Protein AF-0000000079074624 (afdb_homodimer)

Organism: NCBI:txid47770

Radius of gyration: 33.37 Å; Cα contacts (8 Å, |Δi|>4): 1457; chains: 2; bounding box: 64×99×92 Å

Secondary structure (DSSP, 8-state):
-------HHHHHHHHHHHHHHTGGGGBSSTTTT-S--SS-HHHHHHHHHT--SS-HHHHHHHH--SGGGPPPHHHHHHHHTTB-THHHHHHHHHHHT--SS---BTTTBEEEEEEEEEEEEPP-TT-TTEEE-TTS-EEEEEEEEEEEETTTTEEEEEEEEEGGG--HHHHHHHHHHHHHTT---EEEEE-GGG--HHHHHHHHHSTTEEEEEEPPSSTTS-HHHHT--SS-EEEEEEEEEE--HHHHHHHTTTSTTEEE----SS---S---TT-------S-SEEEEEEEEEEEE-SPTTSPP-EEEEEE-S-TTTS-HHHHHHHHHTTHHHHHHHHIIIIIS-TT--S--SHHHHHHHHHHHHHHHHHHHHHHHHH---EEETTEEEEE-HHHHHHHHHHHHHHT---HHHHHHHHHHHHT-EEE--TT-------S--SS--GGG----/-------HHHHHHHHHHHHHHTGGGGBSSTTTT-S--SS-HHHHHHHHHT--SS-HHHHHHHH--SGGGPPPHHHHHHHHTTB-THHHHHHHHHHHTT-SS---BTTTBEEEEEEEEEEEEPP-TT-TTEEE-TTS-EEEEEEEEEEEETTTTEEEEEEEEEGGG--HHHHHHHHHHHHHTT---EEEEE-GGG--HHHHHHHHHSTTEEEEEEPPSSTTS-HHHHT--SS-EEEEEEEEEE--HHHHHHHTTTSTTEEE----SS---S---TT-------S-SEEEEEEEEEEEE-SPTTSPP-EEEEEE-S-TTTS-HHHHHHHHHTTHHHHHHHHIIIIIS-TT--S--SHHHHHHHHHHHHHHHHHHHHHHHHH---EEETTEEEEE-HHHHHHHHHHHHHHT---HHHHHHHHHHHHT-EEE--TT-------S--SS--GGG----

InterPro domains:
  IPR002559 Transposase IS4-like domain [PF01609] (108-370)
  IPR012337 Ribonuclease H-like superfamily [SSF53098] (106-383)
  IPR047952 IS4 family transposase [NF033592] (31-374)

Solvent-accessible surface area (backbone atoms only — not comparable to full-atom values): 51093 Å² total; per-residue (Å²): 127,82,82,75,63,78,56,57,59,44,50,49,50,52,53,46,49,54,46,46,75,47,37,72,81,30,32,74,44,89,71,53,84,71,64,91,50,92,71,41,65,54,57,48,52,50,50,55,47,58,50,46,39,31,48,62,63,47,48,46,46,70,73,27,76,49,71,90,69,41,72,51,68,69,57,49,52,58,58,53,65,34,50,41,37,63,51,30,44,49,51,20,43,53,52,49,66,61,64,85,78,80,60,43,56,91,78,57,24,43,44,31,24,48,53,70,46,79,45,67,44,54,74,35,94,84,40,86,28,52,41,72,44,96,86,69,45,81,42,22,30,36,30,38,37,36,36,28,30,49,78,64,51,30,52,63,48,70,45,80,35,36,50,84,71,58,52,70,60,61,50,49,51,54,53,48,58,58,54,36,70,68,75,49,44,29,34,41,30,38,52,49,89,57,69,43,71,45,54,52,44,51,40,70,68,36,64,51,50,38,43,43,30,32,50,50,85,48,92,81,21,60,66,77,58,50,70,52,65,101,60,74,44,79,46,79,45,68,33,37,36,27,51,43,64,66,58,39,72,72,34,52,87,75,41,79,57,57,42,75,44,54,39,73,76,80,69,79,70,84,79,65,64,92,74,68,70,72,40,78,67,91,67,68,56,69,39,76,45,70,40,30,40,38,31,42,76,72,56,65,93,86,56,82,86,38,76,45,40,34,39,25,72,66,55,58,90,82,46,40,72,74,51,46,55,56,57,58,57,49,43,55,44,50,59,52,47,50,49,40,42,37,17,30,51,14,57,63,53,73,85,51,51,50,59,66,54,43,49,25,48,53,27,16,46,54,24,44,47,27,52,46,33,52,45,47,62,61,50,63,61,92,46,70,62,83,95,38,47,46,38,67,34,62,47,55,32,41,54,52,49,48,56,51,65,64,66,74,54,58,44,69,68,50,48,51,50,50,36,52,59,35,64,68,38,66,35,73,60,69,80,86,76,80,77,80,86,72,86,66,89,65,93,56,81,50,77,85,58,41,37,41,64,129,78,84,74,65,79,56,58,60,43,49,50,50,50,52,47,50,55,46,47,76,47,38,74,81,32,32,74,44,89,72,53,83,70,63,92,52,92,70,43,64,55,58,49,52,51,51,56,47,59,51,45,37,30,48,62,62,48,46,46,45,70,73,27,76,49,71,87,68,41,70,52,68,68,57,48,52,56,57,53,65,33,49,39,38,64,51,30,43,50,51,20,43,54,50,48,67,62,64,84,77,78,61,42,56,92,78,57,25,44,44,30,26,49,54,71,47,77,44,69,45,54,74,35,94,85,39,86,26,52,41,72,45,96,87,68,46,79,42,23,31,35,28,39,36,36,35,27,30,49,77,65,51,28,52,63,47,73,44,81,33,36,50,82,70,59,52,68,59,60,50,47,51,54,52,48,58,58,52,34,70,70,72,49,44,29,35,40,29,39,54,48,88,57,68,43,72,44,55,52,44,50,39,71,68,36,64,50,50,40,41,43,29,32,51,51,84,49,90,80,21,58,67,77,58,50,71,51,65,104,59,74,43,79,46,79,46,68,34,39,35,26,50,44,65,68,57,38,73,73,34,52,87,73,42,79,57,58,42,76,43,56,38,75,78,80,72,81,73,87,77,65,63,92,74,69,71,71,40,78,64,91,68,66,56,71,37,76,45,70,40,29,40,39,31,40,75,70,55,66,92,84,56,83,86,39,76,44,41,36,39,26,72,66,53,58,90,82,47,40,71,72,51,45,55,57,57,59,56,49,41,54,43,53,60,51,48,52,49,40,42,38,17,30,50,13,57,64,52,70,85,51,51,50,59,66,53,45,48,26,48,52,27,16,45,54,23,44,47,28,53,47,34,53,45,48,62,60,49,62,62,91,47,70,61,82,94,39,45,47,40,68,34,63,48,57,32,42,53,50,48,48,54,51,65,64,67,75,54,58,44,69,67,51,48,51,50,50,36,52,59,35,64,69,39,66,35,73,60,69,82,86,75,80,76,81,85,71,89,67,89,66,94,54,80,49,77,86,58,42,39,38,64

Structure (mmCIF, N/CA/C/O backbone):
data_AF-0000000079074624-model_v1
#
loop_
_entity.id
_entity.type
_entity.pdbx_description
1 polymer 'IS4 family transposase'
#
loop_
_atom_site.group_PDB
_atom_site.id
_atom_site.type_symbol
_atom_site.label_atom_id
_atom_site.label_alt_id
_atom_site.label_comp_id
_atom_site.label_asym_id
_atom_site.label_entity_id
_atom_site.label_seq_id
_atom_site.pdbx_PDB_ins_code
_atom_site.Cartn_x
_atom_site.Cartn_y
_atom_site.Cartn_z
_atom_site.occupancy
_atom_site.B_iso_or_equiv
_atom_site.auth_seq_id
_atom_site.auth_comp_id
_atom_site.auth_asym_id
_atom_site.auth_atom_id
_atom_site.pdbx_PDB_model_num
ATOM 1 N N . MET A 1 1 ? 15.344 16.094 39.938 1 27.61 1 MET A N 1
ATOM 2 C CA . MET A 1 1 ? 14.641 14.969 39.344 1 27.61 1 MET A CA 1
ATOM 3 C C . MET A 1 1 ? 14 15.375 38 1 27.61 1 MET A C 1
ATOM 5 O O . MET A 1 1 ? 13.289 16.375 37.938 1 27.61 1 MET A O 1
ATOM 9 N N . LYS A 1 2 ? 14.57 15.188 36.875 1 37.53 2 LYS A N 1
ATOM 10 C CA . LYS A 1 2 ? 14.203 15.711 35.562 1 37.53 2 LYS A CA 1
ATOM 11 C C . LYS A 1 2 ? 12.695 15.672 35.344 1 37.53 2 LYS A C 1
ATOM 13 O O . LYS A 1 2 ? 12.016 14.758 35.844 1 37.53 2 LYS A O 1
ATOM 18 N N . SER A 1 3 ? 11.977 16.766 35.125 1 39.5 3 SER A N 1
ATOM 19 C CA . SER A 1 3 ? 10.562 17.047 34.875 1 39.5 3 SER A CA 1
ATOM 20 C C . SER A 1 3 ? 9.906 15.922 34.094 1 39.5 3 SER A C 1
ATOM 22 O O . SER A 1 3 ? 10.445 15.477 33.094 1 39.5 3 SER A O 1
ATOM 24 N N . LEU A 1 4 ? 9.234 14.922 34.656 1 44.94 4 LEU A N 1
ATOM 25 C CA . LEU A 1 4 ? 8.438 13.75 34.281 1 44.94 4 LEU A CA 1
ATOM 26 C C . LEU A 1 4 ? 7.699 13.977 32.969 1 44.94 4 LEU A C 1
ATOM 28 O O . LEU A 1 4 ? 6.863 14.875 32.875 1 44.94 4 LEU A O 1
ATOM 32 N N . HIS A 1 5 ? 8.297 13.734 31.859 1 57.84 5 HIS A N 1
ATOM 33 C CA . HIS A 1 5 ? 7.664 13.672 30.547 1 57.84 5 HIS A CA 1
ATOM 34 C C . HIS A 1 5 ? 6.246 13.117 30.641 1 57.84 5 HIS A C 1
ATOM 36 O O . HIS A 1 5 ? 5.992 12.18 31.406 1 57.84 5 HIS A O 1
ATOM 42 N N . SER A 1 6 ? 5.188 14.023 30.406 1 80.19 6 SER A N 1
ATOM 43 C CA . SER A 1 6 ? 3.781 13.633 30.422 1 80.19 6 SER A CA 1
ATOM 44 C C . SER A 1 6 ? 3.551 12.352 29.625 1 80.19 6 SER A C 1
ATOM 46 O O . SER A 1 6 ? 4.066 12.203 28.516 1 80.19 6 SER A O 1
ATOM 48 N N . ASN A 1 7 ? 3.268 11.258 30.359 1 92.69 7 ASN A N 1
ATOM 49 C CA . ASN A 1 7 ? 2.863 9.984 29.75 1 92.69 7 ASN A CA 1
ATOM 50 C C . ASN A 1 7 ? 1.71 10.172 28.781 1 92.69 7 ASN A C 1
ATOM 52 O O . ASN A 1 7 ? 0.55 10.258 29.188 1 92.69 7 ASN A O 1
ATOM 56 N N . ILE A 1 8 ? 2.123 10.242 27.484 1 93.81 8 ILE A N 1
ATOM 57 C CA . ILE A 1 8 ? 1.162 10.562 26.438 1 93.81 8 ILE A CA 1
ATOM 58 C C . ILE A 1 8 ? 0.144 9.438 26.297 1 93.81 8 ILE A C 1
ATOM 60 O O . ILE A 1 8 ? -1.002 9.664 25.906 1 93.81 8 ILE A O 1
ATOM 64 N N . LEU A 1 9 ? 0.488 8.188 26.625 1 94.56 9 LEU A N 1
ATOM 65 C CA . LEU A 1 9 ? -0.467 7.082 26.625 1 94.56 9 LEU A CA 1
ATOM 66 C C . LEU A 1 9 ? -1.562 7.297 27.656 1 94.56 9 LEU A C 1
ATOM 68 O O . LEU A 1 9 ? -2.742 7.086 27.375 1 94.56 9 LEU A O 1
ATOM 72 N N . LYS A 1 10 ? -1.118 7.707 28.797 1 94.25 10 LYS A N 1
ATOM 73 C CA . LYS A 1 10 ? -2.084 8.016 29.844 1 94.25 10 LYS A CA 1
ATOM 74 C C . LYS A 1 10 ? -2.969 9.195 29.453 1 94.25 10 LYS A C 1
ATOM 76 O O . LYS A 1 10 ? -4.168 9.203 29.734 1 94.25 10 LYS A O 1
ATOM 81 N N . LEU A 1 11 ? -2.33 10.164 28.875 1 94.69 11 LEU A N 1
ATOM 82 C CA . LEU A 1 11 ? -3.082 11.32 28.406 1 94.69 11 LEU A CA 1
ATOM 83 C C . LEU A 1 11 ? -4.145 10.898 27.406 1 94.69 11 LEU A C 1
ATOM 85 O O . LEU A 1 11 ? -5.297 11.336 27.484 1 94.69 11 LEU A O 1
ATOM 89 N N . MET A 1 12 ? -3.805 10.078 26.453 1 95.12 12 MET A N 1
ATOM 90 C CA . MET A 1 12 ? -4.734 9.586 25.453 1 95.12 12 MET A CA 1
ATOM 91 C C . MET A 1 12 ? -5.895 8.836 26.094 1 95.12 12 MET A C 1
ATOM 93 O O . MET A 1 12 ? -7.055 9.039 25.734 1 95.12 12 MET A O 1
ATOM 97 N N . ASP A 1 13 ? -5.539 8.008 27.016 1 94.12 13 ASP A N 1
ATOM 98 C CA . ASP A 1 13 ? -6.57 7.25 27.719 1 94.12 13 ASP A CA 1
ATOM 99 C C . ASP A 1 13 ? -7.527 8.18 28.453 1 94.12 13 ASP A C 1
ATOM 101 O O . ASP A 1 13 ? -8.734 7.945 28.469 1 94.12 13 ASP A O 1
ATOM 105 N N . SER A 1 14 ? -6.945 9.156 29.062 1 94.75 14 SER A N 1
ATOM 106 C CA . SER A 1 14 ? -7.766 10.117 29.797 1 94.75 14 SER A CA 1
ATOM 107 C C . SER A 1 14 ? -8.711 10.859 28.859 1 94.75 14 SER A C 1
ATOM 109 O O . SER A 1 14 ? -9.883 11.062 29.172 1 94.75 14 SER A O 1
ATOM 111 N N . ILE A 1 15 ? -8.234 11.242 27.734 1 96.31 15 ILE A N 1
ATOM 112 C CA . ILE A 1 15 ? -9.031 11.969 26.75 1 96.31 15 ILE A CA 1
ATOM 113 C C . ILE A 1 15 ? -10.148 11.062 26.234 1 96.31 15 ILE A C 1
ATOM 115 O O . ILE A 1 15 ? -11.312 11.477 26.156 1 96.31 15 ILE A O 1
ATOM 119 N N . ILE A 1 16 ? -9.82 9.852 25.891 1 95.06 16 ILE A N 1
ATOM 120 C CA . ILE A 1 16 ? -10.789 8.898 25.359 1 95.06 16 ILE A CA 1
ATOM 121 C C . ILE A 1 16 ? -11.875 8.633 26.406 1 95.06 16 ILE A C 1
ATOM 123 O O . ILE A 1 16 ? -13.062 8.617 26.078 1 95.06 16 ILE A O 1
ATOM 127 N N . ASN A 1 17 ? -11.461 8.438 27.641 1 93.44 17 ASN A N 1
ATOM 128 C CA . ASN A 1 17 ? -12.422 8.188 28.703 1 93.44 17 ASN A CA 1
ATOM 129 C C . ASN A 1 17 ? -13.344 9.383 28.922 1 93.44 17 ASN A C 1
ATOM 131 O O . ASN A 1 17 ? -14.539 9.211 29.156 1 93.44 17 ASN A O 1
ATOM 135 N N . LYS A 1 18 ? -12.789 10.539 28.875 1 94.44 18 LYS A N 1
ATOM 136 C CA . LYS A 1 18 ? -13.602 11.75 29 1 94.44 18 LYS A CA 1
ATOM 137 C C . LYS A 1 18 ? -14.656 11.82 27.906 1 94.44 18 LYS A C 1
ATOM 139 O O . LYS A 1 18 ? -15.812 12.156 28.172 1 94.44 18 LYS A O 1
ATOM 144 N N . ILE A 1 19 ? -14.297 11.5 26.75 1 92.44 19 ILE A N 1
ATOM 145 C CA . ILE A 1 19 ? -15.211 11.523 25.609 1 92.44 19 ILE A CA 1
ATOM 146 C C . ILE A 1 19 ? -16.25 10.414 25.766 1 92.44 19 ILE A C 1
ATOM 148 O O . ILE A 1 19 ? -17.438 10.633 25.516 1 92.44 19 ILE A O 1
ATOM 152 N N . ALA A 1 20 ? -15.789 9.266 26.188 1 89.75 20 ALA A N 1
ATOM 153 C CA . ALA A 1 20 ? -16.688 8.133 26.375 1 89.75 20 ALA A CA 1
ATOM 154 C C . ALA A 1 20 ? -17.734 8.438 27.453 1 89.75 20 ALA A C 1
ATOM 156 O O . ALA A 1 20 ? -18.891 8.039 27.328 1 89.75 20 ALA A O 1
ATOM 157 N N . ASP A 1 21 ? -17.312 9.133 28.453 1 89.25 21 ASP A N 1
ATOM 158 C CA . ASP A 1 21 ? -18.219 9.508 29.531 1 89.25 21 ASP A CA 1
ATOM 159 C C . ASP A 1 21 ? -19.281 10.5 29.047 1 89.25 21 ASP A C 1
ATOM 161 O O . ASP A 1 21 ? -20.375 10.562 29.609 1 89.25 21 ASP A O 1
ATOM 165 N N . ASN A 1 22 ? -18.953 11.227 28.031 1 90.19 22 ASN A N 1
ATOM 166 C CA . ASN A 1 22 ? -19.875 12.203 27.453 1 90.19 22 ASN A CA 1
ATOM 167 C C . ASN A 1 22 ? -20.281 11.812 26.031 1 90.19 22 ASN A C 1
ATOM 169 O O . ASN A 1 22 ? -20.375 12.664 25.141 1 90.19 22 ASN A O 1
ATOM 173 N N . ILE A 1 23 ? -20.453 10.594 25.812 1 87.12 23 ILE A N 1
ATOM 174 C CA . ILE A 1 23 ? -20.625 10.039 24.469 1 87.12 23 ILE A CA 1
ATOM 175 C C . ILE A 1 23 ? -21.922 10.562 23.844 1 87.12 23 ILE A C 1
ATOM 177 O O . ILE A 1 23 ? -22.047 10.609 22.625 1 87.12 23 ILE A O 1
ATOM 181 N N . HIS A 1 24 ? -22.844 10.961 24.656 1 85.94 24 HIS A N 1
ATOM 182 C CA . HIS A 1 24 ? -24.125 11.461 24.172 1 85.94 24 HIS A CA 1
ATOM 183 C C . HIS A 1 24 ? -23.922 12.68 23.266 1 85.94 24 HIS A C 1
ATOM 185 O O . HIS A 1 24 ? -24.703 12.883 22.328 1 85.94 24 HIS A O 1
ATOM 191 N N . ASP A 1 25 ? -22.891 13.414 23.531 1 87.81 25 ASP A N 1
ATOM 192 C CA . ASP A 1 25 ? -22.594 14.602 22.734 1 87.81 25 ASP A CA 1
ATOM 193 C C . ASP A 1 25 ? -22.078 14.227 21.344 1 87.81 25 ASP A C 1
ATOM 195 O O . ASP A 1 25 ? -22.109 15.039 20.422 1 87.81 25 ASP A O 1
ATOM 199 N N . PHE A 1 26 ? -21.641 13.039 21.234 1 89.25 26 PHE A N 1
ATOM 200 C CA . PHE A 1 26 ? -21 12.625 20 1 89.25 26 PHE A CA 1
ATOM 201 C C . PHE A 1 26 ? -21.75 11.469 19.359 1 89.25 26 PHE A C 1
ATOM 203 O O . PHE A 1 26 ? -21.188 10.727 18.547 1 89.25 26 PHE A O 1
ATOM 210 N N . SER A 1 27 ? -22.938 11.25 19.75 1 87.5 27 SER A N 1
ATOM 211 C CA . SER A 1 27 ? -23.75 10.172 19.203 1 87.5 27 SER A CA 1
ATOM 212 C C . SER A 1 27 ? -24.781 10.711 18.219 1 87.5 27 SER A C 1
ATOM 214 O O . SER A 1 27 ? -25.234 11.852 18.359 1 87.5 27 SER A O 1
ATOM 216 N N . VAL A 1 28 ? -25.203 9.898 17.312 1 83 28 VAL A N 1
ATOM 217 C CA . VAL A 1 28 ? -26.172 10.289 16.297 1 83 28 VAL A CA 1
ATOM 218 C C . VAL A 1 28 ? -27.578 10.312 16.891 1 83 28 VAL A C 1
ATOM 220 O O . VAL A 1 28 ? -28.422 11.078 16.438 1 83 28 VAL A O 1
ATOM 223 N N . SER A 1 29 ? -27.781 9.367 17.828 1 80.12 29 SER A N 1
ATOM 224 C CA . SER A 1 29 ? -29.078 9.312 18.484 1 80.12 29 SER A CA 1
ATOM 225 C C . SER A 1 29 ? -28.938 9.148 20 1 80.12 29 SER A C 1
ATOM 227 O O . SER A 1 29 ? -27.891 8.688 20.469 1 80.12 29 SER A O 1
ATOM 229 N N . ASP A 1 30 ? -29.922 9.508 20.656 1 74.44 30 ASP A N 1
ATOM 230 C CA . ASP A 1 30 ? -29.891 9.453 22.109 1 74.44 30 ASP A CA 1
ATOM 231 C C . ASP A 1 30 ? -29.891 8.008 22.609 1 74.44 30 ASP A C 1
ATOM 233 O O . ASP A 1 30 ? -29.453 7.73 23.719 1 74.44 30 ASP A O 1
ATOM 237 N N . GLN A 1 31 ? -30.297 7.105 21.781 1 72.94 31 GLN A N 1
ATOM 238 C CA . GLN A 1 31 ? -30.391 5.711 22.203 1 72.94 31 GLN A CA 1
ATOM 239 C C . GLN A 1 31 ? -29.109 4.957 21.906 1 72.94 31 GLN A C 1
ATOM 241 O O . GLN A 1 31 ? -28.938 3.816 22.344 1 72.94 31 GLN A O 1
ATOM 246 N N . ALA A 1 32 ? -28.297 5.715 21.359 1 72 32 ALA A N 1
ATOM 247 C CA . ALA A 1 32 ? -27.062 5.07 20.938 1 72 32 ALA A CA 1
ATOM 248 C C . ALA A 1 32 ? -26.156 4.773 22.125 1 72 32 ALA A C 1
ATOM 250 O O . ALA A 1 32 ? -26.031 5.598 23.031 1 72 32 ALA A O 1
ATOM 251 N N . PHE A 1 33 ? -25.578 3.566 22.328 1 70.75 33 PHE A N 1
ATOM 252 C CA . PHE A 1 33 ? -24.594 3.113 23.297 1 70.75 33 PHE A CA 1
ATOM 253 C C . PHE A 1 33 ? -25.219 2.902 24.672 1 70.75 33 PHE A C 1
ATOM 255 O O . PHE A 1 33 ? -24.578 3.129 25.688 1 70.75 33 PHE A O 1
ATOM 262 N N . THR A 1 34 ? -26.422 2.705 24.688 1 66.69 34 THR A N 1
ATOM 263 C CA . THR A 1 34 ? -27.125 2.463 25.953 1 66.69 34 THR A CA 1
ATOM 264 C C . THR A 1 34 ? -27.062 0.984 26.328 1 66.69 34 THR A C 1
ATOM 266 O O . THR A 1 34 ? -27.094 0.637 27.5 1 66.69 34 THR A O 1
ATOM 269 N N . ARG A 1 35 ? -26.859 0.201 25.375 1 60.69 35 ARG A N 1
ATOM 270 C CA . ARG A 1 35 ? -26.797 -1.231 25.641 1 60.69 35 ARG A CA 1
ATOM 271 C C . ARG A 1 35 ? -25.359 -1.693 25.812 1 60.69 35 ARG A C 1
ATOM 273 O O . ARG A 1 35 ? -24.438 -1.138 25.203 1 60.69 35 ARG A O 1
ATOM 280 N N . CYS A 1 36 ? -25.219 -2.52 26.828 1 56.09 36 CYS A N 1
ATOM 281 C CA . CYS A 1 36 ? -23.906 -3.105 27.031 1 56.09 36 CYS A CA 1
ATOM 282 C C . CYS A 1 36 ? -23.562 -4.09 25.906 1 56.09 36 CYS A C 1
ATOM 284 O O . CYS A 1 36 ? -24.203 -5.145 25.797 1 56.09 36 CYS A O 1
ATOM 286 N N . ARG A 1 37 ? -22.875 -3.662 25.016 1 65.12 37 ARG A N 1
ATOM 287 C CA . ARG A 1 37 ? -22.469 -4.555 23.938 1 65.12 37 ARG A CA 1
ATOM 288 C C . ARG A 1 37 ? -21 -4.945 24.078 1 65.12 37 ARG A C 1
ATOM 290 O O . ARG A 1 37 ? -20.297 -4.41 24.938 1 65.12 37 ARG A O 1
ATOM 297 N N . LYS A 1 38 ? -20.594 -5.93 23.422 1 63.47 38 LYS A N 1
ATOM 298 C CA . LYS A 1 38 ? -19.234 -6.438 23.406 1 63.47 38 LYS A CA 1
ATOM 299 C C . LYS A 1 38 ? -18.234 -5.324 23.094 1 63.47 38 LYS A C 1
ATOM 301 O O . LYS A 1 38 ? -17.156 -5.273 23.672 1 63.47 38 LYS A O 1
ATOM 306 N N . LEU A 1 39 ? -18.703 -4.383 22.266 1 73.38 39 LEU A N 1
ATOM 307 C CA . LEU A 1 39 ? -17.828 -3.271 21.938 1 73.38 39 LEU A CA 1
ATOM 308 C C . LEU A 1 39 ? -18.312 -1.979 22.578 1 73.38 39 LEU A C 1
ATOM 310 O O . LEU A 1 39 ? -19.25 -1.352 22.094 1 73.38 39 LEU A O 1
ATOM 314 N N . ASN A 1 40 ? -17.656 -1.666 23.609 1 85.31 40 ASN A N 1
ATOM 315 C CA . ASN A 1 40 ? -18 -0.414 24.281 1 85.31 40 ASN A CA 1
ATOM 316 C C . ASN A 1 40 ? -17.406 0.788 23.547 1 85.31 40 ASN A C 1
ATOM 318 O O . ASN A 1 40 ? -16.625 0.626 22.609 1 85.31 40 ASN A O 1
ATOM 322 N N . SER A 1 41 ? -17.859 1.961 23.938 1 87.75 41 SER A N 1
ATOM 323 C CA . SER A 1 41 ? -17.484 3.182 23.234 1 87.75 41 SER A CA 1
ATOM 324 C C . SER A 1 41 ? -15.977 3.418 23.312 1 87.75 41 SER A C 1
ATOM 326 O O . SER A 1 41 ? -15.359 3.846 22.344 1 87.75 41 SER A O 1
ATOM 328 N N . THR A 1 42 ? -15.414 3.119 24.422 1 90.38 42 THR A N 1
ATOM 329 C CA . THR A 1 42 ? -13.977 3.312 24.609 1 90.38 42 THR A CA 1
ATOM 330 C C . THR A 1 42 ? -13.188 2.439 23.641 1 90.38 42 THR A C 1
ATOM 332 O O . THR A 1 42 ? -12.281 2.924 22.953 1 90.38 42 THR A O 1
ATOM 335 N N . ASP A 1 43 ? -13.57 1.183 23.578 1 90.19 43 ASP A N 1
ATOM 336 C CA . ASP A 1 43 ? -12.883 0.25 22.688 1 90.19 43 ASP A CA 1
ATOM 337 C C . ASP A 1 43 ? -13.102 0.62 21.219 1 90.19 43 ASP A C 1
ATOM 339 O O . ASP A 1 43 ? -12.203 0.452 20.391 1 90.19 43 ASP A O 1
ATOM 343 N N . LEU A 1 44 ? -14.258 1.071 20.969 1 91.94 44 LEU A N 1
ATOM 344 C CA . LEU A 1 44 ? -14.578 1.491 19.609 1 91.94 44 LEU A CA 1
ATOM 345 C C . LEU A 1 44 ? -13.695 2.66 19.172 1 91.94 44 LEU A C 1
ATOM 347 O O . LEU A 1 44 ? -13.102 2.631 18.094 1 91.94 44 LEU A O 1
ATOM 351 N N . ILE A 1 45 ? -13.586 3.654 20.031 1 94.56 45 ILE A N 1
ATOM 352 C CA . ILE A 1 45 ? -12.789 4.844 19.734 1 94.56 45 ILE A CA 1
ATOM 353 C C . ILE A 1 45 ? -11.32 4.457 19.594 1 94.56 45 ILE A C 1
ATOM 355 O O . ILE A 1 45 ? -10.641 4.891 18.672 1 94.56 45 ILE A O 1
ATOM 359 N N . LYS A 1 46 ? -10.891 3.576 20.484 1 94.25 46 LYS A N 1
ATOM 360 C CA . LYS A 1 46 ? -9.5 3.139 20.453 1 94.25 46 LYS A CA 1
ATOM 361 C C . LYS A 1 46 ? -9.18 2.395 19.156 1 94.25 46 LYS A C 1
ATOM 363 O O . LYS A 1 46 ? -8.109 2.582 18.578 1 94.25 46 LYS A O 1
ATOM 368 N N . LEU A 1 47 ? -10.094 1.608 18.766 1 93.25 47 LEU A N 1
ATOM 369 C CA . LEU A 1 47 ? -9.898 0.844 17.547 1 93.25 47 LEU A CA 1
ATOM 370 C C . LEU A 1 47 ? -9.781 1.771 16.328 1 93.25 47 LEU A C 1
ATOM 372 O O . LEU A 1 47 ? -8.883 1.606 15.508 1 93.25 47 LEU A O 1
ATOM 376 N N . ILE A 1 48 ? -10.602 2.74 16.25 1 94.69 48 ILE A N 1
ATOM 377 C CA . ILE A 1 48 ? -10.617 3.656 15.109 1 94.69 48 ILE A CA 1
ATOM 378 C C . ILE A 1 48 ? -9.344 4.5 15.109 1 94.69 48 ILE A C 1
ATOM 380 O O . ILE A 1 48 ? -8.734 4.719 14.055 1 94.69 48 ILE A O 1
ATOM 384 N N . LEU A 1 49 ? -8.914 4.914 16.266 1 96.12 49 LEU A N 1
ATOM 385 C CA . LEU A 1 49 ? -7.699 5.711 16.391 1 96.12 49 LEU A CA 1
ATOM 386 C C . LEU A 1 49 ? -6.477 4.914 15.938 1 96.12 49 LEU A C 1
ATOM 388 O O . LEU A 1 49 ? -5.547 5.477 15.352 1 96.12 49 LEU A O 1
ATOM 392 N N . ASN A 1 50 ? -6.523 3.664 16.125 1 93.38 50 ASN A N 1
ATOM 393 C CA . ASN A 1 50 ? -5.324 2.855 15.93 1 93.38 50 ASN A CA 1
ATOM 394 C C . ASN A 1 50 ? -5.332 2.143 14.586 1 93.38 50 ASN A C 1
ATOM 396 O O . ASN A 1 50 ? -4.488 1.285 14.32 1 93.38 50 ASN A O 1
ATOM 400 N N . MET A 1 51 ? -6.227 2.451 13.766 1 89.38 51 MET A N 1
ATOM 401 C CA . MET A 1 51 ? -6.305 1.782 12.469 1 89.38 51 MET A CA 1
ATOM 402 C C . MET A 1 51 ? -5.082 2.102 11.617 1 89.38 51 MET A C 1
ATOM 404 O O . MET A 1 51 ? -4.648 3.252 11.555 1 89.38 51 MET A O 1
ATOM 408 N N . GLY A 1 52 ? -4.52 1.081 11.094 1 85.62 52 GLY A N 1
ATOM 409 C CA . GLY A 1 52 ? -3.375 1.221 10.203 1 85.62 52 GLY A CA 1
ATOM 410 C C . GLY A 1 52 ? -3.703 0.911 8.758 1 85.62 52 GLY A C 1
ATOM 411 O O . GLY A 1 52 ? -4.734 1.35 8.234 1 85.62 52 GLY A O 1
ATOM 412 N N . ALA A 1 53 ? -2.83 0.266 8.086 1 81.5 53 ALA A N 1
ATOM 413 C CA . ALA A 1 53 ? -2.947 0.053 6.648 1 81.5 53 ALA A CA 1
ATOM 414 C C . ALA A 1 53 ? -3.68 -1.251 6.344 1 81.5 53 ALA A C 1
ATOM 416 O O . ALA A 1 53 ? -4.047 -1.511 5.195 1 81.5 53 ALA A O 1
ATOM 417 N N . GLY A 1 54 ? -3.961 -2.057 7.246 1 81.25 54 GLY A N 1
ATOM 418 C CA . GLY A 1 54 ? -4.547 -3.367 7.02 1 81.25 54 GLY A CA 1
ATOM 419 C C . GLY A 1 54 ? -6.023 -3.309 6.676 1 81.25 54 GLY A C 1
ATOM 420 O O . GLY A 1 54 ? -6.637 -2.24 6.723 1 81.25 54 GLY A O 1
ATOM 421 N N . SER A 1 55 ? -6.578 -4.441 6.266 1 83.69 55 SER A N 1
ATOM 422 C CA . SER A 1 55 ? -8.016 -4.539 6.051 1 83.69 55 SER A CA 1
ATOM 423 C C . SER A 1 55 ? -8.789 -4.391 7.355 1 83.69 55 SER A C 1
ATOM 425 O O . SER A 1 55 ? -8.211 -4.516 8.438 1 83.69 55 SER A O 1
ATOM 427 N N . LEU A 1 56 ? -10.07 -4.094 7.223 1 87.62 56 LEU A N 1
ATOM 428 C CA . LEU A 1 56 ? -10.883 -3.93 8.422 1 87.62 56 LEU A CA 1
ATOM 429 C C . LEU A 1 56 ? -10.82 -5.18 9.297 1 87.62 56 LEU A C 1
ATOM 431 O O . LEU A 1 56 ? -10.609 -5.082 10.508 1 87.62 56 LEU A O 1
ATOM 435 N N . ASN A 1 57 ? -10.953 -6.336 8.695 1 88.5 57 ASN A N 1
ATOM 436 C CA . ASN A 1 57 ? -10.906 -7.59 9.438 1 88.5 57 ASN A CA 1
ATOM 437 C C . ASN A 1 57 ? -9.555 -7.793 10.109 1 88.5 57 ASN A C 1
ATOM 439 O O . ASN A 1 57 ? -9.484 -8.266 11.25 1 88.5 57 ASN A O 1
ATOM 443 N N . SER A 1 58 ? -8.492 -7.438 9.406 1 88.75 58 SER A N 1
ATOM 444 C CA . SER A 1 58 ? -7.164 -7.598 10 1 88.75 58 SER A CA 1
ATOM 445 C C . SER A 1 58 ? -6.965 -6.66 11.18 1 88.75 58 SER A C 1
ATOM 447 O O . SER A 1 58 ? -6.371 -7.043 12.188 1 88.75 58 SER A O 1
ATOM 449 N N . GLU A 1 59 ? -7.461 -5.414 11.031 1 89.94 59 GLU A N 1
ATOM 450 C CA . GLU A 1 59 ? -7.363 -4.449 12.125 1 89.94 59 GLU A CA 1
ATOM 451 C C . GLU A 1 59 ? -8.117 -4.934 13.359 1 89.94 59 GLU A C 1
ATOM 453 O O . GLU A 1 59 ? -7.625 -4.816 14.484 1 89.94 59 GLU A O 1
ATOM 458 N N . ILE A 1 60 ? -9.344 -5.465 13.117 1 90.12 60 ILE A N 1
ATOM 459 C CA . ILE A 1 60 ? -10.164 -5.961 14.219 1 90.12 60 ILE A CA 1
ATOM 460 C C . ILE A 1 60 ? -9.492 -7.172 14.859 1 90.12 60 ILE A C 1
ATOM 462 O O . ILE A 1 60 ? -9.445 -7.289 16.078 1 90.12 60 ILE A O 1
ATOM 466 N N . PHE A 1 61 ? -8.922 -8.055 14.055 1 89.94 61 PHE A N 1
ATOM 467 C CA . PHE A 1 61 ? -8.234 -9.25 14.523 1 89.94 61 PHE A CA 1
ATOM 468 C C . PHE A 1 61 ? -7.062 -8.875 15.43 1 89.94 61 PHE A C 1
ATOM 470 O O . PHE A 1 61 ? -6.883 -9.477 16.5 1 89.94 61 PHE A O 1
ATOM 477 N N . HIS A 1 62 ? -6.262 -7.883 15.062 1 87.88 62 HIS A N 1
ATOM 478 C CA . HIS A 1 62 ? -5.105 -7.465 15.852 1 87.88 62 HIS A CA 1
ATOM 479 C C . HIS A 1 62 ? -5.535 -6.762 17.125 1 87.88 62 HIS A C 1
ATOM 481 O O . HIS A 1 62 ? -4.875 -6.887 18.172 1 87.88 62 HIS A O 1
ATOM 487 N N . ALA A 1 63 ? -6.629 -6.047 17.031 1 89.31 63 ALA A N 1
ATOM 488 C CA . ALA A 1 63 ? -7.105 -5.293 18.188 1 89.31 63 ALA A CA 1
ATOM 489 C C . ALA A 1 63 ? -7.707 -6.219 19.25 1 89.31 63 ALA A C 1
ATOM 491 O O . ALA A 1 63 ? -7.645 -5.934 20.438 1 89.31 63 ALA A O 1
ATOM 492 N N . PHE A 1 64 ? -8.297 -7.324 18.719 1 89.38 64 PHE A N 1
ATOM 493 C CA . PHE A 1 64 ? -8.953 -8.266 19.609 1 89.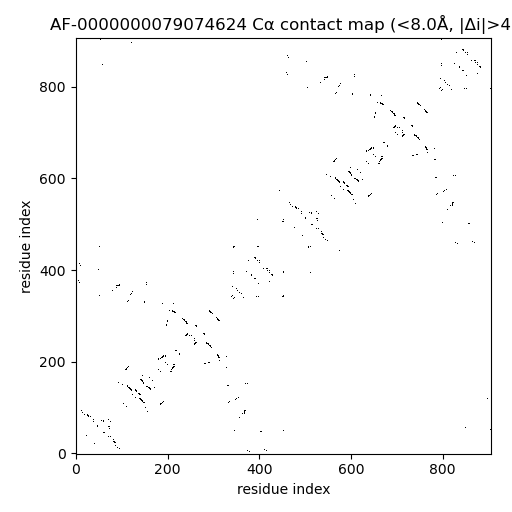38 64 PHE A CA 1
ATOM 494 C C . PHE A 1 64 ? -8.43 -9.68 19.391 1 89.38 64 PHE A C 1
ATOM 496 O O . PHE A 1 64 ? -9.109 -10.508 18.781 1 89.38 64 PHE A O 1
ATOM 503 N N . PRO A 1 65 ? -7.301 -9.984 20.016 1 82.75 65 PRO A N 1
ATOM 504 C CA . PRO A 1 65 ? -6.695 -11.297 19.812 1 82.75 65 PRO A CA 1
ATOM 505 C C . PRO A 1 65 ? -7.562 -12.438 20.328 1 82.75 65 PRO A C 1
ATOM 507 O O . PRO A 1 65 ? -7.496 -13.562 19.828 1 82.75 65 PRO A O 1
ATOM 510 N N . ASP A 1 66 ? -8.305 -12.141 21.328 1 85.38 66 ASP A N 1
ATOM 511 C CA . ASP A 1 66 ? -9.219 -13.148 21.844 1 85.38 66 ASP A CA 1
ATOM 512 C C . ASP A 1 66 ? -10.492 -13.227 21 1 85.38 66 ASP A C 1
ATOM 514 O O . ASP A 1 66 ? -11.242 -12.258 20.906 1 85.38 66 ASP A O 1
ATOM 518 N N . ILE A 1 67 ? -10.703 -14.383 20.516 1 84 67 ILE A N 1
ATOM 519 C CA . ILE A 1 67 ? -11.82 -14.609 19.594 1 84 67 ILE A CA 1
ATOM 520 C C . ILE A 1 67 ? -13.133 -14.281 20.297 1 84 67 ILE A C 1
ATOM 522 O O . ILE A 1 67 ? -14.086 -13.812 19.672 1 84 67 ILE A O 1
ATOM 526 N N . ASN A 1 68 ? -13.195 -14.469 21.547 1 83.69 68 ASN A N 1
ATOM 527 C CA . ASN A 1 68 ? -14.43 -14.266 22.312 1 83.69 68 ASN A CA 1
ATOM 528 C C . ASN A 1 68 ? -14.758 -12.781 22.453 1 83.69 68 ASN A C 1
ATOM 530 O O . ASN A 1 68 ? -15.914 -12.414 22.641 1 83.69 68 ASN A O 1
ATOM 534 N N . SER A 1 69 ? -13.773 -12.023 22.359 1 84.75 69 SER A N 1
ATOM 535 C CA . SER A 1 69 ? -13.961 -10.586 22.5 1 84.75 69 SER A CA 1
ATOM 536 C C . SER A 1 69 ? -13.977 -9.906 21.125 1 84.75 69 SER A C 1
ATOM 538 O O . SER A 1 69 ? -14.18 -8.688 21.047 1 84.75 69 SER A O 1
ATOM 540 N N . ARG A 1 70 ? -13.836 -10.703 20.109 1 86.69 70 ARG A N 1
ATOM 541 C CA . ARG A 1 70 ? -13.688 -10.141 18.766 1 86.69 70 ARG A CA 1
ATOM 542 C C . ARG A 1 70 ? -15.047 -9.938 18.109 1 86.69 70 ARG A C 1
ATOM 544 O O . ARG A 1 70 ? -15.906 -10.812 18.156 1 86.69 70 ARG A O 1
ATOM 551 N N . MET A 1 71 ? -15.273 -8.766 17.641 1 85.69 71 MET A N 1
ATOM 552 C CA . MET A 1 71 ? -16.516 -8.477 16.938 1 85.69 71 MET A CA 1
ATOM 553 C C . MET A 1 71 ? -16.344 -8.68 15.438 1 85.69 71 MET A C 1
ATOM 555 O O . MET A 1 71 ? -15.227 -8.68 14.93 1 85.69 71 MET A O 1
ATOM 559 N N . THR A 1 72 ? -17.422 -8.883 14.727 1 87.69 72 THR A N 1
ATOM 560 C CA . THR A 1 72 ? -17.406 -8.977 13.273 1 87.69 72 THR A CA 1
ATOM 561 C C . THR A 1 72 ? -17.328 -7.59 12.641 1 87.69 72 THR A C 1
ATOM 563 O O . THR A 1 72 ? -17.625 -6.59 13.289 1 87.69 72 THR A O 1
ATOM 566 N N . ALA A 1 73 ? -16.859 -7.586 11.438 1 87.81 73 ALA A N 1
ATOM 567 C CA . ALA A 1 73 ? -16.797 -6.332 10.695 1 87.81 73 ALA A CA 1
ATOM 568 C C . ALA A 1 73 ? -18.156 -5.66 10.625 1 87.81 73 ALA A C 1
ATOM 570 O O . ALA A 1 73 ? -18.266 -4.438 10.734 1 87.81 73 ALA A O 1
ATOM 571 N N . SER A 1 74 ? -19.234 -6.469 10.477 1 88 74 SER A N 1
ATOM 572 C CA . SER A 1 74 ? -20.594 -5.941 10.398 1 88 74 SER A CA 1
ATOM 573 C C . SER A 1 74 ? -21.016 -5.297 11.719 1 88 74 SER A C 1
ATOM 575 O O . SER A 1 74 ? -21.609 -4.215 11.727 1 88 74 SER A O 1
ATOM 577 N N . ALA A 1 75 ? -20.609 -6 12.789 1 88.12 75 ALA A N 1
ATOM 578 C CA . ALA A 1 75 ? -20.922 -5.457 14.109 1 88.12 75 ALA A CA 1
ATOM 579 C C . ALA A 1 75 ? -20.172 -4.156 14.359 1 88.12 75 ALA A C 1
ATOM 581 O O . ALA A 1 75 ? -20.703 -3.211 14.93 1 88.12 75 ALA A O 1
ATOM 582 N N . PHE A 1 76 ? -19 -4.082 13.961 1 91.25 76 PHE A N 1
ATOM 583 C CA . PHE A 1 76 ? -18.172 -2.883 14.078 1 91.25 76 PHE A CA 1
ATOM 584 C C . PHE A 1 76 ? -18.797 -1.725 13.305 1 91.25 76 PHE A C 1
ATOM 586 O O . PHE A 1 76 ? -18.891 -0.608 13.82 1 91.25 76 PHE A O 1
ATOM 593 N N . GLU A 1 77 ? -19.25 -1.994 12.117 1 90 77 GLU A N 1
ATOM 594 C CA . GLU A 1 77 ? -19.844 -0.971 11.266 1 90 77 GLU A CA 1
ATOM 595 C C . GLU A 1 77 ? -21.125 -0.409 11.883 1 90 77 GLU A C 1
ATOM 597 O O . GLU A 1 77 ? -21.391 0.793 11.805 1 90 77 GLU A O 1
ATOM 602 N N . GLN A 1 78 ? -21.859 -1.256 12.516 1 88.88 78 GLN A N 1
ATOM 603 C CA . GLN A 1 78 ? -23.094 -0.827 13.148 1 88.88 78 GLN A CA 1
ATOM 604 C C . GLN A 1 78 ? -22.812 0.068 14.352 1 88.88 78 GLN A C 1
ATOM 606 O O . GLN A 1 78 ? -23.5 1.077 14.555 1 88.88 78 GLN A O 1
ATOM 611 N N . GLN A 1 79 ? -21.844 -0.311 15.125 1 89.25 79 GLN A N 1
ATOM 612 C CA . GLN A 1 79 ? -21.484 0.492 16.297 1 89.25 79 GLN A CA 1
ATOM 613 C C . GLN A 1 79 ? -20.891 1.83 15.875 1 89.25 79 GLN A C 1
ATOM 615 O O . GLN A 1 79 ? -21.188 2.865 16.484 1 89.25 79 GLN A O 1
ATOM 620 N N . LYS A 1 80 ? -20.031 1.777 14.938 1 90.19 80 LYS A N 1
ATOM 621 C CA . LYS A 1 80 ? -19.359 2.969 14.414 1 90.19 80 LYS A CA 1
ATOM 622 C C . LYS A 1 80 ? -20.375 3.971 13.867 1 90.19 80 LYS A C 1
ATOM 624 O O . LYS A 1 80 ? -20.172 5.184 13.984 1 90.19 80 LYS A O 1
ATOM 629 N N . ALA A 1 81 ? -21.469 3.473 13.336 1 91.38 81 ALA A N 1
ATOM 630 C CA . ALA A 1 81 ? -22.5 4.316 12.734 1 91.38 81 ALA A CA 1
ATOM 631 C C . ALA A 1 81 ? -23.172 5.191 13.789 1 91.38 81 ALA A C 1
ATOM 633 O O . ALA A 1 81 ? -23.781 6.219 13.469 1 91.38 81 ALA A O 1
ATOM 634 N N . LYS A 1 82 ? -22.984 4.789 14.977 1 90.94 82 LYS A N 1
ATOM 635 C CA . LYS A 1 82 ? -23.641 5.52 16.062 1 90.94 82 LYS A CA 1
ATOM 636 C C . LYS A 1 82 ? -22.781 6.703 16.516 1 90.94 82 LYS A C 1
ATOM 638 O O . LYS A 1 82 ? -23.25 7.562 17.266 1 90.94 82 LYS A O 1
ATOM 643 N N . LEU A 1 83 ? -21.578 6.809 16.078 1 92.19 83 LEU A N 1
ATOM 644 C CA . LEU A 1 83 ? -20.625 7.828 16.516 1 92.19 83 LEU A CA 1
ATOM 645 C C . LEU A 1 83 ? -20.516 8.945 15.484 1 92.19 83 LEU A C 1
ATOM 647 O O . LEU A 1 83 ? -20.469 8.68 14.281 1 92.19 83 LEU A O 1
ATOM 651 N N . LYS A 1 84 ? -20.391 10.156 15.992 1 94.12 84 LYS A N 1
ATOM 652 C CA . LYS A 1 84 ? -20.141 11.297 15.125 1 94.12 84 LYS A CA 1
ATOM 653 C C . LYS A 1 84 ? -18.641 11.5 14.906 1 94.12 84 LYS A C 1
ATOM 655 O O . LYS A 1 84 ? -17.844 11.305 15.828 1 94.12 84 LYS A O 1
ATOM 660 N N . PRO A 1 85 ? -18.25 11.945 13.688 1 95.19 85 PRO A N 1
ATOM 661 C CA . PRO A 1 85 ? -16.828 12.148 13.406 1 95.19 85 PRO A CA 1
ATOM 662 C C . PRO A 1 85 ? -16.188 13.188 14.32 1 95.19 85 PRO A C 1
ATOM 664 O O . PRO A 1 85 ? -14.992 13.117 14.594 1 95.19 85 PRO A O 1
ATOM 667 N N . GLU A 1 86 ? -16.969 14.156 14.852 1 94.38 86 GLU A N 1
ATOM 668 C CA . GLU A 1 86 ? -16.484 15.266 15.648 1 94.38 86 GLU A CA 1
ATOM 669 C C . GLU A 1 86 ? -15.805 14.773 16.922 1 94.38 86 GLU A C 1
ATOM 671 O O . GLU A 1 86 ? -14.984 15.477 17.516 1 94.38 86 GLU A O 1
ATOM 676 N N . CYS A 1 87 ? -16.172 13.555 17.25 1 94.88 87 CYS A N 1
ATOM 677 C CA . CYS A 1 87 ? -15.539 12.922 18.406 1 94.88 87 CYS A CA 1
ATOM 678 C C . CYS A 1 87 ? -14.031 12.875 18.234 1 94.88 87 CYS A C 1
ATOM 680 O O . CYS A 1 87 ? -13.281 13.219 19.156 1 94.88 87 CYS A O 1
ATOM 682 N N . PHE A 1 88 ? -13.547 12.562 17.141 1 97.38 88 PHE A N 1
ATOM 683 C CA . PHE A 1 88 ? -12.125 12.406 16.891 1 97.38 88 PHE A CA 1
ATOM 684 C C . PHE A 1 88 ? -11.461 13.758 16.672 1 97.38 88 PHE A C 1
ATOM 686 O O . PHE A 1 88 ? -10.281 13.938 16.969 1 97.38 88 PHE A O 1
ATOM 693 N N . LYS A 1 89 ? -12.195 14.688 16.125 1 97 89 LYS A N 1
ATOM 694 C CA . LYS A 1 89 ? -11.672 16.047 16.016 1 97 89 LYS A CA 1
ATOM 695 C C . LYS A 1 89 ? -11.375 16.625 17.406 1 97 89 LYS A C 1
ATOM 697 O O . LYS A 1 89 ? -10.344 17.281 17.609 1 97 89 LYS A O 1
ATOM 702 N N . GLU A 1 90 ? -12.266 16.312 18.297 1 96.81 90 GLU A N 1
ATOM 703 C CA . GLU A 1 90 ? -12.078 16.781 19.672 1 96.81 90 GLU A CA 1
ATOM 704 C C . GLU A 1 90 ? -10.828 16.188 20.297 1 96.81 90 GLU A C 1
ATOM 706 O O . GLU A 1 90 ? -10.094 16.859 21.016 1 96.81 90 GLU A O 1
ATOM 711 N N . ILE A 1 91 ? -10.625 14.922 20.016 1 97.56 91 ILE A N 1
ATOM 712 C CA . ILE A 1 91 ? -9.43 14.266 20.531 1 97.56 91 ILE A CA 1
ATOM 713 C C . ILE A 1 91 ? -8.18 14.961 19.984 1 97.56 91 ILE A C 1
ATOM 715 O O . ILE A 1 91 ? -7.238 15.234 20.719 1 97.56 91 ILE A O 1
ATOM 719 N N . MET A 1 92 ? -8.18 15.266 18.719 1 97.69 92 MET A N 1
ATOM 720 C CA . MET A 1 92 ? -7.055 15.961 18.094 1 97.69 92 MET A CA 1
ATOM 721 C C . MET A 1 92 ? -6.812 17.312 18.734 1 97.69 92 MET A C 1
ATOM 723 O O . MET A 1 92 ? -5.668 17.672 19.031 1 97.69 92 MET A O 1
ATOM 727 N N . LEU A 1 93 ? -7.879 18.031 19 1 96.62 93 LEU A N 1
ATOM 728 C CA . LEU A 1 93 ? -7.789 19.359 19.594 1 96.62 93 LEU A CA 1
ATOM 729 C C . LEU A 1 93 ? -7.238 19.281 21.016 1 96.62 93 LEU A C 1
ATOM 731 O O . LEU A 1 93 ? -6.383 20.094 21.391 1 96.62 93 LEU A O 1
ATOM 735 N N . GLU A 1 94 ? -7.684 18.312 21.75 1 96.31 94 GLU A N 1
ATOM 736 C CA . GLU A 1 94 ? -7.199 18.141 23.125 1 96.31 94 GLU A CA 1
ATOM 737 C C . GLU A 1 94 ? -5.707 17.828 23.141 1 96.31 94 GLU A C 1
ATOM 739 O O . GLU A 1 94 ? -4.969 18.328 24 1 96.31 94 GLU A O 1
ATOM 744 N N . LEU A 1 95 ? -5.312 16.984 22.266 1 96.69 95 LEU A N 1
ATOM 745 C CA . LEU A 1 95 ? -3.902 16.625 22.188 1 96.69 95 LEU A CA 1
ATOM 746 C C . LEU A 1 95 ? -3.055 17.828 21.797 1 96.69 95 LEU A C 1
ATOM 748 O O . LEU A 1 95 ? -1.934 18 22.281 1 96.69 95 LEU A O 1
ATOM 752 N N . SER A 1 96 ? -3.566 18.688 20.938 1 95.56 96 SER A N 1
ATOM 753 C CA . SER A 1 96 ? -2.824 19.859 20.484 1 95.56 96 SER A CA 1
ATOM 754 C C . SER A 1 96 ? -2.57 20.828 21.641 1 95.56 96 SER A C 1
ATOM 756 O O . SER A 1 96 ? -1.592 21.578 21.625 1 95.56 96 SER A O 1
ATOM 758 N N . ARG A 1 97 ? -3.377 20.75 22.641 1 92.75 97 ARG A N 1
ATOM 759 C CA . ARG A 1 97 ? -3.281 21.656 23.781 1 92.75 97 ARG A CA 1
ATOM 760 C C . ARG A 1 97 ? -2.418 21.047 24.891 1 92.75 97 ARG A C 1
ATOM 762 O O . ARG A 1 97 ? -2.131 21.719 25.891 1 92.75 97 ARG A O 1
ATOM 769 N N . ALA A 1 98 ? -2.006 19.859 24.656 1 91.44 98 ALA A N 1
ATOM 770 C CA . ALA A 1 98 ? -1.322 19.141 25.719 1 91.44 98 ALA A CA 1
ATOM 771 C C . ALA A 1 98 ? 0.176 19.438 25.703 1 91.44 98 ALA A C 1
ATOM 773 O O . ALA A 1 98 ? 0.9 19.047 26.625 1 91.44 98 ALA A O 1
ATOM 774 N N . ASN A 1 99 ? 0.612 20.125 24.734 1 86.88 99 ASN A N 1
ATOM 775 C CA . ASN A 1 99 ? 2.037 20.438 24.672 1 86.88 99 ASN A CA 1
ATOM 776 C C . ASN A 1 99 ? 2.441 21.469 25.719 1 86.88 99 ASN A C 1
ATOM 778 O O . ASN A 1 99 ? 2.051 22.641 25.625 1 86.88 99 ASN A O 1
ATOM 782 N N . ASN A 1 100 ? 3.26 21.078 26.656 1 80.19 100 ASN A N 1
ATOM 783 C CA . ASN A 1 100 ? 3.656 21.969 27.75 1 80.19 100 ASN A CA 1
ATOM 784 C C . ASN A 1 100 ? 4.996 22.641 27.453 1 80.19 100 ASN A C 1
ATOM 786 O O . ASN A 1 100 ? 5.418 23.531 28.203 1 80.19 100 ASN A O 1
ATOM 790 N N . VAL A 1 101 ? 5.668 22.25 26.484 1 83.75 101 VAL A N 1
ATOM 791 C CA . VAL A 1 101 ? 6.953 22.828 26.125 1 83.75 101 VAL A CA 1
ATOM 792 C C . VAL A 1 101 ? 6.883 23.422 24.703 1 83.75 101 VAL A C 1
ATOM 794 O O . VAL A 1 101 ? 7.504 22.891 23.781 1 83.75 101 VAL A O 1
ATOM 797 N N . LEU A 1 102 ? 6.32 24.531 24.656 1 87.75 102 LEU A N 1
ATOM 798 C CA . LEU A 1 102 ? 6.059 25.141 23.359 1 87.75 102 LEU A CA 1
ATOM 799 C C . LEU A 1 102 ? 7.297 25.875 22.844 1 87.75 102 LEU A C 1
ATOM 801 O O . LEU A 1 102 ? 7.898 26.672 23.562 1 87.75 102 LEU A O 1
ATOM 805 N N . GLN A 1 103 ? 7.715 25.5 21.672 1 92.31 103 GLN A N 1
ATOM 806 C CA . GLN A 1 103 ? 8.766 26.219 20.969 1 92.31 103 GLN A CA 1
ATOM 807 C C . GLN A 1 103 ? 8.195 27.375 20.156 1 92.31 103 GLN A C 1
ATOM 809 O O . GLN A 1 103 ? 7.309 27.172 19.312 1 92.31 103 GLN A O 1
ATOM 814 N N . LEU A 1 104 ? 8.734 28.578 20.453 1 95.5 104 LEU A N 1
ATOM 815 C CA . LEU A 1 104 ? 8.305 29.781 19.766 1 95.5 104 LEU A CA 1
ATOM 816 C C . LEU A 1 104 ? 9.445 30.375 18.953 1 95.5 104 LEU A C 1
ATOM 818 O O . LEU A 1 104 ? 10.609 30.266 19.328 1 95.5 104 LEU A O 1
ATOM 822 N N . LEU A 1 105 ? 9.094 30.906 17.828 1 96.38 105 LEU A N 1
ATOM 823 C CA . LEU A 1 105 ? 10.078 31.672 17.062 1 96.38 105 LEU A CA 1
ATOM 824 C C . LEU A 1 105 ? 10.469 32.938 17.812 1 96.38 105 LEU A C 1
ATOM 826 O O . LEU A 1 105 ? 9.609 33.781 18.125 1 96.38 105 LEU A O 1
ATOM 830 N N . ASP A 1 106 ? 11.758 33.094 18.109 1 95.19 106 ASP A N 1
ATOM 831 C CA . ASP A 1 106 ? 12.312 34.25 18.797 1 95.19 106 ASP A CA 1
ATOM 832 C C . ASP A 1 106 ? 11.578 34.531 20.109 1 95.19 106 ASP A C 1
ATOM 834 O O . ASP A 1 106 ? 11.375 35.688 20.5 1 95.19 106 ASP A O 1
ATOM 838 N N . ASN A 1 107 ? 11.023 33.469 20.734 1 94.19 107 ASN A N 1
ATOM 839 C CA . ASN A 1 107 ? 10.312 33.5 22 1 94.19 107 ASN A CA 1
ATOM 840 C C . ASN A 1 107 ? 9.086 34.406 21.938 1 94.19 107 ASN A C 1
ATOM 842 O O . ASN A 1 107 ? 8.695 35 22.938 1 94.19 107 ASN A O 1
ATOM 846 N N . GLN A 1 108 ? 8.539 34.469 20.766 1 95.25 108 GLN A N 1
ATOM 847 C CA . GLN A 1 108 ? 7.441 35.438 20.625 1 95.25 108 GLN A CA 1
ATOM 848 C C . GLN A 1 108 ? 6.301 34.812 19.797 1 95.25 108 GLN A C 1
ATOM 850 O O . GLN A 1 108 ? 5.137 34.875 20.219 1 95.25 108 GLN A O 1
ATOM 855 N N . TYR A 1 109 ? 6.625 34.219 18.719 1 97.12 109 TYR A N 1
ATOM 856 C CA . TYR A 1 109 ? 5.578 33.844 17.766 1 97.12 109 TYR A CA 1
ATOM 857 C C . TYR A 1 109 ? 5.395 32.344 17.719 1 97.12 109 TYR A C 1
ATOM 859 O O . TYR A 1 109 ? 6.363 31.578 17.578 1 97.12 109 TYR A O 1
ATOM 867 N N . LEU A 1 110 ? 4.152 31.859 17.859 1 97.38 110 LEU A N 1
ATOM 868 C CA . LEU A 1 110 ? 3.797 30.531 17.391 1 97.38 110 LEU A CA 1
ATOM 869 C C . LEU A 1 110 ? 3.805 30.469 15.867 1 97.38 110 LEU A C 1
ATOM 871 O O . LEU A 1 110 ? 3.062 31.188 15.211 1 97.38 110 LEU A O 1
ATOM 875 N N . VAL A 1 111 ? 4.637 29.672 15.266 1 98.38 111 VAL A N 1
ATOM 876 C CA . VAL A 1 111 ? 4.727 29.625 13.812 1 98.38 111 VAL A CA 1
ATOM 877 C C . VAL A 1 111 ? 3.814 28.531 13.273 1 98.38 111 VAL A C 1
ATOM 879 O O . VAL A 1 111 ? 4.027 27.344 13.547 1 98.38 111 VAL A O 1
ATOM 882 N N . VAL A 1 112 ? 2.812 28.906 12.523 1 98.56 112 VAL A N 1
ATOM 883 C CA . VAL A 1 112 ? 1.857 27.953 11.984 1 98.56 112 VAL A CA 1
ATOM 884 C C . VAL A 1 112 ? 1.843 28.047 10.461 1 98.56 112 VAL A C 1
ATOM 886 O O . VAL A 1 112 ? 2.232 29.062 9.891 1 98.56 112 VAL A O 1
ATOM 889 N N . ALA A 1 113 ? 1.541 27.016 9.805 1 98.69 113 ALA A N 1
ATOM 890 C CA . ALA A 1 113 ? 1.37 26.953 8.359 1 98.69 113 ALA A CA 1
ATOM 891 C C . ALA A 1 113 ? -0.023 26.453 7.988 1 98.69 113 ALA A C 1
ATOM 893 O O . ALA A 1 113 ? -0.584 25.594 8.68 1 98.69 113 ALA A O 1
ATOM 894 N N . ILE A 1 114 ? -0.597 26.984 6.941 1 98.38 114 ILE A N 1
ATOM 895 C CA . ILE A 1 114 ? -1.879 26.531 6.414 1 98.38 114 ILE A CA 1
ATOM 896 C C . ILE A 1 114 ? -1.692 26.016 4.992 1 98.38 114 ILE A C 1
ATOM 898 O O . ILE A 1 114 ? -0.997 26.625 4.18 1 98.38 114 ILE A O 1
ATOM 902 N N . ASP A 1 115 ? -2.16 24.922 4.766 1 97.5 115 ASP A N 1
ATOM 903 C CA . ASP A 1 115 ? -2.166 24.297 3.443 1 97.5 115 ASP A CA 1
ATOM 904 C C . ASP A 1 115 ? -3.285 23.266 3.328 1 97.5 115 ASP A C 1
ATOM 906 O O . ASP A 1 115 ? -3.959 22.953 4.316 1 97.5 115 ASP A O 1
ATOM 910 N N . GLY A 1 116 ? -3.629 22.906 2.104 1 96.44 116 GLY A N 1
ATOM 911 C CA . GLY A 1 116 ? -4.641 21.891 1.853 1 96.44 116 GLY A CA 1
ATOM 912 C C . GLY A 1 116 ? -4.094 20.656 1.166 1 96.44 116 GLY A C 1
ATOM 913 O O . GLY A 1 116 ? -3.051 20.719 0.51 1 96.44 116 GLY A O 1
ATOM 914 N N . SER A 1 117 ? -4.738 19.594 1.418 1 94.94 117 SER A N 1
ATOM 915 C CA . SER A 1 117 ? -4.371 18.344 0.763 1 94.94 117 SER A CA 1
ATOM 916 C C . SER A 1 117 ? -5.605 17.516 0.41 1 94.94 117 SER A C 1
ATOM 918 O O . SER A 1 117 ? -6.574 17.484 1.171 1 94.94 117 SER A O 1
ATOM 920 N N . ASP A 1 118 ? -5.508 16.875 -0.721 1 92.81 118 ASP A N 1
ATOM 921 C CA . ASP A 1 118 ? -6.621 16.047 -1.181 1 92.81 118 ASP A CA 1
ATOM 922 C C . ASP A 1 118 ? -6.492 14.617 -0.662 1 92.81 118 ASP A C 1
ATOM 924 O O . ASP A 1 118 ? -5.387 14.086 -0.551 1 92.81 118 ASP A O 1
ATOM 928 N N . PHE A 1 119 ? -7.598 14.07 -0.295 1 91.38 119 PHE A N 1
ATOM 929 C CA . PHE A 1 119 ? -7.719 12.664 0.083 1 91.38 119 PHE A CA 1
ATOM 930 C C . PHE A 1 119 ? -8.734 11.953 -0.804 1 91.38 119 PHE A C 1
ATOM 932 O O . PHE A 1 119 ? -9.875 12.398 -0.936 1 91.38 119 PHE A O 1
ATOM 939 N N . ASP A 1 120 ? -8.336 10.852 -1.413 1 87.94 120 ASP A N 1
ATOM 940 C CA . ASP A 1 120 ? -9.203 10.102 -2.318 1 87.94 120 ASP A CA 1
ATOM 941 C C . ASP A 1 120 ? -10.023 9.062 -1.558 1 87.94 120 ASP A C 1
ATOM 943 O O . ASP A 1 120 ? -9.469 8.117 -0.995 1 87.94 120 ASP A O 1
ATOM 947 N N . GLN A 1 121 ? -11.273 9.312 -1.611 1 87.88 121 GLN A N 1
ATOM 948 C CA . GLN A 1 121 ? -12.234 8.398 -0.997 1 87.88 121 GLN A CA 1
ATOM 949 C C . GLN A 1 121 ? -12.695 7.336 -1.989 1 87.88 121 GLN A C 1
ATOM 951 O O . GLN A 1 121 ? -12.867 7.617 -3.176 1 87.88 121 GLN A O 1
ATOM 956 N N . PRO A 1 122 ? -12.812 5.973 -1.464 1 84.31 122 PRO A N 1
ATOM 957 C CA . PRO A 1 122 ? -13.438 4.996 -2.357 1 84.31 122 PRO A CA 1
ATOM 958 C C . PRO A 1 122 ? -14.789 5.469 -2.893 1 84.31 122 PRO A C 1
ATOM 960 O O . PRO A 1 122 ? -15.562 6.102 -2.166 1 84.31 122 PRO A O 1
ATOM 963 N N . PHE A 1 123 ? -15.102 5.137 -4.066 1 86.38 123 PHE A N 1
ATOM 964 C CA . PHE A 1 123 ? -16.281 5.641 -4.758 1 86.38 123 PHE A CA 1
ATOM 965 C C . PHE A 1 123 ? -17.562 5.191 -4.051 1 86.38 123 PHE A C 1
ATOM 967 O O . PHE A 1 123 ? -17.703 4.016 -3.717 1 86.38 123 PHE A O 1
ATOM 974 N N . ASN A 1 124 ? -18.344 6.105 -3.754 1 88.69 124 ASN A N 1
ATOM 975 C CA . ASN A 1 124 ? -19.672 5.961 -3.178 1 88.69 124 ASN A CA 1
ATOM 976 C C . ASN A 1 124 ? -20.688 6.84 -3.898 1 88.69 124 ASN A C 1
ATOM 978 O O . ASN A 1 124 ? -20.609 8.07 -3.84 1 88.69 124 ASN A O 1
ATOM 982 N N . PRO A 1 125 ? -21.625 6.168 -4.539 1 89.75 125 PRO A N 1
ATOM 983 C CA . PRO A 1 125 ? -22.594 6.938 -5.312 1 89.75 125 PRO A CA 1
ATOM 984 C C . PRO A 1 125 ? -23.422 7.887 -4.449 1 89.75 125 PRO A C 1
ATOM 986 O O . PRO A 1 125 ? -23.953 8.875 -4.949 1 89.75 125 PRO A O 1
ATOM 989 N N . GLU A 1 126 ? -23.516 7.613 -3.213 1 92.25 126 GLU A N 1
ATOM 990 C CA . GLU A 1 126 ? -24.312 8.438 -2.312 1 92.25 126 GLU A CA 1
ATOM 991 C C . GLU A 1 126 ? -23.469 9.508 -1.639 1 92.25 126 GLU A C 1
ATOM 993 O O . GLU A 1 126 ? -23.953 10.266 -0.796 1 92.25 126 GLU A O 1
ATOM 998 N N . SER A 1 127 ? -22.281 9.617 -2.031 1 93.19 127 SER A N 1
ATOM 999 C CA . SER A 1 127 ? -21.328 10.508 -1.358 1 93.19 127 SER A CA 1
ATOM 1000 C C . SER A 1 127 ? -21.594 11.969 -1.727 1 93.19 127 SER A C 1
ATOM 1002 O O . SER A 1 127 ? -21.969 12.266 -2.861 1 93.19 127 SER A O 1
ATOM 1004 N N . GLU A 1 128 ? -21.375 12.844 -0.786 1 92.38 128 GLU A N 1
ATOM 1005 C CA . GLU A 1 128 ? -21.406 14.281 -1.036 1 92.38 128 GLU A CA 1
ATOM 1006 C C . GLU A 1 128 ? -20.094 14.766 -1.63 1 92.38 128 GLU A C 1
ATOM 1008 O O . GLU A 1 128 ? -19.984 15.922 -2.059 1 92.38 128 GLU A O 1
ATOM 1013 N N . ASN A 1 129 ? -19.172 13.891 -1.727 1 92.62 129 ASN A N 1
ATOM 1014 C CA . ASN A 1 129 ? -17.828 14.258 -2.172 1 92.62 129 ASN A CA 1
ATOM 1015 C C . ASN A 1 129 ? -17.594 13.836 -3.619 1 92.62 129 ASN A C 1
ATOM 1017 O O . ASN A 1 129 ? -16.438 13.758 -4.062 1 92.62 129 ASN A O 1
ATOM 1021 N N . ILE A 1 130 ? -18.609 13.586 -4.344 1 91.06 130 ILE A N 1
ATOM 1022 C CA . ILE A 1 130 ? -18.516 13.141 -5.727 1 91.06 130 ILE A CA 1
ATOM 1023 C C . ILE A 1 130 ? -18.031 14.305 -6.605 1 91.06 130 ILE A C 1
ATOM 1025 O O . ILE A 1 130 ? -18.453 15.445 -6.414 1 91.06 130 ILE A O 1
ATOM 1029 N N . PHE A 1 131 ? -17.141 13.977 -7.504 1 87.12 131 PHE A N 1
ATOM 1030 C CA . PHE A 1 131 ? -16.719 14.961 -8.492 1 87.12 131 PHE A CA 1
ATOM 1031 C C . PHE A 1 131 ? -16.312 14.281 -9.797 1 87.12 131 PHE A C 1
ATOM 1033 O O . PHE A 1 131 ? -16.016 13.086 -9.812 1 87.12 131 PHE A O 1
ATOM 1040 N N . ARG A 1 132 ? -16.375 14.945 -10.859 1 82.88 132 ARG A N 1
ATOM 1041 C CA . ARG A 1 132 ? -15.992 14.43 -12.172 1 82.88 132 ARG A CA 1
ATOM 1042 C C . ARG A 1 132 ? -14.57 14.852 -12.531 1 82.88 132 ARG A C 1
ATOM 1044 O O . ARG A 1 132 ? -14.258 16.047 -12.555 1 82.88 132 ARG A O 1
ATOM 1051 N N . GLY A 1 133 ? -13.758 13.781 -12.789 1 77.38 133 GLY A N 1
ATOM 1052 C CA . GLY A 1 133 ? -12.383 14.078 -13.172 1 77.38 133 GLY A CA 1
ATOM 1053 C C . GLY A 1 133 ? -12.258 14.57 -14.602 1 77.38 133 GLY A C 1
ATOM 1054 O O . GLY A 1 133 ? -13.219 14.531 -15.359 1 77.38 133 GLY A O 1
ATOM 1055 N N . LYS A 1 134 ? -11.062 15.125 -14.922 1 75.31 134 LYS A N 1
ATOM 1056 C CA . LYS A 1 134 ? -10.766 15.594 -16.281 1 75.31 134 LYS A CA 1
ATOM 1057 C C . LYS A 1 134 ? -10.898 14.453 -17.281 1 75.31 134 LYS A C 1
ATOM 1059 O O . LYS A 1 134 ? -11.188 14.688 -18.453 1 75.31 134 LYS A O 1
ATOM 1064 N N . ASP A 1 135 ? -10.727 13.219 -16.812 1 68.69 135 ASP A N 1
ATOM 1065 C CA . ASP A 1 135 ? -10.812 12.039 -17.672 1 68.69 135 ASP A CA 1
ATOM 1066 C C . ASP A 1 135 ? -12.266 11.633 -17.906 1 68.69 135 ASP A C 1
ATOM 1068 O O . ASP A 1 135 ? -12.539 10.664 -18.609 1 68.69 135 ASP A O 1
ATOM 1072 N N . GLY A 1 136 ? -13.18 12.375 -17.266 1 75.69 136 GLY A N 1
ATOM 1073 C CA . GLY A 1 136 ? -14.594 12.094 -17.453 1 75.69 136 GLY A CA 1
ATOM 1074 C C . GLY A 1 136 ? -15.141 11.086 -16.453 1 75.69 136 GLY A C 1
ATOM 1075 O O . GLY A 1 136 ? -16.359 10.883 -16.375 1 75.69 136 GLY A O 1
ATOM 1076 N N . ARG A 1 137 ? -14.336 10.555 -15.695 1 81.56 137 ARG A N 1
ATOM 1077 C CA . ARG A 1 137 ? -14.773 9.562 -14.711 1 81.56 137 ARG A CA 1
ATOM 1078 C C . ARG A 1 137 ? -15.203 10.242 -13.414 1 81.56 137 ARG A C 1
ATOM 1080 O O . ARG A 1 137 ? -14.852 11.391 -13.164 1 81.56 137 ARG A O 1
ATOM 1087 N N . ILE A 1 138 ? -16.062 9.484 -12.656 1 85 138 ILE A N 1
ATOM 1088 C CA . ILE A 1 138 ? -16.594 9.992 -11.406 1 85 138 ILE A CA 1
ATOM 1089 C C . ILE A 1 138 ? -15.789 9.453 -10.234 1 85 138 ILE A C 1
ATOM 1091 O O . ILE A 1 138 ? -15.531 8.25 -10.156 1 85 138 ILE A O 1
ATOM 1095 N N . TYR A 1 139 ? -15.375 10.398 -9.445 1 86.88 139 TYR A N 1
ATOM 1096 C CA . TYR A 1 139 ? -14.594 10.055 -8.266 1 86.88 139 TYR A CA 1
ATOM 1097 C C . TYR A 1 139 ? -15.188 10.688 -7.016 1 86.88 139 TYR A C 1
ATOM 1099 O O . TYR A 1 139 ? -16.156 11.445 -7.094 1 86.88 139 TYR A O 1
ATOM 1107 N N . CYS A 1 140 ? -14.758 10.211 -5.891 1 89.75 140 CYS A N 1
ATOM 1108 C CA . CYS A 1 140 ? -15.023 10.867 -4.617 1 89.75 140 CYS A CA 1
ATOM 1109 C C . CYS A 1 140 ? -13.727 11.398 -4 1 89.75 140 CYS A C 1
ATOM 1111 O O . CYS A 1 140 ? -12.758 10.656 -3.855 1 89.75 140 CYS A O 1
ATOM 1113 N N . GLN A 1 141 ? -13.695 12.664 -3.707 1 91.88 141 GLN A N 1
ATOM 1114 C CA . GLN A 1 141 ? -12.477 13.273 -3.182 1 91.88 141 GLN A CA 1
ATOM 1115 C C . GLN A 1 141 ? -12.805 14.352 -2.156 1 91.88 141 GLN A C 1
ATOM 1117 O O . GLN A 1 141 ? -13.766 15.109 -2.326 1 91.88 141 GLN A O 1
ATOM 1122 N N . LEU A 1 142 ? -12.008 14.328 -1.071 1 93.31 142 LEU A N 1
ATOM 1123 C CA . LEU A 1 142 ? -12.102 15.352 -0.029 1 93.31 142 LEU A CA 1
ATOM 1124 C C . LEU A 1 142 ? -10.867 16.25 -0.032 1 93.31 142 LEU A C 1
ATOM 1126 O O . LEU A 1 142 ? -9.781 15.805 -0.397 1 93.31 142 LEU A O 1
ATOM 1130 N N . HIS A 1 143 ? -11.148 17.453 0.29 1 95.69 143 HIS A N 1
ATOM 1131 C CA . HIS A 1 143 ? -10.062 18.406 0.485 1 95.69 143 HIS A CA 1
ATOM 1132 C C . HIS A 1 143 ? -9.938 18.812 1.951 1 95.69 143 HIS A C 1
ATOM 1134 O O . HIS A 1 143 ? -10.891 19.344 2.535 1 95.69 143 HIS A O 1
ATOM 1140 N N . VAL A 1 144 ? -8.773 18.531 2.52 1 97.25 144 VAL A N 1
ATOM 1141 C CA . VAL A 1 144 ? -8.555 18.844 3.93 1 97.25 144 VAL A CA 1
ATOM 1142 C C . VAL A 1 144 ? -7.66 20.062 4.059 1 97.25 144 VAL A C 1
ATOM 1144 O O . VAL A 1 144 ? -6.527 20.078 3.57 1 97.25 144 VAL A O 1
ATOM 1147 N N . ASN A 1 145 ? -8.188 21.141 4.645 1 98.06 145 ASN A N 1
ATOM 1148 C CA . ASN A 1 145 ? -7.41 22.312 5.035 1 98.06 145 ASN A CA 1
ATOM 1149 C C . ASN A 1 145 ? -6.906 22.203 6.473 1 98.06 145 ASN A C 1
ATOM 1151 O O . ASN A 1 145 ? -7.695 22 7.398 1 98.06 145 ASN A O 1
ATOM 1155 N N . ALA A 1 146 ? -5.625 22.328 6.645 1 98.5 146 ALA A N 1
ATOM 1156 C CA . ALA A 1 146 ? -5.082 22.078 7.98 1 98.5 146 ALA A CA 1
ATOM 1157 C C . ALA A 1 146 ? -4.246 23.266 8.461 1 98.5 146 ALA A C 1
ATOM 1159 O O . ALA A 1 146 ? -3.637 23.969 7.656 1 98.5 146 ALA A O 1
ATOM 1160 N N . LEU A 1 147 ? -4.348 23.562 9.719 1 98.75 147 LEU A N 1
ATOM 1161 C CA . LEU A 1 147 ? -3.496 24.484 10.461 1 98.75 147 LEU A CA 1
ATOM 1162 C C . LEU A 1 147 ? -2.443 23.734 11.266 1 98.75 147 LEU A C 1
ATOM 1164 O O . LEU A 1 147 ? -2.781 22.984 12.18 1 98.75 147 LEU A O 1
ATOM 1168 N N . TYR A 1 148 ? -1.199 23.938 10.938 1 98.56 148 TYR A N 1
ATOM 1169 C CA . TYR A 1 148 ? -0.108 23.094 11.43 1 98.56 148 TYR A CA 1
ATOM 1170 C C . TYR A 1 148 ? 0.943 23.938 12.148 1 98.56 148 TYR A C 1
ATOM 1172 O O . TYR A 1 148 ? 1.437 24.922 11.594 1 98.56 148 TYR A O 1
ATOM 1180 N N . ASP A 1 149 ? 1.222 23.609 13.422 1 98.19 149 ASP A N 1
ATOM 1181 C CA . ASP A 1 149 ? 2.344 24.172 14.164 1 98.19 149 ASP A CA 1
ATOM 1182 C C . ASP A 1 149 ? 3.672 23.609 13.672 1 98.19 149 ASP A C 1
ATOM 1184 O O . ASP A 1 149 ? 4.031 22.469 14 1 98.19 149 ASP A O 1
ATOM 1188 N N . VAL A 1 150 ? 4.445 24.422 13.008 1 96.81 150 VAL A N 1
ATOM 1189 C CA . VAL A 1 150 ? 5.586 23.922 12.242 1 96.81 150 VAL A CA 1
ATOM 1190 C C . VAL A 1 150 ? 6.742 23.594 13.188 1 96.81 150 VAL A C 1
ATOM 1192 O O . VAL A 1 150 ? 7.512 22.672 12.938 1 96.81 150 VAL A O 1
ATOM 1195 N N . LEU A 1 151 ? 6.938 24.328 14.227 1 95.06 151 LEU A N 1
ATOM 1196 C CA . LEU A 1 151 ? 8.078 24.141 15.117 1 95.06 151 LEU A CA 1
ATOM 1197 C C . LEU A 1 151 ? 7.832 23 16.094 1 95.06 151 LEU A C 1
ATOM 1199 O O . LEU A 1 151 ? 8.773 22.312 16.5 1 95.06 151 LEU A O 1
ATOM 1203 N N . ASN A 1 152 ? 6.59 22.781 16.438 1 94.75 152 ASN A N 1
ATOM 1204 C CA . ASN A 1 152 ? 6.25 21.766 17.438 1 94.75 152 ASN A CA 1
ATOM 1205 C C . ASN A 1 152 ? 5.629 20.531 16.781 1 94.75 152 ASN A C 1
ATOM 1207 O O . ASN A 1 152 ? 5.355 19.547 17.453 1 94.75 152 ASN A O 1
ATOM 1211 N N . LYS A 1 153 ? 5.34 20.547 15.547 1 95.81 153 LYS A N 1
ATOM 1212 C CA . LYS A 1 153 ? 4.852 19.438 14.727 1 95.81 153 LYS A CA 1
ATOM 1213 C C . LYS A 1 153 ? 3.512 18.922 15.242 1 95.81 153 LYS A C 1
ATOM 1215 O O . LYS A 1 153 ? 3.348 17.719 15.461 1 95.81 153 LYS A O 1
ATOM 1220 N N . LEU A 1 154 ? 2.617 19.828 15.375 1 97.88 154 LEU A N 1
ATOM 1221 C CA . LEU A 1 154 ? 1.271 19.484 15.828 1 97.88 154 LEU A CA 1
ATOM 1222 C C . LEU A 1 154 ? 0.221 20.125 14.914 1 97.88 154 LEU A C 1
ATOM 1224 O O . LEU A 1 154 ? 0.369 21.266 14.492 1 97.88 154 LEU A O 1
ATOM 1228 N N . TYR A 1 155 ? -0.734 19.359 14.594 1 98.5 155 TYR A N 1
ATOM 1229 C CA . TYR A 1 155 ? -1.907 19.938 13.953 1 98.5 155 TYR A CA 1
ATOM 1230 C C . TYR A 1 155 ? -2.801 20.625 14.984 1 98.5 155 TYR A C 1
ATOM 1232 O O . TYR A 1 155 ? -3.15 20.016 16 1 98.5 155 TYR A O 1
ATOM 1240 N N . LEU A 1 156 ? -3.195 21.844 14.695 1 98.19 156 LEU A N 1
ATOM 1241 C CA . LEU A 1 156 ? -3.955 22.641 15.656 1 98.19 156 LEU A CA 1
ATOM 1242 C C . LEU A 1 156 ? -5.434 22.672 15.281 1 98.19 156 LEU A C 1
ATOM 1244 O O . LEU A 1 156 ? -6.293 22.844 16.141 1 98.19 156 LEU A O 1
ATOM 1248 N N . ASP A 1 157 ? -5.668 22.625 14.039 1 98.06 157 ASP A N 1
ATOM 1249 C CA . ASP A 1 157 ? -7.035 22.672 13.523 1 98.06 157 ASP A CA 1
ATOM 1250 C C . ASP A 1 157 ? -7.102 22.156 12.094 1 98.06 157 ASP A C 1
ATOM 1252 O O . ASP A 1 157 ? -6.07 21.906 11.461 1 98.06 157 ASP A O 1
ATOM 1256 N N . MET A 1 158 ? -8.305 21.812 11.68 1 97.81 158 MET A N 1
ATOM 1257 C CA . MET A 1 158 ? -8.5 21.375 10.297 1 97.81 158 MET A CA 1
ATOM 1258 C C . MET A 1 158 ? -9.953 21.562 9.867 1 97.81 158 MET A C 1
ATOM 1260 O O . MET A 1 158 ? -10.859 21.562 10.703 1 97.81 158 MET A O 1
ATOM 1264 N N . VAL A 1 159 ? -10.141 21.781 8.594 1 97.19 159 VAL A N 1
ATOM 1265 C CA . VAL A 1 159 ? -11.453 21.906 7.977 1 97.19 159 VAL A CA 1
ATOM 1266 C C . VAL A 1 159 ? -11.531 20.984 6.754 1 97.19 159 VAL A C 1
ATOM 1268 O O . VAL A 1 159 ? -10.672 21.047 5.875 1 97.19 159 VAL A O 1
ATOM 1271 N N . ILE A 1 160 ? -12.578 20.109 6.762 1 96.56 160 ILE A N 1
ATOM 1272 C CA . ILE A 1 160 ? -12.781 19.203 5.641 1 96.56 160 ILE A CA 1
ATOM 1273 C C . ILE A 1 160 ? -13.859 19.766 4.711 1 96.56 160 ILE A C 1
ATOM 1275 O O . ILE A 1 160 ? -14.922 20.188 5.168 1 96.56 160 ILE A O 1
ATOM 1279 N N . GLN A 1 161 ? -13.539 19.812 3.42 1 95.69 161 GLN A N 1
ATOM 1280 C CA . GLN A 1 161 ? -14.477 20.266 2.395 1 95.69 161 GLN A CA 1
ATOM 1281 C C . GLN A 1 161 ? -14.508 19.297 1.22 1 95.69 161 GLN A C 1
ATOM 1283 O O . GLN A 1 161 ? -13.5 18.656 0.903 1 95.69 161 GLN A O 1
ATOM 1288 N N . PRO A 1 162 ? -15.734 19.125 0.599 1 93.94 162 PRO A N 1
ATOM 1289 C CA . PRO A 1 162 ? -15.711 18.406 -0.674 1 93.94 162 PRO A CA 1
ATOM 1290 C C . PRO A 1 162 ? -14.836 19.078 -1.724 1 93.94 162 PRO A C 1
ATOM 1292 O O . PRO A 1 162 ? -14.789 20.312 -1.802 1 93.94 162 PRO A O 1
ATOM 1295 N N . ARG A 1 163 ? -14.188 18.297 -2.469 1 89.31 163 ARG A N 1
ATOM 1296 C CA . ARG A 1 163 ? -13.25 18.828 -3.445 1 89.31 163 ARG A CA 1
ATOM 1297 C C . ARG A 1 163 ? -13.938 19.781 -4.41 1 89.31 163 ARG A C 1
ATOM 1299 O O . ARG A 1 163 ? -13.375 20.812 -4.781 1 89.31 163 ARG A O 1
ATOM 1306 N N . GLN A 1 164 ? -15.102 19.531 -4.797 1 85.44 164 GLN A N 1
ATOM 1307 C CA . GLN A 1 164 ? -15.82 20.328 -5.789 1 85.44 164 GLN A CA 1
ATOM 1308 C C . GLN A 1 164 ? -16.203 21.703 -5.23 1 85.44 164 GLN A C 1
ATOM 1310 O O . GLN A 1 164 ? -16.344 22.672 -5.98 1 85.44 164 GLN A O 1
ATOM 1315 N N . LYS A 1 165 ? -16.328 21.781 -3.955 1 86.69 165 LYS A N 1
ATOM 1316 C CA . LYS A 1 165 ? -16.766 23.016 -3.316 1 86.69 165 LYS A CA 1
ATOM 1317 C C . LYS A 1 165 ? -15.688 23.594 -2.414 1 86.69 165 LYS A C 1
ATOM 1319 O O . LYS A 1 165 ? -15.984 24.281 -1.437 1 86.69 165 LYS A O 1
ATOM 1324 N N . MET A 1 166 ? -14.531 23.328 -2.77 1 88.81 166 MET A N 1
ATOM 1325 C CA . MET A 1 166 ? -13.484 23.719 -1.834 1 88.81 166 MET A CA 1
ATOM 1326 C C . MET A 1 166 ? -13.211 25.219 -1.911 1 88.81 166 MET A C 1
ATOM 1328 O O . MET A 1 166 ? -13.242 25.797 -2.994 1 88.81 166 MET A O 1
ATOM 1332 N N . ASP A 1 167 ? -13.102 25.812 -0.77 1 92.12 167 ASP A N 1
ATOM 1333 C CA . ASP A 1 167 ? -12.688 27.203 -0.563 1 92.12 167 ASP A CA 1
ATOM 1334 C C . ASP A 1 167 ? -11.57 27.281 0.475 1 92.12 167 ASP A C 1
ATOM 1336 O O . ASP A 1 167 ? -11.836 27.422 1.671 1 92.12 167 ASP A O 1
ATOM 1340 N N . GLU A 1 168 ? -10.398 27.297 0.009 1 93.88 168 GLU A N 1
ATOM 1341 C CA . GLU A 1 168 ? -9.227 27.219 0.884 1 93.88 168 GLU A CA 1
ATOM 1342 C C . GLU A 1 168 ? -9.07 28.516 1.689 1 93.88 168 GLU A C 1
ATOM 1344 O O . GLU A 1 168 ? -8.664 28.469 2.852 1 93.88 168 GLU A O 1
ATOM 1349 N N . ARG A 1 169 ? -9.422 29.656 1.099 1 94.38 169 ARG A N 1
ATOM 1350 C CA . ARG A 1 169 ? -9.266 30.938 1.776 1 94.38 169 ARG A CA 1
ATOM 1351 C C . ARG A 1 169 ? -10.273 31.094 2.914 1 94.38 169 ARG A C 1
ATOM 1353 O O . ARG A 1 169 ? -9.922 31.562 3.998 1 94.38 169 ARG A O 1
ATOM 1360 N N . GLU A 1 170 ? -11.445 30.672 2.635 1 94.19 170 GLU A N 1
ATOM 1361 C CA . GLU A 1 170 ? -12.445 30.703 3.697 1 94.19 170 GLU A CA 1
ATOM 1362 C C . GLU A 1 170 ? -12.062 29.797 4.859 1 94.19 170 GLU A C 1
ATOM 1364 O O . GLU A 1 170 ? -12.234 30.156 6.023 1 94.19 170 GLU A O 1
ATOM 1369 N N . ALA A 1 171 ? -11.602 28.609 4.508 1 96.88 171 ALA A N 1
ATOM 1370 C CA . ALA A 1 171 ? -11.148 27.672 5.543 1 96.88 171 ALA A CA 1
ATOM 1371 C C . ALA A 1 171 ? -10 28.281 6.355 1 96.88 171 ALA A C 1
ATOM 1373 O O . ALA A 1 171 ? -9.984 28.172 7.582 1 96.88 171 ALA A O 1
ATOM 1374 N N . ALA A 1 172 ? -9.102 28.922 5.676 1 97.56 172 ALA A N 1
ATOM 1375 C CA . ALA A 1 172 ? -7.969 29.562 6.344 1 97.56 172 ALA A CA 1
ATOM 1376 C C . ALA A 1 172 ? -8.438 30.641 7.324 1 97.56 172 ALA A C 1
ATOM 1378 O O . ALA A 1 172 ? -8 30.672 8.477 1 97.56 172 ALA A O 1
ATOM 1379 N N . LEU A 1 173 ? -9.352 31.469 6.859 1 96.56 173 LEU A N 1
ATOM 1380 C CA . LEU A 1 173 ? -9.852 32.562 7.695 1 96.56 173 LEU A CA 1
ATOM 1381 C C . LEU A 1 173 ? -10.547 32 8.938 1 96.56 173 LEU A C 1
ATOM 1383 O O . LEU A 1 173 ? -10.367 32.531 10.039 1 96.56 173 LEU A O 1
ATOM 1387 N N . THR A 1 174 ? -11.289 30.953 8.727 1 96.81 174 THR A N 1
ATOM 1388 C CA . THR A 1 174 ? -11.992 30.328 9.844 1 96.81 174 THR A CA 1
ATOM 1389 C C . THR A 1 174 ? -11.008 29.828 10.898 1 96.81 174 THR A C 1
ATOM 1391 O O . THR A 1 174 ? -11.195 30.062 12.086 1 96.81 174 THR A O 1
ATOM 1394 N N . MET A 1 175 ? -10 29.188 10.484 1 98 175 MET A N 1
ATOM 1395 C CA . MET A 1 175 ? -9.016 28.641 11.406 1 98 175 MET A CA 1
ATOM 1396 C C . MET A 1 175 ? -8.211 29.734 12.086 1 98 175 MET A C 1
ATOM 1398 O O . MET A 1 175 ? -7.93 29.672 13.281 1 98 175 MET A O 1
ATOM 1402 N N . LEU A 1 176 ? -7.891 30.812 11.367 1 97.94 176 LEU A N 1
ATOM 1403 C CA . LEU A 1 176 ? -7.102 31.906 11.914 1 97.94 176 LEU A CA 1
ATOM 1404 C C . LEU A 1 176 ? -7.898 32.688 12.953 1 97.94 176 LEU A C 1
ATOM 1406 O O . LEU A 1 176 ? -7.355 33.062 13.992 1 97.94 176 LEU A O 1
ATOM 1410 N N . LYS A 1 177 ? -9.148 32.938 12.648 1 97.25 177 LYS A N 1
ATOM 1411 C CA . LYS A 1 177 ? -10 33.625 13.602 1 97.25 177 LYS A CA 1
ATOM 1412 C C . LYS A 1 177 ? -10.117 32.875 14.914 1 97.25 177 LYS A C 1
ATOM 1414 O O . LYS A 1 177 ? -10.062 33.438 15.992 1 97.25 177 LYS A O 1
ATOM 1419 N N . LYS A 1 178 ? -10.242 31.578 14.773 1 96.56 178 LYS A N 1
ATOM 1420 C CA . LYS A 1 178 ? -10.297 30.734 15.961 1 96.56 178 LYS A CA 1
ATOM 1421 C C . LYS A 1 178 ? -8.984 30.781 16.734 1 96.56 178 LYS A C 1
ATOM 1423 O O . LYS A 1 178 ? -8.977 30.859 17.953 1 96.56 178 LYS A O 1
ATOM 1428 N N . LEU A 1 179 ? -7.871 30.688 16.047 1 97.12 179 LEU A N 1
ATOM 1429 C CA . LEU A 1 179 ? -6.559 30.719 16.672 1 97.12 179 LEU A CA 1
ATOM 1430 C C . LEU A 1 179 ? -6.328 32.062 17.391 1 97.12 179 LEU A C 1
ATOM 1432 O O . LEU A 1 179 ? -5.766 32.062 18.484 1 97.12 179 LEU A O 1
ATOM 1436 N N . ALA A 1 180 ? -6.762 33.125 16.812 1 96.44 180 ALA A N 1
ATOM 1437 C CA . ALA A 1 180 ? -6.559 34.469 17.344 1 96.44 180 ALA A CA 1
ATOM 1438 C C . ALA A 1 180 ? -7.262 34.656 18.688 1 96.44 180 ALA A C 1
ATOM 1440 O O . ALA A 1 180 ? -6.875 35.5 19.5 1 96.44 180 ALA A O 1
ATOM 1441 N N . GLN A 1 181 ? -8.234 33.844 18.922 1 94.62 181 GLN A N 1
ATOM 1442 C CA . GLN A 1 181 ? -8.977 33.906 20.172 1 94.62 181 GLN A CA 1
ATOM 1443 C C . GLN A 1 181 ? -8.109 33.469 21.359 1 94.62 181 GLN A C 1
ATOM 1445 O O . GLN A 1 181 ? -8.422 33.781 22.5 1 94.62 181 GLN A O 1
ATOM 1450 N N . GLN A 1 182 ? -7.059 32.812 21.078 1 92.19 182 GLN A N 1
ATOM 1451 C CA . GLN A 1 182 ? -6.16 32.375 22.141 1 92.19 182 GLN A CA 1
ATOM 1452 C C . GLN A 1 182 ? -5.309 33.531 22.656 1 92.19 182 GLN A C 1
ATOM 1454 O O . GLN A 1 182 ? -4.609 33.406 23.656 1 92.19 182 GLN A O 1
ATOM 1459 N N . GLU A 1 183 ? -5.305 34.656 21.984 1 91.25 183 GLU A N 1
ATOM 1460 C CA . GLU A 1 183 ? -4.668 35.906 22.406 1 91.25 183 GLU A CA 1
ATOM 1461 C C . GLU A 1 183 ? -3.156 35.719 22.547 1 91.25 183 GLU A C 1
ATOM 1463 O O . GLU A 1 183 ? -2.568 36.188 23.531 1 91.25 183 GLU A O 1
ATOM 1468 N N . LYS A 1 184 ? -2.582 34.969 21.703 1 93.94 184 LYS A N 1
ATOM 1469 C CA . LYS A 1 184 ? -1.139 34.781 21.562 1 93.94 184 LYS A CA 1
ATOM 1470 C C . LYS A 1 184 ? -0.687 35.125 20.141 1 93.94 184 LYS A C 1
ATOM 1472 O O . LYS A 1 184 ? -1.381 34.781 19.172 1 93.94 184 LYS A O 1
ATOM 1477 N N . ASP A 1 185 ? 0.485 35.781 20.094 1 97.38 185 ASP A N 1
ATOM 1478 C CA . ASP A 1 185 ? 0.996 36.156 18.781 1 97.38 185 ASP A CA 1
ATOM 1479 C C . ASP A 1 185 ? 1.396 34.938 17.969 1 97.38 185 ASP A C 1
ATOM 1481 O O . ASP A 1 185 ? 2.08 34.031 18.484 1 97.38 185 ASP A O 1
ATOM 1485 N N . PHE A 1 186 ? 0.905 34.906 16.812 1 98.12 186 PHE A N 1
ATOM 1486 C CA . PHE A 1 186 ? 1.289 33.812 15.922 1 98.12 186 PHE A CA 1
ATOM 1487 C C . PHE A 1 186 ? 1.66 34.312 14.539 1 98.12 186 PHE A C 1
ATOM 1489 O O . PHE A 1 186 ? 1.29 35.438 14.172 1 98.12 186 PHE A O 1
ATOM 1496 N N . LEU A 1 187 ? 2.488 33.625 13.859 1 98.56 187 LEU A N 1
ATOM 1497 C CA . LEU A 1 187 ? 2.941 33.875 12.5 1 98.56 187 LEU A CA 1
ATOM 1498 C C . LEU A 1 187 ? 2.475 32.781 11.547 1 98.56 187 LEU A C 1
ATOM 1500 O O . LEU A 1 187 ? 2.865 31.625 11.695 1 98.56 187 LEU A O 1
ATOM 1504 N N . VAL A 1 188 ? 1.595 33.125 10.586 1 98.69 188 VAL A N 1
ATOM 1505 C CA . VAL A 1 188 ? 1.042 32.125 9.688 1 98.69 188 VAL A CA 1
ATOM 1506 C C . VAL A 1 188 ? 1.776 32.156 8.352 1 98.69 188 VAL A C 1
ATOM 1508 O O . VAL A 1 188 ? 1.98 33.219 7.777 1 98.69 188 VAL A O 1
ATOM 1511 N N . LEU A 1 189 ? 2.238 31.047 7.898 1 98.69 189 LEU A N 1
ATOM 1512 C CA . LEU A 1 189 ? 2.898 30.875 6.609 1 98.69 189 LEU A CA 1
ATOM 1513 C C . LEU A 1 189 ? 1.945 30.266 5.59 1 98.69 189 LEU A C 1
ATOM 1515 O O . LEU A 1 189 ? 1.321 29.234 5.855 1 98.69 189 LEU A O 1
ATOM 1519 N N . MET A 1 190 ? 1.82 30.906 4.422 1 97.62 190 MET A N 1
ATOM 1520 C CA . MET A 1 190 ? 0.908 30.422 3.389 1 97.62 190 MET A CA 1
ATOM 1521 C C . MET A 1 190 ? 1.561 30.484 2.012 1 97.62 190 MET A C 1
ATOM 1523 O O . MET A 1 190 ? 2.461 31.297 1.784 1 97.62 190 MET A O 1
ATOM 1527 N N . ASP A 1 191 ? 1.115 29.656 1.127 1 94.5 191 ASP A N 1
ATOM 1528 C CA . ASP A 1 191 ? 1.695 29.641 -0.212 1 94.5 191 ASP A CA 1
ATOM 1529 C C . ASP A 1 191 ? 1.009 30.656 -1.121 1 94.5 191 ASP A C 1
ATOM 1531 O O . ASP A 1 191 ? 0.217 31.484 -0.655 1 94.5 191 ASP A O 1
ATOM 1535 N N . ARG A 1 192 ? 1.334 30.656 -2.391 1 91.56 192 ARG A N 1
ATOM 1536 C CA . ARG A 1 192 ? 0.905 31.672 -3.342 1 91.56 192 ARG A CA 1
ATOM 1537 C C . ARG A 1 192 ? -0.584 31.547 -3.645 1 91.56 192 ARG A C 1
ATOM 1539 O O . ARG A 1 192 ? -1.218 32.5 -4.082 1 91.56 192 ARG A O 1
ATOM 1546 N N . GLY A 1 193 ? -1.161 30.375 -3.34 1 90.06 193 GLY A N 1
ATOM 1547 C CA . GLY A 1 193 ? -2.564 30.141 -3.643 1 90.06 193 GLY A CA 1
ATOM 1548 C C . GLY A 1 193 ? -3.506 30.875 -2.709 1 90.06 193 GLY A C 1
ATOM 1549 O O . GLY A 1 193 ? -4.684 31.062 -3.02 1 90.06 193 GLY A O 1
ATOM 1550 N N . TYR A 1 194 ? -3 31.438 -1.677 1 93.38 194 TYR A N 1
ATOM 1551 C CA . TYR A 1 194 ? -3.855 32.031 -0.659 1 93.38 194 TYR A CA 1
ATOM 1552 C C . TYR A 1 194 ? -3.906 33.531 -0.812 1 93.38 194 TYR A C 1
ATOM 1554 O O . TYR A 1 194 ? -4.762 34.219 -0.219 1 93.38 194 TYR A O 1
ATOM 1562 N N . ILE A 1 195 ? -3.164 34.094 -1.594 1 90.25 195 ILE A N 1
ATOM 1563 C CA . ILE A 1 195 ? -3 35.531 -1.629 1 90.25 195 ILE A CA 1
ATOM 1564 C C . ILE A 1 195 ? -4.258 36.188 -2.197 1 90.25 195 ILE A C 1
ATOM 1566 O O . ILE A 1 195 ? -4.734 35.812 -3.266 1 90.25 195 ILE A O 1
ATOM 1570 N N . SER A 1 196 ? -4.797 37.094 -1.524 1 89.56 196 SER A N 1
ATOM 1571 C CA . SER A 1 196 ? -5.891 37.969 -1.893 1 89.56 196 SER A CA 1
ATOM 1572 C C . SER A 1 196 ? -5.934 39.219 -0.986 1 89.56 196 SER A C 1
ATOM 1574 O O . SER A 1 196 ? -5.523 39.125 0.175 1 89.56 196 SER A O 1
ATOM 1576 N N . PHE A 1 197 ? -6.406 40.281 -1.538 1 90.81 197 PHE A N 1
ATOM 1577 C CA . PHE A 1 197 ? -6.504 41.5 -0.723 1 90.81 197 PHE A CA 1
ATOM 1578 C C . PHE A 1 197 ? -7.402 41.25 0.485 1 90.81 197 PHE A C 1
ATOM 1580 O O . PHE A 1 197 ? -7.133 41.781 1.575 1 90.81 197 PHE A O 1
ATOM 1587 N N . ASN A 1 198 ? -8.391 40.5 0.265 1 92.19 198 ASN A N 1
ATOM 1588 C CA . ASN A 1 198 ? -9.312 40.188 1.356 1 92.19 198 ASN A CA 1
ATOM 1589 C C . ASN A 1 198 ? -8.617 39.438 2.486 1 92.19 198 ASN A C 1
ATOM 1591 O O . ASN A 1 198 ? -8.789 39.781 3.66 1 92.19 198 ASN A O 1
ATOM 1595 N N . LEU A 1 199 ? -7.871 38.438 2.162 1 94.44 199 LEU A N 1
ATOM 1596 C CA . LEU A 1 199 ? -7.172 37.656 3.172 1 94.44 199 LEU A CA 1
ATOM 1597 C C . LEU A 1 199 ? -6.117 38.5 3.881 1 94.44 199 LEU A C 1
ATOM 1599 O O . LEU A 1 199 ? -5.988 38.438 5.105 1 94.44 199 LEU A O 1
ATOM 1603 N N . ILE A 1 200 ? -5.406 39.312 3.129 1 94.94 200 ILE A N 1
ATOM 1604 C CA . ILE A 1 200 ? -4.371 40.156 3.695 1 94.94 200 ILE A CA 1
ATOM 1605 C C . ILE A 1 200 ? -4.992 41.125 4.715 1 94.94 200 ILE A C 1
ATOM 1607 O O . ILE A 1 200 ? -4.5 41.25 5.836 1 94.94 200 ILE A O 1
ATOM 1611 N N . GLU A 1 201 ? -6.055 41.688 4.281 1 95.81 201 GLU A N 1
ATOM 1612 C CA . GLU A 1 201 ? -6.684 42.688 5.156 1 95.81 201 GLU A CA 1
ATOM 1613 C C . GLU A 1 201 ? -7.289 42 6.391 1 95.81 201 GLU A C 1
ATOM 1615 O O . GLU A 1 201 ? -7.242 42.562 7.488 1 95.81 201 GLU A O 1
ATOM 1620 N N . ASN A 1 202 ? -7.898 40.875 6.191 1 96.25 202 ASN A N 1
ATOM 1621 C CA . ASN A 1 202 ? -8.375 40.125 7.344 1 96.25 202 ASN A CA 1
ATOM 1622 C C . ASN A 1 202 ? -7.246 39.844 8.336 1 96.25 202 ASN A C 1
ATOM 1624 O O . ASN A 1 202 ? -7.41 40.031 9.539 1 96.25 202 ASN A O 1
ATOM 1628 N N . CYS A 1 203 ? -6.129 39.438 7.883 1 97.44 203 CYS A N 1
ATOM 1629 C CA . CYS A 1 203 ? -4.988 39.156 8.742 1 97.44 203 CYS A CA 1
ATOM 1630 C C . CYS A 1 203 ? -4.5 40.406 9.438 1 97.44 203 CYS A C 1
ATOM 1632 O O . CYS A 1 203 ? -4.137 40.375 10.609 1 97.44 203 CYS A O 1
ATOM 1634 N N . ASN A 1 204 ? -4.484 41.5 8.688 1 97.19 204 ASN A N 1
ATOM 1635 C CA . ASN A 1 204 ? -4.051 42.781 9.25 1 97.19 204 ASN A CA 1
ATOM 1636 C C . ASN A 1 204 ? -4.934 43.188 10.414 1 97.19 204 ASN A C 1
ATOM 1638 O O . ASN A 1 204 ? -4.453 43.812 11.375 1 97.19 204 ASN A O 1
ATOM 1642 N N . ARG A 1 205 ? -6.141 42.844 10.297 1 96.62 205 ARG A N 1
ATOM 1643 C CA . ARG A 1 205 ? -7.09 43.312 11.289 1 96.62 205 ARG A CA 1
ATOM 1644 C C . ARG A 1 205 ? -7.258 42.344 12.43 1 96.62 205 ARG A C 1
ATOM 1646 O O . ARG A 1 205 ? -7.809 42.656 13.477 1 96.62 205 ARG A O 1
ATOM 1653 N N . LEU A 1 206 ? -6.883 41.156 12.273 1 96.56 206 LEU A N 1
ATOM 1654 C CA . LEU A 1 206 ? -6.918 40.156 13.336 1 96.56 206 LEU A CA 1
ATOM 1655 C C . LEU A 1 206 ? -5.816 40.406 14.359 1 96.56 206 LEU A C 1
ATOM 1657 O O . LEU A 1 206 ? -4.633 40.375 14.023 1 96.56 206 LEU A O 1
ATOM 1661 N N . LYS A 1 207 ? -6.301 40.531 15.562 1 94.38 207 LYS A N 1
ATOM 1662 C CA . LYS A 1 207 ? -5.324 40.781 16.609 1 94.38 207 LYS A CA 1
ATOM 1663 C C . LYS A 1 207 ? -4.363 39.625 16.781 1 94.38 207 LYS A C 1
ATOM 1665 O O . LYS A 1 207 ? -4.766 38.469 16.688 1 94.38 207 LYS A O 1
ATOM 1670 N N . HIS A 1 208 ? -3.068 39.875 16.969 1 94.88 208 HIS A N 1
ATOM 1671 C CA . HIS A 1 208 ? -2.031 38.875 17.266 1 94.88 208 HIS A CA 1
ATOM 1672 C C . HIS A 1 208 ? -1.64 38.094 16.031 1 94.88 208 HIS A C 1
ATOM 1674 O O . HIS A 1 208 ? -0.872 37.125 16.109 1 94.88 208 HIS A O 1
ATOM 1680 N N . CYS A 1 209 ? -2.221 38.469 14.836 1 98 209 CYS A N 1
ATOM 1681 C CA . CYS A 1 209 ? -1.977 37.719 13.617 1 98 209 CYS A CA 1
ATOM 1682 C C . CYS A 1 209 ? -0.85 38.344 12.805 1 98 209 CYS A C 1
ATOM 1684 O O . CYS A 1 209 ? -0.928 39.531 12.422 1 98 209 CYS A O 1
ATOM 1686 N N . HIS A 1 210 ? 0.198 37.688 12.594 1 98.31 210 HIS A N 1
ATOM 1687 C CA . HIS A 1 210 ? 1.258 38.031 11.648 1 98.31 210 HIS A CA 1
ATOM 1688 C C . HIS A 1 210 ? 1.336 37 10.523 1 98.31 210 HIS A C 1
ATOM 1690 O O . HIS A 1 210 ? 0.863 35.875 10.68 1 98.31 210 HIS A O 1
ATOM 1696 N N . TYR A 1 211 ? 1.818 37.438 9.352 1 98.5 211 TYR A N 1
ATOM 1697 C CA . TYR A 1 211 ? 1.746 36.5 8.242 1 98.5 211 TYR A CA 1
ATOM 1698 C C . TYR A 1 211 ? 2.934 36.656 7.301 1 98.5 211 TYR A C 1
ATOM 1700 O O . TYR A 1 211 ? 3.559 37.719 7.266 1 98.5 211 TYR A O 1
ATOM 1708 N N . VAL A 1 212 ? 3.334 35.625 6.66 1 98.06 212 VAL A N 1
ATOM 1709 C CA . VAL A 1 212 ? 4.242 35.594 5.52 1 98.06 212 VAL A CA 1
ATOM 1710 C C . VAL A 1 212 ? 3.623 34.75 4.398 1 98.06 212 VAL A C 1
ATOM 1712 O O . VAL A 1 212 ? 3.355 33.562 4.574 1 98.06 212 VAL A O 1
ATOM 1715 N N . MET A 1 213 ? 3.383 35.375 3.295 1 96.12 213 MET A N 1
ATOM 1716 C CA . MET A 1 213 ? 2.771 34.719 2.146 1 96.12 213 MET A CA 1
ATOM 1717 C C . MET A 1 213 ? 3.627 34.875 0.896 1 96.12 213 MET A C 1
ATOM 1719 O O . MET A 1 213 ? 4.203 35.969 0.68 1 96.12 213 MET A O 1
ATOM 1723 N N . ARG A 1 214 ? 3.635 33.844 0.173 1 93.31 214 ARG A N 1
ATOM 1724 C CA . ARG A 1 214 ? 4.34 33.938 -1.1 1 93.31 214 ARG A CA 1
ATOM 1725 C C . ARG A 1 214 ? 3.443 34.562 -2.176 1 93.31 214 ARG A C 1
ATOM 1727 O O . ARG A 1 214 ? 2.252 34.25 -2.242 1 93.31 214 ARG A O 1
ATOM 1734 N N . SER A 1 215 ? 4.051 35.406 -2.918 1 88 215 SER A N 1
ATOM 1735 C CA . SER A 1 215 ? 3.301 36 -4.016 1 88 215 SER A CA 1
ATOM 1736 C C . SER A 1 215 ? 3.611 35.312 -5.34 1 88 215 SER A C 1
ATOM 1738 O O . SER A 1 215 ? 4.652 34.688 -5.48 1 88 215 SER A O 1
ATOM 1740 N N . LYS A 1 216 ? 2.697 35.281 -6.289 1 76.25 216 LYS A N 1
ATOM 1741 C CA . LYS A 1 216 ? 2.92 34.75 -7.633 1 76.25 216 LYS A CA 1
ATOM 1742 C C . LYS A 1 216 ? 3.918 35.625 -8.398 1 76.25 216 LYS A C 1
ATOM 1744 O O . LYS A 1 216 ? 4.043 36.812 -8.141 1 76.25 216 LYS A O 1
ATOM 1749 N N . SER A 1 217 ? 4.789 34.812 -9.156 1 62.94 217 SER A N 1
ATOM 1750 C CA . SER A 1 217 ? 5.699 35.531 -10.039 1 62.94 217 SER A CA 1
ATOM 1751 C C . SER A 1 217 ? 5.07 35.781 -11.406 1 62.94 217 SER A C 1
ATOM 1753 O O . SER A 1 217 ? 4.266 34.969 -11.875 1 62.94 217 SER A O 1
ATOM 1755 N N . GLY A 1 218 ? 4.871 37.062 -11.797 1 57 218 GLY A N 1
ATOM 1756 C CA . GLY A 1 218 ? 4.391 37.312 -13.141 1 57 218 GLY A CA 1
ATOM 1757 C C . GLY A 1 218 ? 3.035 38 -13.172 1 57 218 GLY A C 1
ATOM 1758 O O . GLY A 1 218 ? 2.74 38.844 -12.32 1 57 218 GLY A O 1
ATOM 1759 N N . ASP A 1 219 ? 2.193 37.438 -14.227 1 50.41 219 ASP A N 1
ATOM 1760 C CA . ASP A 1 219 ? 0.96 38.125 -14.594 1 50.41 219 ASP A CA 1
ATOM 1761 C C . ASP A 1 219 ? -0.044 38.094 -13.445 1 50.41 219 ASP A C 1
ATOM 1763 O O . ASP A 1 219 ? -0.87 39 -13.328 1 50.41 219 ASP A O 1
ATOM 1767 N N . GLY A 1 220 ? 0.091 37.156 -12.555 1 53.88 220 GLY A N 1
ATOM 1768 C CA . GLY A 1 220 ? -0.906 37.062 -11.5 1 53.88 220 GLY A CA 1
ATOM 1769 C C . GLY A 1 220 ? -0.508 37.781 -10.234 1 53.88 220 GLY A C 1
ATOM 1770 O O . GLY A 1 220 ? -1.282 37.844 -9.273 1 53.88 220 GLY A O 1
ATOM 1771 N N . ALA A 1 221 ? 0.623 38.375 -10.297 1 58.59 221 ALA A N 1
ATOM 1772 C CA . ALA A 1 221 ? 1.129 39.125 -9.148 1 58.59 221 ALA A CA 1
ATOM 1773 C C . ALA A 1 221 ? 0.601 40.531 -9.148 1 58.59 221 ALA A C 1
ATOM 1775 O O . ALA A 1 221 ? -0.007 41 -10.125 1 58.59 221 ALA A O 1
ATOM 1776 N N . PHE A 1 222 ? 0.646 41.094 -7.953 1 67.12 222 PHE A N 1
ATOM 1777 C CA . PHE A 1 222 ? 0.328 42.5 -7.84 1 67.12 222 PHE A CA 1
ATOM 1778 C C . PHE A 1 222 ? 1.151 43.344 -8.828 1 67.12 222 PHE A C 1
ATOM 1780 O O . PHE A 1 222 ? 2.365 43.156 -8.938 1 67.12 222 PHE A O 1
ATOM 1787 N N . LYS A 1 223 ? 0.455 43.938 -9.734 1 65.94 223 LYS A N 1
ATOM 1788 C CA . LYS A 1 223 ? 1.077 44.75 -10.773 1 65.94 223 LYS A CA 1
ATOM 1789 C C . LYS A 1 223 ? 2.293 45.5 -10.227 1 65.94 223 LYS A C 1
ATOM 1791 O O . LYS A 1 223 ? 3.305 45.656 -10.922 1 65.94 223 LYS A O 1
ATOM 1796 N N . GLU A 1 224 ? 2.115 45.906 -9.047 1 68.25 224 GLU A N 1
ATOM 1797 C CA . GLU A 1 224 ? 3.174 46.656 -8.406 1 68.25 224 GLU A CA 1
ATOM 1798 C C . GLU A 1 224 ? 4.438 45.812 -8.227 1 68.25 224 GLU A C 1
ATOM 1800 O O . GLU A 1 224 ? 5.547 46.375 -8.242 1 68.25 224 GLU A O 1
ATOM 1805 N N . ILE A 1 225 ? 4.238 44.594 -8.047 1 68.38 225 ILE A N 1
ATOM 1806 C CA . ILE A 1 225 ? 5.352 43.688 -7.777 1 68.38 225 ILE A CA 1
ATOM 1807 C C . ILE A 1 225 ? 5.992 43.25 -9.094 1 68.38 225 ILE A C 1
ATOM 1809 O O . ILE A 1 225 ? 7.207 43.062 -9.172 1 68.38 225 ILE A O 1
ATOM 1813 N N . VAL A 1 226 ? 5.168 43.094 -10.023 1 63.78 226 VAL A N 1
ATOM 1814 C CA . VAL A 1 226 ? 5.633 42.656 -11.336 1 63.78 226 VAL A CA 1
ATOM 1815 C C . VAL A 1 226 ? 6.602 43.688 -11.914 1 63.78 226 VAL A C 1
ATOM 1817 O O . VAL A 1 226 ? 7.57 43.344 -12.586 1 63.78 226 VAL A O 1
ATOM 1820 N N . ALA A 1 227 ? 6.324 44.844 -11.656 1 63.12 227 ALA A N 1
ATOM 1821 C CA . ALA A 1 227 ? 7.125 45.906 -12.227 1 63.12 227 ALA A CA 1
ATOM 1822 C C . ALA A 1 227 ? 8.516 45.938 -11.609 1 63.12 227 ALA A C 1
ATOM 1824 O O . ALA A 1 227 ? 9.406 46.625 -12.109 1 63.12 227 ALA A O 1
ATOM 1825 N N . MET A 1 228 ? 8.656 45.094 -10.719 1 63.12 228 MET A N 1
ATOM 1826 C CA . MET A 1 228 ? 9.922 45.188 -10 1 63.12 228 MET A CA 1
ATOM 1827 C C . MET A 1 228 ? 11.008 44.406 -10.734 1 63.12 228 MET A C 1
ATOM 1829 O O . MET A 1 228 ? 10.773 43.281 -11.219 1 63.12 228 MET A O 1
ATOM 1833 N N . SER A 1 229 ? 12.141 45.031 -11.023 1 66.75 229 SER A N 1
ATOM 1834 C CA . SER A 1 229 ? 13.32 44.531 -11.719 1 66.75 229 SER A CA 1
ATOM 1835 C C . SER A 1 229 ? 13.922 43.312 -10.984 1 66.75 229 SER A C 1
ATOM 1837 O O . SER A 1 229 ? 13.477 42.969 -9.891 1 66.75 229 SER A O 1
ATOM 1839 N N . ASN A 1 230 ? 14.797 42.688 -11.602 1 73.62 230 ASN A N 1
ATOM 1840 C CA . ASN A 1 230 ? 15.492 41.5 -11.125 1 73.62 230 ASN A CA 1
ATOM 1841 C C . ASN A 1 230 ? 16.5 41.844 -10.031 1 73.62 230 ASN A C 1
ATOM 1843 O O . ASN A 1 230 ? 17.688 41.531 -10.164 1 73.62 230 ASN A O 1
ATOM 1847 N N . HIS A 1 231 ? 16.062 42.656 -9.055 1 79.62 231 HIS A N 1
ATOM 1848 C CA . HIS A 1 231 ? 16.875 42.969 -7.887 1 79.62 231 HIS A CA 1
ATOM 1849 C C . HIS A 1 231 ? 16.109 42.688 -6.598 1 79.62 231 HIS A C 1
ATOM 1851 O O . HIS A 1 231 ? 14.898 42.469 -6.617 1 79.62 231 HIS A O 1
ATOM 1857 N N . GLU A 1 232 ? 16.859 42.625 -5.527 1 87.38 232 GLU A N 1
ATOM 1858 C CA . GLU A 1 232 ? 16.25 42.438 -4.219 1 87.38 232 GLU A CA 1
ATOM 1859 C C . GLU A 1 232 ? 15.477 43.688 -3.771 1 87.38 232 GLU A C 1
ATOM 1861 O O . GLU A 1 232 ? 15.906 44.812 -4.02 1 87.38 232 GLU A O 1
ATOM 1866 N N . TYR A 1 233 ? 14.336 43.469 -3.281 1 87.81 233 TYR A N 1
ATOM 1867 C CA . TYR A 1 233 ? 13.492 44.562 -2.822 1 87.81 233 TYR A CA 1
ATOM 1868 C C . TYR A 1 233 ? 12.992 44.312 -1.407 1 87.81 233 TYR A C 1
ATOM 1870 O O . TYR A 1 233 ? 12.766 43.156 -1.019 1 87.81 233 TYR A O 1
ATOM 1878 N N . ASP A 1 234 ? 12.883 45.281 -0.57 1 92.88 234 ASP A N 1
ATOM 1879 C CA . ASP A 1 234 ? 12.242 45.344 0.74 1 92.88 234 ASP A CA 1
ATOM 1880 C C . ASP A 1 234 ? 11.477 46.656 0.914 1 92.88 234 ASP A C 1
ATOM 1882 O O . ASP A 1 234 ? 12.047 47.656 1.367 1 92.88 234 ASP A O 1
ATOM 1886 N N . ILE A 1 235 ? 10.164 46.594 0.565 1 91.56 235 ILE A N 1
ATOM 1887 C CA . ILE A 1 235 ? 9.43 47.844 0.491 1 91.56 235 ILE A CA 1
ATOM 1888 C C . ILE A 1 235 ? 8.07 47.688 1.163 1 91.56 235 ILE A C 1
ATOM 1890 O O . ILE A 1 235 ? 7.512 46.594 1.211 1 91.56 235 ILE A O 1
ATOM 1894 N N . ASP A 1 236 ? 7.598 48.781 1.669 1 93 236 ASP A N 1
ATOM 1895 C CA . ASP A 1 236 ? 6.227 48.844 2.16 1 93 236 ASP A CA 1
ATOM 1896 C C . ASP A 1 236 ? 5.281 49.375 1.073 1 93 236 ASP A C 1
ATOM 1898 O O . ASP A 1 236 ? 5.566 50.375 0.413 1 93 236 ASP A O 1
ATOM 1902 N N . LEU A 1 237 ? 4.246 48.625 0.913 1 90 237 LEU A N 1
ATOM 1903 C CA . LEU A 1 237 ? 3.277 49 -0.114 1 90 237 LEU A CA 1
ATOM 1904 C C . LEU A 1 237 ? 1.896 49.219 0.494 1 90 237 LEU A C 1
ATOM 1906 O O . LEU A 1 237 ? 1.535 48.562 1.476 1 90 237 LEU A O 1
ATOM 1910 N N . SER A 1 238 ? 1.18 50.156 -0.034 1 91.81 238 SER A N 1
ATOM 1911 C CA . SER A 1 238 ? -0.222 50.438 0.283 1 91.81 238 SER A CA 1
ATOM 1912 C C . SER A 1 238 ? -1.083 50.438 -0.975 1 91.81 238 SER A C 1
ATOM 1914 O O . SER A 1 238 ? -0.876 51.25 -1.878 1 91.81 238 SER A O 1
ATOM 1916 N N . CYS A 1 239 ? -2.021 49.531 -1.027 1 90.31 239 CYS A N 1
ATOM 1917 C CA . CYS A 1 239 ? -2.92 49.438 -2.172 1 90.31 239 CYS A CA 1
ATOM 1918 C C . CYS A 1 239 ? -4.332 49.844 -1.795 1 90.31 239 CYS A C 1
ATOM 1920 O O . CYS A 1 239 ? -4.895 49.375 -0.815 1 90.31 239 CYS A O 1
ATOM 1922 N N . ARG A 1 240 ? -4.867 50.719 -2.594 1 91.44 240 ARG A N 1
ATOM 1923 C CA . ARG A 1 240 ? -6.246 51.125 -2.381 1 91.44 240 ARG A CA 1
ATOM 1924 C C . ARG A 1 240 ? -7.223 50.188 -3.086 1 91.44 240 ARG A C 1
ATOM 1926 O O . ARG A 1 240 ? -7.129 50 -4.297 1 91.44 240 ARG A O 1
ATOM 1933 N N . VAL A 1 241 ? -8.039 49.656 -2.271 1 90.88 241 VAL A N 1
ATOM 1934 C CA . VAL A 1 241 ? -9 48.656 -2.789 1 90.88 241 VAL A CA 1
ATOM 1935 C C . VAL A 1 241 ? -10.414 49.25 -2.701 1 90.88 241 VAL A C 1
ATOM 1937 O O . VAL A 1 241 ? -10.805 49.781 -1.67 1 90.88 241 VAL A O 1
ATOM 1940 N N . THR A 1 242 ? -11.156 49.094 -3.832 1 90.06 242 THR A N 1
ATOM 1941 C CA . THR A 1 242 ? -12.516 49.594 -3.852 1 90.06 242 THR A CA 1
ATOM 1942 C C . THR A 1 242 ? -13.477 48.594 -4.449 1 90.06 242 THR A C 1
ATOM 1944 O O . THR A 1 242 ? -13.086 47.781 -5.293 1 90.06 242 THR A O 1
ATOM 1947 N N . SER A 1 243 ? -14.656 48.5 -3.959 1 86.44 243 SER A N 1
ATOM 1948 C CA . SER A 1 243 ? -15.711 47.656 -4.531 1 86.44 243 SER A CA 1
ATOM 1949 C C . SER A 1 243 ? -16.625 48.469 -5.449 1 86.44 243 SER A C 1
ATOM 1951 O O . SER A 1 243 ? -17.562 47.938 -6.023 1 86.44 243 SER A O 1
ATOM 1953 N N . SER A 1 244 ? -16.312 49.75 -5.559 1 83.88 244 SER A N 1
ATOM 1954 C CA . SER A 1 244 ? -17.094 50.625 -6.418 1 83.88 244 SER A CA 1
ATOM 1955 C C . SER A 1 244 ? -16.547 50.656 -7.84 1 83.88 244 SER A C 1
ATOM 1957 O O . SER A 1 244 ? -15.461 51.219 -8.078 1 83.88 244 SER A O 1
ATOM 1959 N N . HIS A 1 245 ? -17.375 50.188 -8.648 1 84.81 245 HIS A N 1
ATOM 1960 C CA . HIS A 1 245 ? -16.969 50.188 -10.047 1 84.81 245 HIS A CA 1
ATOM 1961 C C . HIS A 1 245 ? -16.797 51.625 -10.57 1 84.81 245 HIS A C 1
ATOM 1963 O O . HIS A 1 245 ? -15.867 51.906 -11.32 1 84.81 245 HIS A O 1
ATOM 1969 N N . TYR A 1 246 ? -17.688 52.375 -10.164 1 84.75 246 TYR A N 1
ATOM 1970 C CA . TYR A 1 246 ? -17.656 53.781 -10.594 1 84.75 246 TYR A CA 1
ATOM 1971 C C . TYR A 1 246 ? -16.359 54.469 -10.156 1 84.75 246 TYR A C 1
ATOM 1973 O O . TYR A 1 246 ? -15.703 55.125 -10.961 1 84.75 246 TYR A O 1
ATOM 1981 N N . TYR A 1 247 ? -16.094 54.281 -8.953 1 88.44 247 TYR A N 1
ATOM 1982 C CA . TYR A 1 247 ? -14.883 54.906 -8.422 1 88.44 247 TYR A CA 1
ATOM 1983 C C . TYR A 1 247 ? -13.648 54.375 -9.148 1 88.44 247 TYR A C 1
ATOM 1985 O O . TYR A 1 247 ? -12.742 55.156 -9.469 1 88.44 247 TYR A O 1
ATOM 1993 N N . TYR A 1 248 ? -13.664 53.188 -9.336 1 89 248 TYR A N 1
ATOM 1994 C CA . TYR A 1 248 ? -12.508 52.562 -9.984 1 89 248 TYR A CA 1
ATOM 1995 C C . TYR A 1 248 ? -12.305 53.125 -11.383 1 89 248 TYR A C 1
ATOM 1997 O O . TYR A 1 248 ? -11.195 53.5 -11.75 1 89 248 TYR A O 1
ATOM 2005 N N . VAL A 1 249 ? -13.375 53.125 -12.172 1 89.38 249 VAL A N 1
ATOM 2006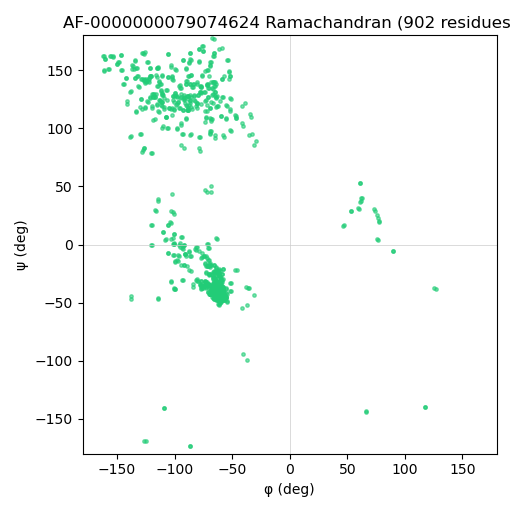 C CA . VAL A 1 249 ? -13.289 53.594 -13.555 1 89.38 249 VAL A CA 1
ATOM 2007 C C . VAL A 1 249 ? -12.859 55.062 -13.594 1 89.38 249 VAL A C 1
ATOM 2009 O O . VAL A 1 249 ? -12.109 55.469 -14.484 1 89.38 249 VAL A O 1
ATOM 2012 N N . THR A 1 250 ? -13.258 55.812 -12.641 1 90.31 250 THR A N 1
ATOM 2013 C CA . THR A 1 250 ? -13.008 57.25 -12.609 1 90.31 250 THR A CA 1
ATOM 2014 C C . THR A 1 250 ? -11.57 57.531 -12.195 1 90.31 250 THR A C 1
ATOM 2016 O O . THR A 1 250 ? -10.984 58.531 -12.609 1 90.31 250 THR A O 1
ATOM 2019 N N . HIS A 1 251 ? -11.062 56.688 -11.391 1 89.88 251 HIS A N 1
ATOM 2020 C CA . HIS A 1 251 ? -9.812 57.062 -10.758 1 89.88 251 HIS A CA 1
ATOM 2021 C C . HIS A 1 251 ? -8.695 56.062 -11.102 1 89.88 251 HIS A C 1
ATOM 2023 O O . HIS A 1 251 ? -7.566 56.219 -10.625 1 89.88 251 HIS A O 1
ATOM 2029 N N . LYS A 1 252 ? -8.992 55.094 -11.844 1 85.25 252 LYS A N 1
ATOM 2030 C CA . LYS A 1 252 ? -8.023 54.031 -12.141 1 85.25 252 LYS A CA 1
ATOM 2031 C C . LYS A 1 252 ? -6.77 54.625 -12.797 1 85.25 252 LYS A C 1
ATOM 2033 O O . LYS A 1 252 ? -5.664 54.125 -12.602 1 85.25 252 LYS A O 1
ATOM 2038 N N . ASP A 1 253 ? -6.926 55.688 -13.531 1 84.88 253 ASP A N 1
ATOM 2039 C CA . ASP A 1 253 ? -5.812 56.281 -14.273 1 84.88 253 ASP A CA 1
ATOM 2040 C C . ASP A 1 253 ? -5.07 57.312 -13.438 1 84.88 253 ASP A C 1
ATOM 2042 O O . ASP A 1 253 ? -3.916 57.656 -13.719 1 84.88 253 ASP A O 1
ATOM 2046 N N . THR A 1 254 ? -5.668 57.812 -12.406 1 85 254 THR A N 1
ATOM 2047 C CA . THR A 1 254 ? -5.074 58.875 -11.617 1 85 254 THR A CA 1
ATOM 2048 C C . THR A 1 254 ? -4.445 58.344 -10.344 1 85 254 THR A C 1
ATOM 2050 O O . THR A 1 254 ? -3.441 58.844 -9.859 1 85 254 THR A O 1
ATOM 2053 N N . GLU A 1 255 ? -5.012 57.438 -9.766 1 83.38 255 GLU A N 1
ATOM 2054 C CA . GLU A 1 255 ? -4.539 56.875 -8.508 1 83.38 255 GLU A CA 1
ATOM 2055 C C . GLU A 1 255 ? -3.684 55.625 -8.75 1 83.38 255 GLU A C 1
ATOM 2057 O O . GLU A 1 255 ? -4.113 54.719 -9.438 1 83.38 255 GLU A O 1
ATOM 2062 N N . LYS A 1 256 ? -2.529 55.781 -8.141 1 79.06 256 LYS A N 1
ATOM 2063 C CA . LYS A 1 256 ? -1.613 54.656 -8.266 1 79.06 256 LYS A CA 1
ATOM 2064 C C . LYS A 1 256 ? -2.016 53.531 -7.332 1 79.06 256 LYS A C 1
ATOM 2066 O O . LYS A 1 256 ? -2.502 53.781 -6.223 1 79.06 256 LYS A O 1
ATOM 2071 N N . PHE A 1 257 ? -2.002 52.312 -7.773 1 84 257 PHE A N 1
ATOM 2072 C CA . PHE A 1 257 ? -2.182 51.094 -6.992 1 84 257 PHE A CA 1
ATOM 2073 C C . PHE A 1 257 ? -3.639 50.906 -6.578 1 84 257 PHE A C 1
ATOM 2075 O O . PHE A 1 257 ? -3.928 50.562 -5.434 1 84 257 PHE A O 1
ATOM 2082 N N . LEU A 1 258 ? -4.566 51.406 -7.367 1 86.25 258 LEU A N 1
ATOM 2083 C CA . LEU A 1 258 ? -5.992 51.219 -7.145 1 86.25 258 LEU A CA 1
ATOM 2084 C C . LEU A 1 258 ? -6.457 49.875 -7.715 1 86.25 258 LEU A C 1
ATOM 2086 O O . LEU A 1 258 ? -6.129 49.531 -8.852 1 86.25 258 LEU A O 1
ATOM 2090 N N . HIS A 1 259 ? -7.133 49.156 -6.871 1 87.69 259 HIS A N 1
ATOM 2091 C CA . HIS A 1 259 ? -7.633 47.844 -7.289 1 87.69 259 HIS A CA 1
ATOM 2092 C C . HIS A 1 259 ? -9.141 47.75 -7.082 1 87.69 259 HIS A C 1
ATOM 2094 O O . HIS A 1 259 ? -9.672 48.25 -6.094 1 87.69 259 HIS A O 1
ATOM 2100 N N . LEU A 1 260 ? -9.766 47.094 -8.07 1 85.56 260 LEU A N 1
ATOM 2101 C CA . LEU A 1 260 ? -11.211 46.875 -8.008 1 85.56 260 LEU A CA 1
ATOM 2102 C C . LEU A 1 260 ? -11.531 45.438 -7.57 1 85.56 260 LEU A C 1
ATOM 2104 O O . LEU A 1 260 ? -10.961 44.5 -8.086 1 85.56 260 LEU A O 1
ATOM 2108 N N . ILE A 1 261 ? -12.273 45.312 -6.555 1 83.88 261 ILE A N 1
ATOM 2109 C CA . ILE A 1 261 ? -12.805 44.031 -6.145 1 83.88 261 ILE A CA 1
ATOM 2110 C C . ILE A 1 261 ? -14.281 43.906 -6.539 1 83.88 261 ILE A C 1
ATOM 2112 O O . ILE A 1 261 ? -15.102 44.719 -6.102 1 83.88 261 ILE A O 1
ATOM 2116 N N . LEU A 1 262 ? -14.516 42.969 -7.395 1 75.5 262 LEU A N 1
ATOM 2117 C CA . LEU A 1 262 ? -15.898 42.75 -7.816 1 75.5 262 LEU A CA 1
ATOM 2118 C C . LEU A 1 262 ? -16.672 41.969 -6.77 1 75.5 262 LEU A C 1
ATOM 2120 O O . LEU A 1 262 ? -16.453 40.781 -6.602 1 75.5 262 LEU A O 1
ATOM 2124 N N . HIS A 1 263 ? -17.172 42.562 -5.797 1 66.62 263 HIS A N 1
ATOM 2125 C CA . HIS A 1 263 ? -17.922 41.906 -4.719 1 66.62 263 HIS A CA 1
ATOM 2126 C C . HIS A 1 263 ? -19.406 42.25 -4.805 1 66.62 263 HIS A C 1
ATOM 2128 O O . HIS A 1 263 ? -19.766 43.375 -5.152 1 66.62 263 HIS A O 1
ATOM 2134 N N . LYS A 1 264 ? -20.266 41.188 -4.832 1 56.28 264 LYS A N 1
ATOM 2135 C CA . LYS A 1 264 ? -21.703 41.406 -4.914 1 56.28 264 LYS A CA 1
ATOM 2136 C C . LYS A 1 264 ? -22.25 42.031 -3.637 1 56.28 264 LYS A C 1
ATOM 2138 O O . LYS A 1 264 ? -22.422 41.375 -2.625 1 56.28 264 LYS A O 1
ATOM 2143 N N . LYS A 1 265 ? -21.703 42.969 -3.072 1 50.12 265 LYS A N 1
ATOM 2144 C CA . LYS A 1 265 ? -22.5 43.375 -1.92 1 50.12 265 LYS A CA 1
ATOM 2145 C C . LYS A 1 265 ? -23.984 43.344 -2.246 1 50.12 265 LYS A C 1
ATOM 2147 O O . LYS A 1 265 ? -24.781 42.719 -1.524 1 50.12 265 LYS A O 1
ATOM 2152 N N . HIS A 1 266 ? -24.531 44.625 -2.68 1 40.56 266 HIS A N 1
ATOM 2153 C CA . HIS A 1 266 ? -25.922 45.062 -2.766 1 40.56 266 HIS A CA 1
ATOM 2154 C C . HIS A 1 266 ? -26.594 44.5 -4.008 1 40.56 266 HIS A C 1
ATOM 2156 O O . HIS A 1 266 ? -27.688 44.938 -4.379 1 40.56 266 HIS A O 1
ATOM 2162 N N . HIS A 1 267 ? -25.797 43.844 -4.828 1 39.12 267 HIS A N 1
ATOM 2163 C CA . HIS A 1 267 ? -26.547 43.781 -6.082 1 39.12 267 HIS A CA 1
ATOM 2164 C C . HIS A 1 267 ? -27.688 42.781 -6.008 1 39.12 267 HIS A C 1
ATOM 2166 O O . HIS A 1 267 ? -27.484 41.656 -5.551 1 39.12 267 HIS A O 1
ATOM 2172 N N . TYR A 1 268 ? -28.906 43.281 -5.906 1 37.28 268 TYR A N 1
ATOM 2173 C CA . TYR A 1 268 ? -30.234 42.719 -6.074 1 37.28 268 TYR A CA 1
ATOM 2174 C C . TYR A 1 268 ? -30.281 41.719 -7.227 1 37.28 268 TYR A C 1
ATOM 2176 O O . TYR A 1 268 ? -31.344 41.219 -7.594 1 37.28 268 TYR A O 1
ATOM 2184 N N . LYS A 1 269 ? -29.469 42.031 -8.383 1 40.81 269 LYS A N 1
ATOM 2185 C CA . LYS A 1 269 ? -30 41.469 -9.625 1 40.81 269 LYS A CA 1
ATOM 2186 C C . LYS A 1 269 ? -29.719 40 -9.727 1 40.81 269 LYS A C 1
ATOM 2188 O O . LYS A 1 269 ? -28.625 39.531 -9.406 1 40.81 269 LYS A O 1
ATOM 2193 N N . ALA A 1 270 ? -30.688 39.219 -9.828 1 41.53 270 ALA A N 1
ATOM 2194 C CA . ALA A 1 270 ? -30.906 37.812 -10.055 1 41.53 270 ALA A CA 1
ATOM 2195 C C . ALA A 1 270 ? -29.891 37.25 -11.047 1 41.53 270 ALA A C 1
ATOM 2197 O O . ALA A 1 270 ? -29.484 36.094 -10.93 1 41.53 270 ALA A O 1
ATOM 2198 N N . VAL A 1 271 ? -29.703 37.906 -12.344 1 41.66 271 VAL A N 1
ATOM 2199 C CA . VAL A 1 271 ? -29.234 37.25 -13.555 1 41.66 271 VAL A CA 1
ATOM 2200 C C . VAL A 1 271 ? -27.766 37.594 -13.797 1 41.66 271 VAL A C 1
ATOM 2202 O O . VAL A 1 271 ? -27.453 38.656 -14.32 1 41.66 271 VAL A O 1
ATOM 2205 N N . ARG A 1 272 ? -26.953 37.594 -12.93 1 43.34 272 ARG A N 1
ATOM 2206 C CA . ARG A 1 272 ? -25.609 37.938 -13.375 1 43.34 272 ARG A CA 1
ATOM 2207 C C . ARG A 1 272 ? -25 36.844 -14.234 1 43.34 272 ARG A C 1
ATOM 2209 O O . ARG A 1 272 ? -25.422 35.688 -14.148 1 43.34 272 ARG A O 1
ATOM 2216 N N . SER A 1 273 ? -24.219 37.281 -15.219 1 42.97 273 SER A N 1
ATOM 2217 C CA . SER A 1 273 ? -23.609 36.375 -16.188 1 42.97 273 SER A CA 1
ATOM 2218 C C . SER A 1 273 ? -22.844 35.25 -15.5 1 42.97 273 SER A C 1
ATOM 2220 O O . SER A 1 273 ? -22.359 35.438 -14.375 1 42.97 273 SER A O 1
ATOM 2222 N N . LYS A 1 274 ? -22.922 34.25 -16 1 47.06 274 LYS A N 1
ATOM 2223 C CA . LYS A 1 274 ? -22.281 33 -15.57 1 47.06 274 LYS A CA 1
ATOM 2224 C C . LYS A 1 274 ? -20.812 33.219 -15.219 1 47.06 274 LYS A C 1
ATOM 2226 O O . LYS A 1 274 ? -20.266 32.5 -14.391 1 47.06 274 LYS A O 1
ATOM 2231 N N . ASN A 1 275 ? -20.312 34.375 -15.836 1 42.19 275 ASN A N 1
ATOM 2232 C CA . ASN A 1 275 ? -18.859 34.5 -15.773 1 42.19 275 ASN A CA 1
ATOM 2233 C C . ASN A 1 275 ? -18.438 35.406 -14.617 1 42.19 275 ASN A C 1
ATOM 2235 O O . ASN A 1 275 ? -17.25 35.688 -14.43 1 42.19 275 ASN A O 1
ATOM 2239 N N . THR A 1 276 ? -19.359 36.125 -14.078 1 41.28 276 THR A N 1
ATOM 2240 C CA . THR A 1 276 ? -18.891 37.094 -13.094 1 41.28 276 THR A CA 1
ATOM 2241 C C . THR A 1 276 ? -18.344 36.375 -11.852 1 41.28 276 THR A C 1
ATOM 2243 O O . THR A 1 276 ? -19.078 35.656 -11.188 1 41.28 276 THR A O 1
ATOM 2246 N N . ARG A 1 277 ? -17.094 36.438 -11.758 1 50.12 277 ARG A N 1
ATOM 2247 C CA . ARG A 1 277 ? -16.406 35.812 -10.625 1 50.12 277 ARG A CA 1
ATOM 2248 C C . ARG A 1 277 ? -16.5 36.688 -9.383 1 50.12 277 ARG A C 1
ATOM 2250 O O . ARG A 1 277 ? -16.094 37.844 -9.391 1 50.12 277 ARG A O 1
ATOM 2257 N N . ASP A 1 278 ? -17.453 36.531 -8.508 1 54.19 278 ASP A N 1
ATOM 2258 C CA . ASP A 1 278 ? -17.594 37.188 -7.211 1 54.19 278 ASP A CA 1
ATOM 2259 C C . ASP A 1 278 ? -16.359 36.969 -6.344 1 54.19 278 ASP A C 1
ATOM 2261 O O . ASP A 1 278 ? -16.031 35.844 -6.008 1 54.19 278 ASP A O 1
ATOM 2265 N N . GLN A 1 279 ? -15.648 38.188 -6.246 1 70.06 279 GLN A N 1
ATOM 2266 C CA . GLN A 1 279 ? -14.492 38.125 -5.355 1 70.06 279 GLN A CA 1
ATOM 2267 C C . GLN A 1 279 ? -14.883 38.469 -3.922 1 70.06 279 GLN A C 1
ATOM 2269 O O . GLN A 1 279 ? -15.727 39.344 -3.699 1 70.06 279 GLN A O 1
ATOM 2274 N N . ARG A 1 280 ? -14.594 37.719 -2.977 1 79.31 280 ARG A N 1
ATOM 2275 C CA . ARG A 1 280 ? -14.945 37.906 -1.575 1 79.31 280 ARG A CA 1
ATOM 2276 C C . ARG A 1 280 ? -14.25 39.156 -1.005 1 79.31 280 ARG A C 1
ATOM 2278 O O . ARG A 1 280 ? -13.07 39.375 -1.276 1 79.31 280 ARG A O 1
ATOM 2285 N N . TRP A 1 281 ? -15.008 40.031 -0.407 1 87.19 281 TRP A N 1
ATOM 2286 C CA . TRP A 1 281 ? -14.508 41.219 0.278 1 87.19 281 TRP A CA 1
ATOM 2287 C C . TRP A 1 281 ? -15.312 41.469 1.548 1 87.19 281 TRP A C 1
ATOM 2289 O O . TRP A 1 281 ? -16.531 41.688 1.491 1 87.19 281 TRP A O 1
ATOM 2299 N N . ASP A 1 282 ? -14.664 41.531 2.693 1 88.56 282 ASP A N 1
ATOM 2300 C CA . ASP A 1 282 ? -15.352 41.562 3.982 1 88.56 282 ASP A CA 1
ATOM 2301 C C . ASP A 1 282 ? -15.352 43 4.555 1 88.56 282 ASP A C 1
ATOM 2303 O O . ASP A 1 282 ? -15.852 43.219 5.656 1 88.56 282 ASP A O 1
ATOM 2307 N N . PHE A 1 283 ? -14.859 43.969 3.838 1 91.31 283 PHE A N 1
ATOM 2308 C CA . PHE A 1 283 ? -14.57 45.25 4.469 1 91.31 283 PHE A CA 1
ATOM 2309 C C . PHE A 1 283 ? -15.281 46.406 3.736 1 91.31 283 PHE A C 1
ATOM 2311 O O . PHE A 1 283 ? -16.172 46.156 2.924 1 91.31 283 PHE A O 1
ATOM 2318 N N . GLU A 1 284 ? -14.875 47.625 4.129 1 89.25 284 GLU A N 1
ATOM 2319 C CA . GLU A 1 284 ? -15.516 48.812 3.582 1 89.25 284 GLU A CA 1
ATOM 2320 C C . GLU A 1 284 ? -15.242 48.938 2.086 1 89.25 284 GLU A C 1
ATOM 2322 O O . GLU A 1 284 ? -14.367 48.281 1.546 1 89.25 284 GLU A O 1
ATOM 2327 N N . ASP A 1 285 ? -16.047 49.812 1.479 1 86.69 285 ASP A N 1
ATOM 2328 C CA . ASP A 1 285 ? -16 49.969 0.032 1 86.69 285 ASP A CA 1
ATOM 2329 C C . ASP A 1 285 ? -14.633 50.5 -0.413 1 86.69 285 ASP A C 1
ATOM 2331 O O . ASP A 1 285 ? -14.188 50.219 -1.528 1 86.69 285 ASP A O 1
ATOM 2335 N N . MET A 1 286 ? -14.141 51.344 0.415 1 89.81 286 MET A N 1
ATOM 2336 C CA . MET A 1 286 ? -12.789 51.844 0.158 1 89.81 286 MET A CA 1
ATOM 2337 C C . MET A 1 286 ? -11.852 51.5 1.314 1 89.81 286 MET A C 1
ATOM 2339 O O . MET A 1 286 ? -12.141 51.844 2.467 1 89.81 286 MET A O 1
ATOM 2343 N N . CYS A 1 287 ? -10.836 50.719 0.928 1 92.88 287 CYS A N 1
ATOM 2344 C CA . CYS A 1 287 ? -9.914 50.25 1.964 1 92.88 287 CYS A CA 1
ATOM 2345 C C . CYS A 1 287 ? -8.469 50.312 1.485 1 92.88 287 CYS A C 1
ATOM 2347 O O . CYS A 1 287 ? -8.18 49.969 0.342 1 92.88 287 CYS A O 1
ATOM 2349 N N . ASP A 1 288 ? -7.59 50.906 2.332 1 93.75 288 ASP A N 1
ATOM 2350 C CA . ASP A 1 288 ? -6.16 50.844 2.049 1 93.75 288 ASP A CA 1
ATOM 2351 C C . ASP A 1 288 ? -5.508 49.625 2.684 1 93.75 288 ASP A C 1
ATOM 2353 O O . ASP A 1 288 ? -5.355 49.562 3.904 1 93.75 288 ASP A O 1
ATOM 2357 N N . VAL A 1 289 ? -5.156 48.719 1.829 1 94.25 289 VAL A N 1
ATOM 2358 C CA . VAL A 1 289 ? -4.508 47.5 2.309 1 94.25 289 VAL A CA 1
ATOM 2359 C C . VAL A 1 289 ? -2.994 47.688 2.311 1 94.25 289 VAL A C 1
ATOM 2361 O O . VAL A 1 289 ? -2.389 47.938 1.26 1 94.25 289 VAL A O 1
ATOM 2364 N N . ARG A 1 290 ? -2.367 47.531 3.506 1 94.75 290 ARG A N 1
ATOM 2365 C CA . ARG A 1 290 ? -0.936 47.781 3.654 1 94.75 290 ARG A CA 1
ATOM 2366 C C . ARG A 1 290 ? -0.185 46.5 3.936 1 94.75 290 ARG A C 1
ATOM 2368 O O . ARG A 1 290 ? -0.669 45.625 4.676 1 94.75 290 ARG A O 1
ATOM 2375 N N . PHE A 1 291 ? 0.908 46.375 3.326 1 95.06 291 PHE A N 1
ATOM 2376 C CA . PHE A 1 291 ? 1.751 45.188 3.572 1 95.06 291 PHE A CA 1
ATOM 2377 C C . PHE A 1 291 ? 3.184 45.469 3.121 1 95.06 291 PHE A C 1
ATOM 2379 O O . PHE A 1 291 ? 3.441 46.406 2.379 1 95.06 291 PHE A O 1
ATOM 2386 N N . ARG A 1 292 ? 4.043 44.688 3.668 1 95.62 292 ARG A N 1
ATOM 2387 C CA . ARG A 1 292 ? 5.461 44.719 3.324 1 95.62 292 ARG A CA 1
ATOM 2388 C C . ARG A 1 292 ? 5.781 43.656 2.266 1 95.62 292 ARG A C 1
ATOM 2390 O O . ARG A 1 292 ? 5.297 42.531 2.34 1 95.62 292 ARG A O 1
ATOM 2397 N N . VAL A 1 293 ? 6.59 44.094 1.201 1 92.81 293 VAL A N 1
ATOM 2398 C CA . VAL A 1 293 ? 6.984 43.188 0.126 1 92.81 293 VAL A CA 1
ATOM 2399 C C . VAL A 1 293 ? 8.484 42.906 0.206 1 92.81 293 VAL A C 1
ATOM 2401 O O . VAL A 1 293 ? 9.289 43.844 0.227 1 92.81 293 VAL A O 1
ATOM 2404 N N . CYS A 1 294 ? 8.805 41.625 0.314 1 93.44 294 CYS A N 1
ATOM 2405 C CA . CYS A 1 294 ? 10.195 41.188 0.337 1 93.44 294 CYS A CA 1
ATOM 2406 C C . CYS A 1 294 ? 10.516 40.344 -0.889 1 93.44 294 CYS A C 1
ATOM 2408 O O . CYS A 1 294 ? 9.883 39.312 -1.12 1 93.44 294 CYS A O 1
ATOM 2410 N N . LYS A 1 295 ? 11.453 40.719 -1.709 1 90.88 295 LYS A N 1
ATOM 2411 C CA . LYS A 1 295 ? 11.906 39.969 -2.877 1 90.88 295 LYS A CA 1
ATOM 2412 C C . LYS A 1 295 ? 13.375 39.562 -2.736 1 90.88 295 LYS A C 1
ATOM 2414 O O . LYS A 1 295 ? 14.227 40.406 -2.428 1 90.88 295 LYS A O 1
ATOM 2419 N N . PHE A 1 296 ? 13.648 38.344 -2.896 1 88.25 296 PHE A N 1
ATOM 2420 C CA . PHE A 1 296 ? 15.023 37.875 -2.779 1 88.25 296 PHE A CA 1
ATOM 2421 C C . PHE A 1 296 ? 15.289 36.719 -3.727 1 88.25 296 PHE A C 1
ATOM 2423 O O . PHE A 1 296 ? 14.352 36.062 -4.199 1 88.25 296 PHE A O 1
ATOM 2430 N N . ARG A 1 297 ? 16.531 36.438 -3.961 1 83.88 297 ARG A N 1
ATOM 2431 C CA . ARG A 1 297 ? 16.969 35.375 -4.855 1 83.88 297 ARG A CA 1
ATOM 2432 C C . ARG A 1 297 ? 17 34.031 -4.129 1 83.88 297 ARG A C 1
ATOM 2434 O O . ARG A 1 297 ? 17.406 33.969 -2.971 1 83.88 297 ARG A O 1
ATOM 2441 N N . ILE A 1 298 ? 16.484 32.938 -4.785 1 79.31 298 ILE A N 1
ATOM 2442 C CA . ILE A 1 298 ? 16.406 31.625 -4.137 1 7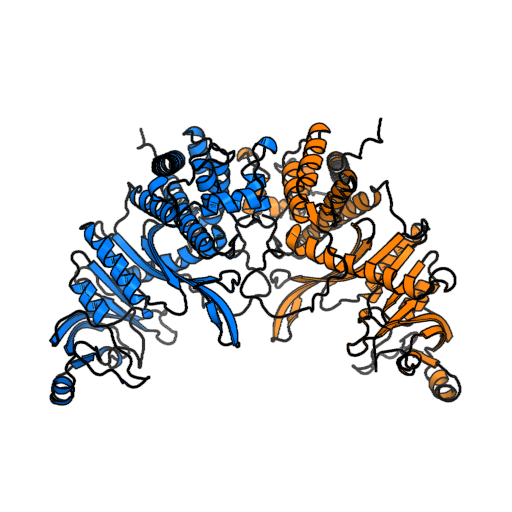9.31 298 ILE A CA 1
ATOM 2443 C C . ILE A 1 298 ? 17.562 30.734 -4.602 1 79.31 298 ILE A C 1
ATOM 2445 O O . ILE A 1 298 ? 18.031 29.875 -3.855 1 79.31 298 ILE A O 1
ATOM 2449 N N . ASN A 1 299 ? 17.953 30.766 -5.832 1 72.56 299 ASN A N 1
ATOM 2450 C CA . ASN A 1 299 ? 18.984 29.875 -6.348 1 72.56 299 ASN A CA 1
ATOM 2451 C C . ASN A 1 299 ? 20.391 30.438 -6.102 1 72.56 299 ASN A C 1
ATOM 2453 O O . ASN A 1 299 ? 20.562 31.641 -5.969 1 72.56 299 ASN A O 1
ATOM 2457 N N . PRO A 1 300 ? 21.297 29.453 -5.855 1 65.75 300 PRO A N 1
ATOM 2458 C CA . PRO A 1 300 ? 22.688 29.891 -5.68 1 65.75 300 PRO A CA 1
ATOM 2459 C C . PRO A 1 300 ? 23.188 30.734 -6.852 1 65.75 300 PRO A C 1
ATOM 2461 O O . PRO A 1 300 ? 22.625 30.672 -7.945 1 65.75 300 PRO A O 1
ATOM 2464 N N . PRO A 1 301 ? 24.219 31.5 -6.551 1 65.38 301 PRO A N 1
ATOM 2465 C CA . PRO A 1 301 ? 24.812 32.312 -7.625 1 65.38 301 PRO A CA 1
ATOM 2466 C C . PRO A 1 301 ? 25.312 31.438 -8.789 1 65.38 301 PRO A C 1
ATOM 2468 O O . PRO A 1 301 ? 25.844 30.344 -8.57 1 65.38 301 PRO A O 1
ATOM 2471 N N . GLY A 1 302 ? 24.891 31.719 -10.055 1 59.38 302 GLY A N 1
ATOM 2472 C CA . GLY A 1 302 ? 25.328 31.016 -11.266 1 59.38 302 GLY A CA 1
ATOM 2473 C C . GLY A 1 302 ? 24.172 30.5 -12.102 1 59.38 302 GLY A C 1
ATOM 2474 O O . GLY A 1 302 ? 24.344 30.141 -13.266 1 59.38 302 GLY A O 1
ATOM 2475 N N . SER A 1 303 ? 23.156 30.031 -11.477 1 61.84 303 SER A N 1
ATOM 2476 C CA . SER A 1 303 ? 22.031 29.578 -12.273 1 61.84 303 SER A CA 1
ATOM 2477 C C . SER A 1 303 ? 21.078 30.719 -12.586 1 61.84 303 SER A C 1
ATOM 2479 O O . SER A 1 303 ? 21.234 31.828 -12.078 1 61.84 303 SER A O 1
ATOM 2481 N N . ASP A 1 304 ? 20.188 30.469 -13.57 1 65.75 304 ASP A N 1
ATOM 2482 C CA . ASP A 1 304 ? 19.172 31.484 -13.891 1 65.75 304 ASP A CA 1
ATOM 2483 C C . ASP A 1 304 ? 18.422 31.922 -12.633 1 65.75 304 ASP A C 1
ATOM 2485 O O . ASP A 1 304 ? 18.047 31.109 -11.805 1 65.75 304 ASP A O 1
ATOM 2489 N N . ASP A 1 305 ? 18.438 33.156 -12.453 1 67.5 305 ASP A N 1
ATOM 2490 C CA . ASP A 1 305 ? 17.891 33.781 -11.242 1 67.5 305 ASP A CA 1
ATOM 2491 C C . ASP A 1 305 ? 16.438 33.344 -11.031 1 67.5 305 ASP A C 1
ATOM 2493 O O . ASP A 1 305 ? 15.609 33.5 -11.93 1 67.5 305 ASP A O 1
ATOM 2497 N N . GLU A 1 306 ? 16.266 32.719 -9.914 1 79.5 306 GLU A N 1
ATOM 2498 C CA . GLU A 1 306 ? 14.898 32.469 -9.453 1 79.5 306 GLU A CA 1
ATOM 2499 C C . GLU A 1 306 ? 14.562 33.344 -8.234 1 79.5 306 GLU A C 1
ATOM 2501 O O . GLU A 1 306 ? 15.32 33.375 -7.258 1 79.5 306 GLU A O 1
ATOM 2506 N N . TRP A 1 307 ? 13.531 34.219 -8.43 1 83.25 307 TRP A N 1
ATOM 2507 C CA . TRP A 1 307 ? 13.18 35.156 -7.383 1 83.25 307 TRP A CA 1
ATOM 2508 C C . TRP A 1 307 ? 11.938 34.719 -6.625 1 83.25 307 TRP A C 1
ATOM 2510 O O . TRP A 1 307 ? 11.039 34.094 -7.203 1 83.25 307 TRP A O 1
ATOM 2520 N N . GLU A 1 308 ? 11.969 35 -5.348 1 88.69 308 GLU A N 1
ATOM 2521 C CA . GLU A 1 308 ? 10.812 34.781 -4.484 1 88.69 308 GLU A CA 1
ATOM 2522 C C . GLU A 1 308 ? 10.328 36.062 -3.869 1 88.69 308 GLU A C 1
ATOM 2524 O O . GLU A 1 308 ? 11.133 36.906 -3.459 1 88.69 308 GLU A O 1
ATOM 2529 N N . VAL A 1 309 ? 9.047 36.281 -4 1 91.5 309 VAL A N 1
ATOM 2530 C CA . VAL A 1 309 ? 8.445 37.5 -3.449 1 91.5 309 VAL A CA 1
ATOM 2531 C C . VAL A 1 309 ? 7.516 37.125 -2.297 1 91.5 309 VAL A C 1
ATOM 2533 O O . VAL A 1 309 ? 6.609 36.312 -2.461 1 91.5 309 VAL A O 1
ATOM 2536 N N . LEU A 1 310 ? 7.785 37.719 -1.107 1 94.69 310 LEU A N 1
ATOM 2537 C CA . LEU A 1 310 ? 6.984 37.469 0.086 1 94.69 310 LEU A CA 1
ATOM 2538 C C . LEU A 1 310 ? 6.227 38.719 0.507 1 94.69 310 LEU A C 1
ATOM 2540 O O . LEU A 1 310 ? 6.746 39.844 0.393 1 94.69 310 LEU A O 1
ATOM 2544 N N . ILE A 1 311 ? 5.035 38.562 0.922 1 95.06 311 ILE A N 1
ATOM 2545 C CA . ILE A 1 311 ? 4.219 39.625 1.524 1 95.06 311 ILE A CA 1
ATOM 2546 C C . ILE A 1 311 ? 4.078 39.375 3.023 1 95.06 311 ILE A C 1
ATOM 2548 O O . ILE A 1 311 ? 3.814 38.219 3.447 1 95.06 311 ILE A O 1
ATOM 2552 N N . THR A 1 312 ? 4.285 40.375 3.857 1 97.62 312 THR A N 1
ATOM 2553 C CA . THR A 1 312 ? 4.273 40.188 5.301 1 97.62 312 THR A CA 1
ATOM 2554 C C . THR A 1 312 ? 3.889 41.469 6.031 1 97.62 312 THR A C 1
ATOM 2556 O O . THR A 1 312 ? 3.793 42.531 5.414 1 97.62 312 THR A O 1
ATOM 2559 N N . ASN A 1 313 ? 3.482 41.406 7.254 1 97.56 313 ASN A N 1
ATOM 2560 C CA . ASN A 1 313 ? 3.305 42.562 8.102 1 97.56 313 ASN A CA 1
ATOM 2561 C C . ASN A 1 313 ? 4.355 42.625 9.211 1 97.56 313 ASN A C 1
ATOM 2563 O O . ASN A 1 313 ? 4.207 43.375 10.18 1 97.56 313 ASN A O 1
ATOM 2567 N N . LEU A 1 314 ? 5.371 41.75 9.062 1 97.44 314 LEU A N 1
ATOM 2568 C CA . LEU A 1 314 ? 6.477 41.781 10.016 1 97.44 314 LEU A CA 1
ATOM 2569 C C . LEU A 1 314 ? 7.332 43.031 9.797 1 97.44 314 LEU A C 1
ATOM 2571 O O . LEU A 1 314 ? 7.543 43.438 8.664 1 97.44 314 LEU A O 1
ATOM 2575 N N . TYR A 1 315 ? 7.895 43.469 10.852 1 95.19 315 TYR A N 1
ATOM 2576 C CA . TYR A 1 315 ? 8.695 44.688 10.766 1 95.19 315 TYR A CA 1
ATOM 2577 C C . TYR A 1 315 ? 10.086 44.375 10.211 1 95.19 315 TYR A C 1
ATOM 2579 O O . TYR A 1 315 ? 10.742 43.438 10.648 1 95.19 315 TYR A O 1
ATOM 2587 N N . ARG A 1 316 ? 10.5 45.25 9.359 1 93.69 316 ARG A N 1
ATOM 2588 C CA . ARG A 1 316 ? 11.766 45.062 8.656 1 93.69 316 ARG A CA 1
ATOM 2589 C C . ARG A 1 316 ? 12.945 45.125 9.617 1 93.69 316 ARG A C 1
ATOM 2591 O O . ARG A 1 316 ? 13.945 44.406 9.422 1 93.69 316 ARG A O 1
ATOM 2598 N N . ASN A 1 317 ? 12.852 45.906 10.633 1 93.19 317 ASN A N 1
ATOM 2599 C CA . ASN A 1 317 ? 13.961 46.062 11.57 1 93.19 317 ASN A CA 1
ATOM 2600 C C . ASN A 1 317 ? 14.227 44.781 12.344 1 93.19 317 ASN A C 1
ATOM 2602 O O . ASN A 1 317 ? 15.383 44.438 12.617 1 93.19 317 ASN A O 1
ATOM 2606 N N . GLU A 1 318 ? 13.203 44.062 12.602 1 94.31 318 GLU A N 1
ATOM 2607 C CA . GLU A 1 318 ? 13.344 42.812 13.359 1 94.31 318 GLU A CA 1
ATOM 2608 C C . GLU A 1 318 ? 13.531 41.625 12.422 1 94.31 318 GLU A C 1
ATOM 2610 O O . GLU A 1 318 ? 14.188 40.625 12.781 1 94.31 318 GLU A O 1
ATOM 2615 N N . TYR A 1 319 ? 12.945 41.75 11.289 1 96.81 319 TYR A N 1
ATOM 2616 C CA . TYR A 1 319 ? 12.984 40.625 10.359 1 96.81 319 TYR A CA 1
ATOM 2617 C C . TYR A 1 319 ? 13.492 41.062 8.992 1 96.81 319 TYR A C 1
ATOM 2619 O O . TYR A 1 319 ? 12.711 41.188 8.047 1 96.81 319 TYR A O 1
ATOM 2627 N N . PRO A 1 320 ? 14.812 41.156 8.906 1 95.56 320 PRO A N 1
ATOM 2628 C CA . PRO A 1 320 ? 15.398 41.531 7.609 1 95.56 320 PRO A CA 1
ATOM 2629 C C . PRO A 1 320 ? 15.203 40.469 6.547 1 95.56 320 PRO A C 1
ATOM 2631 O O . PRO A 1 320 ? 14.695 39.375 6.848 1 95.56 320 PRO A O 1
ATOM 2634 N N . LEU A 1 321 ? 15.633 40.719 5.367 1 93.5 321 LEU A N 1
ATOM 2635 C CA . LEU A 1 321 ? 15.375 39.875 4.203 1 93.5 321 LEU A CA 1
ATOM 2636 C C . LEU A 1 321 ? 15.938 38.469 4.406 1 93.5 321 LEU A C 1
ATOM 2638 O O . LEU A 1 321 ? 15.297 37.469 4.043 1 93.5 321 LEU A O 1
ATOM 2642 N N . ALA A 1 322 ? 17.125 38.406 4.973 1 89.5 322 ALA A N 1
ATOM 2643 C CA . ALA A 1 322 ? 17.75 37.125 5.195 1 89.5 322 ALA A CA 1
ATOM 2644 C C . ALA A 1 322 ? 16.922 36.25 6.137 1 89.5 322 ALA A C 1
ATOM 2646 O O . ALA A 1 322 ? 16.781 35.031 5.922 1 89.5 322 ALA A O 1
ATOM 2647 N N . ARG A 1 323 ? 16.391 36.844 7.062 1 94.38 323 ARG A N 1
ATOM 2648 C CA . ARG A 1 323 ? 15.562 36.125 8.031 1 94.38 323 ARG A CA 1
ATOM 2649 C C . ARG A 1 323 ? 14.234 35.719 7.418 1 94.38 323 ARG A C 1
ATOM 2651 O O . ARG A 1 323 ? 13.688 34.656 7.754 1 94.38 323 ARG A O 1
ATOM 2658 N N . MET A 1 324 ? 13.781 36.562 6.516 1 95.19 324 MET A N 1
ATOM 2659 C CA . MET A 1 324 ? 12.508 36.25 5.867 1 95.19 324 MET A CA 1
ATOM 2660 C C . MET A 1 324 ? 12.602 34.969 5.047 1 95.19 324 MET A C 1
ATOM 2662 O O . MET A 1 324 ? 11.664 34.188 5.027 1 95.19 324 MET A O 1
ATOM 2666 N N . LYS A 1 325 ? 13.695 34.812 4.445 1 90.88 325 LYS A N 1
ATOM 2667 C CA . LYS A 1 325 ? 13.93 33.594 3.664 1 90.88 325 LYS A CA 1
ATOM 2668 C C . LYS A 1 325 ? 13.898 32.344 4.551 1 90.88 325 LYS A C 1
ATOM 2670 O O . LYS A 1 325 ? 13.266 31.359 4.203 1 90.88 325 LYS A O 1
ATOM 2675 N N . GLU A 1 326 ? 14.508 32.438 5.641 1 92.25 326 GLU A N 1
ATOM 2676 C CA . GLU A 1 326 ? 14.562 31.328 6.586 1 92.25 326 GLU A CA 1
ATOM 2677 C C . GLU A 1 326 ? 13.188 31.016 7.16 1 92.25 326 GLU A C 1
ATOM 2679 O O . GLU A 1 326 ? 12.812 29.844 7.289 1 92.25 326 GLU A O 1
ATOM 2684 N N . ILE A 1 327 ? 12.508 32.031 7.457 1 95.81 327 ILE A N 1
ATOM 2685 C CA . ILE A 1 327 ? 11.195 31.891 8.078 1 95.81 327 ILE A CA 1
ATOM 2686 C C . ILE A 1 327 ? 10.234 31.219 7.094 1 95.81 327 ILE A C 1
ATOM 2688 O O . ILE A 1 327 ? 9.523 30.281 7.453 1 95.81 327 ILE A O 1
ATOM 2692 N N . TYR A 1 328 ? 10.25 31.688 5.883 1 95.81 328 TYR A N 1
ATOM 2693 C CA . TYR A 1 328 ? 9.305 31.125 4.918 1 95.81 328 TYR A CA 1
ATOM 2694 C C . TYR A 1 328 ? 9.633 29.672 4.617 1 95.81 328 TYR A C 1
ATOM 2696 O O . TYR A 1 328 ? 8.734 28.875 4.324 1 95.81 328 TYR A O 1
ATOM 2704 N N . HIS A 1 329 ? 10.875 29.328 4.707 1 92.5 329 HIS A N 1
ATOM 2705 C CA . HIS A 1 329 ? 11.305 27.953 4.461 1 92.5 329 HIS A CA 1
ATOM 2706 C C . HIS A 1 329 ? 10.656 26.984 5.449 1 92.5 329 HIS A C 1
ATOM 2708 O O . HIS A 1 329 ? 10.492 25.797 5.152 1 92.5 329 HIS A O 1
ATOM 2714 N N . LEU A 1 330 ? 10.266 27.469 6.582 1 95 330 LEU A N 1
ATOM 2715 C CA . LEU A 1 330 ? 9.617 26.641 7.598 1 95 330 LEU A CA 1
ATOM 2716 C C . LEU A 1 330 ? 8.281 26.109 7.094 1 95 330 LEU A C 1
ATOM 2718 O O . LEU A 1 330 ? 7.766 25.125 7.629 1 95 330 LEU A O 1
ATOM 2722 N N . ARG A 1 331 ? 7.707 26.734 6.047 1 95.69 331 ARG A N 1
ATOM 2723 C CA . ARG A 1 331 ? 6.418 26.312 5.508 1 95.69 331 ARG A CA 1
ATOM 2724 C C . ARG A 1 331 ? 6.484 24.875 5.004 1 95.69 331 ARG A C 1
ATOM 2726 O O . ARG A 1 331 ? 5.477 24.156 5.02 1 95.69 331 ARG A O 1
ATOM 2733 N N . TRP A 1 332 ? 7.613 24.453 4.598 1 91.44 332 TRP A N 1
ATOM 2734 C CA . TRP A 1 332 ? 7.805 23.109 4.059 1 91.44 332 TRP A CA 1
ATOM 2735 C C . TRP A 1 332 ? 7.387 22.047 5.074 1 91.44 332 TRP A C 1
ATOM 2737 O O . TRP A 1 332 ? 7.059 20.922 4.703 1 91.44 332 TRP A O 1
ATOM 2747 N N . GLY A 1 333 ? 7.359 22.422 6.305 1 94 333 GLY A N 1
ATOM 2748 C CA . GLY A 1 333 ? 6.977 21.5 7.367 1 94 333 GLY A CA 1
ATOM 2749 C C . GLY A 1 333 ? 5.594 20.906 7.172 1 94 333 GLY A C 1
ATOM 2750 O O . GLY A 1 333 ? 5.371 19.734 7.449 1 94 333 GLY A O 1
ATOM 2751 N N . ILE A 1 334 ? 4.715 21.734 6.668 1 96.75 334 ILE A N 1
ATOM 2752 C CA . ILE A 1 334 ? 3.346 21.234 6.551 1 96.75 334 ILE A CA 1
ATOM 2753 C C . ILE A 1 334 ? 3.256 20.234 5.398 1 96.75 334 ILE A C 1
ATOM 2755 O O . ILE A 1 334 ? 2.486 19.281 5.457 1 96.75 334 ILE A O 1
ATOM 2759 N N . GLU A 1 335 ? 4 20.453 4.312 1 92.75 335 GLU A N 1
ATOM 2760 C CA . GLU A 1 335 ? 4.039 19.469 3.234 1 92.75 335 GLU A CA 1
ATOM 2761 C C . GLU A 1 335 ? 4.59 18.125 3.727 1 92.75 335 GLU A C 1
ATOM 2763 O O . GLU A 1 335 ? 4.066 17.078 3.375 1 92.75 335 GLU A O 1
ATOM 2768 N N . THR A 1 336 ? 5.609 18.203 4.488 1 91 336 THR A N 1
ATOM 2769 C CA . THR A 1 336 ? 6.184 17 5.086 1 91 336 THR A CA 1
ATOM 2770 C C . THR A 1 336 ? 5.172 16.312 5.992 1 91 336 THR A C 1
ATOM 2772 O O . THR A 1 336 ? 5.051 15.078 5.977 1 91 336 THR A O 1
ATOM 2775 N N . SER A 1 337 ? 4.48 17.094 6.73 1 95.56 337 SER A N 1
ATOM 2776 C CA . SER A 1 337 ? 3.506 16.531 7.656 1 95.56 337 SER A CA 1
ATOM 2777 C C . SER A 1 337 ? 2.383 15.82 6.91 1 95.56 337 SER A C 1
ATOM 2779 O O . SER A 1 337 ? 1.893 14.781 7.363 1 95.56 337 SER A O 1
ATOM 2781 N N . PHE A 1 338 ? 1.947 16.375 5.785 1 94.56 338 PHE A N 1
ATOM 2782 C CA . PHE A 1 338 ? 0.931 15.711 4.98 1 94.56 338 PHE A CA 1
ATOM 2783 C C . PHE A 1 338 ? 1.442 14.375 4.461 1 94.56 338 PHE A C 1
ATOM 2785 O O . PHE A 1 338 ? 0.702 13.391 4.438 1 94.56 338 PHE A O 1
ATOM 2792 N N . ARG A 1 339 ? 2.664 14.352 4.043 1 89.56 339 ARG A N 1
ATOM 2793 C CA . ARG A 1 339 ? 3.252 13.094 3.59 1 89.56 339 ARG A CA 1
ATOM 2794 C C . ARG A 1 339 ? 3.262 12.062 4.707 1 89.56 339 ARG A C 1
ATOM 2796 O O . ARG A 1 339 ? 2.881 10.906 4.496 1 89.56 339 ARG A O 1
ATOM 2803 N N . GLU A 1 340 ? 3.697 12.484 5.848 1 91.69 340 GLU A N 1
ATOM 2804 C CA . GLU A 1 340 ? 3.744 11.602 7.012 1 91.69 340 GLU A CA 1
ATOM 2805 C C . GLU A 1 340 ? 2.354 11.086 7.367 1 91.69 340 GLU A C 1
ATOM 2807 O O . GLU A 1 340 ? 2.178 9.891 7.633 1 91.69 340 GLU A O 1
ATOM 2812 N N . LEU A 1 341 ? 1.438 11.977 7.324 1 93.62 341 LEU A N 1
ATOM 2813 C CA . LEU A 1 341 ? 0.058 11.617 7.633 1 93.62 341 LEU A CA 1
ATOM 2814 C C . LEU A 1 341 ? -0.466 10.586 6.645 1 93.62 341 LEU A C 1
ATOM 2816 O O . LEU A 1 341 ? -1.079 9.594 7.043 1 93.62 341 LEU A O 1
ATOM 2820 N N . LYS A 1 342 ? -0.217 10.773 5.422 1 88.81 342 LYS A N 1
ATOM 2821 C CA . LYS A 1 342 ? -0.76 9.945 4.348 1 88.81 342 LYS A CA 1
ATOM 2822 C C . LYS A 1 342 ? -0.066 8.594 4.293 1 88.81 342 LYS A C 1
ATOM 2824 O O . LYS A 1 342 ? -0.713 7.562 4.074 1 88.81 342 LYS A O 1
ATOM 2829 N N . TYR A 1 343 ? 1.241 8.531 4.59 1 84.94 343 TYR A N 1
ATOM 2830 C CA . TYR A 1 343 ? 1.976 7.297 4.324 1 84.94 343 TYR A CA 1
ATOM 2831 C C . TYR A 1 343 ? 2.455 6.656 5.621 1 84.94 343 TYR A C 1
ATOM 2833 O O . TYR A 1 343 ? 2.268 5.457 5.832 1 84.94 343 TYR A O 1
ATOM 2841 N N . ASP A 1 344 ? 3.037 7.449 6.496 1 88.06 344 ASP A N 1
ATOM 2842 C CA . ASP A 1 344 ? 3.553 6.883 7.738 1 88.06 344 ASP A CA 1
ATOM 2843 C C . ASP A 1 344 ? 2.414 6.445 8.656 1 88.06 344 ASP A C 1
ATOM 2845 O O . ASP A 1 344 ? 2.529 5.441 9.359 1 88.06 344 ASP A O 1
ATOM 2849 N N . LEU A 1 345 ? 1.327 7.199 8.609 1 90.88 345 LEU A N 1
ATOM 2850 C CA . LEU A 1 345 ? 0.169 6.852 9.43 1 90.88 345 LEU A CA 1
ATOM 2851 C C . LEU A 1 345 ? -0.889 6.137 8.594 1 90.88 345 LEU A C 1
ATOM 2853 O O . LEU A 1 345 ? -1.959 5.793 9.102 1 90.88 345 LEU A O 1
ATOM 2857 N N . SER A 1 346 ? -0.633 5.945 7.348 1 87.38 346 SER A N 1
ATOM 2858 C CA . SER A 1 346 ? -1.516 5.23 6.43 1 87.38 346 SER A CA 1
ATOM 2859 C C . SER A 1 346 ? -2.854 5.945 6.281 1 87.38 346 SER A C 1
ATOM 2861 O O . SER A 1 346 ? -3.906 5.301 6.238 1 87.38 346 SER A O 1
ATOM 2863 N N . GLY A 1 347 ? -2.848 7.242 6.215 1 87.88 347 GLY A N 1
ATOM 2864 C CA . GLY A 1 347 ? -4.059 8.047 6.152 1 87.88 347 GLY A CA 1
ATOM 2865 C C . GLY A 1 347 ? -4.77 7.953 4.812 1 87.88 347 GLY A C 1
ATOM 2866 O O . GLY A 1 347 ? -5.926 8.359 4.691 1 87.88 347 GLY A O 1
ATOM 2867 N N . ILE A 1 348 ? -4.137 7.387 3.85 1 83.25 348 ILE A N 1
ATOM 2868 C CA . ILE A 1 348 ? -4.742 7.293 2.525 1 83.25 348 ILE A CA 1
ATOM 2869 C C . ILE A 1 348 ? -5.543 5.996 2.414 1 83.25 348 ILE A C 1
ATOM 2871 O O . ILE A 1 348 ? -6.262 5.785 1.437 1 83.25 348 ILE A O 1
ATOM 2875 N N . GLN A 1 349 ? -5.398 5.117 3.412 1 84.12 349 GLN A N 1
ATOM 2876 C CA . GLN A 1 349 ? -6.117 3.85 3.393 1 84.12 349 GLN A CA 1
ATOM 2877 C C . GLN A 1 349 ? -7.387 3.926 4.238 1 84.12 349 GLN A C 1
ATOM 2879 O O . GLN A 1 349 ? -7.332 3.803 5.461 1 84.12 349 GLN A O 1
ATOM 2884 N N . PHE A 1 350 ? -8.484 4.105 3.564 1 88.56 350 PHE A N 1
ATOM 2885 C CA . PHE A 1 350 ? -9.758 4.156 4.27 1 88.56 350 PHE A CA 1
ATOM 2886 C C . PHE A 1 350 ? -10.375 2.766 4.371 1 88.56 350 PHE A C 1
ATOM 2888 O O . PHE A 1 350 ? -10.188 1.932 3.484 1 88.56 350 PHE A O 1
ATOM 2895 N N . HIS A 1 351 ? -11.141 2.508 5.359 1 88.94 351 HIS A N 1
ATOM 2896 C CA . HIS A 1 351 ? -11.75 1.205 5.602 1 88.94 351 HIS A CA 1
ATOM 2897 C C . HIS A 1 351 ? -13.25 1.236 5.324 1 88.94 351 HIS A C 1
ATOM 2899 O O . HIS A 1 351 ? -13.953 0.258 5.586 1 88.94 351 HIS A O 1
ATOM 2905 N N . SER A 1 352 ? -13.742 2.422 4.828 1 87.31 352 SER A N 1
ATOM 2906 C CA . SER A 1 352 ? -15.148 2.58 4.5 1 87.31 352 SER A CA 1
ATOM 2907 C C . SER A 1 352 ? -15.344 3.543 3.334 1 87.31 352 SER A C 1
ATOM 2909 O O . SER A 1 352 ? -14.461 4.355 3.041 1 87.31 352 SER A O 1
ATOM 2911 N N . LYS A 1 353 ? -16.531 3.363 2.668 1 87.88 353 LYS A N 1
ATOM 2912 C CA . LYS A 1 353 ? -16.859 4.273 1.578 1 87.88 353 LYS A CA 1
ATOM 2913 C C . LYS A 1 353 ? -17.828 5.355 2.047 1 87.88 353 LYS A C 1
ATOM 2915 O O . LYS A 1 353 ? -18.062 6.344 1.345 1 87.88 353 LYS A O 1
ATOM 2920 N N . LYS A 1 354 ? -18.422 5.133 3.178 1 92.31 354 LYS A N 1
ATOM 2921 C CA . LYS A 1 354 ? -19.406 6.094 3.688 1 92.31 354 LYS A CA 1
ATOM 2922 C C . LYS A 1 354 ? -18.719 7.375 4.16 1 92.31 354 LYS A C 1
ATOM 2924 O O . LYS A 1 354 ? -17.703 7.324 4.852 1 92.31 354 LYS A O 1
ATOM 2929 N N . ASP A 1 355 ? -19.297 8.5 3.83 1 94.31 355 ASP A N 1
ATOM 2930 C CA . ASP A 1 355 ? -18.688 9.805 4.117 1 94.31 355 ASP A CA 1
ATOM 2931 C C . ASP A 1 355 ? -18.406 9.961 5.609 1 94.31 355 ASP A C 1
ATOM 2933 O O . ASP A 1 355 ? -17.312 10.352 5.996 1 94.31 355 ASP A O 1
ATOM 2937 N N . GLN A 1 356 ? -19.359 9.648 6.43 1 94.06 356 GLN A N 1
ATOM 2938 C CA . GLN A 1 356 ? -19.234 9.805 7.875 1 94.06 356 GLN A CA 1
ATOM 2939 C C . GLN A 1 356 ? -18 9.078 8.398 1 94.06 356 GLN A C 1
ATOM 2941 O O . GLN A 1 356 ? -17.25 9.617 9.219 1 94.06 356 GLN A O 1
ATOM 2946 N N . PHE A 1 357 ? -17.812 7.941 7.898 1 92.75 357 PHE A N 1
ATOM 2947 C CA . PHE A 1 357 ? -16.703 7.113 8.391 1 92.75 357 PHE A CA 1
ATOM 2948 C C . PHE A 1 357 ? -15.375 7.605 7.844 1 92.75 357 PHE A C 1
ATOM 2950 O O . PHE A 1 357 ? -14.352 7.535 8.531 1 92.75 357 PHE A O 1
ATOM 2957 N N . VAL A 1 358 ? -15.383 8.031 6.641 1 93.94 358 VAL A N 1
ATOM 2958 C CA . VAL A 1 358 ? -14.18 8.609 6.047 1 93.94 358 VAL A CA 1
ATOM 2959 C C . VAL A 1 358 ? -13.734 9.82 6.859 1 93.94 358 VAL A C 1
ATOM 2961 O O . VAL A 1 358 ? -12.547 9.961 7.168 1 93.94 358 VAL A O 1
ATOM 2964 N N . TYR A 1 359 ? -14.688 10.664 7.25 1 96.25 359 TYR A N 1
ATOM 2965 C CA . TYR A 1 359 ? -14.375 11.828 8.078 1 96.25 359 TYR A CA 1
ATOM 2966 C C . TYR A 1 359 ? -13.789 11.398 9.414 1 96.25 359 TYR A C 1
ATOM 2968 O O . TYR A 1 359 ? -12.82 11.984 9.891 1 96.25 359 TYR A O 1
ATOM 2976 N N . MET A 1 360 ? -14.367 10.359 10.023 1 95.94 360 MET A N 1
ATOM 2977 C CA . MET A 1 360 ? -13.883 9.836 11.297 1 95.94 360 MET A CA 1
ATOM 2978 C C . MET A 1 360 ? -12.414 9.414 11.195 1 95.94 360 MET A C 1
ATOM 2980 O O . MET A 1 360 ? -11.609 9.758 12.062 1 95.94 360 MET A O 1
ATOM 2984 N N . GLU A 1 361 ? -12.133 8.688 10.156 1 95.06 361 GLU A N 1
ATOM 2985 C CA . GLU A 1 361 ? -10.781 8.172 9.992 1 95.06 361 GLU A CA 1
ATOM 2986 C C . GLU A 1 361 ? -9.789 9.305 9.75 1 95.06 361 GLU A C 1
ATOM 2988 O O . GLU A 1 361 ? -8.656 9.266 10.242 1 95.06 361 GLU A O 1
ATOM 2993 N N . ILE A 1 362 ? -10.18 10.305 9.008 1 96.38 362 ILE A N 1
ATOM 2994 C CA . ILE A 1 362 ? -9.305 11.445 8.773 1 96.38 362 ILE A CA 1
ATOM 2995 C C . ILE A 1 362 ? -8.992 12.141 10.094 1 96.38 362 ILE A C 1
ATOM 2997 O O . ILE A 1 362 ? -7.82 12.344 10.43 1 96.38 362 ILE A O 1
ATOM 3001 N N . TYR A 1 363 ? -10.047 12.453 10.836 1 97.88 363 TYR A N 1
ATOM 3002 C CA . TYR A 1 363 ? -9.844 13.094 12.133 1 97.88 363 TYR A CA 1
ATOM 3003 C C . TYR A 1 363 ? -8.969 12.227 13.031 1 97.88 363 TYR A C 1
ATOM 3005 O O . TYR A 1 363 ? -8.102 12.742 13.742 1 97.88 363 TYR A O 1
ATOM 3013 N N . ALA A 1 364 ? -9.211 10.969 12.969 1 97.69 364 ALA A N 1
ATOM 3014 C CA . ALA A 1 364 ? -8.453 10.039 13.812 1 97.69 364 ALA A CA 1
ATOM 3015 C C . ALA A 1 364 ? -6.969 10.062 13.469 1 97.69 364 ALA A C 1
ATOM 3017 O O . ALA A 1 364 ? -6.117 10.039 14.359 1 97.69 364 ALA A O 1
ATOM 3018 N N . HIS A 1 365 ? -6.645 10.094 12.211 1 96.5 365 HIS A N 1
ATOM 3019 C CA . HIS A 1 365 ? -5.25 10.141 11.789 1 96.5 365 HIS A CA 1
ATOM 3020 C C . HIS A 1 365 ? -4.578 11.43 12.242 1 96.5 365 HIS A C 1
ATOM 3022 O O . HIS A 1 365 ? -3.41 11.43 12.633 1 96.5 365 HIS A O 1
ATOM 3028 N N . PHE A 1 366 ? -5.316 12.516 12.148 1 98.06 366 PHE A N 1
ATOM 3029 C CA . PHE A 1 366 ? -4.773 13.781 12.625 1 98.06 366 PHE A CA 1
ATOM 3030 C C . PHE A 1 366 ? -4.523 13.727 14.125 1 98.06 366 PHE A C 1
ATOM 3032 O O . PHE A 1 366 ? -3.516 14.242 14.617 1 98.06 366 PHE A O 1
ATOM 3039 N N . ALA A 1 367 ? -5.418 13.094 14.859 1 98.25 367 ALA A N 1
ATOM 3040 C CA . ALA A 1 367 ? -5.238 12.914 16.297 1 98.25 367 ALA A CA 1
ATOM 3041 C C . ALA A 1 367 ? -4.008 12.062 16.594 1 98.25 367 ALA A C 1
ATOM 3043 O O . ALA A 1 367 ? -3.197 12.406 17.453 1 98.25 367 ALA A O 1
ATOM 3044 N N . MET A 1 368 ? -3.887 11 15.859 1 97.44 368 MET A N 1
ATOM 3045 C CA . MET A 1 368 ? -2.754 10.102 16.062 1 97.44 368 MET A CA 1
ATOM 3046 C C . MET A 1 368 ? -1.439 10.805 15.727 1 97.44 368 MET A C 1
ATOM 3048 O O . MET A 1 368 ? -0.422 10.562 16.375 1 97.44 368 MET A O 1
ATOM 3052 N N . TYR A 1 369 ? -1.457 11.602 14.727 1 97.75 369 TYR A N 1
ATOM 3053 C CA . TYR A 1 369 ? -0.274 12.391 14.398 1 97.75 369 TYR A CA 1
ATOM 3054 C C . TYR A 1 369 ? 0.186 13.203 15.602 1 97.75 369 TYR A C 1
ATOM 3056 O O . TYR A 1 369 ? 1.371 13.211 15.945 1 97.75 369 TYR A O 1
ATOM 3064 N N . ASN A 1 370 ? -0.756 13.898 16.219 1 98.06 370 ASN A N 1
ATOM 3065 C CA . ASN A 1 370 ? -0.433 14.727 17.375 1 98.06 370 ASN A CA 1
ATOM 3066 C C . ASN A 1 370 ? 0.085 13.883 18.547 1 98.06 370 ASN A C 1
ATOM 3068 O O . ASN A 1 370 ? 1.021 14.281 19.234 1 98.06 370 ASN A O 1
ATOM 3072 N N . ALA A 1 371 ? -0.489 12.711 18.734 1 97 371 ALA A N 1
ATOM 3073 C CA . ALA A 1 371 ? -0.048 11.836 19.812 1 97 371 ALA A CA 1
ATOM 3074 C C . ALA A 1 371 ? 1.394 11.383 19.609 1 97 371 ALA A C 1
ATOM 3076 O O . ALA A 1 371 ? 2.209 11.43 20.531 1 97 371 ALA A O 1
ATOM 3077 N N . VAL A 1 372 ? 1.666 10.953 18.422 1 95.88 372 VAL A N 1
ATOM 3078 C CA . VAL A 1 372 ? 3.006 10.484 18.078 1 95.88 372 VAL A CA 1
ATOM 3079 C C . VAL A 1 372 ? 4 11.641 18.203 1 95.88 372 VAL A C 1
ATOM 3081 O O . VAL A 1 372 ? 5.078 11.477 18.781 1 95.88 372 VAL A O 1
ATOM 3084 N N . SER A 1 373 ? 3.629 12.812 17.703 1 95.44 373 SER A N 1
ATOM 3085 C CA . SER A 1 373 ? 4.496 13.984 17.766 1 95.44 373 SER A CA 1
ATOM 3086 C C . SER A 1 373 ? 4.809 14.367 19.203 1 95.44 373 SER A C 1
ATOM 3088 O O . SER A 1 373 ? 5.961 14.664 19.547 1 95.44 373 SER A O 1
ATOM 3090 N N . LEU A 1 374 ? 3.83 14.367 20.031 1 94.94 374 LEU A N 1
ATOM 3091 C CA . LEU A 1 374 ? 4.031 14.672 21.453 1 94.94 374 LEU A CA 1
ATOM 3092 C C . LEU A 1 374 ? 5.004 13.688 22.094 1 94.94 374 LEU A C 1
ATOM 3094 O O . LEU A 1 374 ? 5.82 14.07 22.922 1 94.94 374 LEU A O 1
ATOM 3098 N N . SER A 1 375 ? 4.867 12.453 21.688 1 93.38 375 SER A N 1
ATOM 3099 C CA . SER A 1 375 ? 5.758 11.438 22.219 1 93.38 375 SER A CA 1
ATOM 3100 C C . SER A 1 375 ? 7.191 11.648 21.75 1 93.38 375 SER A C 1
ATOM 3102 O O . SER A 1 375 ? 8.141 11.398 22.5 1 93.38 375 SER A O 1
ATOM 3104 N N . ILE A 1 376 ? 7.316 12.031 20.547 1 91.31 376 ILE A N 1
ATOM 3105 C CA . ILE A 1 376 ? 8.641 12.328 20 1 91.31 376 ILE A CA 1
ATOM 3106 C C . ILE A 1 376 ? 9.258 13.5 20.766 1 91.31 376 ILE A C 1
ATOM 3108 O O . ILE A 1 376 ? 10.445 13.469 21.109 1 91.31 376 ILE A O 1
ATOM 3112 N N . ILE A 1 377 ? 8.469 14.508 21.047 1 88.19 377 ILE A N 1
ATOM 3113 C CA . ILE A 1 377 ? 8.914 15.672 21.797 1 88.19 377 ILE A CA 1
ATOM 3114 C C . ILE A 1 377 ? 9.383 15.242 23.188 1 88.19 377 ILE A C 1
ATOM 3116 O O . ILE A 1 377 ? 10.406 15.711 23.688 1 88.19 377 ILE A O 1
ATOM 3120 N N . ALA A 1 378 ? 8.719 14.328 23.688 1 85.38 378 ALA A N 1
ATOM 3121 C CA . ALA A 1 378 ? 9.039 13.844 25.031 1 85.38 378 ALA A CA 1
ATOM 3122 C C . ALA A 1 378 ? 10.32 13.008 25.016 1 85.38 378 ALA A C 1
ATOM 3124 O O . ALA A 1 378 ? 11 12.891 26.047 1 85.38 378 ALA A O 1
ATOM 3125 N N . SER A 1 379 ? 10.57 12.297 23.922 1 81 379 SER A N 1
ATOM 3126 C CA . SER A 1 379 ? 11.727 11.414 23.797 1 81 379 SER A CA 1
ATOM 3127 C C . SER A 1 379 ? 13 12.203 23.531 1 81 379 SER A C 1
ATOM 3129 O O . SER A 1 379 ? 14.109 11.719 23.781 1 81 379 SER A O 1
ATOM 3131 N N . SER A 1 380 ? 12.938 13.273 22.719 1 67.62 380 SER A N 1
ATOM 3132 C CA . SER A 1 380 ? 14.039 13.898 22 1 67.62 380 SER A CA 1
ATOM 3133 C C . SER A 1 380 ? 15 14.594 22.953 1 67.62 380 SER A C 1
ATOM 3135 O O . SER A 1 380 ? 14.586 15.367 23.812 1 67.62 380 SER A O 1
ATOM 3137 N N . LYS A 1 381 ? 16.062 13.773 23.25 1 62.62 381 LYS A N 1
ATOM 3138 C CA . LYS A 1 381 ? 17.312 14.461 23.562 1 62.62 381 LYS A CA 1
ATOM 3139 C C . LYS A 1 381 ? 18.094 14.789 22.281 1 62.62 381 LYS A C 1
ATOM 3141 O O . LYS A 1 381 ? 18.141 13.977 21.359 1 62.62 381 LYS A O 1
ATOM 3146 N N . PRO A 1 382 ? 18.297 16.109 22.062 1 58.44 382 PRO A N 1
ATOM 3147 C CA . PRO A 1 382 ? 19.078 16.438 20.875 1 58.44 382 PRO A CA 1
ATOM 3148 C C . PRO A 1 382 ? 20.266 15.508 20.672 1 58.44 382 PRO A C 1
ATOM 3150 O O . PRO A 1 382 ? 21.016 15.227 21.625 1 58.44 382 PRO A O 1
ATOM 3153 N N . TYR A 1 383 ? 20.109 14.539 19.656 1 57.88 383 TYR A N 1
ATOM 3154 C CA . TYR A 1 383 ? 21.281 13.695 19.406 1 57.88 383 TYR A CA 1
ATOM 3155 C C . TYR A 1 383 ? 22.141 14.273 18.297 1 57.88 383 TYR A C 1
ATOM 3157 O O . TYR A 1 383 ? 21.641 14.547 17.203 1 57.88 383 TYR A O 1
ATOM 3165 N N . THR A 1 384 ? 23.156 15.031 18.641 1 56.75 384 THR A N 1
ATOM 3166 C CA . THR A 1 384 ? 24.109 15.508 17.656 1 56.75 384 THR A CA 1
ATOM 3167 C C . THR A 1 384 ? 25.312 14.562 17.578 1 56.75 384 THR A C 1
ATOM 3169 O O . THR A 1 384 ? 25.938 14.25 18.594 1 56.75 384 THR A O 1
ATOM 3172 N N . GLN A 1 385 ? 25.219 13.547 16.812 1 53 385 GLN A N 1
ATOM 3173 C CA . GLN A 1 385 ? 26.438 12.773 16.594 1 53 385 GLN A CA 1
ATOM 3174 C C . GLN A 1 385 ? 27.109 13.141 15.273 1 53 385 GLN A C 1
ATOM 3176 O O . GLN A 1 385 ? 26.547 12.906 14.203 1 53 385 GLN A O 1
ATOM 3181 N N . GLY A 1 386 ? 28.312 13.602 15.266 1 54.28 386 GLY A N 1
ATOM 3182 C CA . GLY A 1 386 ? 29.109 13.969 14.102 1 54.28 386 GLY A CA 1
ATOM 3183 C C . GLY A 1 386 ? 28.547 15.164 13.352 1 54.28 386 GLY A C 1
ATOM 3184 O O . GLY A 1 386 ? 28.094 16.141 13.969 1 54.28 386 GLY A O 1
ATOM 3185 N N . LYS A 1 387 ? 28.672 15.078 12.055 1 56.53 387 LYS A N 1
ATOM 3186 C CA . LYS A 1 387 ? 28.359 16.156 11.125 1 56.53 387 LYS A CA 1
ATOM 3187 C C . LYS A 1 387 ? 26.844 16.344 10.984 1 56.53 387 LYS A C 1
ATOM 3189 O O . LYS A 1 387 ? 26.391 17.391 10.562 1 56.53 387 LYS A O 1
ATOM 3194 N N . TYR A 1 388 ? 26.094 15.289 11.461 1 62.28 388 TYR A N 1
ATOM 3195 C CA . TYR A 1 388 ? 24.672 15.367 11.133 1 62.28 388 TYR A CA 1
ATOM 3196 C C . TYR A 1 388 ? 23.828 15.523 12.391 1 62.28 388 TYR A C 1
ATOM 3198 O O . TYR A 1 388 ? 24.219 15.062 13.469 1 62.28 388 TYR A O 1
ATOM 3206 N N . GLN A 1 389 ? 22.922 16.344 12.328 1 75.44 389 GLN A N 1
ATOM 3207 C CA . GLN A 1 389 ? 21.828 16.391 13.305 1 75.44 389 GLN A CA 1
ATOM 3208 C C . GLN A 1 389 ? 20.781 15.32 12.992 1 75.44 389 GLN A C 1
ATOM 3210 O O . GLN A 1 389 ? 20.469 15.07 11.828 1 75.44 389 GLN A O 1
ATOM 3215 N N . TYR A 1 390 ? 20.469 14.547 14.023 1 79.88 390 TYR A N 1
ATOM 3216 C CA . TYR A 1 390 ? 19.547 13.438 13.82 1 79.88 390 TYR A CA 1
ATOM 3217 C C . TYR A 1 390 ? 18.172 13.758 14.414 1 79.88 390 TYR A C 1
ATOM 3219 O O . TYR A 1 390 ? 18.062 14.562 15.344 1 79.88 390 TYR A O 1
ATOM 3227 N N . GLN A 1 391 ? 17.266 13.297 13.727 1 85.38 391 GLN A N 1
ATOM 3228 C CA . GLN A 1 391 ? 15.898 13.359 14.25 1 85.38 391 GLN A CA 1
ATOM 3229 C C . GLN A 1 391 ? 15.273 11.969 14.32 1 85.38 391 GLN A C 1
ATOM 3231 O O . GLN A 1 391 ? 15.742 11.039 13.664 1 85.38 391 GLN A O 1
ATOM 3236 N N . ILE A 1 392 ? 14.305 11.836 15.164 1 89.88 392 ILE A N 1
ATOM 3237 C CA . ILE A 1 392 ? 13.602 10.57 15.32 1 89.88 392 ILE A CA 1
ATOM 3238 C C . ILE A 1 392 ? 12.852 10.227 14.031 1 89.88 392 ILE A C 1
ATOM 3240 O O . ILE A 1 392 ? 12.258 11.102 13.406 1 89.88 392 ILE A O 1
ATOM 3244 N N . ASP A 1 393 ? 12.945 8.977 13.633 1 89.31 393 ASP A N 1
ATOM 3245 C CA . ASP A 1 393 ? 12.219 8.484 12.469 1 89.31 393 ASP A CA 1
ATOM 3246 C C . ASP A 1 393 ? 10.719 8.438 12.742 1 89.31 393 ASP A C 1
ATOM 3248 O O . ASP A 1 393 ? 10.242 7.586 13.492 1 89.31 393 ASP A O 1
ATOM 3252 N N . PHE A 1 394 ? 10.008 9.32 12.125 1 91 394 PHE A N 1
ATOM 3253 C CA . PHE A 1 394 ? 8.578 9.461 12.398 1 91 394 PHE A CA 1
ATOM 3254 C C . PHE A 1 394 ? 7.832 8.188 12.023 1 91 394 PHE A C 1
ATOM 3256 O O . PHE A 1 394 ? 6.883 7.793 12.703 1 91 394 PHE A O 1
ATOM 3263 N N . LYS A 1 395 ? 8.195 7.535 10.953 1 90.12 395 LYS A N 1
ATOM 3264 C CA . LYS A 1 395 ? 7.531 6.305 10.523 1 90.12 395 LYS A CA 1
ATOM 3265 C C . LYS A 1 395 ? 7.637 5.223 11.594 1 90.12 395 LYS A C 1
ATOM 3267 O O . LYS A 1 395 ? 6.637 4.582 11.938 1 90.12 395 LYS A O 1
ATOM 3272 N N . MET A 1 396 ? 8.805 5.039 12.055 1 90.88 396 MET A N 1
ATOM 3273 C CA . MET A 1 396 ? 8.984 4.031 13.094 1 90.88 396 MET A CA 1
ATOM 3274 C C . MET A 1 396 ? 8.273 4.445 14.383 1 90.88 396 MET A C 1
ATOM 3276 O O . MET A 1 396 ? 7.754 3.594 15.109 1 90.88 396 MET A O 1
ATOM 3280 N N . ALA A 1 397 ? 8.312 5.734 14.625 1 93.31 397 ALA A N 1
ATOM 3281 C CA . ALA A 1 397 ? 7.578 6.207 15.797 1 93.31 397 ALA A CA 1
ATOM 3282 C C . ALA A 1 397 ? 6.102 5.832 15.703 1 93.31 397 ALA A C 1
ATOM 3284 O O . ALA A 1 397 ? 5.496 5.422 16.703 1 93.31 397 ALA A O 1
ATOM 3285 N N . CYS A 1 398 ? 5.535 5.957 14.539 1 93.19 398 CYS A N 1
ATOM 3286 C CA . CYS A 1 398 ? 4.141 5.582 14.328 1 93.19 398 CYS A CA 1
ATOM 3287 C C . CYS A 1 398 ? 3.934 4.094 14.562 1 93.19 398 CYS A C 1
ATOM 3289 O O . CYS A 1 398 ? 2.984 3.691 15.242 1 93.19 398 CYS A O 1
ATOM 3291 N N . CYS A 1 399 ? 4.801 3.309 14.031 1 90.62 399 CYS A N 1
ATOM 3292 C CA . CYS A 1 399 ? 4.73 1.859 14.18 1 90.62 399 CYS A CA 1
ATOM 3293 C C . CYS A 1 399 ? 4.801 1.457 15.648 1 90.62 399 CYS A C 1
ATOM 3295 O O . CYS A 1 399 ? 3.996 0.649 16.125 1 90.62 399 CYS A O 1
ATOM 3297 N N . ILE A 1 400 ? 5.738 2.014 16.359 1 92.31 400 ILE A N 1
ATOM 3298 C CA . ILE A 1 400 ? 5.965 1.705 17.766 1 92.31 400 ILE A CA 1
ATOM 3299 C C . ILE A 1 400 ? 4.77 2.164 18.594 1 92.31 400 ILE A C 1
ATOM 3301 O O . ILE A 1 400 ? 4.285 1.425 19.453 1 92.31 400 ILE A O 1
ATOM 3305 N N . TRP A 1 401 ? 4.348 3.385 18.312 1 93.75 401 TRP A N 1
ATOM 3306 C CA . TRP A 1 401 ? 3.209 3.932 19.047 1 93.75 401 TRP A CA 1
ATOM 3307 C C . TRP A 1 401 ? 1.979 3.045 18.875 1 93.75 401 TRP A C 1
ATOM 3309 O O . TRP A 1 401 ? 1.256 2.787 19.844 1 93.75 401 TRP A O 1
ATOM 3319 N N . ARG A 1 402 ? 1.723 2.559 17.703 1 91.31 402 ARG A N 1
ATOM 3320 C CA . ARG A 1 402 ? 0.57 1.701 17.453 1 91.31 402 ARG A CA 1
ATOM 3321 C C . ARG A 1 402 ? 0.648 0.416 18.266 1 91.31 402 ARG A C 1
ATOM 3323 O O . ARG A 1 402 ? -0.359 -0.042 18.812 1 91.31 402 ARG A O 1
ATOM 3330 N N . ARG A 1 403 ? 1.765 -0.124 18.312 1 89.94 403 ARG A N 1
ATOM 3331 C CA . ARG A 1 403 ? 1.948 -1.354 19.078 1 89.94 403 ARG A CA 1
ATOM 3332 C C . ARG A 1 403 ? 1.646 -1.129 20.562 1 89.94 403 ARG A C 1
ATOM 3334 O O . ARG A 1 403 ? 0.898 -1.896 21.172 1 89.94 403 ARG A O 1
ATOM 3341 N N . TYR A 1 404 ? 2.201 -0.069 21.125 1 91.5 404 TYR A N 1
ATOM 3342 C CA . TYR A 1 404 ? 2.045 0.184 22.562 1 91.5 404 TYR A CA 1
ATOM 3343 C C . TYR A 1 404 ? 0.627 0.638 22.875 1 91.5 404 TYR A C 1
ATOM 3345 O O . TYR A 1 404 ? 0.094 0.317 23.938 1 91.5 404 TYR A O 1
ATOM 3353 N N . PHE A 1 405 ? 0.079 1.398 22 1 92.31 405 PHE A N 1
ATOM 3354 C CA . PHE A 1 405 ? -1.285 1.877 22.188 1 92.31 405 PHE A CA 1
ATOM 3355 C C . PHE A 1 405 ? -2.271 0.715 22.172 1 92.31 405 PHE A C 1
ATOM 3357 O O . PHE A 1 405 ? -3.291 0.755 22.875 1 92.31 405 PHE A O 1
ATOM 3364 N N . SER A 1 406 ? -1.922 -0.366 21.484 1 86.88 406 SER A N 1
ATOM 3365 C CA . SER A 1 406 ? -2.783 -1.538 21.375 1 86.88 406 SER A CA 1
ATOM 3366 C C . SER A 1 406 ? -2.748 -2.375 22.641 1 86.88 406 SER A C 1
ATOM 3368 O O . SER A 1 406 ? -3.713 -3.074 22.969 1 86.88 406 SER A O 1
ATOM 3370 N N . ILE A 1 407 ? -1.676 -2.549 23.406 1 77.94 407 ILE A N 1
ATOM 3371 C CA . ILE A 1 407 ? -1.46 -3.404 24.562 1 77.94 407 ILE A CA 1
ATOM 3372 C C . ILE A 1 407 ? -2.227 -2.852 25.766 1 77.94 407 ILE A C 1
ATOM 3374 O O . ILE A 1 407 ? -2.592 -3.598 26.672 1 77.94 407 ILE A O 1
ATOM 3378 N N . SER A 1 408 ? -2.924 -1.842 25.766 1 72.88 408 SER A N 1
ATOM 3379 C CA . SER A 1 408 ? -3.754 -1.218 26.781 1 72.88 408 SER A CA 1
ATOM 3380 C C . SER A 1 408 ? -3.01 -1.123 28.109 1 72.88 408 SER A C 1
ATOM 3382 O O . SER A 1 408 ? -3.611 -1.276 29.172 1 72.88 408 SER A O 1
ATOM 3384 N N . ASP A 1 409 ? -1.696 -1.261 28.188 1 83.81 409 ASP A N 1
ATOM 3385 C CA . ASP A 1 409 ? -0.868 -0.943 29.344 1 83.81 409 ASP A CA 1
ATOM 3386 C C . ASP A 1 409 ? -0.302 0.471 29.25 1 83.81 409 ASP A C 1
ATOM 3388 O O . ASP A 1 409 ? 0.688 0.702 28.547 1 83.81 409 ASP A O 1
ATOM 3392 N N . ASN A 1 410 ? -0.918 1.301 30 1 86.25 410 ASN A N 1
ATOM 3393 C CA . ASN A 1 410 ? -0.5 2.697 29.938 1 86.25 410 ASN A CA 1
ATOM 3394 C C . ASN A 1 410 ? 0.388 3.074 31.125 1 86.25 410 ASN A C 1
ATOM 3396 O O . ASN A 1 410 ? 0.432 4.238 31.531 1 86.25 410 ASN A O 1
ATOM 3400 N N . SER A 1 411 ? 1.056 2.072 31.594 1 90.44 411 SER A N 1
ATOM 3401 C CA . SER A 1 411 ? 1.945 2.322 32.719 1 90.44 411 SER A CA 1
ATOM 3402 C C . SER A 1 411 ? 3.137 3.178 32.312 1 90.44 411 SER A C 1
ATOM 3404 O O . SER A 1 411 ? 3.455 3.275 31.125 1 90.44 411 SER A O 1
ATOM 3406 N N . ASP A 1 412 ? 3.699 3.826 33.312 1 92.5 412 ASP A N 1
ATOM 3407 C CA . ASP A 1 412 ? 4.875 4.652 33.031 1 92.5 412 ASP A CA 1
ATOM 3408 C C . ASP A 1 412 ? 6.039 3.803 32.531 1 92.5 412 ASP A C 1
ATOM 3410 O O . ASP A 1 412 ? 6.844 4.262 31.719 1 92.5 412 ASP A O 1
ATOM 3414 N N . LYS A 1 413 ? 6.062 2.607 33.031 1 90.5 413 LYS A N 1
ATOM 3415 C CA . LYS A 1 413 ? 7.102 1.692 32.562 1 90.5 413 LYS A CA 1
ATOM 3416 C C . LYS A 1 413 ? 6.965 1.41 31.062 1 90.5 413 LYS A C 1
ATOM 3418 O O . LYS A 1 413 ? 7.949 1.464 30.328 1 90.5 413 LYS A O 1
ATOM 3423 N N . ASN A 1 414 ? 5.789 1.133 30.719 1 90.81 414 ASN A N 1
ATOM 3424 C CA . ASN A 1 414 ? 5.523 0.85 29.312 1 90.81 414 ASN A CA 1
ATOM 3425 C C . ASN A 1 414 ? 5.777 2.074 28.438 1 90.81 414 ASN A C 1
ATOM 3427 O O . ASN A 1 414 ? 6.273 1.95 27.312 1 90.81 414 ASN A O 1
ATOM 3431 N N . PHE A 1 415 ? 5.43 3.203 28.953 1 92.88 415 PHE A N 1
ATOM 3432 C CA . PHE A 1 415 ? 5.652 4.43 28.188 1 92.88 415 PHE A CA 1
ATOM 3433 C C . PHE A 1 415 ? 7.141 4.719 28.047 1 92.88 415 PHE A C 1
ATOM 3435 O O . PHE A 1 415 ? 7.594 5.172 26.984 1 92.88 415 PHE A O 1
ATOM 3442 N N . THR A 1 416 ? 7.848 4.469 29.094 1 91.62 416 THR A N 1
ATOM 3443 C CA . THR A 1 416 ? 9.297 4.645 29.016 1 91.62 416 THR A CA 1
ATOM 3444 C C . THR A 1 416 ? 9.906 3.717 27.969 1 91.62 416 THR A C 1
ATOM 3446 O O . THR A 1 416 ? 10.805 4.113 27.234 1 91.62 416 THR A O 1
ATOM 3449 N N . GLN A 1 417 ? 9.391 2.523 27.969 1 90.69 417 GLN A N 1
ATOM 3450 C CA . GLN A 1 417 ? 9.867 1.585 26.969 1 90.69 417 GLN A CA 1
ATOM 3451 C C . GLN A 1 417 ? 9.516 2.064 25.562 1 90.69 417 GLN A C 1
ATOM 3453 O O . GLN A 1 417 ? 10.305 1.894 24.625 1 90.69 417 GLN A O 1
ATOM 3458 N N . LEU A 1 418 ? 8.344 2.586 25.391 1 92.75 418 LEU A N 1
ATOM 3459 C CA . LEU A 1 418 ? 7.938 3.174 24.125 1 92.75 418 LEU A CA 1
ATOM 3460 C C . LEU A 1 418 ? 8.914 4.258 23.688 1 92.75 418 LEU A C 1
ATOM 3462 O O . LEU A 1 418 ? 9.352 4.277 22.531 1 92.75 418 LEU A O 1
ATOM 3466 N N . LEU A 1 419 ? 9.305 5.129 24.625 1 92.38 419 LEU A N 1
ATOM 3467 C CA . LEU A 1 419 ? 10.219 6.227 24.312 1 92.38 419 LEU A CA 1
ATOM 3468 C C . LEU A 1 419 ? 11.594 5.699 23.922 1 92.38 419 LEU A C 1
ATOM 3470 O O . LEU A 1 419 ? 12.227 6.227 23 1 92.38 419 LEU A O 1
ATOM 3474 N N . LEU A 1 420 ? 11.961 4.652 24.547 1 89.56 420 LEU A N 1
ATOM 3475 C CA . LEU A 1 420 ? 13.25 4.051 24.234 1 89.56 420 LEU A CA 1
ATOM 3476 C C . LEU A 1 420 ? 13.234 3.434 22.828 1 89.56 420 LEU A C 1
ATOM 3478 O O . LEU A 1 420 ? 14.195 3.582 22.078 1 89.56 420 LEU A O 1
ATOM 3482 N N . ASP A 1 421 ? 12.172 2.777 22.516 1 91.25 421 ASP A N 1
ATOM 3483 C CA . ASP A 1 421 ? 12.047 2.17 21.203 1 91.25 421 ASP A CA 1
ATOM 3484 C C . ASP A 1 421 ? 12.039 3.232 20.109 1 91.25 421 ASP A C 1
ATOM 3486 O O . ASP A 1 421 ? 12.648 3.049 19.047 1 91.25 421 ASP A O 1
ATOM 3490 N N . VAL A 1 422 ? 11.359 4.293 20.391 1 91.31 422 VAL A N 1
ATOM 3491 C CA . VAL A 1 422 ? 11.266 5.379 19.422 1 91.31 422 VAL A CA 1
ATOM 3492 C C . VAL A 1 422 ? 12.633 6.023 19.219 1 91.31 422 VAL A C 1
ATOM 3494 O O . VAL A 1 422 ? 13.039 6.309 18.094 1 91.31 422 VAL A O 1
ATOM 3497 N N . ALA A 1 423 ? 13.367 6.203 20.234 1 89.25 423 ALA A N 1
ATOM 3498 C CA . ALA A 1 423 ? 14.664 6.871 20.203 1 89.25 423 ALA A CA 1
ATOM 3499 C C . ALA A 1 423 ? 15.711 6.016 19.5 1 89.25 423 ALA A C 1
ATOM 3501 O O . ALA A 1 423 ? 16.75 6.52 19.078 1 89.25 423 ALA A O 1
ATOM 3502 N N . PHE A 1 424 ? 15.414 4.789 19.359 1 87.44 424 PHE A N 1
ATOM 3503 C CA . PHE A 1 424 ? 16.328 3.852 18.734 1 87.44 424 PHE A CA 1
ATOM 3504 C C . PHE A 1 424 ? 16.453 4.129 17.234 1 87.44 424 PHE A C 1
ATOM 3506 O O . PHE A 1 424 ? 17.453 3.801 16.609 1 87.44 424 PHE A O 1
ATOM 3513 N N . TYR A 1 425 ? 15.43 4.711 16.703 1 89.25 425 TYR A N 1
ATOM 3514 C CA . TYR A 1 425 ? 15.391 4.934 15.258 1 89.25 425 TYR A CA 1
ATOM 3515 C C . TYR A 1 425 ? 15.594 6.41 14.93 1 89.25 425 TYR A C 1
ATOM 3517 O O . TYR A 1 425 ? 14.688 7.227 15.141 1 89.25 425 TYR A O 1
ATOM 3525 N N . LEU A 1 426 ? 16.75 6.695 14.352 1 86.81 426 LEU A N 1
ATOM 3526 C CA . LEU A 1 426 ? 17.125 8.062 14.016 1 86.81 426 LEU A CA 1
ATOM 3527 C C . LEU A 1 426 ? 17.375 8.211 12.523 1 86.81 426 LEU A C 1
ATOM 3529 O O . LEU A 1 426 ? 17.766 7.254 11.852 1 86.81 426 LEU A O 1
ATOM 3533 N N . THR A 1 427 ? 17.031 9.312 12.023 1 82.12 427 THR A N 1
ATOM 3534 C CA . THR A 1 427 ? 17.312 9.672 10.641 1 82.12 427 THR A CA 1
ATOM 3535 C C . THR A 1 427 ? 18.047 11.008 10.562 1 82.12 427 THR A C 1
ATOM 3537 O O . THR A 1 427 ? 17.766 11.922 11.352 1 82.12 427 THR A O 1
ATOM 3540 N N . PRO A 1 428 ? 19.016 11.086 9.688 1 78 428 PRO A N 1
ATOM 3541 C CA . PRO A 1 428 ? 19.75 12.352 9.57 1 78 428 PRO A CA 1
ATOM 3542 C C . PRO A 1 428 ? 18.875 13.484 9.016 1 78 428 PRO A C 1
ATOM 3544 O O . PRO A 1 428 ? 18.031 13.242 8.148 1 78 428 PRO A O 1
ATOM 3547 N N . ILE A 1 429 ? 19.047 14.641 9.578 1 74.62 429 ILE A N 1
ATOM 3548 C CA . ILE A 1 429 ? 18.375 15.828 9.047 1 74.62 429 ILE A CA 1
ATOM 3549 C C . ILE A 1 429 ? 19.156 16.375 7.859 1 74.62 429 ILE A C 1
ATOM 3551 O O . ILE A 1 429 ? 20.375 16.562 7.941 1 74.62 429 ILE A O 1
ATOM 3555 N N . ARG A 1 430 ? 18.547 16.406 6.734 1 64.75 430 ARG A N 1
ATOM 3556 C CA . ARG A 1 430 ? 19.203 16.953 5.551 1 64.75 430 ARG A CA 1
ATOM 3557 C C . ARG A 1 430 ? 18.625 18.312 5.184 1 64.75 430 ARG A C 1
ATOM 3559 O O . ARG A 1 430 ? 17.531 18.391 4.605 1 64.75 430 ARG A O 1
ATOM 3566 N N . PRO A 1 431 ? 19.359 19.328 5.574 1 62.28 431 PRO A N 1
ATOM 3567 C CA . PRO A 1 431 ? 18.828 20.656 5.246 1 62.28 431 PRO A CA 1
ATOM 3568 C C . PRO A 1 431 ? 18.875 20.953 3.748 1 62.28 431 PRO A C 1
ATOM 3570 O O . PRO A 1 431 ? 19.641 20.312 3.012 1 62.28 431 PRO A O 1
ATOM 3573 N N . GLY A 1 432 ? 18.047 21.797 3.195 1 57.91 432 GLY A N 1
ATOM 3574 C CA . GLY A 1 432 ? 18.125 22.312 1.839 1 57.91 432 GLY A CA 1
ATOM 3575 C C . GLY A 1 432 ? 17.641 21.328 0.796 1 57.91 432 GLY A C 1
ATOM 3576 O O . GLY A 1 432 ? 18.172 21.281 -0.314 1 57.91 432 GLY A O 1
ATOM 3577 N N . ARG A 1 433 ? 16.875 20.375 1.212 1 54.72 433 ARG A N 1
ATOM 3578 C CA . ARG A 1 433 ? 16.375 19.406 0.246 1 54.72 433 ARG A CA 1
ATOM 3579 C C . ARG A 1 433 ? 15.492 20.062 -0.804 1 54.72 433 ARG A C 1
ATOM 3581 O O . ARG A 1 433 ? 14.703 20.953 -0.483 1 54.72 433 ARG A O 1
ATOM 3588 N N . LYS A 1 434 ? 15.914 19.969 -2.08 1 53.06 434 LYS A N 1
ATOM 3589 C CA . LYS A 1 434 ? 15.117 20.391 -3.223 1 53.06 434 LYS A CA 1
ATOM 3590 C C . LYS A 1 434 ? 14.492 19.203 -3.941 1 53.06 434 LYS A C 1
ATOM 3592 O O . LYS A 1 434 ? 15.148 18.172 -4.125 1 53.06 434 LYS A O 1
ATOM 3597 N N . ASP A 1 435 ? 13.133 19 -3.91 1 52.41 435 ASP A N 1
ATOM 3598 C CA . ASP A 1 435 ? 12.523 17.891 -4.656 1 52.41 435 ASP A CA 1
ATOM 3599 C C . ASP A 1 435 ? 11.547 18.422 -5.703 1 52.41 435 ASP A C 1
ATOM 3601 O O . ASP A 1 435 ? 10.609 19.156 -5.375 1 52.41 435 ASP A O 1
ATOM 3605 N N . LYS A 1 436 ? 11.992 18.312 -6.945 1 46.84 436 LYS A N 1
ATOM 3606 C CA . LYS A 1 436 ? 11.031 18.656 -7.992 1 46.84 436 LYS A CA 1
ATOM 3607 C C . LYS A 1 436 ? 9.828 17.719 -7.977 1 46.84 436 LYS A C 1
ATOM 3609 O O . LYS A 1 436 ? 9.992 16.5 -7.852 1 46.84 436 LYS A O 1
ATOM 3614 N N . ARG A 1 437 ? 8.68 18.281 -7.758 1 45.53 437 ARG A N 1
ATOM 3615 C CA . ARG A 1 437 ? 7.445 17.5 -7.738 1 45.53 437 ARG A CA 1
ATOM 3616 C C . ARG A 1 437 ? 7.238 16.766 -9.062 1 45.53 437 ARG A C 1
ATOM 3618 O O . ARG A 1 437 ? 7.137 17.406 -10.117 1 45.53 437 ARG A O 1
ATOM 3625 N N . ASN A 1 438 ? 7.68 15.484 -9.172 1 41.72 438 ASN A N 1
ATOM 3626 C CA . ASN A 1 438 ? 7.367 14.711 -10.367 1 41.72 438 ASN A CA 1
ATOM 3627 C C . ASN A 1 438 ? 6.012 14.016 -10.242 1 41.72 438 ASN A C 1
ATOM 3629 O O . ASN A 1 438 ? 5.852 13.086 -9.445 1 41.72 438 ASN A O 1
ATOM 3633 N N . LEU A 1 439 ? 4.93 14.609 -10.727 1 42.41 439 LEU A N 1
ATOM 3634 C CA . LEU A 1 439 ? 3.549 14.148 -10.656 1 42.41 439 LEU A CA 1
ATOM 3635 C C . LEU A 1 439 ? 3.375 12.836 -11.414 1 42.41 439 LEU A C 1
ATOM 3637 O O . LEU A 1 439 ? 2.273 12.289 -11.461 1 42.41 439 LEU A O 1
ATOM 3641 N N . LYS A 1 440 ? 4.332 12.172 -11.953 1 44.44 440 LYS A N 1
ATOM 3642 C CA . LYS A 1 440 ? 4.062 11.055 -12.852 1 44.44 440 LYS A CA 1
ATOM 3643 C C . LYS A 1 440 ? 3.875 9.75 -12.078 1 44.44 440 LYS A C 1
ATOM 3645 O O . LYS A 1 440 ? 4.465 9.57 -11.008 1 44.44 440 LYS A O 1
ATOM 3650 N N . VAL A 1 441 ? 2.895 9.008 -12.523 1 46.22 441 VAL A N 1
ATOM 3651 C CA . VAL A 1 441 ? 2.469 7.691 -12.055 1 46.22 441 VAL A CA 1
ATOM 3652 C C . VAL A 1 441 ? 3.682 6.777 -11.906 1 46.22 441 VAL A C 1
ATOM 3654 O O . VAL A 1 441 ? 4.5 6.672 -12.828 1 46.22 441 VAL A O 1
ATOM 3657 N N . LYS A 1 442 ? 4.078 6.391 -10.742 1 47.72 442 LYS A N 1
ATOM 3658 C CA . LYS A 1 442 ? 5.211 5.5 -10.508 1 47.72 442 LYS A CA 1
ATOM 3659 C C . LYS A 1 442 ? 4.762 4.039 -10.461 1 47.72 442 LYS A C 1
ATOM 3661 O O . LYS A 1 442 ? 3.742 3.719 -9.844 1 47.72 442 LYS A O 1
ATOM 3666 N N . LEU A 1 443 ? 5.34 3.191 -11.219 1 46.75 443 LEU A N 1
ATOM 3667 C CA . LEU A 1 443 ? 5.074 1.757 -11.258 1 46.75 443 LEU A CA 1
ATOM 3668 C C . LEU A 1 443 ? 5.316 1.12 -9.898 1 46.75 443 LEU A C 1
ATOM 3670 O O . LEU A 1 443 ? 4.582 0.218 -9.492 1 46.75 443 LEU A O 1
ATOM 3674 N N . VAL A 1 444 ? 6.379 1.599 -9.133 1 49.19 444 VAL A N 1
ATOM 3675 C CA . VAL A 1 444 ? 6.738 0.982 -7.855 1 49.19 444 VAL A CA 1
ATOM 3676 C C . VAL A 1 444 ? 6.605 2.006 -6.73 1 49.19 444 VAL A C 1
ATOM 3678 O O . VAL A 1 444 ? 6.973 3.172 -6.898 1 49.19 444 VAL A O 1
ATOM 3681 N N . VAL A 1 445 ? 5.82 1.548 -5.703 1 49.34 445 VAL A N 1
ATOM 3682 C CA . VAL A 1 445 ? 5.734 2.414 -4.531 1 49.34 445 VAL A CA 1
ATOM 3683 C C . VAL A 1 445 ? 7.129 2.629 -3.945 1 49.34 445 VAL A C 1
ATOM 3685 O O . VAL A 1 445 ? 7.816 1.666 -3.594 1 49.34 445 VAL A O 1
ATOM 3688 N N . GLY A 1 446 ? 7.629 3.861 -4.07 1 49.22 446 GLY A N 1
ATOM 3689 C CA . GLY A 1 446 ? 8.906 4.18 -3.455 1 49.22 446 GLY A CA 1
ATOM 3690 C C . GLY A 1 446 ? 8.961 3.832 -1.98 1 49.22 446 GLY A C 1
ATOM 3691 O O . GLY A 1 446 ? 7.93 3.805 -1.305 1 49.22 446 GLY A O 1
ATOM 3692 N N . PHE A 1 447 ? 10.117 3.469 -1.444 1 51.66 447 PHE A N 1
ATOM 3693 C CA . PHE A 1 447 ? 10.32 3.033 -0.068 1 51.66 447 PHE A CA 1
ATOM 3694 C C . PHE A 1 447 ? 9.719 4.035 0.911 1 51.66 447 PHE A C 1
ATOM 3696 O O . PHE A 1 447 ? 9.055 3.648 1.873 1 51.66 447 PHE A O 1
ATOM 3703 N N . PRO A 1 448 ? 9.875 5.312 0.613 1 42.06 448 PRO A N 1
ATOM 3704 C CA . PRO A 1 448 ? 9.328 6.277 1.574 1 42.06 448 PRO A CA 1
ATOM 3705 C C . PRO A 1 448 ? 7.805 6.297 1.588 1 42.06 448 PRO A C 1
ATOM 3707 O O . PRO A 1 448 ? 7.195 6.77 2.553 1 42.06 448 PRO A O 1
ATOM 3710 N N . TYR A 1 449 ? 7.176 5.656 0.542 1 45.06 449 TYR A N 1
ATOM 3711 C CA . TYR A 1 449 ? 5.727 5.711 0.391 1 45.06 449 TYR A CA 1
ATOM 3712 C C . TYR A 1 449 ? 5.09 4.379 0.773 1 45.06 449 TYR A C 1
ATOM 3714 O O . TYR A 1 449 ? 3.908 4.148 0.508 1 45.06 449 TYR A O 1
ATOM 3722 N N . ARG A 1 450 ? 5.961 3.67 1.459 1 53.28 450 ARG A N 1
ATOM 3723 C CA . ARG A 1 450 ? 5.465 2.404 1.989 1 53.28 450 ARG A CA 1
ATOM 3724 C C . ARG A 1 450 ? 4.598 2.631 3.223 1 53.28 450 ARG A C 1
ATOM 3726 O O . ARG A 1 450 ? 4.895 3.496 4.047 1 53.28 450 ARG A O 1
ATOM 3733 N N . LEU A 1 451 ? 3.418 1.965 3.15 1 56.94 451 LEU A N 1
ATOM 3734 C CA . LEU A 1 451 ? 2.521 2.107 4.293 1 56.94 451 LEU A CA 1
ATOM 3735 C C . LEU A 1 451 ? 3.107 1.438 5.531 1 56.94 451 LEU A C 1
ATOM 3737 O O . LEU A 1 451 ? 3.861 0.468 5.418 1 56.94 451 LEU A O 1
ATOM 3741 N N . ALA A 1 452 ? 3.014 2.193 6.617 1 44.38 452 ALA A N 1
ATOM 3742 C CA . ALA A 1 452 ? 3.455 1.607 7.879 1 44.38 452 ALA A CA 1
ATOM 3743 C C . ALA A 1 452 ? 2.564 0.434 8.281 1 44.38 452 ALA A C 1
ATOM 3745 O O . ALA A 1 452 ? 1.34 0.563 8.328 1 44.38 452 ALA A O 1
ATOM 3746 N N . ALA A 1 453 ? 2.99 -0.872 7.832 1 61.16 453 ALA A N 1
ATOM 3747 C CA . ALA A 1 453 ? 2.227 -2.045 8.25 1 61.16 453 ALA A CA 1
ATOM 3748 C C . ALA A 1 453 ? 2.752 -2.596 9.57 1 61.16 453 ALA A C 1
ATOM 3750 O O . ALA A 1 453 ? 3.934 -2.441 9.891 1 61.16 453 ALA A O 1
ATOM 3751 N N . MET B 1 1 ? -10.062 -41.625 16.469 1 26.88 1 MET B N 1
ATOM 3752 C CA . MET B 1 1 ? -9.406 -40.344 16.703 1 26.88 1 MET B CA 1
ATOM 3753 C C . MET B 1 1 ? -8.984 -39.688 15.398 1 26.88 1 MET B C 1
ATOM 3755 O O . MET B 1 1 ? -8.281 -40.312 14.594 1 26.88 1 MET B O 1
ATOM 3759 N N . LYS B 1 2 ? -9.695 -38.906 14.734 1 37.16 2 LYS B N 1
ATOM 3760 C CA . LYS B 1 2 ? -9.562 -38.312 13.398 1 37.16 2 LYS B CA 1
ATOM 3761 C C . LYS B 1 2 ? -8.109 -37.938 13.117 1 37.16 2 LYS B C 1
ATOM 3763 O O . LYS B 1 2 ? -7.383 -37.531 14.023 1 37.16 2 LYS B O 1
ATOM 3768 N N . SER B 1 3 ? -7.461 -38.438 12.07 1 39.31 3 SER B N 1
ATOM 3769 C CA . SER B 1 3 ? -6.098 -38.281 11.578 1 39.31 3 SER B CA 1
ATOM 3770 C C . SER B 1 3 ? -5.578 -36.875 11.812 1 39.31 3 SER B C 1
ATOM 3772 O O . SER B 1 3 ? -6.262 -35.906 11.5 1 39.31 3 SER B O 1
ATOM 3774 N N . LEU B 1 4 ? -4.863 -36.531 12.883 1 44.91 4 LEU B N 1
ATOM 3775 C CA . LEU B 1 4 ? -4.121 -35.375 13.406 1 44.91 4 LEU B CA 1
ATOM 3776 C C . LEU B 1 4 ? -3.566 -34.531 12.266 1 44.91 4 LEU B C 1
ATOM 3778 O O . LEU B 1 4 ? -2.777 -35.031 11.453 1 44.91 4 LEU B O 1
ATOM 3782 N N . HIS B 1 5 ? -4.289 -33.594 11.773 1 57.78 5 HIS B N 1
ATOM 3783 C CA . HIS B 1 5 ? -3.84 -32.562 10.844 1 57.78 5 HIS B CA 1
ATOM 3784 C C . HIS B 1 5 ? -2.396 -32.156 11.125 1 57.78 5 HIS B C 1
ATOM 3786 O O . HIS B 1 5 ? -1.985 -32.062 12.289 1 57.78 5 HIS B O 1
ATOM 3792 N N . SER B 1 6 ? -1.444 -32.5 10.164 1 80 6 SER B N 1
ATOM 3793 C CA . SER B 1 6 ? -0.03 -32.156 10.266 1 80 6 SER B CA 1
ATOM 3794 C C . SER B 1 6 ? 0.16 -30.688 10.664 1 80 6 SER B C 1
ATOM 3796 O O . SER B 1 6 ? -0.502 -29.812 10.125 1 80 6 SER B O 1
ATOM 3798 N N . ASN B 1 7 ? 0.612 -30.484 11.922 1 92.69 7 ASN B N 1
ATOM 3799 C CA . ASN B 1 7 ? 1.002 -29.172 12.406 1 92.69 7 ASN B CA 1
ATOM 3800 C C . ASN B 1 7 ? 1.989 -28.484 11.461 1 92.69 7 ASN B C 1
ATOM 3802 O O . ASN B 1 7 ? 3.186 -28.781 11.492 1 92.69 7 ASN B O 1
ATOM 3806 N N . ILE B 1 8 ? 1.395 -27.609 10.617 1 93.81 8 ILE B N 1
ATOM 3807 C CA . ILE B 1 8 ? 2.17 -26.984 9.555 1 93.81 8 ILE B CA 1
ATOM 3808 C C . ILE B 1 8 ? 3.229 -26.062 10.156 1 93.81 8 ILE B C 1
ATOM 3810 O O . ILE B 1 8 ? 4.289 -25.859 9.562 1 93.81 8 ILE B O 1
ATOM 3814 N N . LEU B 1 9 ? 3.002 -25.5 11.359 1 94.56 9 LEU B N 1
ATOM 3815 C CA . LEU B 1 9 ? 4.012 -24.688 12.031 1 94.56 9 LEU B CA 1
ATOM 3816 C C . LEU B 1 9 ? 5.23 -25.531 12.391 1 94.56 9 LEU B C 1
ATOM 3818 O O . LEU B 1 9 ? 6.371 -25.094 12.195 1 94.56 9 LEU B O 1
ATOM 3822 N N . LYS B 1 10 ? 4.941 -26.672 12.898 1 94.19 10 LYS B N 1
ATOM 3823 C CA . LYS B 1 10 ? 6.023 -27.594 13.219 1 94.19 10 LYS B CA 1
ATOM 3824 C C . LYS B 1 10 ? 6.766 -28.031 11.961 1 94.19 10 LYS B C 1
ATOM 3826 O O . LYS B 1 10 ? 7.988 -28.172 11.969 1 94.19 10 LYS B O 1
ATOM 3831 N N . LEU B 1 11 ? 5.988 -28.297 10.969 1 94.62 11 LEU B N 1
ATOM 3832 C CA . LEU B 1 11 ? 6.586 -28.672 9.695 1 94.62 11 LEU B CA 1
ATOM 3833 C C . LEU B 1 11 ? 7.52 -27.578 9.188 1 94.62 11 LEU B C 1
ATOM 3835 O O . LEU B 1 11 ? 8.641 -27.859 8.75 1 94.62 11 LEU B O 1
ATOM 3839 N N . MET B 1 12 ? 7.094 -26.359 9.219 1 95.06 12 MET B N 1
ATOM 3840 C CA . MET B 1 12 ? 7.898 -25.219 8.789 1 95.06 12 MET B CA 1
ATOM 3841 C C . MET B 1 12 ? 9.188 -25.125 9.602 1 95.06 12 MET B C 1
ATOM 3843 O O . MET B 1 12 ? 10.266 -24.922 9.039 1 95.06 12 MET B O 1
ATOM 3847 N N . ASP B 1 13 ? 9.016 -25.266 10.867 1 94.06 13 ASP B N 1
ATOM 3848 C CA . ASP B 1 13 ? 10.188 -25.203 11.742 1 94.06 13 ASP B CA 1
ATOM 3849 C C . ASP B 1 13 ? 11.18 -26.312 11.406 1 94.06 13 ASP B C 1
ATOM 3851 O O . ASP B 1 13 ? 12.391 -26.094 11.414 1 94.06 13 ASP B O 1
ATOM 3855 N N . SER B 1 14 ? 10.633 -27.453 11.164 1 94.69 14 SER B N 1
ATOM 3856 C CA . SER B 1 14 ? 11.484 -28.578 10.812 1 94.69 14 SER B CA 1
ATOM 3857 C C . SER B 1 14 ? 12.234 -28.312 9.508 1 94.69 14 SER B C 1
ATOM 3859 O O . SER B 1 14 ? 13.422 -28.625 9.398 1 94.69 14 SER B O 1
ATOM 3861 N N . ILE B 1 15 ? 11.57 -27.781 8.555 1 96.31 15 ILE B N 1
ATOM 3862 C CA . ILE B 1 15 ? 12.172 -27.484 7.262 1 96.31 15 ILE B CA 1
ATOM 3863 C C . ILE B 1 15 ? 13.258 -26.422 7.426 1 96.31 15 ILE B C 1
ATOM 3865 O O . ILE B 1 15 ? 14.367 -26.578 6.902 1 96.31 15 ILE B O 1
ATOM 3869 N N . ILE B 1 16 ? 12.961 -25.391 8.156 1 94.94 16 ILE B N 1
ATOM 3870 C CA . ILE B 1 16 ? 13.898 -24.297 8.367 1 94.94 16 ILE B CA 1
ATOM 3871 C C . ILE B 1 16 ? 15.148 -24.828 9.086 1 94.94 16 ILE B C 1
ATOM 3873 O O . ILE B 1 16 ? 16.266 -24.484 8.711 1 94.94 16 ILE B O 1
ATOM 3877 N N . ASN B 1 17 ? 14.922 -25.641 10.102 1 93.38 17 ASN B N 1
ATOM 3878 C CA . ASN B 1 17 ? 16.047 -26.203 10.852 1 93.38 17 ASN B CA 1
ATOM 3879 C C . ASN B 1 17 ? 16.906 -27.094 9.977 1 93.38 17 ASN B C 1
ATOM 3881 O O . ASN B 1 17 ? 18.141 -27.078 10.086 1 93.38 17 ASN B O 1
ATOM 3885 N N . LYS B 1 18 ? 16.281 -27.875 9.172 1 94.38 18 LYS B N 1
ATOM 3886 C CA . LYS B 1 18 ? 17.016 -28.719 8.234 1 94.38 18 LYS B CA 1
ATOM 3887 C C . LYS B 1 18 ? 17.906 -27.891 7.312 1 94.38 18 LYS B C 1
ATOM 3889 O O . LYS B 1 18 ? 19.062 -28.234 7.07 1 94.38 18 LYS B O 1
ATOM 3894 N N . ILE B 1 19 ? 17.391 -26.844 6.84 1 92.38 19 ILE B N 1
ATOM 3895 C CA . ILE B 1 19 ? 18.125 -25.953 5.945 1 92.38 19 ILE B CA 1
ATOM 3896 C C . ILE B 1 19 ? 19.25 -25.266 6.711 1 92.38 19 ILE B C 1
ATOM 3898 O O . ILE B 1 19 ? 20.375 -25.156 6.211 1 92.38 19 ILE B O 1
ATOM 3902 N N . ALA B 1 20 ? 18.938 -24.828 7.914 1 89.62 20 ALA B N 1
ATOM 3903 C CA . ALA B 1 20 ? 19.938 -24.156 8.742 1 89.62 20 ALA B CA 1
ATOM 3904 C C . ALA B 1 20 ? 21.094 -25.094 9.078 1 89.62 20 ALA B C 1
ATOM 3906 O O . ALA B 1 20 ? 22.25 -24.672 9.125 1 89.62 20 ALA B O 1
ATOM 3907 N N . ASP B 1 21 ? 20.766 -26.328 9.273 1 89.25 21 ASP B N 1
ATOM 3908 C CA . ASP B 1 21 ? 21.797 -27.328 9.578 1 89.25 21 ASP B CA 1
ATOM 3909 C C . ASP B 1 21 ? 22.703 -27.562 8.375 1 89.25 21 ASP B C 1
ATOM 3911 O O . ASP B 1 21 ? 23.859 -27.953 8.531 1 89.25 21 ASP B O 1
ATOM 3915 N N . ASN B 1 22 ? 22.188 -27.312 7.215 1 90.12 22 ASN B N 1
ATOM 3916 C CA . ASN B 1 22 ? 22.953 -27.469 5.98 1 90.12 22 ASN B CA 1
ATOM 3917 C C . ASN B 1 22 ? 23.172 -26.125 5.277 1 90.12 22 ASN B C 1
ATOM 3919 O O . ASN B 1 22 ? 23.094 -26.047 4.051 1 90.12 22 ASN B O 1
ATOM 3923 N N . ILE B 1 23 ? 23.406 -25.141 6.004 1 87.06 23 ILE B N 1
ATOM 3924 C CA . ILE B 1 23 ? 23.406 -23.781 5.516 1 87.06 23 ILE B CA 1
ATOM 3925 C C . ILE B 1 23 ? 24.562 -23.578 4.535 1 87.06 23 ILE B C 1
ATOM 3927 O O . ILE B 1 23 ? 24.516 -22.703 3.672 1 87.06 23 ILE B O 1
ATOM 3931 N N . HIS B 1 24 ? 25.562 -24.375 4.633 1 85.94 24 HIS B N 1
ATOM 3932 C CA . HIS B 1 24 ? 26.734 -24.266 3.756 1 85.94 24 HIS B CA 1
ATOM 3933 C C . HIS B 1 24 ? 26.328 -24.438 2.291 1 85.94 24 HIS B C 1
ATOM 3935 O O . HIS B 1 24 ? 26.938 -23.828 1.407 1 85.94 24 HIS B O 1
ATOM 3941 N N . ASP B 1 25 ? 25.281 -25.188 2.068 1 87.69 25 ASP B N 1
ATOM 3942 C CA . ASP B 1 25 ? 24.797 -25.422 0.71 1 87.69 25 ASP B CA 1
ATOM 3943 C C . ASP B 1 25 ? 24.125 -24.172 0.15 1 87.69 25 ASP B C 1
ATOM 3945 O O . ASP B 1 25 ? 23.969 -24.031 -1.065 1 87.69 25 ASP B O 1
ATOM 3949 N N . PHE B 1 26 ? 23.766 -23.312 1.027 1 89.12 26 PHE B N 1
ATOM 3950 C CA . PHE B 1 26 ? 22.984 -22.156 0.611 1 89.12 26 PHE B CA 1
ATOM 3951 C C . PHE B 1 26 ? 23.703 -20.859 0.941 1 89.12 26 PHE B C 1
ATOM 3953 O O . PHE B 1 26 ? 23.078 -19.812 1.051 1 89.12 26 PHE B O 1
ATOM 3960 N N . SER B 1 27 ? 24.938 -20.938 1.191 1 87.25 27 SER B N 1
ATOM 3961 C CA . SER B 1 27 ? 25.75 -19.766 1.515 1 87.25 27 SER B CA 1
ATOM 3962 C C . SER B 1 27 ? 26.594 -19.328 0.329 1 87.25 27 SER B C 1
ATOM 3964 O O . SER B 1 27 ? 27 -20.156 -0.493 1 87.25 27 SER B O 1
ATOM 3966 N N . VAL B 1 28 ? 26.922 -18.078 0.267 1 82.88 28 VAL B N 1
ATOM 3967 C CA . VAL B 1 28 ? 27.703 -17.516 -0.83 1 82.88 28 VAL B CA 1
ATOM 3968 C C . VAL B 1 28 ? 29.172 -17.891 -0.659 1 82.88 28 VAL B C 1
ATOM 3970 O O . VAL B 1 28 ? 29.906 -18.016 -1.643 1 82.88 28 VAL B O 1
ATOM 3973 N N . SER B 1 29 ? 29.578 -17.938 0.633 1 79.75 29 SER B N 1
ATOM 3974 C CA . SER B 1 29 ? 30.953 -18.312 0.922 1 79.75 29 SER B CA 1
ATOM 3975 C C . SER B 1 29 ? 31.031 -19.328 2.055 1 79.75 29 SER B C 1
ATOM 3977 O O . SER B 1 29 ? 30.109 -19.453 2.854 1 79.75 29 SER B O 1
ATOM 3979 N N . ASP B 1 30 ? 32.094 -20 2.092 1 74.31 30 ASP B N 1
ATOM 3980 C CA . ASP B 1 30 ? 32.25 -21.047 3.094 1 74.31 30 ASP B CA 1
ATOM 3981 C C . ASP B 1 30 ? 32.406 -20.453 4.492 1 74.31 30 ASP B C 1
ATOM 3983 O O . ASP B 1 30 ? 32.156 -21.125 5.492 1 74.31 30 ASP B O 1
ATOM 3987 N N . GLN B 1 31 ? 32.75 -19.203 4.562 1 73.06 31 GLN B N 1
ATOM 3988 C CA . GLN B 1 31 ? 33 -18.578 5.859 1 73.06 31 GLN B CA 1
ATOM 3989 C C . GLN B 1 31 ? 31.719 -17.922 6.398 1 73.06 31 GLN B C 1
ATOM 3991 O O . GLN B 1 31 ? 31.672 -17.5 7.555 1 73.06 31 GLN B O 1
ATOM 3996 N N . ALA B 1 32 ? 30.812 -18.078 5.59 1 72 32 ALA B N 1
ATOM 3997 C CA . ALA B 1 32 ? 29.562 -17.422 5.957 1 72 32 ALA B CA 1
ATOM 3998 C C . ALA B 1 32 ? 28.859 -18.156 7.094 1 72 32 ALA B C 1
ATOM 4000 O O . ALA B 1 32 ? 28.812 -19.391 7.102 1 72 32 ALA B O 1
ATOM 4001 N N . PHE B 1 33 ? 28.391 -17.531 8.195 1 70.75 33 PHE B N 1
ATOM 4002 C CA . PHE B 1 33 ? 27.578 -18 9.312 1 70.75 33 PHE B CA 1
ATOM 4003 C C . PHE B 1 33 ? 28.422 -18.844 10.273 1 70.75 33 PHE B C 1
ATOM 4005 O O . PHE B 1 33 ? 27.922 -19.797 10.867 1 70.75 33 PHE B O 1
ATOM 4012 N N . THR B 1 34 ? 29.625 -18.641 10.289 1 66.44 34 THR B N 1
ATOM 4013 C CA . THR B 1 34 ? 30.5 -19.375 11.195 1 66.44 34 THR B CA 1
ATOM 4014 C C . THR B 1 34 ? 30.594 -18.656 12.547 1 66.44 34 THR B C 1
ATOM 4016 O O . THR B 1 34 ? 30.828 -19.312 13.57 1 66.44 3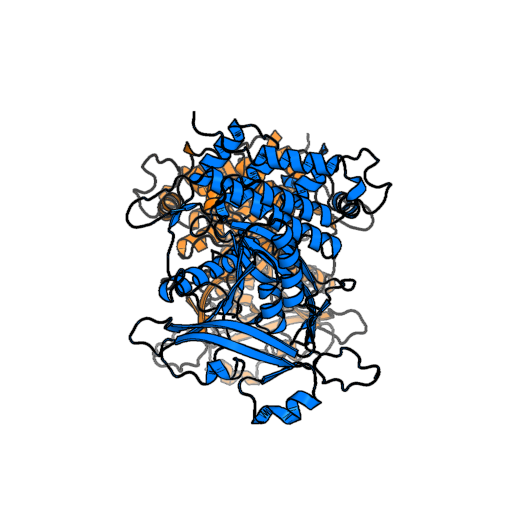4 THR B O 1
ATOM 4019 N N . ARG B 1 35 ? 30.312 -17.438 12.516 1 60.94 35 ARG B N 1
ATOM 4020 C CA . ARG B 1 35 ? 30.375 -16.688 13.766 1 60.94 35 ARG B CA 1
ATOM 4021 C C . ARG B 1 35 ? 29 -16.609 14.43 1 60.94 35 ARG B C 1
ATOM 4023 O O . ARG B 1 35 ? 27.984 -16.578 13.742 1 60.94 35 ARG B O 1
ATOM 4030 N N . CYS B 1 36 ? 29.062 -16.812 15.719 1 56.31 36 CYS B N 1
ATOM 4031 C CA . CYS B 1 36 ? 27.828 -16.656 16.469 1 56.31 36 CYS B CA 1
ATOM 4032 C C . CYS B 1 36 ? 27.406 -15.195 16.516 1 56.31 36 CYS B C 1
ATOM 4034 O O . CYS B 1 36 ? 28.062 -14.367 17.141 1 56.31 36 CYS B O 1
ATOM 4036 N N . ARG B 1 37 ? 26.578 -14.852 15.711 1 65.25 37 ARG B N 1
ATOM 4037 C CA . ARG B 1 37 ? 26.078 -13.477 15.719 1 65.25 37 ARG B CA 1
ATOM 4038 C C . ARG B 1 37 ? 24.672 -13.414 16.297 1 65.25 37 ARG B C 1
ATOM 4040 O O . ARG B 1 37 ? 24.047 -14.445 16.578 1 65.25 37 ARG B O 1
ATOM 4047 N N . LYS B 1 38 ? 24.234 -12.289 16.656 1 63.53 38 LYS B N 1
ATOM 4048 C CA . LYS B 1 38 ? 22.906 -12.016 17.203 1 63.53 38 LYS B CA 1
ATOM 4049 C C . LYS B 1 38 ? 21.828 -12.602 16.312 1 63.53 38 LYS B C 1
ATOM 4051 O O . LYS B 1 38 ? 20.828 -13.133 16.812 1 63.53 38 LYS B O 1
ATOM 4056 N N . LEU B 1 39 ? 22.125 -12.609 15.016 1 73.5 39 LEU B N 1
ATOM 4057 C CA . LEU B 1 39 ? 21.141 -13.156 14.094 1 73.5 39 LEU B CA 1
ATOM 4058 C C . LEU B 1 39 ? 21.625 -14.469 13.492 1 73.5 39 LEU B C 1
ATOM 4060 O O . LEU B 1 39 ? 22.438 -14.477 12.57 1 73.5 39 LEU B O 1
ATOM 4064 N N . ASN B 1 40 ? 21.125 -15.484 14.031 1 85.25 40 ASN B N 1
ATOM 4065 C CA . ASN B 1 40 ? 21.484 -16.797 13.492 1 85.25 40 ASN B CA 1
ATOM 4066 C C . ASN B 1 40 ? 20.703 -17.109 12.219 1 85.25 40 ASN B C 1
ATOM 4068 O O . ASN B 1 40 ? 19.812 -16.344 11.828 1 85.25 40 ASN B O 1
ATOM 4072 N N . SER B 1 41 ? 21.141 -18.156 11.539 1 87.69 41 SER B N 1
ATOM 4073 C CA . SER B 1 41 ? 20.578 -18.484 10.227 1 87.69 41 SER B CA 1
ATOM 4074 C C . SER B 1 41 ? 19.094 -18.797 10.328 1 87.69 41 SER B C 1
ATOM 4076 O O . SER B 1 41 ? 18.312 -18.391 9.461 1 87.69 41 SER B O 1
ATOM 4078 N N . THR B 1 42 ? 18.719 -19.438 11.359 1 90.25 42 THR B N 1
ATOM 4079 C CA . THR B 1 42 ? 17.312 -19.797 11.547 1 90.25 42 THR B CA 1
ATOM 4080 C C . THR B 1 42 ? 16.438 -18.547 11.672 1 90.25 42 THR B C 1
ATOM 4082 O O . THR B 1 42 ? 15.422 -18.422 10.992 1 90.25 42 THR B O 1
ATOM 4085 N N . ASP B 1 43 ? 16.891 -17.641 12.508 1 90.12 43 ASP B N 1
ATOM 4086 C CA . ASP B 1 43 ? 16.156 -16.406 12.711 1 90.12 43 ASP B CA 1
ATOM 4087 C C . ASP B 1 43 ? 16.125 -15.562 11.445 1 90.12 43 ASP B C 1
ATOM 4089 O O . ASP B 1 43 ? 15.133 -14.891 11.156 1 90.12 43 ASP B O 1
ATOM 4093 N N . LEU B 1 44 ? 17.203 -15.594 10.781 1 91.88 44 LEU B N 1
ATOM 4094 C CA . LEU B 1 44 ? 17.297 -14.844 9.531 1 91.88 44 LEU B CA 1
ATOM 4095 C C . LEU B 1 44 ? 16.281 -15.367 8.508 1 91.88 44 LEU B C 1
ATOM 4097 O O . LEU B 1 44 ? 15.539 -14.586 7.906 1 91.88 44 LEU B O 1
ATOM 4101 N N . ILE B 1 45 ? 16.234 -16.672 8.344 1 94.56 45 ILE B N 1
ATOM 4102 C CA . ILE B 1 45 ? 15.328 -17.297 7.391 1 94.56 45 ILE B CA 1
ATOM 4103 C C . ILE B 1 45 ? 13.883 -17.031 7.797 1 94.56 45 ILE B C 1
ATOM 4105 O O . ILE B 1 45 ? 13.047 -16.672 6.961 1 94.56 45 ILE B O 1
ATOM 4109 N N . LYS B 1 46 ? 13.641 -17.125 9.086 1 94.12 46 LYS B N 1
ATOM 4110 C CA . LYS B 1 46 ? 12.289 -16.906 9.594 1 94.12 46 LYS B CA 1
ATOM 4111 C C . LYS B 1 46 ? 11.836 -15.469 9.344 1 94.12 46 LYS B C 1
ATOM 4113 O O . LYS B 1 46 ? 10.688 -15.227 8.977 1 94.12 46 LYS B O 1
ATOM 4118 N N . LEU B 1 47 ? 12.734 -14.586 9.539 1 93.19 47 LEU B N 1
ATOM 4119 C CA . LEU B 1 47 ? 12.414 -13.18 9.328 1 93.19 47 LEU B CA 1
ATOM 4120 C C . LEU B 1 47 ? 12.062 -12.914 7.863 1 93.19 47 LEU B C 1
ATOM 4122 O O . LEU B 1 47 ? 11.07 -12.242 7.57 1 93.19 47 LEU B O 1
ATOM 4126 N N . ILE B 1 48 ? 12.797 -13.445 6.973 1 94.62 48 ILE B N 1
ATOM 4127 C CA . ILE B 1 48 ? 12.594 -13.219 5.547 1 94.62 48 ILE B CA 1
ATOM 4128 C C . ILE B 1 48 ? 11.281 -13.859 5.105 1 94.62 48 ILE B C 1
ATOM 4130 O O . ILE B 1 48 ? 10.516 -13.266 4.344 1 94.62 48 ILE B O 1
ATOM 4134 N N . LEU B 1 49 ? 10.992 -15.016 5.613 1 96.12 49 LEU B N 1
ATOM 4135 C CA . LEU B 1 49 ? 9.758 -15.719 5.281 1 96.12 49 LEU B CA 1
ATOM 4136 C C . LEU B 1 49 ? 8.539 -14.93 5.75 1 96.12 49 LEU B C 1
ATOM 4138 O O . LEU B 1 49 ? 7.5 -14.93 5.086 1 96.12 49 LEU B O 1
ATOM 4142 N N . ASN B 1 50 ? 8.688 -14.234 6.793 1 93.31 50 ASN B N 1
ATOM 4143 C CA . ASN B 1 50 ? 7.531 -13.625 7.445 1 93.31 50 ASN B CA 1
ATOM 4144 C C . ASN B 1 50 ? 7.395 -12.148 7.086 1 93.31 50 ASN B C 1
ATOM 4146 O O . ASN B 1 50 ? 6.574 -11.438 7.668 1 93.31 50 ASN B O 1
ATOM 4150 N N . MET B 1 51 ? 8.141 -11.695 6.191 1 89.25 51 MET B N 1
ATOM 4151 C CA . MET B 1 51 ? 8.07 -10.289 5.824 1 89.25 51 MET B CA 1
ATOM 4152 C C . MET B 1 51 ? 6.719 -9.945 5.207 1 89.25 51 MET B C 1
ATOM 4154 O O . MET B 1 51 ? 6.203 -10.703 4.379 1 89.25 51 MET B O 1
ATOM 4158 N N . GLY B 1 52 ? 6.156 -8.906 5.695 1 85.69 52 GLY B N 1
ATOM 4159 C CA . GLY B 1 52 ? 4.891 -8.414 5.176 1 85.69 52 GLY B CA 1
ATOM 4160 C C . GLY B 1 52 ? 5.023 -7.113 4.406 1 85.69 52 GLY B C 1
ATOM 4161 O O . GLY B 1 52 ? 5.938 -6.957 3.596 1 85.69 52 GLY B O 1
ATOM 4162 N N . ALA B 1 53 ? 4.102 -6.242 4.574 1 81.69 53 ALA B N 1
ATOM 4163 C CA . ALA B 1 53 ? 4.016 -5.027 3.768 1 81.69 53 ALA B CA 1
ATOM 4164 C C . ALA B 1 53 ? 4.781 -3.881 4.422 1 81.69 53 ALA B C 1
ATOM 4166 O O . ALA B 1 53 ? 4.992 -2.836 3.801 1 81.69 53 ALA B O 1
ATOM 4167 N N . GLY B 1 54 ? 5.25 -3.98 5.574 1 81.19 54 GLY B N 1
ATOM 4168 C CA . GLY B 1 54 ? 5.879 -2.895 6.305 1 81.19 54 GLY B CA 1
ATOM 4169 C C . GLY B 1 54 ? 7.285 -2.586 5.824 1 81.19 54 GLY B C 1
ATOM 4170 O O . GLY B 1 54 ? 7.824 -3.297 4.973 1 81.19 54 GLY B O 1
ATOM 4171 N N . SER B 1 55 ? 7.852 -1.505 6.309 1 83.56 55 SER B N 1
ATOM 4172 C CA . SER B 1 55 ? 9.25 -1.186 6.031 1 83.56 55 SER B CA 1
ATOM 4173 C C . SER B 1 55 ? 10.188 -2.205 6.672 1 83.56 55 SER B C 1
ATOM 4175 O O . SER B 1 55 ? 9.781 -2.959 7.559 1 83.56 55 SER B O 1
ATOM 4177 N N . LEU B 1 56 ? 11.406 -2.221 6.18 1 87.56 56 LEU B N 1
ATOM 4178 C CA . LEU B 1 56 ? 12.375 -3.166 6.73 1 87.56 56 LEU B CA 1
ATOM 4179 C C . LEU B 1 56 ? 12.516 -2.98 8.234 1 87.56 56 LEU B C 1
ATOM 4181 O O . LEU B 1 56 ? 12.477 -3.955 8.992 1 87.56 56 LEU B O 1
ATOM 4185 N N . ASN B 1 57 ? 12.641 -1.753 8.68 1 88.44 57 ASN B N 1
ATOM 4186 C CA . ASN B 1 57 ? 12.781 -1.47 10.102 1 88.44 57 ASN B CA 1
ATOM 4187 C C . ASN B 1 57 ? 11.555 -1.92 10.891 1 88.44 57 ASN B C 1
ATOM 4189 O O . ASN B 1 57 ? 11.68 -2.449 12 1 88.44 57 ASN B O 1
ATOM 4193 N N . SER B 1 58 ? 10.383 -1.703 10.32 1 88.69 58 SER B N 1
ATOM 4194 C CA . SER B 1 58 ? 9.172 -2.115 11.016 1 88.69 58 SER B CA 1
ATOM 4195 C C . SER B 1 58 ? 9.086 -3.633 11.125 1 88.69 58 SER B C 1
ATOM 4197 O O . SER B 1 58 ? 8.672 -4.164 12.164 1 88.69 58 SER B O 1
ATOM 4199 N N . GLU B 1 59 ? 9.461 -4.332 10.039 1 89.88 59 GLU B N 1
ATOM 4200 C CA . GLU B 1 59 ? 9.461 -5.789 10.062 1 89.88 59 GLU B CA 1
ATOM 4201 C C . GLU B 1 59 ? 10.422 -6.332 11.117 1 89.88 59 GLU B C 1
ATOM 4203 O O . GLU B 1 59 ? 10.094 -7.27 11.844 1 89.88 59 GLU B O 1
ATOM 4208 N N . ILE B 1 60 ? 11.641 -5.719 11.172 1 90.12 60 ILE B N 1
ATOM 4209 C CA . ILE B 1 60 ? 12.641 -6.148 12.141 1 90.12 60 ILE B CA 1
ATOM 4210 C C . ILE B 1 60 ? 12.141 -5.855 13.555 1 90.12 60 ILE B C 1
ATOM 4212 O O . ILE B 1 60 ? 12.289 -6.684 14.461 1 90.12 60 ILE B O 1
ATOM 4216 N N . PHE B 1 61 ? 11.531 -4.707 13.773 1 89.88 61 PHE B N 1
ATOM 4217 C CA . PHE B 1 61 ? 10.992 -4.301 15.062 1 89.88 61 PHE B CA 1
ATOM 4218 C C . PHE B 1 61 ? 9.945 -5.293 15.555 1 89.88 61 PHE B C 1
ATOM 4220 O O . PHE B 1 61 ? 9.961 -5.695 16.719 1 89.88 61 PHE B O 1
ATOM 4227 N N . HIS B 1 62 ? 9.023 -5.742 14.688 1 87.88 62 HIS B N 1
ATOM 4228 C CA . HIS B 1 62 ? 7.973 -6.68 15.062 1 87.88 62 HIS B CA 1
ATOM 4229 C C . HIS B 1 62 ? 8.539 -8.07 15.32 1 87.88 62 HIS B C 1
ATOM 4231 O O . HIS B 1 62 ? 8.039 -8.797 16.188 1 87.88 62 HIS B O 1
ATOM 4237 N N . ALA B 1 63 ? 9.57 -8.406 14.57 1 89.25 63 ALA B N 1
ATOM 4238 C CA . ALA B 1 63 ? 10.156 -9.734 14.695 1 89.25 63 ALA B CA 1
ATOM 4239 C C . ALA B 1 63 ? 10.961 -9.859 15.984 1 89.25 63 ALA B C 1
ATOM 4241 O O . ALA B 1 63 ? 11.055 -10.938 16.562 1 89.25 63 ALA B O 1
ATOM 4242 N N . PHE B 1 64 ? 11.539 -8.688 16.375 1 89.25 64 PHE B N 1
ATOM 4243 C CA . PHE B 1 64 ? 12.383 -8.688 17.578 1 89.25 64 PHE B CA 1
ATOM 4244 C C . PHE B 1 64 ? 11.922 -7.613 18.547 1 89.25 64 PHE B C 1
ATOM 4246 O O . PHE B 1 64 ? 12.562 -6.566 18.672 1 89.25 64 PHE B O 1
ATOM 4253 N N . PRO B 1 65 ? 10.914 -7.945 19.344 1 82.62 65 PRO B N 1
ATOM 4254 C CA . PRO B 1 65 ? 10.367 -6.953 20.281 1 82.62 65 PRO B CA 1
ATOM 4255 C C . PRO B 1 65 ? 11.375 -6.523 21.344 1 82.62 65 PRO B C 1
ATOM 4257 O O . PRO B 1 65 ? 11.305 -5.398 21.844 1 82.62 65 PRO B O 1
ATOM 4260 N N . ASP B 1 66 ? 12.227 -7.395 21.672 1 85.38 66 ASP B N 1
ATOM 4261 C CA . ASP B 1 66 ? 13.273 -7.051 22.625 1 85.38 66 ASP B CA 1
ATOM 4262 C C . ASP B 1 66 ? 14.414 -6.289 21.953 1 85.38 66 ASP B C 1
ATOM 4264 O O . ASP B 1 66 ? 15.07 -6.816 21.047 1 85.38 66 ASP B O 1
ATOM 4268 N N . ILE B 1 67 ? 14.625 -5.145 22.453 1 83.81 67 ILE B N 1
ATOM 4269 C CA . ILE B 1 67 ? 15.609 -4.242 21.859 1 83.81 67 ILE B CA 1
ATOM 4270 C C . ILE B 1 67 ? 16.984 -4.895 21.891 1 83.81 67 ILE B C 1
ATOM 4272 O O . ILE B 1 67 ? 17.797 -4.68 20.984 1 83.81 67 ILE B O 1
ATOM 4276 N N . ASN B 1 68 ? 17.234 -5.688 22.844 1 83.69 68 ASN B N 1
ATOM 4277 C CA . ASN B 1 68 ? 18.562 -6.297 23 1 83.69 68 ASN B CA 1
ATOM 4278 C C . ASN B 1 68 ? 18.812 -7.375 21.953 1 83.69 68 ASN B C 1
ATOM 4280 O O . ASN B 1 68 ? 19.953 -7.684 21.641 1 83.69 68 ASN B O 1
ATOM 4284 N N . SER B 1 69 ? 17.781 -7.883 21.469 1 84.75 69 SER B N 1
ATOM 4285 C CA . SER B 1 69 ? 17.891 -8.93 20.469 1 84.75 69 SER B CA 1
ATOM 4286 C C . SER B 1 69 ? 17.672 -8.383 19.062 1 84.75 69 SER B C 1
ATOM 4288 O O . SER B 1 69 ? 17.781 -9.109 18.078 1 84.75 69 SER B O 1
ATOM 4290 N N . ARG B 1 70 ? 17.438 -7.105 19 1 86.69 70 ARG B N 1
ATOM 4291 C CA . ARG B 1 70 ? 17.062 -6.496 17.719 1 86.69 70 ARG B CA 1
ATOM 4292 C C . ARG B 1 70 ? 18.281 -6.059 16.938 1 86.69 70 ARG B C 1
ATOM 4294 O O . ARG B 1 70 ? 19.203 -5.457 17.5 1 86.69 70 ARG B O 1
ATOM 4301 N N . MET B 1 71 ? 18.359 -6.48 15.742 1 85.75 71 MET B N 1
ATOM 4302 C CA . MET B 1 71 ? 19.469 -6.07 14.875 1 85.75 71 MET B CA 1
ATOM 4303 C C . MET B 1 71 ? 19.094 -4.832 14.07 1 85.75 71 MET B C 1
ATOM 4305 O O . MET B 1 71 ? 17.922 -4.527 13.898 1 85.75 71 MET B O 1
ATOM 4309 N N . THR B 1 72 ? 20.062 -4.113 13.594 1 87.75 72 THR B N 1
ATOM 4310 C CA . THR B 1 72 ? 19.844 -2.973 12.711 1 87.75 72 THR B CA 1
ATOM 4311 C C . THR B 1 72 ? 19.578 -3.438 11.281 1 87.75 72 THR B C 1
ATOM 4313 O O . THR B 1 72 ? 19.906 -4.57 10.922 1 87.75 72 THR B O 1
ATOM 4316 N N . ALA B 1 73 ? 18.938 -2.582 10.555 1 87.88 73 ALA B N 1
ATOM 4317 C CA . ALA B 1 73 ? 18.688 -2.877 9.141 1 87.88 73 ALA B CA 1
ATOM 4318 C C . ALA B 1 73 ? 19.984 -3.184 8.406 1 87.88 73 ALA B C 1
ATOM 4320 O O . ALA B 1 73 ? 20.016 -4.074 7.551 1 87.88 73 ALA B O 1
ATOM 4321 N N . SER B 1 74 ? 21.078 -2.453 8.75 1 88.06 74 SER B N 1
ATOM 4322 C CA . SER B 1 74 ? 22.375 -2.66 8.109 1 88.06 74 SER B CA 1
ATOM 4323 C C . SER B 1 74 ? 22.938 -4.043 8.43 1 88.06 74 SER B C 1
ATOM 4325 O O . SER B 1 74 ? 23.453 -4.73 7.551 1 88.06 74 SER B O 1
ATOM 4327 N N . ALA B 1 75 ? 22.75 -4.395 9.719 1 88.19 75 ALA B N 1
ATOM 4328 C CA . ALA B 1 75 ? 23.203 -5.715 10.133 1 88.19 75 ALA B CA 1
ATOM 4329 C C . ALA B 1 75 ? 22.406 -6.816 9.445 1 88.19 75 ALA B C 1
ATOM 4331 O O . ALA B 1 75 ? 22.969 -7.84 9.039 1 88.19 75 ALA B O 1
ATOM 4332 N N . PHE B 1 76 ? 21.188 -6.66 9.305 1 91.38 76 PHE B N 1
ATOM 4333 C CA . PHE B 1 76 ? 20.328 -7.605 8.617 1 91.38 76 PHE B CA 1
ATOM 4334 C C . PHE B 1 76 ? 20.75 -7.766 7.16 1 91.38 76 PHE B C 1
ATOM 4336 O O . PHE B 1 76 ? 20.844 -8.883 6.656 1 91.38 76 PHE B O 1
ATOM 4343 N N . GLU B 1 77 ? 21.047 -6.672 6.504 1 89.94 77 GLU B N 1
ATOM 4344 C CA . GLU B 1 77 ? 21.438 -6.688 5.102 1 89.94 77 GLU B CA 1
ATOM 4345 C C . GLU B 1 77 ? 22.766 -7.438 4.91 1 89.94 77 GLU B C 1
ATOM 4347 O O . GLU B 1 77 ? 22.922 -8.172 3.932 1 89.94 77 GLU B O 1
ATOM 4352 N N . GLN B 1 78 ? 23.625 -7.281 5.84 1 88.88 78 GLN B N 1
ATOM 4353 C CA . GLN B 1 78 ? 24.906 -7.957 5.762 1 88.88 78 GLN B CA 1
ATOM 4354 C C . GLN B 1 78 ? 24.75 -9.469 5.93 1 88.88 78 GLN B C 1
ATOM 4356 O O . GLN B 1 78 ? 25.391 -10.242 5.215 1 88.88 78 GLN B O 1
ATOM 4361 N N . GLN B 1 79 ? 23.922 -9.844 6.859 1 89.25 79 GLN B N 1
ATOM 4362 C CA . GLN B 1 79 ? 23.703 -11.266 7.082 1 89.25 79 GLN B CA 1
ATOM 4363 C C . GLN B 1 79 ? 22.953 -11.898 5.91 1 89.25 79 GLN B C 1
ATOM 4365 O O . GLN B 1 79 ? 23.281 -13.016 5.492 1 89.25 79 GLN B O 1
ATOM 4370 N N . LYS B 1 80 ? 21.984 -11.227 5.453 1 90.25 80 LYS B N 1
ATOM 4371 C CA . LYS B 1 80 ? 21.172 -11.688 4.328 1 90.25 80 LYS B CA 1
ATOM 4372 C C . LYS B 1 80 ? 22.031 -11.883 3.08 1 90.25 80 LYS B C 1
ATOM 4374 O O . LYS B 1 80 ? 21.781 -12.789 2.285 1 90.25 80 LYS B O 1
ATOM 4379 N N . ALA B 1 81 ? 23.062 -11.078 2.941 1 91.25 81 ALA B N 1
ATOM 4380 C CA . ALA B 1 81 ? 23.938 -11.133 1.776 1 91.25 81 ALA B CA 1
ATOM 4381 C C . ALA B 1 81 ? 24.703 -12.453 1.726 1 91.25 81 ALA B C 1
ATOM 4383 O O . ALA B 1 81 ? 25.188 -12.859 0.665 1 91.25 81 ALA B O 1
ATOM 4384 N N . LYS B 1 82 ? 24.719 -13.078 2.826 1 90.81 82 LYS B N 1
ATOM 4385 C CA . LYS B 1 82 ? 25.469 -14.328 2.908 1 90.81 82 LYS B CA 1
ATOM 4386 C C . LYS B 1 82 ? 24.609 -15.508 2.449 1 90.81 82 LYS B C 1
ATOM 4388 O O . LYS B 1 82 ? 25.125 -16.609 2.25 1 90.81 82 LYS B O 1
ATOM 4393 N N . LEU B 1 83 ? 23.344 -15.32 2.252 1 92.12 83 LEU B N 1
ATOM 4394 C CA . LEU B 1 83 ? 22.422 -16.391 1.925 1 92.12 83 LEU B CA 1
ATOM 4395 C C . LEU B 1 83 ? 22.078 -16.391 0.438 1 92.12 83 LEU B C 1
ATOM 4397 O O . LEU B 1 83 ? 21.875 -15.328 -0.151 1 92.12 83 LEU B O 1
ATOM 4401 N N . LYS B 1 84 ? 21.953 -17.594 -0.109 1 94.06 84 LYS B N 1
ATOM 4402 C CA . LYS B 1 84 ? 21.5 -17.734 -1.488 1 94.06 84 LYS B CA 1
ATOM 4403 C C . LYS B 1 84 ? 19.984 -17.797 -1.56 1 94.06 84 LYS B C 1
ATOM 4405 O O . LYS B 1 84 ? 19.344 -18.406 -0.697 1 94.06 84 LYS B O 1
ATOM 4410 N N . PRO B 1 85 ? 19.406 -17.219 -2.643 1 95.06 85 PRO B N 1
ATOM 4411 C CA . PRO B 1 85 ? 17.938 -17.234 -2.775 1 95.06 85 PRO B CA 1
ATOM 4412 C C . PRO B 1 85 ? 17.375 -18.656 -2.848 1 95.06 85 PRO B C 1
ATOM 4414 O O . PRO B 1 85 ? 16.234 -18.891 -2.443 1 95.06 85 PRO B O 1
ATOM 4417 N N . GLU B 1 86 ? 18.141 -19.641 -3.332 1 94.31 86 GLU B N 1
ATOM 4418 C CA . GLU B 1 86 ? 17.703 -21 -3.557 1 94.31 86 GLU B CA 1
ATOM 4419 C C . GLU B 1 86 ? 17.25 -21.656 -2.252 1 94.31 86 GLU B C 1
ATOM 4421 O O . GLU B 1 86 ? 16.484 -22.625 -2.268 1 94.31 86 GLU B O 1
ATOM 4426 N N . CYS B 1 87 ? 17.75 -21.078 -1.193 1 94.81 87 CYS B N 1
ATOM 4427 C CA . CYS B 1 87 ? 17.328 -21.547 0.121 1 94.81 87 CYS B CA 1
ATOM 4428 C C . CYS B 1 87 ? 15.812 -21.484 0.265 1 94.81 87 CYS B C 1
ATOM 4430 O O . CYS B 1 87 ? 15.188 -22.438 0.724 1 94.81 87 CYS B O 1
ATOM 4432 N N . PHE B 1 88 ? 15.211 -20.5 -0.141 1 97.31 88 PHE B N 1
ATOM 4433 C CA . PHE B 1 88 ? 13.773 -20.297 0.011 1 97.31 88 PHE B CA 1
ATOM 4434 C C . PHE B 1 88 ? 13 -21.078 -1.039 1 97.31 88 PHE B C 1
ATOM 4436 O O . PHE B 1 88 ? 11.867 -21.5 -0.795 1 97.31 88 PHE B O 1
ATOM 4443 N N . LYS B 1 89 ? 13.586 -21.25 -2.195 1 97 89 LYS B N 1
ATOM 4444 C CA . LYS B 1 89 ? 12.969 -22.125 -3.191 1 97 89 LYS B CA 1
ATOM 4445 C C . LYS B 1 89 ? 12.836 -23.547 -2.664 1 97 89 LYS B C 1
ATOM 4447 O O . LYS B 1 89 ? 11.805 -24.188 -2.863 1 97 89 LYS B O 1
ATOM 4452 N N . GLU B 1 90 ? 13.867 -23.953 -1.985 1 96.81 90 GLU B N 1
ATOM 4453 C CA . GLU B 1 90 ? 13.844 -25.281 -1.404 1 96.81 90 GLU B CA 1
ATOM 4454 C C . GLU B 1 90 ? 12.734 -25.422 -0.365 1 96.81 90 GLU B C 1
ATOM 4456 O O . GLU B 1 90 ? 12.078 -26.453 -0.281 1 96.81 90 GLU B O 1
ATOM 4461 N N . ILE B 1 91 ? 12.586 -24.375 0.415 1 97.56 91 ILE B N 1
ATOM 4462 C CA . ILE B 1 91 ? 11.516 -24.406 1.412 1 97.56 91 ILE B CA 1
ATOM 4463 C C . ILE B 1 91 ? 10.164 -24.547 0.719 1 97.56 91 ILE B C 1
ATOM 4465 O O . ILE B 1 91 ? 9.32 -25.344 1.139 1 97.56 91 ILE B O 1
ATOM 4469 N N . MET B 1 92 ? 9.953 -23.812 -0.335 1 97.75 92 MET B N 1
ATOM 4470 C CA . MET B 1 92 ? 8.711 -23.875 -1.098 1 97.75 92 MET B CA 1
ATOM 4471 C C . MET B 1 92 ? 8.477 -25.281 -1.637 1 97.75 92 MET B C 1
ATOM 4473 O O . MET B 1 92 ? 7.371 -25.812 -1.54 1 97.75 92 MET B O 1
ATOM 4477 N N . LEU B 1 93 ? 9.523 -25.891 -2.146 1 96.62 93 LEU B N 1
ATOM 4478 C CA . LEU B 1 93 ? 9.438 -27.234 -2.729 1 96.62 93 LEU B CA 1
ATOM 4479 C C . LEU B 1 93 ? 9.102 -28.266 -1.663 1 96.62 93 LEU B C 1
ATOM 4481 O O . LEU B 1 93 ? 8.258 -29.141 -1.882 1 96.62 93 LEU B O 1
ATOM 4485 N N . GLU B 1 94 ? 9.711 -28.141 -0.527 1 96.25 94 GLU B N 1
ATOM 4486 C CA . GLU B 1 94 ? 9.438 -29.062 0.565 1 96.25 94 GLU B CA 1
ATOM 4487 C C . GLU B 1 94 ? 7.984 -28.953 1.032 1 96.25 94 GLU B C 1
ATOM 4489 O O . GLU B 1 94 ? 7.344 -29.969 1.322 1 96.25 94 GLU B O 1
ATOM 4494 N N . LEU B 1 95 ? 7.531 -27.781 1.138 1 96.69 95 LEU B N 1
ATOM 4495 C CA . LEU B 1 95 ? 6.148 -27.578 1.557 1 96.69 95 LEU B CA 1
ATOM 4496 C C . LEU B 1 95 ? 5.176 -28.141 0.53 1 96.69 95 LEU B C 1
ATOM 4498 O O . LEU B 1 95 ? 4.125 -28.672 0.894 1 96.69 95 LEU B O 1
ATOM 4502 N N . SER B 1 96 ? 5.5 -28.031 -0.743 1 95.5 96 SER B N 1
ATOM 4503 C CA . SER B 1 96 ? 4.625 -28.547 -1.796 1 95.5 96 SER B CA 1
ATOM 4504 C C . SER B 1 96 ? 4.477 -30.062 -1.712 1 95.5 96 SER B C 1
ATOM 4506 O O . SER B 1 96 ? 3.463 -30.609 -2.143 1 95.5 96 SER B O 1
ATOM 4508 N N . ARG B 1 97 ? 5.422 -30.688 -1.115 1 92.69 97 ARG B N 1
ATOM 4509 C CA . ARG B 1 97 ? 5.43 -32.156 -1.022 1 92.69 97 ARG B CA 1
ATOM 4510 C C . ARG B 1 97 ? 4.777 -32.625 0.273 1 92.69 97 ARG B C 1
ATOM 4512 O O . ARG B 1 97 ? 4.605 -33.812 0.487 1 92.69 97 ARG B O 1
ATOM 4519 N N . ALA B 1 98 ? 4.418 -31.672 1.05 1 91.31 98 ALA B N 1
ATOM 4520 C CA . ALA B 1 98 ? 3.945 -32.031 2.387 1 91.31 98 ALA B CA 1
ATOM 4521 C C . ALA B 1 98 ? 2.443 -32.312 2.383 1 91.31 98 ALA B C 1
ATOM 4523 O O . ALA B 1 98 ? 1.887 -32.75 3.385 1 91.31 98 ALA B O 1
ATOM 4524 N N . ASN B 1 99 ? 1.825 -32.094 1.29 1 86.81 99 ASN B N 1
ATOM 4525 C CA . ASN B 1 99 ? 0.387 -32.312 1.227 1 86.81 99 ASN B CA 1
ATOM 4526 C C . ASN B 1 99 ? 0.065 -33.812 1.211 1 86.81 99 ASN B C 1
ATOM 4528 O O . ASN B 1 99 ? 0.363 -34.5 0.236 1 86.81 99 ASN B O 1
ATOM 4532 N N . ASN B 1 100 ? -0.583 -34.281 2.236 1 80.19 100 ASN B N 1
ATOM 4533 C CA . ASN B 1 100 ? -0.879 -35.719 2.363 1 80.19 100 ASN B CA 1
ATOM 4534 C C . ASN B 1 100 ? -2.287 -36.031 1.875 1 80.19 100 ASN B C 1
ATOM 4536 O O . ASN B 1 100 ? -2.66 -37.219 1.777 1 80.19 100 ASN B O 1
ATOM 4540 N N . VAL B 1 101 ? -3.064 -35.094 1.611 1 83.75 101 VAL B N 1
ATOM 4541 C CA . VAL B 1 101 ? -4.426 -35.312 1.126 1 83.75 101 VAL B CA 1
ATOM 4542 C C . VAL B 1 101 ? -4.59 -34.656 -0.245 1 83.75 101 VAL B C 1
ATOM 4544 O O . VAL B 1 101 ? -5.305 -33.656 -0.382 1 83.75 101 VAL B O 1
ATOM 4547 N N . LEU B 1 102 ? -4.113 -35.312 -1.187 1 87.75 102 LEU B N 1
ATOM 4548 C CA . LEU B 1 102 ? -4.078 -34.75 -2.531 1 87.75 102 LEU B CA 1
ATOM 4549 C C . LEU B 1 102 ? -5.418 -34.938 -3.234 1 87.75 102 LEU B C 1
ATOM 4551 O O . LEU B 1 102 ? -5.961 -36.062 -3.268 1 87.75 102 LEU B O 1
ATOM 4555 N N . GLN B 1 103 ? -5.98 -33.875 -3.666 1 92.31 103 GLN B N 1
ATOM 4556 C CA . GLN B 1 103 ? -7.168 -33.906 -4.512 1 92.31 103 GLN B CA 1
ATOM 4557 C C . GLN B 1 103 ? -6.789 -34.031 -5.984 1 92.31 103 GLN B C 1
ATOM 4559 O O . GLN B 1 103 ? -6.023 -33.219 -6.508 1 92.31 103 GLN B O 1
ATOM 4564 N N . LEU B 1 104 ? -7.355 -35.094 -6.602 1 95.5 104 LEU B N 1
ATOM 4565 C CA . LEU B 1 104 ? -7.105 -35.344 -8.016 1 95.5 104 LEU B CA 1
ATOM 4566 C C . LEU B 1 104 ? -8.391 -35.219 -8.828 1 95.5 104 LEU B C 1
ATOM 4568 O O . LEU B 1 104 ? -9.477 -35.5 -8.328 1 95.5 104 LEU B O 1
ATOM 4572 N N . LEU B 1 105 ? -8.234 -34.75 -10.008 1 96.38 105 LEU B N 1
ATOM 4573 C CA . LEU B 1 105 ? -9.367 -34.75 -10.93 1 96.38 105 LEU B CA 1
ATOM 4574 C C . LEU B 1 105 ? -9.727 -36.188 -11.328 1 96.38 105 LEU B C 1
ATOM 4576 O O . LEU B 1 105 ? -8.883 -36.906 -11.852 1 96.38 105 LEU B O 1
ATOM 4580 N N . ASP B 1 106 ? -10.961 -36.594 -11.078 1 95.25 106 ASP B N 1
ATOM 4581 C CA . ASP B 1 106 ? -11.484 -37.906 -11.406 1 95.25 106 ASP B CA 1
ATOM 4582 C C . ASP B 1 106 ? -10.586 -39 -10.836 1 95.25 106 ASP B C 1
ATOM 4584 O O . ASP B 1 106 ? -10.398 -40.062 -11.461 1 95.25 106 ASP B O 1
ATOM 4588 N N . ASN B 1 107 ? -9.891 -38.719 -9.727 1 94.12 107 ASN B N 1
ATOM 4589 C CA . ASN B 1 107 ? -9 -39.625 -9.016 1 94.12 107 ASN B CA 1
ATOM 4590 C C . ASN B 1 107 ? -7.859 -40.125 -9.906 1 94.12 107 ASN B C 1
ATOM 4592 O O . ASN B 1 107 ? -7.363 -41.219 -9.742 1 94.12 107 ASN B O 1
ATOM 4596 N N . GLN B 1 108 ? -7.492 -39.25 -10.812 1 95.25 108 GLN B N 1
ATOM 4597 C CA . GLN B 1 108 ? -6.484 -39.719 -11.758 1 95.25 108 GLN B CA 1
ATOM 4598 C C . GLN B 1 108 ? -5.438 -38.625 -12.016 1 95.25 108 GLN B C 1
ATOM 4600 O O . GLN B 1 108 ? -4.234 -38.906 -11.969 1 95.25 108 GLN B O 1
ATOM 4605 N N . TYR B 1 109 ? -5.875 -37.438 -12.211 1 97.12 109 TYR B N 1
ATOM 4606 C CA . TYR B 1 109 ? -4.957 -36.406 -12.719 1 97.12 109 TYR B CA 1
ATOM 4607 C C . TYR B 1 109 ? -4.684 -35.375 -11.656 1 97.12 109 TYR B C 1
ATOM 4609 O O . TYR B 1 109 ? -5.613 -34.812 -11.055 1 97.12 109 TYR B O 1
ATOM 4617 N N . LEU B 1 110 ? -3.406 -35.094 -11.398 1 97.38 110 LEU B N 1
ATOM 4618 C CA . LEU B 1 110 ? -3.035 -33.812 -10.766 1 97.38 110 LEU B CA 1
ATOM 4619 C C . LEU B 1 110 ? -3.26 -32.656 -11.719 1 97.38 110 LEU B C 1
ATOM 4621 O O . LEU B 1 110 ? -2.672 -32.594 -12.805 1 97.38 110 LEU B O 1
ATOM 4625 N N . VAL B 1 111 ? -4.113 -31.734 -11.414 1 98.38 111 VAL B N 1
ATOM 4626 C CA . VAL B 1 111 ? -4.41 -30.625 -12.32 1 98.38 111 VAL B CA 1
ATOM 4627 C C . VAL B 1 111 ? -3.516 -29.438 -11.984 1 98.38 111 VAL B C 1
ATOM 4629 O O . VAL B 1 111 ? -3.611 -28.859 -10.898 1 98.38 111 VAL B O 1
ATOM 4632 N N . VAL B 1 112 ? -2.66 -29.078 -12.906 1 98.56 112 VAL B N 1
ATOM 4633 C CA . VAL B 1 112 ? -1.735 -27.969 -12.688 1 98.56 112 VAL B CA 1
ATOM 4634 C C . VAL B 1 112 ? -1.947 -26.906 -13.75 1 98.56 112 VAL B C 1
ATOM 4636 O O . VAL B 1 112 ? -2.477 -27.188 -14.828 1 98.56 112 VAL B O 1
ATOM 4639 N N . ALA B 1 113 ? -1.68 -25.703 -13.461 1 98.69 113 ALA B N 1
ATOM 4640 C CA . ALA B 1 113 ? -1.72 -24.578 -14.398 1 98.69 113 ALA B CA 1
ATOM 4641 C C . ALA B 1 113 ? -0.367 -23.875 -14.469 1 98.69 113 ALA B C 1
ATOM 4643 O O . ALA B 1 113 ? 0.342 -23.781 -13.461 1 98.69 113 ALA B O 1
ATOM 4644 N N . ILE B 1 114 ? 0.02 -23.438 -15.641 1 98.38 114 ILE B N 1
ATOM 4645 C CA . ILE B 1 114 ? 1.237 -22.656 -15.844 1 98.38 114 ILE B CA 1
ATOM 4646 C C . ILE B 1 114 ? 0.881 -21.266 -16.359 1 98.38 114 ILE B C 1
ATOM 4648 O O . ILE B 1 114 ? 0.04 -21.125 -17.25 1 98.38 114 ILE B O 1
ATOM 4652 N N . ASP B 1 115 ? 1.373 -20.328 -15.766 1 97.5 115 ASP B N 1
ATOM 4653 C CA . ASP B 1 115 ? 1.228 -18.938 -16.172 1 97.5 115 ASP B CA 1
ATOM 4654 C C . ASP B 1 115 ? 2.383 -18.094 -15.648 1 97.5 115 ASP B C 1
ATOM 4656 O O . ASP B 1 115 ? 3.207 -18.562 -14.867 1 97.5 115 ASP B O 1
ATOM 4660 N N . GLY B 1 116 ? 2.574 -16.922 -16.234 1 96.5 116 GLY B N 1
ATOM 4661 C CA . GLY B 1 116 ? 3.604 -15.992 -15.805 1 96.5 116 GLY B CA 1
ATOM 4662 C C . GLY B 1 116 ? 3.043 -14.695 -15.258 1 96.5 116 GLY B C 1
ATOM 4663 O O . GLY B 1 116 ? 1.915 -14.312 -15.578 1 96.5 116 GLY B O 1
ATOM 4664 N N . SER B 1 117 ? 3.781 -14.125 -14.398 1 94.94 117 SER B N 1
ATOM 4665 C CA . SER B 1 117 ? 3.404 -12.828 -13.844 1 94.94 117 SER B CA 1
ATOM 4666 C C . SER B 1 117 ? 4.625 -11.938 -13.648 1 94.94 117 SER B C 1
ATOM 4668 O O . SER B 1 117 ? 5.695 -12.414 -13.266 1 94.94 117 SER B O 1
ATOM 4670 N N . ASP B 1 118 ? 4.406 -10.672 -13.898 1 92.75 118 ASP B N 1
ATOM 4671 C CA . ASP B 1 118 ? 5.492 -9.711 -13.75 1 92.75 118 ASP B CA 1
ATOM 4672 C C . ASP B 1 118 ? 5.531 -9.141 -12.336 1 92.75 118 ASP B C 1
ATOM 4674 O O . ASP B 1 118 ? 4.488 -8.945 -11.711 1 92.75 118 ASP B O 1
ATOM 4678 N N . PHE B 1 119 ? 6.707 -8.969 -11.844 1 91.38 119 PHE B N 1
ATOM 4679 C CA . PHE B 1 119 ? 6.973 -8.305 -10.578 1 91.38 119 PHE B CA 1
ATOM 4680 C C . PHE B 1 119 ? 7.891 -7.102 -10.773 1 91.38 119 PHE B C 1
ATOM 4682 O O . PHE B 1 119 ? 8.969 -7.23 -11.359 1 91.38 119 PHE B O 1
ATOM 4689 N N . ASP B 1 120 ? 7.477 -5.934 -10.312 1 87.88 120 ASP B N 1
ATOM 4690 C CA . ASP B 1 120 ? 8.25 -4.707 -10.484 1 87.88 120 ASP B CA 1
ATOM 4691 C C . ASP B 1 120 ? 9.242 -4.523 -9.328 1 87.88 120 ASP B C 1
ATOM 4693 O O . ASP B 1 120 ? 8.836 -4.348 -8.18 1 87.88 120 ASP B O 1
ATOM 4697 N N . GLN B 1 121 ? 10.453 -4.566 -9.727 1 87.81 121 GLN B N 1
ATOM 4698 C CA . GLN B 1 121 ? 11.547 -4.348 -8.789 1 87.81 121 GLN B CA 1
ATOM 4699 C C . GLN B 1 121 ? 11.93 -2.869 -8.719 1 87.81 121 GLN B C 1
ATOM 4701 O O . GLN B 1 121 ? 11.906 -2.172 -9.734 1 87.81 121 GLN B O 1
ATOM 4706 N N . PRO B 1 122 ? 12.203 -2.332 -7.379 1 84.44 122 PRO B N 1
ATOM 4707 C CA . PRO B 1 122 ? 12.758 -0.977 -7.336 1 84.44 122 PRO B CA 1
ATOM 4708 C C . PRO B 1 122 ? 13.984 -0.81 -8.234 1 84.44 122 PRO B C 1
ATOM 4710 O O . PRO B 1 122 ? 14.805 -1.724 -8.336 1 84.44 122 PRO B O 1
ATOM 4713 N N . PHE B 1 123 ? 14.141 0.295 -8.805 1 86.44 123 PHE B N 1
ATOM 4714 C CA . PHE B 1 123 ? 15.18 0.546 -9.805 1 86.44 123 PHE B CA 1
ATOM 4715 C C . PHE B 1 123 ? 16.562 0.406 -9.188 1 86.44 123 PHE B C 1
ATOM 4717 O O . PHE B 1 123 ? 16.828 0.953 -8.117 1 86.44 123 PHE B O 1
ATOM 4724 N N . ASN B 1 124 ? 17.328 -0.381 -9.789 1 88.69 124 ASN B N 1
ATOM 4725 C CA . ASN B 1 124 ? 18.734 -0.627 -9.492 1 88.69 124 ASN B CA 1
ATOM 4726 C C . ASN B 1 124 ? 19.578 -0.618 -10.766 1 88.69 124 ASN B C 1
ATOM 4728 O O . ASN B 1 124 ? 19.422 -1.49 -11.617 1 88.69 124 ASN B O 1
ATOM 4732 N N . PRO B 1 125 ? 20.438 0.374 -10.828 1 89.75 125 PRO B N 1
ATOM 4733 C CA . PRO B 1 125 ? 21.25 0.494 -12.047 1 89.75 125 PRO B CA 1
ATOM 4734 C C . PRO B 1 125 ? 22.125 -0.73 -12.297 1 89.75 125 PRO B C 1
ATOM 4736 O O . PRO B 1 125 ? 22.516 -0.987 -13.438 1 89.75 125 PRO B O 1
ATOM 4739 N N . GLU B 1 126 ? 22.406 -1.465 -11.297 1 92.19 126 GLU B N 1
ATOM 4740 C CA . GLU B 1 126 ? 23.281 -2.631 -11.43 1 92.19 126 GLU B CA 1
ATOM 4741 C C . GLU B 1 126 ? 22.469 -3.902 -11.656 1 92.19 126 GLU B C 1
ATOM 4743 O O . GLU B 1 126 ? 23.016 -5 -11.734 1 92.19 126 GLU B O 1
ATOM 4748 N N . SER B 1 127 ? 21.234 -3.746 -11.82 1 93.25 127 SER B N 1
ATOM 4749 C CA . SER B 1 127 ? 20.344 -4.902 -11.898 1 93.25 127 SER B CA 1
ATOM 4750 C C . SER B 1 127 ? 20.453 -5.586 -13.258 1 93.25 127 SER B C 1
ATOM 4752 O O . SER B 1 127 ? 20.641 -4.926 -14.281 1 93.25 127 SER B O 1
ATOM 4754 N N . GLU B 1 128 ? 20.312 -6.883 -13.258 1 92.5 128 GLU B N 1
ATOM 4755 C CA . GLU B 1 128 ? 20.219 -7.66 -14.492 1 92.5 128 GLU B CA 1
ATOM 4756 C C . GLU B 1 128 ? 18.797 -7.629 -15.047 1 92.5 128 GLU B C 1
ATOM 4758 O O . GLU B 1 128 ? 18.547 -8.086 -16.172 1 92.5 128 GLU B O 1
ATOM 4763 N N . ASN B 1 129 ? 17.938 -7.023 -14.328 1 92.69 129 ASN B N 1
ATOM 4764 C CA . ASN B 1 129 ? 16.516 -7.023 -14.695 1 92.69 129 ASN B CA 1
ATOM 4765 C C . ASN B 1 129 ? 16.094 -5.688 -15.297 1 92.69 129 ASN B C 1
ATOM 4767 O O . ASN B 1 129 ? 14.906 -5.379 -15.367 1 92.69 129 ASN B O 1
ATOM 4771 N N . ILE B 1 130 ? 17.016 -4.926 -15.75 1 91.12 130 ILE B N 1
ATOM 4772 C CA . ILE B 1 130 ? 16.75 -3.611 -16.312 1 91.12 130 ILE B CA 1
ATOM 4773 C C . ILE B 1 130 ? 16.062 -3.768 -17.672 1 91.12 130 ILE B C 1
ATOM 4775 O O . ILE B 1 130 ? 16.422 -4.648 -18.453 1 91.12 130 ILE B O 1
ATOM 4779 N N . PHE B 1 131 ? 15.078 -2.949 -17.891 1 87.12 131 PHE B N 1
ATOM 4780 C CA . PHE B 1 131 ? 14.445 -2.906 -19.203 1 87.12 131 PHE B CA 1
ATOM 4781 C C . PHE B 1 131 ? 13.898 -1.515 -19.5 1 87.12 131 PHE B C 1
ATOM 4783 O O . PHE B 1 131 ? 13.68 -0.723 -18.578 1 87.12 131 PHE B O 1
ATOM 4790 N N . ARG B 1 132 ? 13.758 -1.155 -20.703 1 82.94 132 ARG B N 1
ATOM 4791 C CA . ARG B 1 132 ? 13.227 0.136 -21.125 1 82.94 132 ARG B CA 1
ATOM 4792 C C . ARG B 1 132 ? 11.75 0.032 -21.469 1 82.94 132 ARG B C 1
ATOM 4794 O O . ARG B 1 132 ? 11.359 -0.77 -22.328 1 82.94 132 ARG B O 1
ATOM 4801 N N . GLY B 1 133 ? 10.977 0.878 -20.734 1 77.38 133 GLY B N 1
ATOM 4802 C CA . GLY B 1 133 ? 9.547 0.879 -21 1 77.38 133 GLY B CA 1
ATOM 4803 C C . GLY B 1 133 ? 9.18 1.605 -22.281 1 77.38 133 GLY B C 1
ATOM 4804 O O . GLY B 1 133 ? 10.031 2.254 -22.891 1 77.38 133 GLY B O 1
ATOM 4805 N N . LYS B 1 134 ? 7.91 1.409 -22.734 1 75.38 134 LYS B N 1
ATOM 4806 C CA . LYS B 1 134 ? 7.395 2.088 -23.906 1 75.38 134 LYS B CA 1
ATOM 4807 C C . LYS B 1 134 ? 7.453 3.604 -23.75 1 75.38 134 LYS B C 1
ATOM 4809 O O . LYS B 1 134 ? 7.547 4.336 -24.734 1 75.38 134 LYS B O 1
ATOM 4814 N N . ASP B 1 135 ? 7.43 4.062 -22.5 1 68.62 135 ASP B N 1
ATOM 4815 C CA . ASP B 1 135 ? 7.473 5.488 -22.203 1 68.62 135 ASP B CA 1
ATOM 4816 C C . ASP B 1 135 ? 8.906 6.02 -22.266 1 68.62 135 ASP B C 1
ATOM 4818 O O . ASP B 1 135 ? 9.141 7.211 -22.047 1 68.62 135 ASP B O 1
ATOM 4822 N N . GLY B 1 136 ? 9.844 5.109 -22.531 1 75.88 136 GLY B N 1
ATOM 4823 C CA . GLY B 1 136 ? 11.234 5.52 -22.656 1 75.88 136 GLY B CA 1
ATOM 4824 C C . GLY B 1 136 ? 11.984 5.492 -21.328 1 75.88 136 GLY B C 1
ATOM 4825 O O . GLY B 1 136 ? 13.203 5.637 -21.297 1 75.88 136 GLY B O 1
ATOM 4826 N N . ARG B 1 137 ? 11.336 5.234 -20.312 1 81.38 137 ARG B N 1
ATOM 4827 C CA . ARG B 1 137 ? 11.977 5.195 -19 1 81.38 137 ARG B CA 1
ATOM 4828 C C . ARG B 1 137 ? 12.547 3.812 -18.703 1 81.38 137 ARG B C 1
ATOM 4830 O O . ARG B 1 137 ? 12.156 2.828 -19.344 1 81.38 137 ARG B O 1
ATOM 4837 N N . ILE B 1 138 ? 13.555 3.805 -17.797 1 84.94 138 ILE B N 1
ATOM 4838 C CA . ILE B 1 138 ? 14.234 2.57 -17.438 1 84.94 138 ILE B CA 1
ATOM 4839 C C . ILE B 1 138 ? 13.648 2.016 -16.141 1 84.94 138 ILE B C 1
ATOM 4841 O O . ILE B 1 138 ? 13.484 2.746 -15.156 1 84.94 138 ILE B O 1
ATOM 4845 N N . TYR B 1 139 ? 13.281 0.773 -16.266 1 86.81 139 TYR B N 1
ATOM 4846 C CA . TYR B 1 139 ? 12.703 0.079 -15.117 1 86.81 139 TYR B CA 1
ATOM 4847 C C . TYR B 1 139 ? 13.43 -1.233 -14.852 1 86.81 139 TYR B C 1
ATOM 4849 O O . TYR B 1 139 ? 14.336 -1.615 -15.609 1 86.81 139 TYR B O 1
ATOM 4857 N N . CYS B 1 140 ? 13.211 -1.772 -13.711 1 89.75 140 CYS B N 1
ATOM 4858 C CA . CYS B 1 140 ? 13.609 -3.141 -13.398 1 89.75 140 CYS B CA 1
ATOM 4859 C C . CYS B 1 140 ? 12.391 -4.035 -13.195 1 89.75 140 CYS B C 1
ATOM 4861 O O . CYS B 1 140 ? 11.5 -3.709 -12.406 1 89.75 140 CYS B O 1
ATOM 4863 N N . GLN B 1 141 ? 12.32 -5.102 -13.93 1 91.94 141 GLN B N 1
ATOM 4864 C CA . GLN B 1 141 ? 11.156 -5.977 -13.859 1 91.94 141 GLN B CA 1
ATOM 4865 C C . GLN B 1 141 ? 11.562 -7.441 -14.031 1 91.94 141 GLN B C 1
ATOM 4867 O O . GLN B 1 141 ? 12.43 -7.758 -14.844 1 91.94 141 GLN B O 1
ATOM 4872 N N . LEU B 1 142 ? 10.93 -8.281 -13.195 1 93.44 142 LEU B N 1
ATOM 4873 C CA . LEU B 1 142 ? 11.109 -9.727 -13.273 1 93.44 142 LEU B CA 1
ATOM 4874 C C . LEU B 1 142 ? 9.836 -10.406 -13.758 1 93.44 142 LEU B C 1
ATOM 4876 O O . LEU B 1 142 ? 8.734 -9.914 -13.508 1 93.44 142 LEU B O 1
ATOM 4880 N N . HIS B 1 143 ? 10.086 -11.438 -14.492 1 95.69 143 HIS B N 1
ATOM 4881 C CA . HIS B 1 143 ? 8.984 -12.297 -14.906 1 95.69 143 HIS B CA 1
ATOM 4882 C C . HIS B 1 143 ? 9.047 -13.656 -14.227 1 95.69 143 HIS B C 1
ATOM 4884 O O . HIS B 1 143 ? 10.031 -14.383 -14.375 1 95.69 143 HIS B O 1
ATOM 4890 N N . VAL B 1 144 ? 7.992 -13.961 -13.469 1 97.25 144 VAL B N 1
ATOM 4891 C CA . VAL B 1 144 ? 7.961 -15.227 -12.742 1 97.25 144 VAL B CA 1
ATOM 4892 C C . VAL B 1 144 ? 7.016 -16.203 -13.438 1 97.25 144 VAL B C 1
ATOM 4894 O O . VAL B 1 144 ? 5.828 -15.922 -13.602 1 97.25 144 VAL B O 1
ATOM 4897 N N . ASN B 1 145 ? 7.555 -17.328 -13.922 1 98.06 145 ASN B N 1
ATOM 4898 C CA . ASN B 1 145 ? 6.77 -18.453 -14.422 1 98.06 145 ASN B CA 1
ATOM 4899 C C . ASN B 1 145 ? 6.488 -19.469 -13.32 1 98.06 145 ASN B C 1
ATOM 4901 O O . ASN B 1 145 ? 7.414 -19.969 -12.68 1 98.06 145 ASN B O 1
ATOM 4905 N N . ALA B 1 146 ? 5.234 -19.766 -13.117 1 98.5 146 ALA B N 1
ATOM 4906 C CA . ALA B 1 146 ? 4.91 -20.625 -11.977 1 98.5 146 ALA B CA 1
ATOM 4907 C C . ALA B 1 146 ? 4.078 -21.828 -12.414 1 98.5 146 ALA B C 1
ATOM 4909 O O . ALA B 1 146 ? 3.318 -21.734 -13.383 1 98.5 146 ALA B O 1
ATOM 4910 N N . LEU B 1 147 ? 4.34 -22.938 -11.828 1 98.75 147 LEU B N 1
ATOM 4911 C CA . LEU B 1 147 ? 3.549 -24.172 -11.906 1 98.75 147 LEU B CA 1
ATOM 4912 C C . LEU B 1 147 ? 2.676 -24.328 -10.664 1 98.75 147 LEU B C 1
ATOM 4914 O O . LEU B 1 147 ? 3.188 -24.469 -9.555 1 98.75 147 LEU B O 1
ATOM 4918 N N . TYR B 1 148 ? 1.386 -24.312 -10.844 1 98.56 148 TYR B N 1
ATOM 4919 C CA . TYR B 1 148 ? 0.433 -24.188 -9.75 1 98.56 148 TYR B CA 1
ATOM 4920 C C . TYR B 1 148 ? -0.556 -25.344 -9.75 1 98.56 148 TYR B C 1
ATOM 4922 O O . TYR B 1 148 ? -1.187 -25.625 -10.773 1 98.56 148 TYR B O 1
ATOM 4930 N N . ASP B 1 149 ? -0.628 -26.078 -8.617 1 98.19 149 ASP B N 1
ATOM 4931 C CA . ASP B 1 149 ? -1.664 -27.078 -8.391 1 98.19 149 ASP B CA 1
ATOM 4932 C C . ASP B 1 149 ? -3.012 -26.422 -8.109 1 98.19 149 ASP B C 1
ATOM 4934 O O . ASP B 1 149 ? -3.246 -25.922 -7.004 1 98.19 149 ASP B O 1
ATOM 4938 N N . VAL B 1 150 ? -3.926 -26.531 -9.031 1 96.81 150 VAL B N 1
ATOM 4939 C CA . VAL B 1 150 ? -5.129 -25.703 -9 1 96.81 150 VAL B CA 1
ATOM 4940 C C . VAL B 1 150 ? -6.113 -26.266 -7.98 1 96.81 150 VAL B C 1
ATOM 4942 O O . VAL B 1 150 ? -6.852 -25.5 -7.344 1 96.81 150 VAL B O 1
ATOM 4945 N N . LEU B 1 151 ? -6.195 -27.531 -7.805 1 95.06 151 LEU B N 1
ATOM 4946 C CA . LEU B 1 151 ? -7.184 -28.141 -6.918 1 95.06 151 LEU B CA 1
ATOM 4947 C C . LEU B 1 151 ? -6.723 -28.078 -5.469 1 95.06 151 LEU B C 1
ATOM 4949 O O . LEU B 1 151 ? -7.547 -27.984 -4.555 1 95.06 151 LEU B O 1
ATOM 4953 N N . ASN B 1 152 ? -5.438 -28.109 -5.258 1 94.69 152 ASN B N 1
ATOM 4954 C CA . ASN B 1 152 ? -4.895 -28.141 -3.902 1 94.69 152 ASN B CA 1
ATOM 4955 C C . ASN B 1 152 ? -4.293 -26.797 -3.51 1 94.69 152 ASN B C 1
ATOM 4957 O O . ASN B 1 152 ? -3.857 -26.609 -2.371 1 94.69 152 ASN B O 1
ATOM 4961 N N . LYS B 1 153 ? -4.184 -25.875 -4.367 1 95.81 153 LYS B N 1
ATOM 4962 C CA . LYS B 1 153 ? -3.752 -24.5 -4.164 1 95.81 153 LYS B CA 1
ATOM 4963 C C . LYS B 1 153 ? -2.32 -24.438 -3.637 1 95.81 153 LYS B C 1
ATOM 4965 O O . LYS B 1 153 ? -2.049 -23.797 -2.625 1 95.81 153 LYS B O 1
ATOM 4970 N N . LEU B 1 154 ? -1.47 -25.094 -4.336 1 97.88 154 LEU B N 1
ATOM 4971 C CA . LEU B 1 154 ? -0.053 -25.109 -3.986 1 97.88 154 LEU B CA 1
ATOM 4972 C C . LEU B 1 154 ? 0.811 -24.797 -5.203 1 97.88 154 LEU B C 1
ATOM 4974 O O . LEU B 1 154 ? 0.531 -25.25 -6.309 1 97.88 154 LEU B O 1
ATOM 4978 N N . TYR B 1 155 ? 1.756 -23.969 -4.996 1 98.5 155 TYR B N 1
ATOM 4979 C CA . TYR B 1 155 ?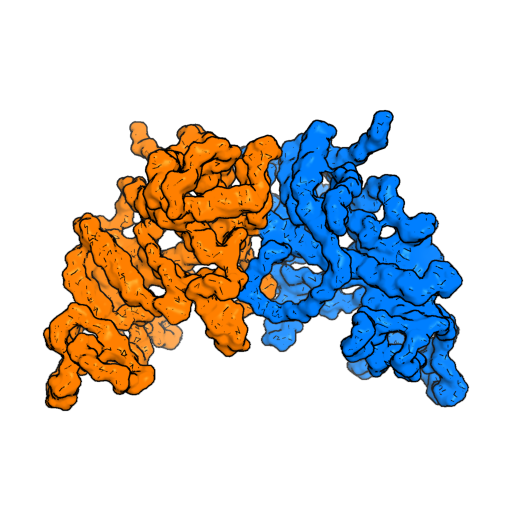 2.785 -23.812 -6.02 1 98.5 155 TYR B CA 1
ATOM 4980 C C . TYR B 1 155 ? 3.773 -24.969 -5.973 1 98.5 155 TYR B C 1
ATOM 4982 O O . TYR B 1 155 ? 4.305 -25.297 -4.91 1 98.5 155 TYR B O 1
ATOM 4990 N N . LEU B 1 156 ? 4.039 -25.547 -7.129 1 98.12 156 LEU B N 1
ATOM 4991 C CA . LEU B 1 156 ? 4.879 -26.734 -7.195 1 98.12 156 LEU B CA 1
ATOM 4992 C C . LEU B 1 156 ? 6.285 -26.391 -7.68 1 98.12 156 LEU B C 1
ATOM 4994 O O . LEU B 1 156 ? 7.246 -27.078 -7.355 1 98.12 156 LEU B O 1
ATOM 4998 N N . ASP B 1 157 ? 6.336 -25.406 -8.492 1 98.06 157 ASP B N 1
ATOM 4999 C CA . ASP B 1 157 ? 7.605 -24.984 -9.062 1 98.06 157 ASP B CA 1
ATOM 5000 C C . ASP B 1 157 ? 7.5 -23.562 -9.625 1 98.06 157 ASP B C 1
ATOM 5002 O O . ASP B 1 157 ? 6.402 -23.016 -9.719 1 98.06 157 ASP B O 1
ATOM 5006 N N . MET B 1 158 ? 8.648 -22.969 -9.82 1 97.81 158 MET B N 1
ATOM 5007 C CA . MET B 1 158 ? 8.672 -21.641 -10.43 1 97.81 158 MET B CA 1
ATOM 5008 C C . MET B 1 158 ? 10.023 -21.344 -11.062 1 97.81 158 MET B C 1
ATOM 5010 O O . MET B 1 158 ? 11.039 -21.922 -10.648 1 97.81 158 MET B O 1
ATOM 5014 N N . VAL B 1 159 ? 10.023 -20.547 -12.078 1 97.19 159 VAL B N 1
ATOM 5015 C CA . VAL B 1 159 ? 11.219 -20.078 -12.766 1 97.19 159 VAL B CA 1
ATOM 5016 C C . VAL B 1 159 ? 11.18 -18.562 -12.906 1 97.19 159 VAL B C 1
ATOM 5018 O O . VAL B 1 159 ? 10.195 -18 -13.398 1 97.19 159 VAL B O 1
ATOM 5021 N N . ILE B 1 160 ? 12.258 -17.922 -12.414 1 96.56 160 ILE B N 1
ATOM 5022 C CA . ILE B 1 160 ? 12.352 -16.469 -12.508 1 96.56 160 ILE B CA 1
ATOM 5023 C C . ILE B 1 160 ? 13.25 -16.078 -13.688 1 96.56 160 ILE B C 1
ATOM 5025 O O . ILE B 1 160 ? 14.336 -16.641 -13.852 1 96.56 160 ILE B O 1
ATOM 5029 N N . GLN B 1 161 ? 12.742 -15.172 -14.516 1 95.69 161 GLN B N 1
ATOM 5030 C CA . GLN B 1 161 ? 13.492 -14.656 -15.664 1 95.69 161 GLN B CA 1
ATOM 5031 C C . GLN B 1 161 ? 13.414 -13.133 -15.719 1 95.69 161 GLN B C 1
ATOM 5033 O O . GLN B 1 161 ? 12.414 -12.531 -15.312 1 95.69 161 GLN B O 1
ATOM 5038 N N . PRO B 1 162 ? 14.547 -12.492 -16.172 1 93.94 162 PRO B N 1
ATOM 5039 C CA . PRO B 1 162 ? 14.391 -11.062 -16.469 1 93.94 162 PRO B CA 1
ATOM 5040 C C . PRO B 1 162 ? 13.32 -10.797 -17.531 1 93.94 162 PRO B C 1
ATOM 5042 O O . PRO B 1 162 ? 13.188 -11.57 -18.484 1 93.94 162 PRO B O 1
ATOM 5045 N N . ARG B 1 163 ? 12.625 -9.766 -17.344 1 89.56 163 ARG B N 1
ATOM 5046 C CA . ARG B 1 163 ? 11.516 -9.461 -18.25 1 89.56 163 ARG B CA 1
ATOM 5047 C C . ARG B 1 163 ? 12 -9.344 -19.688 1 89.56 163 ARG B C 1
ATOM 5049 O O . ARG B 1 163 ? 11.32 -9.797 -20.609 1 89.56 163 ARG B O 1
ATOM 5056 N N . GLN B 1 164 ? 13.109 -8.812 -19.938 1 85.56 164 GLN B N 1
ATOM 5057 C CA . GLN B 1 164 ? 13.625 -8.562 -21.281 1 85.56 164 GLN B CA 1
ATOM 5058 C C . GLN B 1 164 ? 13.992 -9.867 -21.969 1 85.56 164 GLN B C 1
ATOM 5060 O O . GLN B 1 164 ? 13.969 -9.945 -23.203 1 85.56 164 GLN B O 1
ATOM 5065 N N . LYS B 1 165 ? 14.289 -10.859 -21.219 1 86.88 165 LYS B N 1
ATOM 5066 C CA . LYS B 1 165 ? 14.742 -12.125 -21.781 1 86.88 165 LYS B CA 1
ATOM 5067 C C . LYS B 1 165 ? 13.766 -13.25 -21.453 1 86.88 165 LYS B C 1
ATOM 5069 O O . LYS B 1 165 ? 14.164 -14.414 -21.359 1 86.88 165 LYS B O 1
ATOM 5074 N N . MET B 1 166 ? 12.602 -12.891 -21.328 1 88.88 166 MET B N 1
ATOM 5075 C CA . MET B 1 166 ? 11.672 -13.906 -20.844 1 88.88 166 MET B CA 1
ATOM 5076 C C . MET B 1 166 ? 11.305 -14.875 -21.969 1 88.88 166 MET B C 1
ATOM 5078 O O . MET B 1 166 ? 11.141 -14.469 -23.125 1 88.88 166 MET B O 1
ATOM 5082 N N . ASP B 1 167 ? 11.32 -16.125 -21.641 1 92.12 167 ASP B N 1
ATOM 5083 C CA . ASP B 1 167 ? 10.852 -17.219 -22.469 1 92.12 167 ASP B CA 1
ATOM 5084 C C . ASP B 1 167 ? 9.898 -18.125 -21.688 1 92.12 167 ASP B C 1
ATOM 5086 O O . ASP B 1 167 ? 10.32 -19.094 -21.047 1 92.12 167 ASP B O 1
ATOM 5090 N N . GLU B 1 168 ? 8.672 -17.875 -21.828 1 93.75 168 GLU B N 1
ATOM 5091 C CA . GLU B 1 168 ? 7.652 -18.547 -21.047 1 93.75 168 GLU B CA 1
ATOM 5092 C C . GLU B 1 168 ? 7.527 -20.016 -21.438 1 93.75 168 GLU B C 1
ATOM 5094 O O . GLU B 1 168 ? 7.297 -20.875 -20.594 1 93.75 168 GLU B O 1
ATOM 5099 N N . ARG B 1 169 ? 7.719 -20.328 -22.734 1 94.38 169 ARG B N 1
ATOM 5100 C CA . ARG B 1 169 ? 7.578 -21.703 -23.219 1 94.38 169 ARG B CA 1
ATOM 5101 C C . ARG B 1 169 ? 8.727 -22.578 -22.719 1 94.38 169 ARG B C 1
ATOM 5103 O O . ARG B 1 169 ? 8.516 -23.719 -22.312 1 94.38 169 ARG B O 1
ATOM 5110 N N . GLU B 1 170 ? 9.867 -22 -22.75 1 94.19 170 GLU B N 1
ATOM 5111 C CA . GLU B 1 170 ? 11.008 -22.75 -22.234 1 94.19 170 GLU B CA 1
ATOM 5112 C C . GLU B 1 170 ? 10.852 -23.031 -20.75 1 94.19 170 GLU B C 1
ATOM 5114 O O . GLU B 1 170 ? 11.172 -24.125 -20.266 1 94.19 170 GLU B O 1
ATOM 5119 N N . ALA B 1 171 ? 10.422 -22 -20.016 1 96.81 171 ALA B N 1
ATOM 5120 C CA . ALA B 1 171 ? 10.188 -22.172 -18.594 1 96.81 171 ALA B CA 1
ATOM 5121 C C . ALA B 1 171 ? 9.141 -23.25 -18.344 1 96.81 171 ALA B C 1
ATOM 5123 O O . ALA B 1 171 ? 9.305 -24.078 -17.453 1 96.81 171 ALA B O 1
ATOM 5124 N N . ALA B 1 172 ? 8.109 -23.25 -19.141 1 97.56 172 ALA B N 1
ATOM 5125 C CA . ALA B 1 172 ? 7.051 -24.25 -19 1 97.56 172 ALA B CA 1
ATOM 5126 C C . ALA B 1 172 ? 7.59 -25.656 -19.219 1 97.56 172 ALA B C 1
ATOM 5128 O O . ALA B 1 172 ? 7.32 -26.562 -18.422 1 97.56 172 ALA B O 1
ATOM 5129 N N . LEU B 1 173 ? 8.367 -25.797 -20.281 1 96.56 173 LEU B N 1
ATOM 5130 C CA . LEU B 1 173 ? 8.914 -27.109 -20.594 1 96.56 173 LEU B CA 1
ATOM 5131 C C . LEU B 1 173 ? 9.82 -27.609 -19.469 1 96.56 173 LEU B C 1
ATOM 5133 O O . LEU B 1 173 ? 9.773 -28.781 -19.109 1 96.56 173 LEU B O 1
ATOM 5137 N N . THR B 1 174 ? 10.586 -26.703 -18.938 1 96.81 174 THR B N 1
ATOM 5138 C CA . THR B 1 174 ? 11.484 -27.062 -17.844 1 96.81 174 THR B CA 1
ATOM 5139 C C . THR B 1 174 ? 10.695 -27.578 -16.641 1 96.81 174 THR B C 1
ATOM 5141 O O . THR B 1 174 ? 11.031 -28.609 -16.078 1 96.81 174 THR B O 1
ATOM 5144 N N . MET B 1 175 ? 9.68 -26.922 -16.297 1 98 175 MET B N 1
ATOM 5145 C CA . MET B 1 175 ? 8.875 -27.297 -15.141 1 98 175 MET B CA 1
ATOM 5146 C C . MET B 1 175 ? 8.109 -28.578 -15.398 1 98 175 MET B C 1
ATOM 5148 O O . MET B 1 175 ? 8.016 -29.438 -14.523 1 98 175 MET B O 1
ATOM 5152 N N . LEU B 1 176 ? 7.617 -28.781 -16.609 1 97.88 176 LEU B N 1
ATOM 5153 C CA . LEU B 1 176 ? 6.844 -29.969 -16.953 1 97.88 176 LEU B CA 1
ATOM 5154 C C . LEU B 1 176 ? 7.73 -31.219 -16.969 1 97.88 176 LEU B C 1
ATOM 5156 O O . LEU B 1 176 ? 7.324 -32.281 -16.484 1 97.88 176 LEU B O 1
ATOM 5160 N N . LYS B 1 177 ? 8.898 -31.078 -17.531 1 97.25 177 LYS B N 1
ATOM 5161 C CA . LYS B 1 177 ? 9.836 -32.188 -17.562 1 97.25 177 LYS B CA 1
ATOM 5162 C C . LYS B 1 177 ? 10.188 -32.625 -16.141 1 97.25 177 LYS B C 1
ATOM 5164 O O . LYS B 1 177 ? 10.258 -33.844 -15.859 1 97.25 177 LYS B O 1
ATOM 5169 N N . LYS B 1 178 ? 10.383 -31.672 -15.297 1 96.62 178 LYS B N 1
ATOM 5170 C CA . LYS B 1 178 ? 10.664 -31.984 -13.898 1 96.62 178 LYS B CA 1
ATOM 5171 C C . LYS B 1 178 ? 9.469 -32.656 -13.234 1 96.62 178 LYS B C 1
ATOM 5173 O O . LYS B 1 178 ? 9.633 -33.625 -12.492 1 96.62 178 LYS B O 1
ATOM 5178 N N . LEU B 1 179 ? 8.289 -32.156 -13.461 1 97.12 179 LEU B N 1
ATOM 5179 C CA . LEU B 1 179 ? 7.078 -32.75 -12.883 1 97.12 179 LEU B CA 1
ATOM 5180 C C . LEU B 1 179 ? 6.871 -34.188 -13.352 1 97.12 179 LEU B C 1
ATOM 5182 O O . LEU B 1 179 ? 6.473 -35.031 -12.57 1 97.12 179 LEU B O 1
ATOM 5186 N N . ALA B 1 180 ? 7.137 -34.438 -14.609 1 96.38 180 ALA B N 1
ATOM 5187 C CA . ALA B 1 180 ? 6.926 -35.75 -15.219 1 96.38 180 ALA B CA 1
ATOM 5188 C C . ALA B 1 180 ? 7.805 -36.812 -14.555 1 96.38 180 ALA B C 1
ATOM 5190 O O . ALA B 1 180 ? 7.492 -38 -14.602 1 96.38 180 ALA B O 1
ATOM 5191 N N . GLN B 1 181 ? 8.852 -36.375 -13.945 1 94.62 181 GLN B N 1
ATOM 5192 C CA . GLN B 1 181 ? 9.766 -37.312 -13.281 1 94.62 181 GLN B CA 1
ATOM 5193 C C . GLN B 1 181 ? 9.109 -37.938 -12.062 1 94.62 181 GLN B C 1
ATOM 5195 O O . GLN B 1 181 ? 9.562 -38.969 -11.57 1 94.62 181 GLN B O 1
ATOM 5200 N N . GLN B 1 182 ? 8.07 -37.375 -11.609 1 92.06 182 GLN B N 1
ATOM 5201 C CA . GLN B 1 182 ? 7.367 -37.906 -10.461 1 92.06 182 GLN B CA 1
ATOM 5202 C C . GLN B 1 182 ? 6.527 -39.125 -10.859 1 92.06 182 GLN B C 1
ATOM 5204 O O . GLN B 1 182 ? 5.988 -39.844 -9.992 1 92.06 182 GLN B O 1
ATOM 5209 N N . GLU B 1 183 ? 6.348 -39.406 -12.125 1 91.12 183 GLU B N 1
ATOM 5210 C CA . GLU B 1 183 ? 5.699 -40.562 -12.688 1 91.12 183 GLU B CA 1
ATOM 5211 C C . GLU B 1 183 ? 4.242 -40.656 -12.25 1 91.12 183 GLU B C 1
ATOM 5213 O O . GLU B 1 183 ? 3.775 -41.719 -11.852 1 91.12 183 GLU B O 1
ATOM 5218 N N . LYS B 1 184 ? 3.596 -39.562 -12.141 1 93.94 184 LYS B N 1
ATOM 5219 C CA . LYS B 1 184 ? 2.16 -39.438 -11.898 1 93.94 184 LYS B CA 1
ATOM 5220 C C . LYS B 1 184 ? 1.487 -38.625 -13.008 1 93.94 184 LYS B C 1
ATOM 5222 O O . LYS B 1 184 ? 2.053 -37.656 -13.492 1 93.94 184 LYS B O 1
ATOM 5227 N N . ASP B 1 185 ? 0.28 -39.125 -13.367 1 97.38 185 ASP B N 1
ATOM 5228 C CA . ASP B 1 185 ? -0.439 -38.438 -14.43 1 97.38 185 ASP B CA 1
ATOM 5229 C C . ASP B 1 185 ? -0.872 -37.031 -14 1 97.38 185 ASP B C 1
ATOM 5231 O O . ASP B 1 185 ? -1.415 -36.875 -12.906 1 97.38 185 ASP B O 1
ATOM 5235 N N . PHE B 1 186 ? -0.558 -36.125 -14.805 1 98.12 186 PHE B N 1
ATOM 5236 C CA . PHE B 1 186 ? -0.994 -34.75 -14.523 1 98.12 186 PHE B CA 1
ATOM 5237 C C . PHE B 1 186 ? -1.594 -34.094 -15.758 1 98.12 186 PHE B C 1
ATOM 5239 O O . PHE B 1 186 ? -1.35 -34.562 -16.891 1 98.12 186 PHE B O 1
ATOM 5246 N N . LEU B 1 187 ? -2.463 -33.188 -15.562 1 98.56 187 LEU B N 1
ATOM 5247 C CA . LEU B 1 187 ? -3.121 -32.375 -16.594 1 98.56 187 LEU B CA 1
ATOM 5248 C C . LEU B 1 187 ? -2.723 -30.906 -16.469 1 98.56 187 LEU B C 1
ATOM 5250 O O . LEU B 1 187 ? -3.008 -30.266 -15.445 1 98.56 187 LEU B O 1
ATOM 5254 N N . VAL B 1 188 ? -2.016 -30.375 -17.469 1 98.69 188 VAL B N 1
ATOM 5255 C CA . VAL B 1 188 ? -1.531 -29 -17.391 1 98.69 188 VAL B CA 1
ATOM 5256 C C . VAL B 1 188 ? -2.451 -28.078 -18.188 1 98.69 188 VAL B C 1
ATOM 5258 O O . VAL B 1 188 ? -2.805 -28.391 -19.328 1 98.69 188 VAL B O 1
ATOM 5261 N N . LEU B 1 189 ? -2.902 -27.047 -17.609 1 98.69 189 LEU B N 1
ATOM 5262 C CA . LEU B 1 189 ? -3.729 -26.016 -18.234 1 98.69 189 LEU B CA 1
ATOM 5263 C C . LEU B 1 189 ? -2.895 -24.781 -18.594 1 98.69 189 LEU B C 1
ATOM 5265 O O . LEU B 1 189 ? -2.176 -24.25 -17.734 1 98.69 189 LEU B O 1
ATOM 5269 N N . MET B 1 190 ? -2.979 -24.344 -19.859 1 97.62 190 MET B N 1
ATOM 5270 C CA . MET B 1 190 ? -2.195 -23.203 -20.312 1 97.62 190 MET B CA 1
ATOM 5271 C C . MET B 1 190 ? -3.041 -22.266 -21.156 1 97.62 190 MET B C 1
ATOM 5273 O O . MET B 1 190 ? -4.02 -22.703 -21.781 1 97.62 190 MET B O 1
ATOM 5277 N N . ASP B 1 191 ? -2.682 -21.031 -21.188 1 94.56 191 ASP B N 1
ATOM 5278 C CA . ASP B 1 191 ? -3.445 -20.062 -21.969 1 94.56 191 ASP B CA 1
ATOM 5279 C C . ASP B 1 191 ? -2.965 -20.031 -23.422 1 94.56 191 ASP B C 1
ATOM 5281 O O . ASP B 1 191 ? -2.164 -20.859 -23.828 1 94.56 191 ASP B O 1
ATOM 5285 N N . ARG B 1 192 ? -3.469 -19.109 -24.203 1 91.5 192 ARG B N 1
ATOM 5286 C CA . ARG B 1 192 ? -3.248 -19.062 -25.656 1 91.5 192 ARG B CA 1
ATOM 5287 C C . ARG B 1 192 ? -1.812 -18.656 -25.969 1 91.5 192 ARG B C 1
ATOM 5289 O O . ARG B 1 192 ? -1.312 -18.938 -27.062 1 91.5 192 ARG B O 1
ATOM 5296 N N . GLY B 1 193 ? -1.129 -18.062 -24.984 1 89.94 193 GLY B N 1
ATOM 5297 C CA . GLY B 1 193 ? 0.229 -17.594 -25.219 1 89.94 193 GLY B CA 1
ATOM 5298 C C . GLY B 1 193 ? 1.244 -18.703 -25.281 1 89.94 193 GLY B C 1
ATOM 5299 O O . GLY B 1 193 ? 2.355 -18.516 -25.781 1 89.94 193 GLY B O 1
ATOM 5300 N N . TYR B 1 194 ? 0.868 -19.875 -24.938 1 93.31 194 TYR B N 1
ATOM 5301 C CA . TYR B 1 194 ? 1.821 -20.984 -24.844 1 93.31 194 TYR B CA 1
ATOM 5302 C C . TYR B 1 194 ? 1.754 -21.875 -26.078 1 93.31 194 TYR B C 1
ATOM 5304 O O . TYR B 1 194 ? 2.641 -22.703 -26.297 1 93.31 194 TYR B O 1
ATOM 5312 N N . ILE B 1 195 ? 0.873 -21.703 -26.875 1 90.19 195 ILE B N 1
ATOM 5313 C CA . ILE B 1 195 ? 0.615 -22.656 -27.953 1 90.19 195 ILE B CA 1
ATOM 5314 C C . ILE B 1 195 ? 1.738 -22.578 -28.984 1 90.19 195 ILE B C 1
ATOM 5316 O O . ILE B 1 195 ? 2.072 -21.5 -29.484 1 90.19 195 ILE B O 1
ATOM 5320 N N . SER B 1 196 ? 2.311 -23.641 -29.297 1 89.56 196 SER B N 1
ATOM 5321 C CA . SER B 1 196 ? 3.281 -23.906 -30.344 1 89.56 196 SER B CA 1
ATOM 5322 C C . SER B 1 196 ? 3.377 -25.391 -30.672 1 89.56 196 SER B C 1
ATOM 5324 O O . SER B 1 196 ? 3.143 -26.234 -29.797 1 89.56 196 SER B O 1
ATOM 5326 N N . PHE B 1 197 ? 3.686 -25.688 -31.906 1 90.75 197 PHE B N 1
ATOM 5327 C CA . PHE B 1 197 ? 3.818 -27.094 -32.281 1 90.75 197 PHE B CA 1
ATOM 5328 C C . PHE B 1 197 ? 4.895 -27.766 -31.438 1 90.75 197 PHE B C 1
ATOM 5330 O O . PHE B 1 197 ? 4.754 -28.938 -31.047 1 90.75 197 PHE B O 1
ATOM 5337 N N . ASN B 1 198 ? 5.891 -27.016 -31.156 1 92.12 198 ASN B N 1
ATOM 5338 C CA . ASN B 1 198 ? 6.977 -27.578 -30.344 1 92.12 198 ASN B CA 1
ATOM 5339 C C . ASN B 1 198 ? 6.504 -27.953 -28.953 1 92.12 198 ASN B C 1
ATOM 5341 O O . ASN B 1 198 ? 6.82 -29.031 -28.453 1 92.12 198 ASN B O 1
ATOM 5345 N N . LEU B 1 199 ? 5.781 -27.078 -28.297 1 94.44 199 LEU B N 1
ATOM 5346 C CA . LEU B 1 199 ? 5.285 -27.344 -26.953 1 94.44 199 LEU B CA 1
ATOM 5347 C C . LEU B 1 199 ? 4.293 -28.5 -26.953 1 94.44 199 LEU B C 1
ATOM 5349 O O . LEU B 1 199 ? 4.352 -29.375 -26.094 1 94.44 199 LEU B O 1
ATOM 5353 N N . ILE B 1 200 ? 3.443 -28.531 -27.953 1 94.88 200 ILE B N 1
ATOM 5354 C CA . ILE B 1 200 ? 2.447 -29.594 -28.062 1 94.88 200 ILE B CA 1
ATOM 5355 C C . ILE B 1 200 ? 3.145 -30.938 -28.188 1 94.88 200 ILE B C 1
ATOM 5357 O O . ILE B 1 200 ? 2.811 -31.891 -27.469 1 94.88 200 ILE B O 1
ATOM 5361 N N . GLU B 1 201 ? 4.086 -30.953 -29.062 1 95.75 201 GLU B N 1
ATOM 5362 C CA . GLU B 1 201 ? 4.77 -32.219 -29.312 1 95.75 201 GLU B CA 1
ATOM 5363 C C . GLU B 1 201 ? 5.586 -32.656 -28.094 1 95.75 201 GLU B C 1
ATOM 5365 O O . GLU B 1 201 ? 5.66 -33.844 -27.781 1 95.75 201 GLU B O 1
ATOM 5370 N N . ASN B 1 202 ? 6.234 -31.703 -27.469 1 96.19 202 ASN B N 1
ATOM 5371 C CA . ASN B 1 202 ? 6.918 -32.031 -26.219 1 96.19 202 ASN B CA 1
ATOM 5372 C C . ASN B 1 202 ? 5.965 -32.656 -25.203 1 96.19 202 ASN B C 1
ATOM 5374 O O . ASN B 1 202 ? 6.289 -33.656 -24.578 1 96.19 202 ASN B O 1
ATOM 5378 N N . CYS B 1 203 ? 4.82 -32.094 -25.031 1 97.44 203 CYS B N 1
ATOM 5379 C CA . CYS B 1 203 ? 3.834 -32.625 -24.094 1 97.44 203 CYS B CA 1
ATOM 5380 C C . CYS B 1 203 ? 3.371 -34 -24.5 1 97.44 203 CYS B C 1
ATOM 5382 O O . CYS B 1 203 ? 3.184 -34.875 -23.656 1 97.44 203 CYS B O 1
ATOM 5384 N N . ASN B 1 204 ? 3.184 -34.188 -25.797 1 97.12 204 ASN B N 1
ATOM 5385 C CA . ASN B 1 204 ? 2.756 -35.469 -26.312 1 97.12 204 ASN B CA 1
ATOM 5386 C C . ASN B 1 204 ? 3.768 -36.562 -25.984 1 97.12 204 ASN B C 1
ATOM 5388 O O . ASN B 1 204 ? 3.391 -37.719 -25.734 1 97.12 204 ASN B O 1
ATOM 5392 N N . ARG B 1 205 ? 4.953 -36.156 -25.969 1 96.62 205 ARG B N 1
ATOM 5393 C CA . ARG B 1 205 ? 6.004 -37.156 -25.828 1 96.6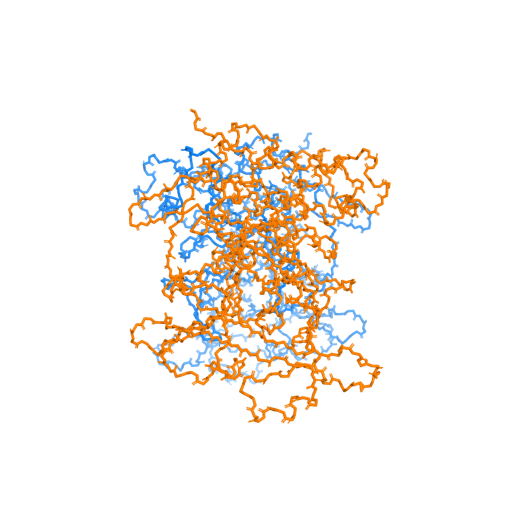2 205 ARG B CA 1
ATOM 5394 C C . ARG B 1 205 ? 6.391 -37.312 -24.359 1 96.62 205 ARG B C 1
ATOM 5396 O O . ARG B 1 205 ? 7.066 -38.281 -24 1 96.62 205 ARG B O 1
ATOM 5403 N N . LEU B 1 206 ? 6.082 -36.438 -23.531 1 96.5 206 LEU B N 1
ATOM 5404 C CA . LEU B 1 206 ? 6.332 -36.562 -22.094 1 96.5 206 LEU B CA 1
ATOM 5405 C C . LEU B 1 206 ? 5.379 -37.562 -21.453 1 96.5 206 LEU B C 1
ATOM 5407 O O . LEU B 1 206 ? 4.16 -37.375 -21.484 1 96.5 206 LEU B O 1
ATOM 5411 N N . LYS B 1 207 ? 6.016 -38.5 -20.812 1 94.31 207 LYS B N 1
ATOM 5412 C CA . LYS B 1 207 ? 5.191 -39.5 -20.188 1 94.31 207 LYS B CA 1
ATOM 5413 C C . LYS B 1 207 ? 4.332 -38.906 -19.078 1 94.31 207 LYS B C 1
ATOM 5415 O O . LYS B 1 207 ? 4.789 -38.031 -18.328 1 94.31 207 LYS B O 1
ATOM 5420 N N . HIS B 1 208 ? 3.074 -39.312 -18.953 1 94.75 208 HIS B N 1
ATOM 5421 C CA . HIS B 1 208 ? 2.152 -38.938 -17.875 1 94.75 208 HIS B CA 1
ATOM 5422 C C . HIS B 1 208 ? 1.639 -37.531 -18.047 1 94.75 208 HIS B C 1
ATOM 5424 O O . HIS B 1 208 ? 0.957 -37 -17.172 1 94.75 208 HIS B O 1
ATOM 5430 N N . CYS B 1 209 ? 2.016 -36.875 -19.203 1 97.94 209 CYS B N 1
ATOM 5431 C CA . CYS B 1 209 ? 1.648 -35.469 -19.406 1 97.94 209 CYS B CA 1
ATOM 5432 C C . CYS B 1 209 ? 0.379 -35.344 -20.25 1 97.94 209 CYS B C 1
ATOM 5434 O O . CYS B 1 209 ? 0.326 -35.844 -21.375 1 97.94 209 CYS B O 1
ATOM 5436 N N . HIS B 1 210 ? -0.644 -34.812 -19.75 1 98.31 210 HIS B N 1
ATOM 5437 C CA . HIS B 1 210 ? -1.848 -34.406 -20.453 1 98.31 210 HIS B CA 1
ATOM 5438 C C . HIS B 1 210 ? -2.018 -32.906 -20.422 1 98.31 210 HIS B C 1
ATOM 5440 O O . HIS B 1 210 ? -1.455 -32.219 -19.547 1 98.31 210 HIS B O 1
ATOM 5446 N N . TYR B 1 211 ? -2.688 -32.344 -21.453 1 98.5 211 TYR B N 1
ATOM 5447 C CA . TYR B 1 211 ? -2.713 -30.891 -21.484 1 98.5 211 TYR B CA 1
ATOM 5448 C C . TYR B 1 211 ? -4.035 -30.391 -22.062 1 98.5 211 TYR B C 1
ATOM 5450 O O . TYR B 1 211 ? -4.723 -31.109 -22.781 1 98.5 211 TYR B O 1
ATOM 5458 N N . VAL B 1 212 ? -4.461 -29.266 -21.656 1 98.06 212 VAL B N 1
ATOM 5459 C CA . VAL B 1 212 ? -5.52 -28.438 -22.234 1 98.06 212 VAL B CA 1
ATOM 5460 C C . VAL B 1 212 ? -5.016 -27.016 -22.438 1 98.06 212 VAL B C 1
ATOM 5462 O O . VAL B 1 212 ? -4.645 -26.328 -21.484 1 98.06 212 VAL B O 1
ATOM 5465 N N . MET B 1 213 ? -4.977 -26.609 -23.672 1 96.12 213 MET B N 1
ATOM 5466 C CA . MET B 1 213 ? -4.496 -25.266 -24.031 1 96.12 213 MET B CA 1
ATOM 5467 C C . MET B 1 213 ? -5.535 -24.516 -24.859 1 96.12 213 MET B C 1
ATOM 5469 O O . MET B 1 213 ? -6.203 -25.109 -25.703 1 96.12 213 MET B O 1
ATOM 5473 N N . ARG B 1 214 ? -5.582 -23.281 -24.547 1 93.31 214 ARG B N 1
ATOM 5474 C CA . ARG B 1 214 ? -6.473 -22.453 -25.359 1 93.31 214 ARG B CA 1
ATOM 5475 C C . ARG B 1 214 ? -5.781 -22 -26.641 1 93.31 214 ARG B C 1
ATOM 5477 O O . ARG B 1 214 ? -4.594 -21.672 -26.625 1 93.31 214 ARG B O 1
ATOM 5484 N N . SER B 1 215 ? -6.547 -22.062 -27.688 1 88 215 SER B N 1
ATOM 5485 C CA . SER B 1 215 ? -6.004 -21.609 -28.969 1 88 215 SER B CA 1
ATOM 5486 C C . SER B 1 215 ? -6.457 -20.188 -29.281 1 88 215 SER B C 1
ATOM 5488 O O . SER B 1 215 ? -7.477 -19.719 -28.766 1 88 215 SER B O 1
ATOM 5490 N N . LYS B 1 216 ? -5.68 -19.406 -30 1 76.38 216 LYS B N 1
ATOM 5491 C CA . LYS B 1 216 ? -6.062 -18.078 -30.469 1 76.38 216 LYS B CA 1
ATOM 5492 C C . LYS B 1 216 ? -7.207 -18.156 -31.469 1 76.38 216 LYS B C 1
ATOM 5494 O O . LYS B 1 216 ? -7.363 -19.156 -32.156 1 76.38 216 LYS B O 1
ATOM 5499 N N . SER B 1 217 ? -8.117 -17.125 -31.25 1 63.12 217 SER B N 1
ATOM 5500 C CA . SER B 1 217 ? -9.188 -17.016 -32.25 1 63.12 217 SER B CA 1
ATOM 5501 C C . SER B 1 217 ? -8.773 -16.109 -33.406 1 63.12 217 SER B C 1
ATOM 5503 O O . SER B 1 217 ? -8.008 -15.172 -33.219 1 63.12 217 SER B O 1
ATOM 5505 N N . GLY B 1 218 ? -8.727 -16.656 -34.625 1 57.19 218 GLY B N 1
ATOM 5506 C CA . GLY B 1 218 ? -8.461 -15.805 -35.781 1 57.19 218 GLY B CA 1
ATOM 5507 C C . GLY B 1 218 ? -7.18 -16.172 -36.5 1 57.19 218 GLY B C 1
ATOM 5508 O O . GLY B 1 218 ? -6.828 -17.344 -36.594 1 57.19 218 GLY B O 1
ATOM 5509 N N . ASP B 1 219 ? -6.465 -14.953 -36.906 1 50.31 219 ASP B N 1
ATOM 5510 C CA . ASP B 1 219 ? -5.348 -15.07 -37.844 1 50.31 219 ASP B CA 1
ATOM 5511 C C . ASP B 1 219 ? -4.188 -15.844 -37.219 1 50.31 219 ASP B C 1
ATOM 5513 O O . ASP B 1 219 ? -3.406 -16.484 -37.906 1 50.31 219 ASP B O 1
ATOM 5517 N N . GLY B 1 220 ? -4.137 -15.859 -35.906 1 53.59 220 GLY B N 1
ATOM 5518 C CA . GLY B 1 220 ? -2.998 -16.5 -35.25 1 53.59 220 GLY B CA 1
ATOM 5519 C C . GLY B 1 220 ? -3.254 -17.953 -34.906 1 53.59 220 GLY B C 1
ATOM 5520 O O . GLY B 1 220 ? -2.355 -18.656 -34.438 1 53.59 220 GLY B O 1
ATOM 5521 N N . ALA B 1 221 ? -4.414 -18.359 -35.219 1 58.56 221 ALA B N 1
ATOM 5522 C CA . ALA B 1 221 ? -4.793 -19.75 -34.938 1 58.56 221 ALA B CA 1
ATOM 5523 C C . ALA B 1 221 ? -4.359 -20.672 -36.094 1 58.56 221 ALA B C 1
ATOM 5525 O O . ALA B 1 221 ? -3.924 -20.203 -37.156 1 58.56 221 ALA B O 1
ATOM 5526 N N . PHE B 1 222 ? -4.277 -21.938 -35.719 1 67.06 222 PHE B N 1
ATOM 5527 C CA . PHE B 1 222 ? -4.039 -22.938 -36.719 1 67.06 222 PHE B CA 1
ATOM 5528 C C . PHE B 1 222 ? -5.051 -22.812 -37.875 1 67.06 222 PHE B C 1
ATOM 5530 O O . PHE B 1 222 ? -6.254 -22.688 -37.625 1 67.06 222 PHE B O 1
ATOM 5537 N N . LYS B 1 223 ? -4.531 -22.516 -39.031 1 65.94 223 LYS B N 1
ATOM 5538 C CA . LYS B 1 223 ? -5.352 -22.344 -40.219 1 65.94 223 LYS B CA 1
ATOM 5539 C C . LYS B 1 223 ? -6.523 -23.312 -40.219 1 65.94 223 LYS B C 1
ATOM 5541 O O . LYS B 1 223 ? -7.629 -22.969 -40.656 1 65.94 223 LYS B O 1
ATOM 5546 N N . GLU B 1 224 ? -6.199 -24.438 -39.75 1 68 224 GLU B N 1
ATOM 5547 C CA . GLU B 1 224 ? -7.199 -25.5 -39.75 1 68 224 GLU B CA 1
ATOM 5548 C C . GLU B 1 224 ? -8.367 -25.141 -38.812 1 68 224 GLU B C 1
ATOM 5550 O O . GLU B 1 224 ? -9.5 -25.562 -39.062 1 68 224 GLU B O 1
ATOM 5555 N N . ILE B 1 225 ? -8.055 -24.438 -37.812 1 68.44 225 ILE B N 1
ATOM 5556 C CA . ILE B 1 225 ? -9.055 -24.094 -36.812 1 68.44 225 ILE B CA 1
ATOM 5557 C C . ILE B 1 225 ? -9.852 -22.875 -37.25 1 68.44 225 ILE B C 1
ATOM 5559 O O . ILE B 1 225 ? -11.047 -22.766 -37 1 68.44 225 ILE B O 1
ATOM 5563 N N . VAL B 1 226 ? -9.156 -22.047 -37.906 1 63.75 226 VAL B N 1
ATOM 5564 C CA . VAL B 1 226 ? -9.781 -20.812 -38.375 1 63.75 226 VAL B CA 1
ATOM 5565 C C . VAL B 1 226 ? -10.891 -21.141 -39.375 1 63.75 226 VAL B C 1
ATOM 5567 O O . VAL B 1 226 ? -11.922 -20.469 -39.406 1 63.75 226 VAL B O 1
ATOM 5570 N N . ALA B 1 227 ? -10.664 -22.094 -40.062 1 62.88 227 ALA B N 1
ATOM 5571 C CA . ALA B 1 227 ? -11.602 -22.453 -41.125 1 62.88 227 ALA B CA 1
ATOM 5572 C C . ALA B 1 227 ? -12.891 -23.016 -40.562 1 62.88 227 ALA B C 1
ATOM 5574 O O . ALA B 1 227 ? -13.883 -23.188 -41.25 1 62.88 227 ALA B O 1
ATOM 5575 N N . MET B 1 228 ? -12.859 -23.109 -39.312 1 63.06 228 MET B N 1
ATOM 5576 C CA . MET B 1 228 ? -14.008 -23.781 -38.719 1 63.06 228 MET B CA 1
ATOM 5577 C C . MET B 1 228 ? -15.141 -22.781 -38.469 1 63.06 228 MET B C 1
ATOM 5579 O O . MET B 1 228 ? -14.906 -21.672 -38 1 63.06 228 MET B O 1
ATOM 5583 N N . SER B 1 229 ? -16.344 -23.094 -38.938 1 66.94 229 SER B N 1
ATOM 5584 C CA . SER B 1 229 ? -17.578 -22.312 -38.875 1 66.94 229 SER B CA 1
ATOM 5585 C C . SER B 1 229 ? -17.984 -22.078 -37.406 1 66.94 229 SER B C 1
ATOM 5587 O O . SER B 1 229 ? -17.359 -22.609 -36.5 1 66.94 229 SER B O 1
ATOM 5589 N N . ASN B 1 230 ? -18.891 -21.234 -37.219 1 73.69 230 ASN B N 1
ATOM 5590 C CA . ASN B 1 230 ? -19.438 -20.828 -35.938 1 73.69 230 ASN B CA 1
ATOM 5591 C C . ASN B 1 230 ? -20.297 -21.922 -35.312 1 73.69 230 ASN B C 1
ATOM 5593 O O . ASN B 1 230 ? -21.469 -21.703 -34.969 1 73.69 230 ASN B O 1
ATOM 5597 N N . HIS B 1 231 ? -19.781 -23.172 -35.344 1 79.88 231 HIS B N 1
ATOM 5598 C CA . HIS B 1 231 ? -20.422 -24.297 -34.656 1 79.88 231 HIS B CA 1
ATOM 5599 C C . HIS B 1 231 ? -19.469 -25 -33.719 1 79.88 231 HIS B C 1
ATOM 5601 O O . HIS B 1 231 ? -18.25 -24.766 -33.75 1 79.88 231 HIS B O 1
ATOM 5607 N N . GLU B 1 232 ? -20.031 -25.812 -32.875 1 87.44 232 GLU B N 1
ATOM 5608 C CA . GLU B 1 232 ? -19.219 -26.609 -31.953 1 87.44 232 GLU B CA 1
ATOM 5609 C C . GLU B 1 232 ? -18.469 -27.719 -32.688 1 87.44 232 GLU B C 1
ATOM 5611 O O . GLU B 1 232 ? -19.016 -28.312 -33.625 1 87.44 232 GLU B O 1
ATOM 5616 N N . TYR B 1 233 ? -17.266 -27.844 -32.375 1 87.56 233 TYR B N 1
ATOM 5617 C CA . TYR B 1 233 ? -16.438 -28.875 -33 1 87.56 233 TYR B CA 1
ATOM 5618 C C . TYR B 1 233 ? -15.719 -29.719 -31.969 1 87.56 233 TYR B C 1
ATOM 5620 O O . TYR B 1 233 ? -15.359 -29.219 -30.891 1 87.56 233 TYR B O 1
ATOM 5628 N N . ASP B 1 234 ? -15.562 -30.984 -32.156 1 92.94 234 ASP B N 1
ATOM 5629 C CA . ASP B 1 234 ? -14.742 -31.953 -31.438 1 92.94 234 ASP B CA 1
ATOM 5630 C C . ASP B 1 234 ? -14.047 -32.906 -32.406 1 92.94 234 ASP B C 1
ATOM 5632 O O . ASP B 1 234 ? -14.602 -33.969 -32.75 1 92.94 234 ASP B O 1
ATOM 5636 N N . ILE B 1 235 ? -12.797 -32.531 -32.781 1 91.56 235 ILE B N 1
ATOM 5637 C CA . ILE B 1 235 ? -12.164 -33.281 -33.875 1 91.56 235 ILE B CA 1
ATOM 5638 C C . ILE B 1 235 ? -10.711 -33.562 -33.531 1 91.56 235 ILE B C 1
ATOM 5640 O O . ILE B 1 235 ? -10.086 -32.844 -32.75 1 91.56 235 ILE B O 1
ATOM 5644 N N . ASP B 1 236 ? -10.242 -34.625 -34.062 1 92.94 236 ASP B N 1
ATOM 5645 C CA . ASP B 1 236 ? -8.82 -34.969 -34 1 92.94 236 ASP B CA 1
ATOM 5646 C C . ASP B 1 236 ? -8.078 -34.438 -35.219 1 92.94 236 ASP B C 1
ATOM 5648 O O . ASP B 1 236 ? -8.523 -34.625 -36.344 1 92.94 236 ASP B O 1
ATOM 5652 N N . LEU B 1 237 ? -7.031 -33.75 -34.906 1 89.88 237 LEU B N 1
ATOM 5653 C CA . LEU B 1 237 ? -6.246 -33.188 -36 1 89.88 237 LEU B CA 1
ATOM 5654 C C . LEU B 1 237 ? -4.809 -33.688 -35.969 1 89.88 237 LEU B C 1
ATOM 5656 O O . LEU B 1 237 ? -4.266 -33.969 -34.906 1 89.88 237 LEU B O 1
ATOM 5660 N N . SER B 1 238 ? -4.238 -33.875 -37.125 1 91.62 238 SER B N 1
ATOM 5661 C CA . SER B 1 238 ? -2.826 -34.219 -37.312 1 91.62 238 SER B CA 1
ATOM 5662 C C . SER B 1 238 ? -2.156 -33.219 -38.25 1 91.62 238 SER B C 1
ATOM 5664 O O . SER B 1 238 ? -2.545 -33.094 -39.406 1 91.62 238 SER B O 1
ATOM 5666 N N . CYS B 1 239 ? -1.173 -32.531 -37.75 1 90.12 239 CYS B N 1
ATOM 5667 C CA . CYS B 1 239 ? -0.443 -31.547 -38.562 1 90.12 239 CYS B CA 1
ATOM 5668 C C . CYS B 1 239 ? 0.98 -32.031 -38.844 1 90.12 239 CYS B C 1
ATOM 5670 O O . CYS B 1 239 ? 1.708 -32.375 -37.906 1 90.12 239 CYS B O 1
ATOM 5672 N N . ARG B 1 240 ? 1.337 -31.984 -40.062 1 91.31 240 ARG B N 1
ATOM 5673 C CA . ARG B 1 240 ? 2.703 -32.344 -40.438 1 91.31 240 ARG B CA 1
ATOM 5674 C C . ARG B 1 240 ? 3.625 -31.125 -40.344 1 91.31 240 ARG B C 1
ATOM 5676 O O . ARG B 1 240 ? 3.371 -30.094 -41 1 91.31 240 ARG B O 1
ATOM 5683 N N . VAL B 1 241 ? 4.574 -31.297 -39.531 1 90.69 241 VAL B N 1
ATOM 5684 C CA . VAL B 1 241 ? 5.508 -30.203 -39.281 1 90.69 241 VAL B CA 1
ATOM 5685 C C . VAL B 1 241 ? 6.879 -30.562 -39.844 1 90.69 241 VAL B C 1
ATOM 5687 O O . VAL B 1 241 ? 7.379 -31.672 -39.625 1 90.69 241 VAL B O 1
ATOM 5690 N N . THR B 1 242 ? 7.461 -29.578 -40.594 1 89.88 242 THR B N 1
ATOM 5691 C CA . THR B 1 242 ? 8.773 -29.828 -41.188 1 89.88 242 THR B CA 1
ATOM 5692 C C . THR B 1 242 ? 9.703 -28.641 -40.969 1 89.88 242 THR B C 1
ATOM 5694 O O . THR B 1 242 ? 9.242 -27.5 -40.875 1 89.88 242 THR B O 1
ATOM 5697 N N . SER B 1 243 ? 10.938 -28.875 -40.75 1 86.38 243 SER B N 1
ATOM 5698 C CA . SER B 1 243 ? 11.953 -27.828 -40.656 1 86.38 243 SER B CA 1
ATOM 5699 C C . SER B 1 243 ? 12.664 -27.625 -42 1 86.38 243 SER B C 1
ATOM 5701 O O . SER B 1 243 ? 13.547 -26.781 -42.094 1 86.38 243 SER B O 1
ATOM 5703 N N . SER B 1 244 ? 12.273 -28.438 -42.969 1 83.75 244 SER B N 1
ATOM 5704 C CA . SER B 1 244 ? 12.859 -28.344 -44.312 1 83.75 244 SER B CA 1
ATOM 5705 C C . SER B 1 244 ? 12.109 -27.344 -45.188 1 83.75 244 SER B C 1
ATOM 5707 O O . SER B 1 244 ? 10.969 -27.609 -45.594 1 83.75 244 SER B O 1
ATOM 5709 N N . HIS B 1 245 ? 12.852 -26.375 -45.5 1 84.69 245 HIS B N 1
ATOM 5710 C CA . HIS B 1 245 ? 12.242 -25.375 -46.344 1 84.69 245 HIS B CA 1
ATOM 5711 C C . HIS B 1 245 ? 11.906 -25.953 -47.719 1 84.69 245 HIS B C 1
ATOM 5713 O O . HIS B 1 245 ? 10.852 -25.656 -48.281 1 84.69 245 HIS B O 1
ATOM 5719 N N . TYR B 1 246 ? 12.797 -26.719 -48.156 1 84.5 246 TYR B N 1
ATOM 5720 C CA . TYR B 1 246 ? 12.609 -27.328 -49.469 1 84.5 246 TYR B CA 1
ATOM 5721 C C . TYR B 1 246 ? 11.352 -28.188 -49.5 1 84.5 246 TYR B C 1
ATOM 5723 O O . TYR B 1 246 ? 10.539 -28.078 -50.406 1 84.5 246 TYR B O 1
ATOM 5731 N N . TYR B 1 247 ? 11.273 -28.984 -48.531 1 88.44 247 TYR B N 1
ATOM 5732 C CA . TYR B 1 247 ? 10.117 -29.875 -48.438 1 88.44 247 TYR B CA 1
ATOM 5733 C C . TYR B 1 247 ? 8.828 -29.062 -48.375 1 88.44 247 TYR B C 1
ATOM 5735 O O . TYR B 1 247 ? 7.832 -29.391 -49.031 1 88.44 247 TYR B O 1
ATOM 5743 N N . TYR B 1 248 ? 8.891 -28.109 -47.594 1 88.94 248 TYR B N 1
ATOM 5744 C CA . TYR B 1 248 ? 7.695 -27.297 -47.406 1 88.94 248 TYR B CA 1
ATOM 5745 C C . TYR B 1 248 ? 7.258 -26.656 -48.719 1 88.94 248 TYR B C 1
ATOM 5747 O O . TYR B 1 248 ? 6.082 -26.703 -49.094 1 88.94 248 TYR B O 1
ATOM 5755 N N . VAL B 1 249 ? 8.195 -26 -49.406 1 89.19 249 VAL B N 1
ATOM 5756 C CA . VAL B 1 249 ? 7.883 -25.297 -50.625 1 89.19 249 VAL B CA 1
ATOM 5757 C C . VAL B 1 249 ? 7.359 -26.281 -51.688 1 89.19 249 VAL B C 1
ATOM 5759 O O . VAL B 1 249 ? 6.461 -25.938 -52.469 1 89.19 249 VAL B O 1
ATOM 5762 N N . THR B 1 250 ? 7.84 -27.453 -51.656 1 90.25 250 THR B N 1
ATOM 5763 C CA . THR B 1 250 ? 7.504 -28.453 -52.656 1 90.25 250 THR B CA 1
ATOM 5764 C C . THR B 1 250 ? 6.121 -29.047 -52.406 1 90.25 250 THR B C 1
ATOM 5766 O O . THR B 1 250 ? 5.422 -29.453 -53.344 1 90.25 250 THR B O 1
ATOM 5769 N N . HIS B 1 251 ? 5.797 -29.094 -51.156 1 89.75 251 HIS B N 1
ATOM 5770 C CA . HIS B 1 251 ? 4.625 -29.906 -50.844 1 89.75 251 HIS B CA 1
ATOM 5771 C C . HIS B 1 251 ? 3.539 -29.062 -50.188 1 89.75 251 HIS B C 1
ATOM 5773 O O . HIS B 1 251 ? 2.482 -29.578 -49.812 1 89.75 251 HIS B O 1
ATOM 5779 N N . LYS B 1 252 ? 3.797 -27.828 -50 1 85.12 252 LYS B N 1
ATOM 5780 C CA . LYS B 1 252 ? 2.859 -26.969 -49.281 1 85.12 252 LYS B CA 1
ATOM 5781 C C . LYS B 1 252 ? 1.495 -26.953 -49.969 1 85.12 252 LYS B C 1
ATOM 5783 O O . LYS B 1 252 ? 0.464 -26.828 -49.281 1 85.12 252 LYS B O 1
ATOM 5788 N N . ASP B 1 253 ? 1.476 -27.125 -51.25 1 84.81 253 ASP B N 1
ATOM 5789 C CA . ASP B 1 253 ? 0.23 -27.031 -52 1 84.81 253 ASP B CA 1
ATOM 5790 C C . ASP B 1 253 ? -0.448 -28.406 -52.125 1 84.81 253 ASP B C 1
ATOM 5792 O O . ASP B 1 253 ? -1.648 -28.484 -52.375 1 84.81 253 ASP B O 1
ATOM 5796 N N . THR B 1 254 ? 0.249 -29.438 -51.906 1 84.81 254 THR B N 1
ATOM 5797 C CA . THR B 1 254 ? -0.296 -30.781 -52.062 1 84.81 254 THR B CA 1
ATOM 5798 C C . THR B 1 254 ? -0.695 -31.391 -50.75 1 84.81 254 THR B C 1
ATOM 5800 O O . THR B 1 254 ? -1.657 -32.156 -50.656 1 84.81 254 THR B O 1
ATOM 5803 N N . GLU B 1 255 ? 0.004 -31.188 -49.781 1 83.12 255 GLU B N 1
ATOM 5804 C CA . GLU B 1 255 ? -0.249 -31.766 -48.469 1 83.12 255 GLU B CA 1
ATOM 5805 C C . GLU B 1 255 ? -1.044 -30.812 -47.594 1 83.12 255 GLU B C 1
ATOM 5807 O O . GLU B 1 255 ? -0.656 -29.641 -47.438 1 83.12 255 GLU B O 1
ATOM 5812 N N . LYS B 1 256 ? -2.107 -31.438 -47.125 1 79 256 LYS B N 1
ATOM 5813 C CA . LYS B 1 256 ? -2.953 -30.641 -46.25 1 79 256 LYS B CA 1
ATOM 5814 C C . LYS B 1 256 ? -2.346 -30.547 -44.844 1 79 256 LYS B C 1
ATOM 5816 O O . LYS B 1 256 ? -1.723 -31.5 -44.375 1 79 256 LYS B O 1
ATOM 5821 N N . PHE B 1 257 ? -2.346 -29.406 -44.25 1 83.69 257 PHE B N 1
ATOM 5822 C CA . PHE B 1 257 ? -1.976 -29.141 -42.844 1 83.69 257 PHE B CA 1
ATOM 5823 C C . PHE B 1 257 ? -0.467 -29.25 -42.656 1 83.69 257 PHE B C 1
ATOM 5825 O O . PHE B 1 257 ? 0.005 -29.828 -41.688 1 83.69 257 PHE B O 1
ATOM 5832 N N . LEU B 1 258 ? 0.302 -28.938 -43.688 1 85.81 258 LEU B N 1
ATOM 5833 C CA . LEU B 1 258 ? 1.758 -28.891 -43.625 1 85.81 258 LEU B CA 1
ATOM 5834 C C . LEU B 1 258 ? 2.223 -27.547 -43.062 1 85.81 258 LEU B C 1
ATOM 5836 O O . LEU B 1 258 ? 1.76 -26.5 -43.531 1 85.81 258 LEU B O 1
ATOM 5840 N N . HIS B 1 259 ? 3.055 -27.641 -42.062 1 87.31 259 HIS B N 1
ATOM 5841 C CA . HIS B 1 259 ? 3.57 -26.422 -41.438 1 87.31 259 HIS B CA 1
ATOM 5842 C C . HIS B 1 259 ? 5.094 -26.406 -41.438 1 87.31 259 HIS B C 1
ATOM 5844 O O . HIS B 1 259 ? 5.73 -27.438 -41.25 1 87.31 259 HIS B O 1
ATOM 5850 N N . LEU B 1 260 ? 5.625 -25.188 -41.719 1 85.25 260 LEU B N 1
ATOM 5851 C CA . LEU B 1 260 ? 7.07 -25 -41.719 1 85.25 260 LEU B CA 1
ATOM 5852 C C . LEU B 1 260 ? 7.547 -24.344 -40.438 1 85.25 260 LEU B C 1
ATOM 5854 O O . LEU B 1 260 ? 6.969 -23.359 -39.969 1 85.25 260 LEU B O 1
ATOM 5858 N N . ILE B 1 261 ? 8.422 -24.969 -39.75 1 83.62 261 ILE B N 1
ATOM 5859 C CA . ILE B 1 261 ? 9.094 -24.359 -38.594 1 83.62 261 ILE B CA 1
ATOM 5860 C C . ILE B 1 261 ? 10.5 -23.922 -39 1 83.62 261 ILE B C 1
ATOM 5862 O O . ILE B 1 261 ? 11.312 -24.734 -39.438 1 83.62 261 ILE B O 1
ATOM 5866 N N . LEU B 1 262 ? 10.656 -22.641 -38.906 1 74.94 262 LEU B N 1
ATOM 5867 C CA . LEU B 1 262 ? 11.977 -22.094 -39.219 1 74.94 262 LEU B CA 1
ATOM 5868 C C . LEU B 1 262 ? 12.945 -22.297 -38.062 1 74.94 262 LEU B C 1
ATOM 5870 O O . LEU B 1 262 ? 12.836 -21.641 -37.031 1 74.94 262 LEU B O 1
ATOM 5874 N N . HIS B 1 263 ? 13.508 -23.406 -37.906 1 66.19 263 HIS B N 1
ATOM 5875 C CA . HIS B 1 263 ? 14.43 -23.75 -36.844 1 66.19 263 HIS B CA 1
ATOM 5876 C C . HIS B 1 263 ? 15.867 -23.844 -37.344 1 66.19 263 HIS B C 1
ATOM 5878 O O . HIS B 1 263 ? 16.109 -24.344 -38.438 1 66.19 263 HIS B O 1
ATOM 5884 N N . LYS B 1 264 ? 16.781 -23.078 -36.719 1 55.31 264 LYS B N 1
ATOM 5885 C CA . LYS B 1 264 ? 18.188 -23.094 -37.125 1 55.31 264 LYS B CA 1
ATOM 5886 C C . LYS B 1 264 ? 18.844 -24.438 -36.781 1 55.31 264 LYS B C 1
ATOM 5888 O O . LYS B 1 264 ? 19.141 -24.719 -35.625 1 55.31 264 LYS B O 1
ATOM 5893 N N . LYS B 1 265 ? 18.359 -25.547 -37.094 1 49.41 265 LYS B N 1
ATOM 5894 C CA . LYS B 1 265 ? 19.266 -26.641 -36.719 1 49.41 265 LYS B CA 1
ATOM 5895 C C . LYS B 1 265 ? 20.719 -26.25 -36.938 1 49.41 265 LYS B C 1
ATOM 5897 O O . LYS B 1 265 ? 21.547 -26.344 -36.031 1 49.41 265 LYS B O 1
ATOM 5902 N N . HIS B 1 266 ? 21.312 -26.766 -38.188 1 39.84 266 HIS B N 1
ATOM 5903 C CA . HIS B 1 266 ? 22.688 -26.875 -38.656 1 39.84 266 HIS B CA 1
ATOM 5904 C C . HIS B 1 266 ? 23.219 -25.516 -39.094 1 39.84 266 HIS B C 1
ATOM 5906 O O . HIS B 1 266 ? 24.25 -25.438 -39.781 1 39.84 266 HIS B O 1
ATOM 5912 N N . HIS B 1 267 ? 22.328 -24.547 -39.125 1 37.5 267 HIS B N 1
ATOM 5913 C CA . HIS B 1 267 ? 22.891 -23.578 -40.062 1 37.5 267 HIS B CA 1
ATOM 5914 C C . HIS B 1 267 ? 24.094 -22.859 -39.438 1 37.5 267 HIS B C 1
ATOM 5916 O O . HIS B 1 267 ? 24.078 -22.516 -38.25 1 37.5 267 HIS B O 1
ATOM 5922 N N . TYR B 1 268 ? 25.25 -23.016 -40.094 1 36.53 268 TYR B N 1
ATOM 5923 C CA . TYR B 1 268 ? 26.578 -22.391 -40.031 1 36.53 268 TYR B CA 1
ATOM 5924 C C . TYR B 1 268 ? 26.453 -20.875 -39.844 1 36.53 268 TYR B C 1
ATOM 5926 O O . TYR B 1 268 ? 27.453 -20.188 -39.688 1 36.53 268 TYR B O 1
ATOM 5934 N N . LYS B 1 269 ? 25.625 -20.188 -40.844 1 39.69 269 LYS B N 1
ATOM 5935 C CA . LYS B 1 269 ? 26.062 -18.891 -41.344 1 39.69 269 LYS B CA 1
ATOM 5936 C C . LYS B 1 269 ? 25.703 -17.766 -40.375 1 39.69 269 LYS B C 1
ATOM 5938 O O . LYS B 1 269 ? 24.609 -17.766 -39.812 1 39.69 269 LYS B O 1
ATOM 5943 N N . ALA B 1 270 ? 26.578 -17.062 -39.906 1 40.97 270 ALA B N 1
ATOM 5944 C CA . ALA B 1 270 ? 26.766 -15.828 -39.156 1 40.97 270 ALA B CA 1
ATOM 5945 C C . ALA B 1 270 ? 25.672 -14.82 -39.469 1 40.97 270 ALA B C 1
ATOM 5947 O O . ALA B 1 270 ? 25.406 -13.898 -38.688 1 40.97 270 ALA B O 1
ATOM 5948 N N . VAL B 1 271 ? 25.234 -14.594 -40.812 1 41.62 271 VAL B N 1
ATOM 5949 C CA . VAL B 1 271 ? 24.719 -13.328 -41.312 1 41.62 271 VAL B CA 1
ATOM 5950 C C . VAL B 1 271 ? 23.188 -13.367 -41.375 1 41.62 271 VAL B C 1
ATOM 5952 O O . VAL B 1 271 ? 22.609 -13.664 -42.406 1 41.62 271 VAL B O 1
ATOM 5955 N N . ARG B 1 272 ? 22.547 -14.078 -40.656 1 43.56 272 ARG B N 1
ATOM 5956 C CA . ARG B 1 272 ? 21.125 -14.055 -41 1 43.56 272 ARG B CA 1
ATOM 5957 C C . ARG B 1 272 ? 20.484 -12.742 -40.562 1 43.56 272 ARG B C 1
ATOM 5959 O O . ARG B 1 272 ? 21 -12.055 -39.688 1 43.56 272 ARG B O 1
ATOM 5966 N N . SER B 1 273 ? 19.469 -12.344 -41.344 1 43.28 273 SER B N 1
ATOM 5967 C CA . SER B 1 273 ? 18.797 -11.055 -41.219 1 43.28 273 SER B CA 1
ATOM 5968 C C . SER B 1 273 ? 18.234 -10.883 -39.812 1 43.28 273 SER B C 1
ATOM 5970 O O . SER B 1 273 ? 17.938 -11.867 -39.125 1 43.28 273 SER B O 1
ATOM 5972 N N . LYS B 1 274 ? 18.266 -9.852 -39.406 1 47.5 274 LYS B N 1
ATOM 5973 C CA . LYS B 1 274 ? 17.797 -9.375 -38.125 1 47.5 274 LYS B CA 1
ATOM 5974 C C . LYS B 1 274 ? 16.391 -9.891 -37.812 1 47.5 274 LYS B C 1
ATOM 5976 O O . LYS B 1 274 ? 16.016 -10.031 -36.656 1 47.5 274 LYS B O 1
ATOM 5981 N N . ASN B 1 275 ? 15.734 -10.266 -39 1 41.56 275 ASN B N 1
ATOM 5982 C CA . ASN B 1 275 ? 14.305 -10.508 -38.844 1 41.56 275 ASN B CA 1
ATOM 5983 C C . ASN B 1 275 ? 14.008 -12 -38.688 1 41.56 275 ASN B C 1
ATOM 5985 O O . ASN B 1 275 ? 12.844 -12.398 -38.594 1 41.56 275 ASN B O 1
ATOM 5989 N N . THR B 1 276 ? 14.953 -12.828 -38.969 1 40.97 276 THR B N 1
ATOM 5990 C CA . THR B 1 276 ? 14.578 -14.242 -38.938 1 40.97 276 THR B CA 1
ATOM 5991 C C . THR B 1 276 ? 14.281 -14.703 -37.531 1 40.97 276 THR B C 1
ATOM 5993 O O . THR B 1 276 ? 15.156 -14.641 -36.656 1 40.97 276 THR B O 1
ATOM 5996 N N . ARG B 1 277 ? 13.039 -14.883 -37.281 1 48.59 277 ARG B N 1
ATOM 5997 C CA . ARG B 1 277 ? 12.578 -15.344 -36 1 48.59 277 ARG B CA 1
ATOM 5998 C C . ARG B 1 277 ? 12.789 -16.844 -35.844 1 48.59 277 ARG B C 1
ATOM 6000 O O . ARG B 1 277 ? 12.281 -17.641 -36.656 1 48.59 277 ARG B O 1
ATOM 6007 N N . ASP B 1 278 ? 13.859 -17.344 -35.312 1 53.53 278 ASP B N 1
ATOM 6008 C CA . ASP B 1 278 ? 14.133 -18.734 -34.969 1 53.53 278 ASP B CA 1
ATOM 6009 C C . ASP B 1 278 ? 13.055 -19.312 -34.031 1 53.53 278 ASP B C 1
ATOM 6011 O O . ASP B 1 278 ? 12.859 -18.812 -32.938 1 53.53 278 ASP B O 1
ATOM 6015 N N . GLN B 1 279 ? 12.258 -20.234 -34.75 1 68.75 279 GLN B N 1
ATOM 6016 C CA . GLN B 1 279 ? 11.25 -20.922 -33.969 1 68.75 279 GLN B CA 1
ATOM 6017 C C . GLN B 1 279 ? 11.82 -22.188 -33.344 1 68.75 279 GLN B C 1
ATOM 6019 O O . GLN B 1 279 ? 12.625 -22.875 -33.938 1 68.75 279 GLN B O 1
ATOM 6024 N N . ARG B 1 280 ? 11.734 -22.375 -32.094 1 78.94 280 ARG B N 1
ATOM 6025 C CA . ARG B 1 280 ? 12.266 -23.531 -31.375 1 78.94 280 ARG B CA 1
ATOM 6026 C C . ARG B 1 280 ? 11.586 -24.812 -31.812 1 78.94 280 ARG B C 1
ATOM 6028 O O . ARG B 1 280 ? 10.367 -24.844 -32 1 78.94 280 ARG B O 1
ATOM 6035 N N . TRP B 1 281 ? 12.367 -25.797 -32.188 1 86.94 281 TRP B N 1
ATOM 6036 C CA . TRP B 1 281 ? 11.898 -27.125 -32.531 1 86.94 281 TRP B CA 1
ATOM 6037 C C . TRP B 1 281 ? 12.852 -28.203 -32.031 1 86.94 281 TRP B C 1
ATOM 6039 O O . TRP B 1 281 ? 14.031 -28.219 -32.375 1 86.94 281 TRP B O 1
ATOM 6049 N N . ASP B 1 282 ? 12.375 -29.109 -31.203 1 88.5 282 ASP B N 1
ATOM 6050 C CA . ASP B 1 282 ? 13.234 -30.047 -30.484 1 88.5 282 ASP B CA 1
ATOM 6051 C C . ASP B 1 282 ? 13.227 -31.422 -31.156 1 88.5 282 ASP B C 1
ATOM 6053 O O . ASP B 1 282 ? 13.859 -32.344 -30.672 1 88.5 282 ASP B O 1
ATOM 6057 N N . PHE B 1 283 ? 12.578 -31.578 -32.312 1 91.25 283 PHE B N 1
ATOM 6058 C CA . PHE B 1 283 ? 12.297 -32.938 -32.781 1 91.25 283 PHE B CA 1
ATOM 6059 C C . PHE B 1 283 ? 12.82 -33.094 -34.219 1 91.25 283 PHE B C 1
ATOM 6061 O O . PHE B 1 283 ? 13.602 -32.281 -34.688 1 91.25 283 PHE B O 1
ATOM 6068 N N . GLU B 1 284 ? 12.391 -34.25 -34.812 1 89.12 284 GLU B N 1
ATOM 6069 C CA . GLU B 1 284 ? 12.867 -34.594 -36.125 1 89.12 284 GLU B CA 1
ATOM 6070 C C . GLU B 1 284 ? 12.375 -33.594 -37.188 1 89.12 284 GLU B C 1
ATOM 6072 O O . GLU B 1 284 ? 11.477 -32.781 -36.906 1 89.12 284 GLU B O 1
ATOM 6077 N N . ASP B 1 285 ? 13.023 -33.656 -38.344 1 86.56 285 ASP B N 1
ATOM 6078 C CA . ASP B 1 285 ? 12.758 -32.719 -39.406 1 86.56 285 ASP B CA 1
ATOM 6079 C C . ASP B 1 285 ? 11.305 -32.812 -39.906 1 86.56 285 ASP B C 1
ATOM 6081 O O . ASP B 1 285 ? 10.727 -31.844 -40.344 1 86.56 285 ASP B O 1
ATOM 6085 N N . MET B 1 286 ? 10.883 -34.031 -39.906 1 89.75 286 MET B N 1
ATOM 6086 C CA . MET B 1 286 ? 9.484 -34.281 -40.25 1 89.75 286 MET B CA 1
ATOM 6087 C C . MET B 1 286 ? 8.75 -34.969 -39.094 1 89.75 286 MET B C 1
ATOM 6089 O O . MET B 1 286 ? 9.18 -36 -38.625 1 89.75 286 MET B O 1
ATOM 6093 N N . CYS B 1 287 ? 7.738 -34.188 -38.625 1 92.81 287 CYS B N 1
ATOM 6094 C CA . CYS B 1 287 ? 7.016 -34.719 -37.469 1 92.81 287 CYS B CA 1
ATOM 6095 C C . CYS B 1 287 ? 5.516 -34.5 -37.625 1 92.81 287 CYS B C 1
ATOM 6097 O O . CYS B 1 287 ? 5.082 -33.438 -38.062 1 92.81 287 CYS B O 1
ATOM 6099 N N . ASP B 1 288 ? 4.727 -35.562 -37.375 1 93.62 288 ASP B N 1
ATOM 6100 C CA . ASP B 1 288 ? 3.275 -35.438 -37.312 1 93.62 288 ASP B CA 1
ATOM 6101 C C . ASP B 1 288 ? 2.801 -35.125 -35.906 1 93.62 288 ASP B C 1
ATOM 6103 O O . ASP B 1 288 ? 2.828 -36 -35.031 1 93.62 288 ASP B O 1
ATOM 6107 N N . VAL B 1 289 ? 2.381 -33.906 -35.75 1 94.12 289 VAL B N 1
ATOM 6108 C CA . VAL B 1 289 ? 1.888 -33.469 -34.438 1 94.12 289 VAL B CA 1
ATOM 6109 C C . VAL B 1 289 ? 0.379 -33.719 -34.344 1 94.12 289 VAL B C 1
ATOM 6111 O O . VAL B 1 289 ? -0.383 -33.125 -35.125 1 94.12 289 VAL B O 1
ATOM 6114 N N . ARG B 1 290 ? -0.057 -34.531 -33.375 1 94.75 290 ARG B N 1
ATOM 6115 C CA . ARG B 1 290 ? -1.465 -34.906 -33.25 1 94.75 290 ARG B CA 1
ATOM 6116 C C . ARG B 1 290 ? -2.084 -34.281 -31.984 1 94.75 290 ARG B C 1
ATOM 6118 O O . ARG B 1 290 ? -1.443 -34.219 -30.938 1 94.75 290 ARG B O 1
ATOM 6125 N N . PHE B 1 291 ? -3.24 -33.812 -32.125 1 95 291 PHE B N 1
ATOM 6126 C CA . PHE B 1 291 ? -3.965 -33.281 -30.984 1 95 291 PHE B CA 1
ATOM 6127 C C . PHE B 1 291 ? -5.461 -33.219 -31.281 1 95 291 PHE B C 1
ATOM 6129 O O . PHE B 1 291 ? -5.879 -33.312 -32.438 1 95 291 PHE B O 1
ATOM 6136 N N . ARG B 1 292 ? -6.18 -33.156 -30.234 1 95.62 292 ARG B N 1
ATOM 6137 C CA . ARG B 1 292 ? -7.633 -33 -30.266 1 95.62 292 ARG B CA 1
ATOM 6138 C C . ARG B 1 292 ? -8.031 -31.547 -30.141 1 95.62 292 ARG B C 1
ATOM 6140 O O . ARG B 1 292 ? -7.473 -30.812 -29.312 1 95.62 292 ARG B O 1
ATOM 6147 N N . VAL B 1 293 ? -9.008 -31.094 -31.031 1 92.75 293 VAL B N 1
ATOM 6148 C CA . VAL B 1 293 ? -9.492 -29.719 -31.016 1 92.75 293 VAL B CA 1
ATOM 6149 C C . VAL B 1 293 ? -10.945 -29.688 -30.531 1 92.75 293 VAL B C 1
ATOM 6151 O O . VAL B 1 293 ? -11.797 -30.375 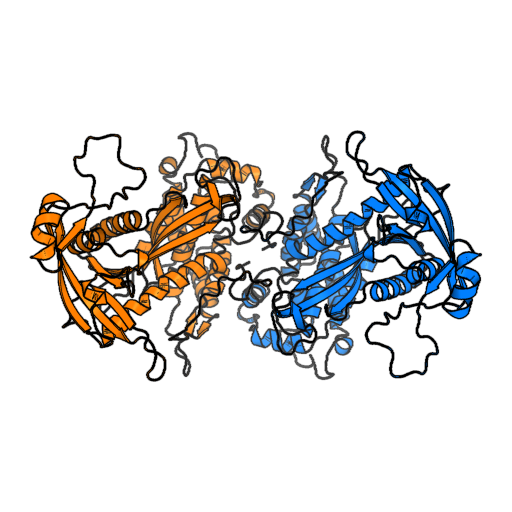-31.094 1 92.75 293 VAL B O 1
ATOM 6154 N N . CYS B 1 294 ? -11.172 -28.938 -29.484 1 93.5 294 CYS B N 1
ATOM 6155 C CA . CYS B 1 294 ? -12.508 -28.734 -28.938 1 93.5 294 CYS B CA 1
ATOM 6156 C C . CYS B 1 294 ? -12.953 -27.281 -29.062 1 93.5 294 CYS B C 1
ATOM 6158 O O . CYS B 1 294 ? -12.289 -26.391 -28.547 1 93.5 294 CYS B O 1
ATOM 6160 N N . LYS B 1 295 ? -14.016 -27.016 -29.75 1 90.94 295 LYS B N 1
ATOM 6161 C CA . LYS B 1 295 ? -14.586 -25.672 -29.906 1 90.94 295 LYS B CA 1
ATOM 6162 C C . LYS B 1 295 ? -15.984 -25.609 -29.297 1 90.94 295 LYS B C 1
ATOM 6164 O O . LYS B 1 295 ? -16.828 -26.453 -29.594 1 90.94 295 LYS B O 1
ATOM 6169 N N . PHE B 1 296 ? -16.203 -24.672 -28.438 1 88.31 296 PHE B N 1
ATOM 6170 C CA . PHE B 1 296 ? -17.516 -24.531 -27.812 1 88.31 296 PHE B CA 1
ATOM 6171 C C . PHE B 1 296 ? -17.828 -23.062 -27.531 1 88.31 296 PHE B C 1
ATOM 6173 O O . PHE B 1 296 ? -16.922 -22.219 -27.516 1 88.31 296 PHE B O 1
ATOM 6180 N N . ARG B 1 297 ? -19.062 -22.797 -27.312 1 83.88 297 ARG B N 1
ATOM 6181 C CA . ARG B 1 297 ? -19.562 -21.438 -27.047 1 83.88 297 ARG B CA 1
ATOM 6182 C C . ARG B 1 297 ? -19.406 -21.078 -25.578 1 83.88 297 ARG B C 1
ATOM 6184 O O . ARG B 1 297 ? -19.641 -21.922 -24.703 1 83.88 297 ARG B O 1
ATOM 6191 N N . ILE B 1 298 ? -18.906 -19.828 -25.25 1 79.31 298 ILE B N 1
ATOM 6192 C CA . ILE B 1 298 ? -18.656 -19.438 -23.875 1 79.31 298 ILE B CA 1
ATOM 6193 C C . ILE B 1 298 ? -19.812 -18.578 -23.359 1 79.31 298 ILE B C 1
ATOM 6195 O O . ILE B 1 298 ? -20.094 -18.562 -22.156 1 79.31 298 ILE B O 1
ATOM 6199 N N . ASN B 1 299 ? -20.391 -17.703 -24.141 1 72.5 299 ASN B N 1
ATOM 6200 C CA . ASN B 1 299 ? -21.422 -16.797 -23.672 1 72.5 299 ASN B CA 1
ATOM 6201 C C . ASN B 1 299 ? -22.797 -17.453 -23.734 1 72.5 299 ASN B C 1
ATOM 6203 O O . ASN B 1 299 ? -23.031 -18.375 -24.516 1 72.5 299 ASN B O 1
ATOM 6207 N N . PRO B 1 300 ? -23.609 -17.031 -22.703 1 65.75 300 PRO B N 1
ATOM 6208 C CA . PRO B 1 300 ? -24.984 -17.562 -22.719 1 65.75 300 PRO B CA 1
ATOM 6209 C C . PRO B 1 300 ? -25.703 -17.297 -24.047 1 65.75 300 PRO B C 1
ATOM 6211 O O . PRO B 1 300 ? -25.312 -16.406 -24.797 1 65.75 300 PRO B O 1
ATOM 6214 N N . PRO B 1 301 ? -26.719 -18.109 -24.266 1 65.62 301 PRO B N 1
ATOM 6215 C CA . PRO B 1 301 ? -27.516 -17.891 -25.469 1 65.62 301 PRO B CA 1
ATOM 6216 C C . PRO B 1 301 ? -28.125 -16.5 -25.531 1 65.62 301 PRO B C 1
ATOM 6218 O O . PRO B 1 301 ? -28.562 -15.961 -24.516 1 65.62 301 PRO B O 1
ATOM 6221 N N . GLY B 1 302 ? -27.938 -15.711 -26.625 1 59.78 302 GLY B N 1
ATOM 6222 C CA . GLY B 1 302 ? -28.5 -14.391 -26.844 1 59.78 302 GLY B CA 1
ATOM 6223 C C . GLY B 1 302 ? -27.438 -13.344 -27.156 1 59.78 302 GLY B C 1
ATOM 6224 O O . GLY B 1 302 ? -27.766 -12.25 -27.641 1 59.78 302 GLY B O 1
ATOM 6225 N N . SER B 1 303 ? -26.328 -13.422 -26.547 1 61.84 303 SER B N 1
ATOM 6226 C CA . SER B 1 303 ? -25.297 -12.438 -26.891 1 61.84 303 SER B CA 1
ATOM 6227 C C . SER B 1 303 ? -24.469 -12.898 -28.078 1 61.84 303 SER B C 1
ATOM 6229 O O . SER B 1 303 ? -24.641 -14.023 -28.562 1 61.84 303 SER B O 1
ATOM 6231 N N . ASP B 1 304 ? -23.719 -11.961 -28.672 1 65.75 304 ASP B N 1
ATOM 6232 C CA . ASP B 1 304 ? -22.828 -12.32 -29.766 1 65.75 304 ASP B CA 1
ATOM 6233 C C . ASP B 1 304 ? -21.938 -13.492 -29.391 1 65.75 304 ASP B C 1
ATOM 6235 O O . ASP B 1 304 ? -21.375 -13.531 -28.297 1 65.75 304 ASP B O 1
ATOM 6239 N N . ASP B 1 305 ? -22 -14.453 -30.188 1 67.62 305 ASP B N 1
ATOM 6240 C CA . ASP B 1 305 ? -21.312 -15.719 -29.922 1 67.62 305 ASP B CA 1
ATOM 6241 C C . ASP B 1 305 ? -19.828 -15.492 -29.688 1 67.62 305 ASP B C 1
ATOM 6243 O O . ASP B 1 305 ? -19.156 -14.859 -30.5 1 67.62 305 ASP B O 1
ATOM 6247 N N . GLU B 1 306 ? -19.438 -15.883 -28.531 1 79.31 306 GLU B N 1
ATOM 6248 C CA . GLU B 1 306 ? -18.016 -15.969 -28.219 1 79.31 306 GLU B CA 1
ATOM 6249 C C . GLU B 1 306 ? -17.547 -17.422 -28.109 1 79.31 306 GLU B C 1
ATOM 6251 O O . GLU B 1 306 ? -18.156 -18.203 -27.359 1 79.31 306 GLU B O 1
ATOM 6256 N N . TRP B 1 307 ? -16.625 -17.797 -29.031 1 83.38 307 TRP B N 1
ATOM 6257 C CA . TRP B 1 307 ? -16.188 -19.188 -29.094 1 83.38 307 TRP B CA 1
ATOM 6258 C C . TRP B 1 307 ? -14.82 -19.359 -28.438 1 83.38 307 TRP B C 1
ATOM 6260 O O . TRP B 1 307 ? -13.977 -18.453 -28.5 1 83.38 307 TRP B O 1
ATOM 6270 N N . GLU B 1 308 ? -14.68 -20.5 -27.812 1 88.69 308 GLU B N 1
ATOM 6271 C CA . GLU B 1 308 ? -13.398 -20.922 -27.25 1 88.69 308 GLU B CA 1
ATOM 6272 C C . GLU B 1 308 ? -12.914 -22.219 -27.875 1 88.69 308 GLU B C 1
ATOM 6274 O O . GLU B 1 308 ? -13.711 -23.141 -28.109 1 88.69 308 GLU B O 1
ATOM 6279 N N . VAL B 1 309 ? -11.688 -22.172 -28.312 1 91.5 309 VAL B N 1
ATOM 6280 C CA . VAL B 1 309 ? -11.094 -23.344 -28.938 1 91.5 309 VAL B CA 1
ATOM 6281 C C . VAL B 1 309 ? -9.977 -23.906 -28.047 1 91.5 309 VAL B C 1
ATOM 6283 O O . VAL B 1 309 ? -9.055 -23.172 -27.672 1 91.5 309 VAL B O 1
ATOM 6286 N N . LEU B 1 310 ? -10.117 -25.203 -27.672 1 94.69 310 LEU B N 1
ATOM 6287 C CA . LEU B 1 310 ? -9.133 -25.859 -26.812 1 94.69 310 LEU B CA 1
ATOM 6288 C C . LEU B 1 310 ? -8.406 -26.969 -27.578 1 94.69 310 LEU B C 1
ATOM 6290 O O . LEU B 1 310 ? -9.008 -27.656 -28.406 1 94.69 310 LEU B O 1
ATOM 6294 N N . ILE B 1 311 ? -7.152 -27.078 -27.359 1 95.06 311 ILE B N 1
ATOM 6295 C CA . ILE B 1 311 ? -6.328 -28.172 -27.859 1 95.06 311 ILE B CA 1
ATOM 6296 C C . ILE B 1 311 ? -5.961 -29.109 -26.703 1 95.06 311 ILE B C 1
ATOM 6298 O O . ILE B 1 311 ? -5.574 -28.656 -25.625 1 95.06 311 ILE B O 1
ATOM 6302 N N . THR B 1 312 ? -6.109 -30.438 -26.875 1 97.62 312 THR B N 1
ATOM 6303 C CA . THR B 1 312 ? -5.879 -31.359 -25.781 1 97.62 312 THR B CA 1
ATOM 6304 C C . THR B 1 312 ? -5.473 -32.719 -26.312 1 97.62 312 THR B C 1
ATOM 6306 O O . THR B 1 312 ? -5.539 -32.969 -27.516 1 97.62 312 THR B O 1
ATOM 6309 N N . ASN B 1 313 ? -4.891 -33.562 -25.516 1 97.56 313 ASN B N 1
ATOM 6310 C CA . ASN B 1 313 ? -4.664 -34.969 -25.844 1 97.56 313 ASN B CA 1
ATOM 6311 C C . ASN B 1 313 ? -5.543 -35.875 -25.016 1 97.56 313 ASN B C 1
ATOM 6313 O O . ASN B 1 313 ? -5.305 -37.094 -24.953 1 97.56 313 ASN B O 1
ATOM 6317 N N . LEU B 1 314 ? -6.523 -35.25 -24.312 1 97.44 314 LEU B N 1
ATOM 6318 C CA . LEU B 1 314 ? -7.48 -36.062 -23.562 1 97.44 314 LEU B CA 1
ATOM 6319 C C . LEU B 1 314 ? -8.438 -36.781 -24.5 1 97.44 314 LEU B C 1
ATOM 6321 O O . LEU B 1 314 ? -8.836 -36.25 -25.531 1 97.44 314 LEU B O 1
ATOM 6325 N N . TYR B 1 315 ? -8.867 -37.875 -24.062 1 95.19 315 TYR B N 1
ATOM 6326 C CA . TYR B 1 315 ? -9.75 -38.688 -24.906 1 95.19 315 TYR B CA 1
ATOM 6327 C C . TYR B 1 315 ? -11.18 -38.156 -24.844 1 95.19 315 TYR B C 1
ATOM 6329 O O . TYR B 1 315 ? -11.703 -37.906 -23.75 1 95.19 315 TYR B O 1
ATOM 6337 N N . ARG B 1 316 ? -11.789 -38.156 -25.969 1 93.62 316 ARG B N 1
ATOM 6338 C CA . ARG B 1 316 ? -13.125 -37.594 -26.109 1 93.62 316 ARG B CA 1
ATOM 6339 C C . ARG B 1 316 ? -14.148 -38.406 -25.344 1 93.62 316 ARG B C 1
ATOM 6341 O O . ARG B 1 316 ? -15.125 -37.875 -24.812 1 93.62 316 ARG B O 1
ATOM 6348 N N . ASN B 1 317 ? -13.945 -39.688 -25.281 1 93.12 317 ASN B N 1
ATOM 6349 C CA . ASN B 1 317 ? -14.906 -40.562 -24.625 1 93.12 317 ASN B CA 1
ATOM 6350 C C . ASN B 1 317 ? -14.984 -40.281 -23.125 1 93.12 317 ASN B C 1
ATOM 6352 O O . ASN B 1 317 ? -16.062 -40.344 -22.531 1 93.12 317 ASN B O 1
ATOM 6356 N N . GLU B 1 318 ? -13.891 -39.906 -22.578 1 94.31 318 GLU B N 1
ATOM 6357 C CA . GLU B 1 318 ? -13.828 -39.656 -21.141 1 94.31 318 GLU B CA 1
ATOM 6358 C C . GLU B 1 318 ? -14.07 -38.188 -20.844 1 94.31 318 GLU B C 1
ATOM 6360 O O . GLU B 1 318 ? -14.609 -37.844 -19.781 1 94.31 318 GLU B O 1
ATOM 6365 N N . TYR B 1 319 ? -13.68 -37.406 -21.766 1 96.81 319 TYR B N 1
ATOM 6366 C CA . TYR B 1 319 ? -13.773 -35.969 -21.547 1 96.81 319 TYR B CA 1
ATOM 6367 C C . TYR B 1 319 ? -14.5 -35.281 -22.688 1 96.81 319 TYR B C 1
ATOM 6369 O O . TYR B 1 319 ? -13.875 -34.594 -23.516 1 96.81 319 TYR B O 1
ATOM 6377 N N . PRO B 1 320 ? -15.828 -35.375 -22.625 1 95.56 320 PRO B N 1
ATOM 6378 C CA . PRO B 1 320 ? -16.625 -34.688 -23.656 1 95.56 320 PRO B CA 1
ATOM 6379 C C . PRO B 1 320 ? -16.516 -33.188 -23.594 1 95.56 320 PRO B C 1
ATOM 6381 O O . PRO B 1 320 ? -15.891 -32.656 -22.672 1 95.56 320 PRO B O 1
ATOM 6384 N N . LEU B 1 321 ? -17.125 -32.5 -24.5 1 93.5 321 LEU B N 1
ATOM 6385 C CA . LEU B 1 321 ? -16.984 -31.062 -24.672 1 93.5 321 LEU B CA 1
ATOM 6386 C C . LEU B 1 321 ? -17.422 -30.297 -23.422 1 93.5 321 LEU B C 1
ATOM 6388 O O . LEU B 1 321 ? -16.766 -29.328 -23.016 1 93.5 321 LEU B O 1
ATOM 6392 N N . ALA B 1 322 ? -18.5 -30.766 -22.844 1 89.62 322 ALA B N 1
ATOM 6393 C CA . ALA B 1 322 ? -19 -30.109 -21.641 1 89.62 322 ALA B CA 1
ATOM 6394 C C . ALA B 1 322 ? -17.984 -30.172 -20.5 1 89.62 322 ALA B C 1
ATOM 6396 O O . ALA B 1 322 ? -17.797 -29.188 -19.781 1 89.62 322 ALA B O 1
ATOM 6397 N N . ARG B 1 323 ? -17.375 -31.234 -20.422 1 94.38 323 ARG B N 1
ATOM 6398 C CA . ARG B 1 323 ? -16.375 -31.422 -19.375 1 94.38 323 ARG B CA 1
ATOM 6399 C C . ARG B 1 323 ? -15.125 -30.594 -19.656 1 94.38 323 ARG B C 1
ATOM 6401 O O . ARG B 1 323 ? -14.469 -30.109 -18.734 1 94.38 323 ARG B O 1
ATOM 6408 N N . MET B 1 324 ? -14.867 -30.453 -20.938 1 95.19 324 MET B N 1
ATOM 6409 C CA . MET B 1 324 ? -13.68 -29.688 -21.312 1 95.19 324 MET B CA 1
ATOM 6410 C C . MET B 1 324 ? -13.805 -28.234 -20.891 1 95.19 324 MET B C 1
ATOM 6412 O O . MET B 1 324 ? -12.828 -27.625 -20.453 1 95.19 324 MET B O 1
ATOM 6416 N N . LYS B 1 325 ? -14.961 -27.75 -21.016 1 91 325 LYS B N 1
ATOM 6417 C CA . LYS B 1 325 ? -15.234 -26.375 -20.594 1 91 325 LYS B CA 1
ATOM 6418 C C . LYS B 1 325 ? -14.984 -26.203 -19.094 1 91 325 LYS B C 1
ATOM 6420 O O . LYS B 1 325 ? -14.344 -25.234 -18.672 1 91 325 LYS B O 1
ATOM 6425 N N . GLU B 1 326 ? -15.43 -27.094 -18.359 1 92.31 326 GLU B N 1
ATOM 6426 C CA . GLU B 1 326 ? -15.281 -27.062 -16.906 1 92.31 326 GLU B CA 1
ATOM 6427 C C . GLU B 1 326 ? -13.82 -27.188 -16.5 1 92.31 326 GLU B C 1
ATOM 6429 O O . GLU B 1 326 ? -13.352 -26.469 -15.602 1 92.31 326 GLU B O 1
ATOM 6434 N N . ILE B 1 327 ? -13.172 -28.047 -17.156 1 95.81 327 ILE B N 1
ATOM 6435 C CA . ILE B 1 327 ? -11.781 -28.312 -16.828 1 95.81 327 ILE B CA 1
ATOM 6436 C C . ILE B 1 327 ? -10.93 -27.078 -17.125 1 95.81 327 ILE B C 1
ATOM 6438 O O . ILE B 1 327 ? -10.109 -26.672 -16.297 1 95.81 327 ILE B O 1
ATOM 6442 N N . TYR B 1 328 ? -11.148 -26.5 -18.25 1 95.88 328 TYR B N 1
ATOM 6443 C CA . TYR B 1 328 ? -10.328 -25.344 -18.609 1 95.88 328 TYR B CA 1
ATOM 6444 C C . TYR B 1 328 ? -10.594 -24.172 -17.688 1 95.88 328 TYR B C 1
ATOM 6446 O O . TYR B 1 328 ? -9.703 -23.359 -17.406 1 95.88 328 TYR B O 1
ATOM 6454 N N . HIS B 1 329 ? -11.789 -24.094 -17.172 1 92.5 329 HIS B N 1
ATOM 6455 C CA . HIS B 1 329 ? -12.148 -23.016 -16.25 1 92.5 329 HIS B CA 1
ATOM 6456 C C . HIS B 1 329 ? -11.297 -23.062 -14.992 1 92.5 329 HIS B C 1
ATOM 6458 O O . HIS B 1 329 ? -11.102 -22.031 -14.336 1 92.5 329 HIS B O 1
ATOM 6464 N N . LEU B 1 330 ? -10.781 -24.188 -14.664 1 95 330 LEU B N 1
ATOM 6465 C CA . LEU B 1 330 ? -9.945 -24.359 -13.484 1 95 330 LEU B CA 1
ATOM 6466 C C . LEU B 1 330 ? -8.664 -23.531 -13.609 1 95 330 LEU B C 1
ATOM 6468 O O . LEU B 1 330 ? -8.008 -23.234 -12.609 1 95 330 LEU B O 1
ATOM 6472 N N . ARG B 1 331 ? -8.297 -23.141 -14.852 1 95.75 331 ARG B N 1
ATOM 6473 C CA . ARG B 1 331 ? -7.074 -22.375 -15.078 1 95.75 331 ARG B CA 1
ATOM 6474 C C . ARG B 1 331 ? -7.113 -21.031 -14.336 1 95.75 331 ARG B C 1
ATOM 6476 O O . ARG B 1 331 ? -6.074 -20.5 -13.945 1 95.75 331 ARG B O 1
ATOM 6483 N N . TRP B 1 332 ? -8.266 -20.531 -14.133 1 91.44 332 TRP B N 1
ATOM 6484 C CA . TRP B 1 332 ? -8.445 -19.25 -13.461 1 91.44 332 TRP B CA 1
ATOM 6485 C C . TRP B 1 332 ? -7.82 -19.266 -12.07 1 91.44 332 TRP B C 1
ATOM 6487 O O . TRP B 1 332 ? -7.48 -18.219 -11.523 1 91.44 332 TRP B O 1
ATOM 6497 N N . GLY B 1 333 ? -7.637 -20.438 -11.539 1 94 333 GLY B N 1
ATOM 6498 C CA . GLY B 1 333 ? -7.047 -20.578 -10.219 1 94 333 GLY B CA 1
ATOM 6499 C C . GLY B 1 333 ? -5.672 -19.953 -10.109 1 94 333 GLY B C 1
ATOM 6500 O O . GLY B 1 333 ? -5.336 -19.344 -9.086 1 94 333 GLY B O 1
ATOM 6501 N N . ILE B 1 334 ? -4.93 -20.062 -11.164 1 96.69 334 ILE B N 1
ATOM 6502 C CA . ILE B 1 334 ? -3.564 -19.547 -11.078 1 96.69 334 ILE B CA 1
ATOM 6503 C C . ILE B 1 334 ? -3.578 -18.031 -11.109 1 96.69 334 ILE B C 1
ATOM 6505 O O . ILE B 1 334 ? -2.748 -17.375 -10.469 1 96.69 334 ILE B O 1
ATOM 6509 N N . GLU B 1 335 ? -4.484 -17.406 -11.867 1 92.81 335 GLU B N 1
ATOM 6510 C CA . GLU B 1 335 ? -4.617 -15.961 -11.844 1 92.81 335 GLU B CA 1
ATOM 6511 C C . GLU B 1 335 ? -5.004 -15.461 -10.453 1 92.81 335 GLU B C 1
ATOM 6513 O O . GLU B 1 335 ? -4.469 -14.461 -9.977 1 92.81 335 GLU B O 1
ATOM 6518 N N . THR B 1 336 ? -5.906 -16.141 -9.852 1 90.88 336 THR B N 1
ATOM 6519 C CA . THR B 1 336 ? -6.312 -15.812 -8.484 1 90.88 336 THR B CA 1
ATOM 6520 C C . THR B 1 336 ? -5.137 -15.953 -7.527 1 90.88 336 THR B C 1
ATOM 6522 O O . THR B 1 336 ? -4.941 -15.117 -6.645 1 90.88 336 THR B O 1
ATOM 6525 N N . SER B 1 337 ? -4.395 -17 -7.734 1 95.5 337 SER B N 1
ATOM 6526 C CA . SER B 1 337 ? -3.262 -17.234 -6.848 1 95.5 337 SER B CA 1
ATOM 6527 C C . SER B 1 337 ? -2.215 -16.141 -6.969 1 95.5 337 SER B C 1
ATOM 6529 O O . SER B 1 337 ? -1.6 -15.742 -5.977 1 95.5 337 SER B O 1
ATOM 6531 N N . PHE B 1 338 ? -1.986 -15.641 -8.18 1 94.56 338 PHE B N 1
ATOM 6532 C CA . PHE B 1 338 ? -1.056 -14.539 -8.367 1 94.56 338 PHE B CA 1
ATOM 6533 C C . PHE B 1 338 ? -1.547 -13.289 -7.645 1 94.56 338 PHE B C 1
ATOM 6535 O O . PHE B 1 338 ? -0.755 -12.562 -7.039 1 94.56 338 PHE B O 1
ATOM 6542 N N . ARG B 1 339 ? -2.812 -13.039 -7.727 1 89.5 339 ARG B N 1
ATOM 6543 C CA . ARG B 1 339 ? -3.381 -11.906 -7.012 1 89.5 339 ARG B CA 1
ATOM 6544 C C . ARG B 1 339 ? -3.162 -12.031 -5.508 1 89.5 339 ARG B C 1
ATOM 6546 O O . ARG B 1 339 ? -2.748 -11.078 -4.852 1 89.5 339 ARG B O 1
ATOM 6553 N N . GLU B 1 340 ? -3.451 -13.195 -5.012 1 91.62 340 GLU B N 1
ATOM 6554 C CA . GLU B 1 340 ? -3.273 -13.469 -3.59 1 91.62 340 GLU B CA 1
ATOM 6555 C C . GLU B 1 340 ? -1.816 -13.297 -3.172 1 91.62 340 GLU B C 1
ATOM 6557 O O . GLU B 1 340 ? -1.528 -12.688 -2.141 1 91.62 340 GLU B O 1
ATOM 6562 N N . LEU B 1 341 ? -0.976 -13.805 -3.992 1 93.62 341 LEU B N 1
ATOM 6563 C CA . LEU B 1 341 ? 0.455 -13.703 -3.723 1 93.62 341 LEU B CA 1
ATOM 6564 C C . LEU B 1 341 ? 0.896 -12.242 -3.684 1 93.62 341 LEU B C 1
ATOM 6566 O O . LEU B 1 341 ? 1.624 -11.836 -2.775 1 93.62 341 LEU B O 1
ATOM 6570 N N . LYS B 1 342 ? 0.464 -11.484 -4.59 1 88.75 342 LYS B N 1
ATOM 6571 C CA . LYS B 1 342 ? 0.898 -10.094 -4.758 1 88.75 342 LYS B CA 1
ATOM 6572 C C . LYS B 1 342 ? 0.289 -9.195 -3.689 1 88.75 342 LYS B C 1
ATOM 6574 O O . LYS B 1 342 ? 0.961 -8.305 -3.16 1 88.75 342 LYS B O 1
ATOM 6579 N N . TYR B 1 343 ? -0.958 -9.461 -3.262 1 84.94 343 TYR B N 1
ATOM 6580 C CA . TYR B 1 343 ? -1.645 -8.484 -2.42 1 84.94 343 TYR B CA 1
ATOM 6581 C C . TYR B 1 343 ? -1.892 -9.047 -1.025 1 84.94 343 TYR B C 1
ATOM 6583 O O . TYR B 1 343 ? -1.612 -8.383 -0.024 1 84.94 343 TYR B O 1
ATOM 6591 N N . ASP B 1 344 ? -2.377 -10.258 -0.953 1 88.12 344 ASP B N 1
ATOM 6592 C CA . ASP B 1 344 ? -2.67 -10.836 0.357 1 88.12 344 ASP B CA 1
ATOM 6593 C C . ASP B 1 344 ? -1.384 -11.148 1.118 1 88.12 344 ASP B C 1
ATOM 6595 O O . ASP B 1 344 ? -1.333 -11.016 2.344 1 88.12 344 ASP B O 1
ATOM 6599 N N . LEU B 1 345 ? -0.363 -11.547 0.376 1 90.94 345 LEU B N 1
ATOM 6600 C CA . LEU B 1 345 ? 0.92 -11.844 1.002 1 90.94 345 LEU B CA 1
ATOM 6601 C C . LEU B 1 345 ? 1.892 -10.68 0.828 1 90.94 345 LEU B C 1
ATOM 6603 O O . LEU B 1 345 ? 3.045 -10.758 1.256 1 90.94 345 LEU B O 1
ATOM 6607 N N . SER B 1 346 ? 1.461 -9.633 0.199 1 87.44 346 SER B N 1
ATOM 6608 C CA . SER B 1 346 ? 2.246 -8.422 0.001 1 87.44 346 SER B CA 1
ATOM 6609 C C . SER B 1 346 ? 3.5 -8.703 -0.821 1 87.44 346 SER B C 1
ATOM 6611 O O . SER B 1 346 ? 4.574 -8.172 -0.524 1 87.44 346 SER B O 1
ATOM 6613 N N . GLY B 1 347 ? 3.4 -9.523 -1.827 1 87.88 347 GLY B N 1
ATOM 6614 C CA . GLY B 1 347 ? 4.535 -9.938 -2.635 1 87.88 347 GLY B CA 1
ATOM 6615 C C . GLY B 1 347 ? 5.051 -8.844 -3.549 1 87.88 347 GLY B C 1
ATOM 6616 O O . GLY B 1 347 ? 6.148 -8.953 -4.102 1 87.88 347 GLY B O 1
ATOM 6617 N N . ILE B 1 348 ? 4.328 -7.777 -3.66 1 83.25 348 ILE B N 1
ATOM 6618 C CA . ILE B 1 348 ? 4.746 -6.695 -4.547 1 83.25 348 ILE B CA 1
ATOM 6619 C C . ILE B 1 348 ? 5.594 -5.691 -3.775 1 83.25 348 ILE B C 1
ATOM 6621 O O . ILE B 1 348 ? 6.16 -4.766 -4.363 1 83.25 348 ILE B O 1
ATOM 6625 N N . GLN B 1 349 ? 5.66 -5.859 -2.451 1 84.25 349 GLN B N 1
ATOM 6626 C CA . GLN B 1 349 ? 6.449 -4.949 -1.623 1 84.25 349 GLN B CA 1
ATOM 6627 C C . GLN B 1 349 ? 7.82 -5.539 -1.311 1 84.25 349 GLN B C 1
ATOM 6629 O O . GLN B 1 349 ? 7.957 -6.359 -0.399 1 84.25 349 GLN B O 1
ATOM 6634 N N . PHE B 1 350 ? 8.797 -5.102 -2.061 1 88.56 350 PHE B N 1
ATOM 6635 C CA . PHE B 1 350 ? 10.156 -5.574 -1.819 1 88.56 350 PHE B CA 1
ATOM 6636 C C . PHE B 1 350 ? 10.875 -4.676 -0.818 1 88.56 350 PHE B C 1
ATOM 6638 O O . PHE B 1 350 ? 10.617 -3.471 -0.761 1 88.56 350 PHE B O 1
ATOM 6645 N N . HIS B 1 351 ? 11.781 -5.191 -0.084 1 88.94 351 HIS B N 1
ATOM 6646 C CA . HIS B 1 351 ? 12.5 -4.457 0.95 1 88.94 351 HIS B CA 1
ATOM 6647 C C . HIS B 1 351 ? 13.938 -4.176 0.527 1 88.94 351 HIS B C 1
ATOM 6649 O O . HIS B 1 351 ? 14.742 -3.684 1.324 1 88.94 351 HIS B O 1
ATOM 6655 N N . SER B 1 352 ? 14.266 -4.562 -0.751 1 87.38 352 SER B N 1
ATOM 6656 C CA . SER B 1 352 ? 15.602 -4.332 -1.29 1 87.38 352 SER B CA 1
ATOM 6657 C C . SER B 1 352 ? 15.562 -4.102 -2.797 1 87.38 352 SER B C 1
ATOM 6659 O O . SER B 1 352 ? 14.594 -4.488 -3.463 1 87.38 352 SER B O 1
ATOM 6661 N N . LYS B 1 353 ? 16.641 -3.408 -3.273 1 87.81 353 LYS B N 1
ATOM 6662 C CA . LYS B 1 353 ? 16.75 -3.189 -4.711 1 87.81 353 LYS B CA 1
ATOM 6663 C C . LYS B 1 353 ? 17.719 -4.195 -5.344 1 87.81 353 LYS B C 1
ATOM 6665 O O . LYS B 1 353 ? 17.766 -4.32 -6.57 1 87.81 353 LYS B O 1
ATOM 6670 N N . LYS B 1 354 ? 18.469 -4.844 -4.523 1 92.25 354 LYS B N 1
ATOM 6671 C CA . LYS B 1 354 ? 19.438 -5.801 -5.043 1 92.25 354 LYS B CA 1
ATOM 6672 C C . LYS B 1 354 ? 18.75 -7.051 -5.582 1 92.25 354 LYS B C 1
ATOM 6674 O O . LYS B 1 354 ? 17.859 -7.594 -4.941 1 92.25 354 LYS B O 1
ATOM 6679 N N . ASP B 1 355 ? 19.203 -7.527 -6.719 1 94.25 355 ASP B N 1
ATOM 6680 C CA . ASP B 1 355 ? 18.578 -8.648 -7.406 1 94.25 355 ASP B CA 1
ATOM 6681 C C . ASP B 1 355 ? 18.5 -9.875 -6.504 1 94.25 355 ASP B C 1
ATOM 6683 O O . ASP B 1 355 ? 17.438 -10.5 -6.375 1 94.25 355 ASP B O 1
ATOM 6687 N N . GLN B 1 356 ? 19.578 -10.211 -5.871 1 93.94 356 GLN B N 1
ATOM 6688 C CA . GLN B 1 356 ? 19.641 -11.398 -5.023 1 93.94 356 GLN B CA 1
ATOM 6689 C C . GLN B 1 356 ? 18.547 -11.383 -3.957 1 93.94 356 GLN B C 1
ATOM 6691 O O . GLN B 1 356 ? 17.906 -12.398 -3.711 1 93.94 356 GLN B O 1
ATOM 6696 N N . PHE B 1 357 ? 18.375 -10.266 -3.418 1 92.69 357 PHE B N 1
ATOM 6697 C CA . PHE B 1 357 ? 17.406 -10.148 -2.324 1 92.69 357 PHE B CA 1
ATOM 6698 C C . PHE B 1 357 ? 15.984 -10.164 -2.854 1 92.69 357 PHE B C 1
ATOM 6700 O O . PHE B 1 357 ? 15.078 -10.695 -2.199 1 92.69 357 PHE B O 1
ATOM 6707 N N . VAL B 1 358 ? 15.789 -9.555 -3.959 1 93.94 358 VAL B N 1
ATOM 6708 C CA . VAL B 1 358 ? 14.477 -9.578 -4.594 1 93.94 358 VAL B CA 1
ATOM 6709 C C . VAL B 1 358 ? 14.078 -11.023 -4.895 1 93.94 358 VAL B C 1
ATOM 6711 O O . VAL B 1 358 ? 12.945 -11.43 -4.617 1 93.94 358 VAL B O 1
ATOM 6714 N N . TYR B 1 359 ? 15.031 -11.82 -5.406 1 96.25 359 TYR B N 1
ATOM 6715 C CA . TYR B 1 359 ? 14.766 -13.227 -5.676 1 96.25 359 TYR B CA 1
ATOM 6716 C C . TYR B 1 359 ? 14.414 -13.969 -4.391 1 96.25 359 TYR B C 1
ATOM 6718 O O . TYR B 1 359 ? 13.477 -14.773 -4.371 1 96.25 359 TYR B O 1
ATOM 6726 N N . MET B 1 360 ? 15.125 -13.68 -3.316 1 95.88 360 MET B N 1
ATOM 6727 C CA . MET B 1 360 ? 14.867 -14.305 -2.021 1 95.88 360 MET B CA 1
ATOM 6728 C C . MET B 1 360 ? 13.438 -14.047 -1.567 1 95.88 360 MET B C 1
ATOM 6730 O O . MET B 1 360 ? 12.742 -14.969 -1.133 1 95.88 360 MET B O 1
ATOM 6734 N N . GLU B 1 361 ? 13.055 -12.805 -1.659 1 95.06 361 GLU B N 1
ATOM 6735 C CA . GLU B 1 361 ? 11.727 -12.43 -1.189 1 95.06 361 GLU B CA 1
ATOM 6736 C C . GLU B 1 361 ? 10.633 -13.078 -2.043 1 95.06 361 GLU B C 1
ATOM 6738 O O . GLU B 1 361 ? 9.594 -13.492 -1.522 1 95.06 361 GLU B O 1
ATOM 6743 N N . ILE B 1 362 ? 10.859 -13.164 -3.32 1 96.38 362 ILE B N 1
ATOM 6744 C CA . ILE B 1 362 ? 9.883 -13.812 -4.195 1 96.38 362 ILE B CA 1
ATOM 6745 C C . ILE B 1 362 ? 9.719 -15.273 -3.795 1 96.38 362 ILE B C 1
ATOM 6747 O O . ILE B 1 362 ? 8.602 -15.742 -3.557 1 96.38 362 ILE B O 1
ATOM 6751 N N . TYR B 1 363 ? 10.852 -15.969 -3.697 1 97.88 363 TYR B N 1
ATOM 6752 C CA . TYR B 1 363 ? 10.797 -17.375 -3.289 1 97.88 363 TYR B CA 1
ATOM 6753 C C . TYR B 1 363 ? 10.117 -17.516 -1.934 1 97.88 363 TYR B C 1
ATOM 6755 O O . TYR B 1 363 ? 9.328 -18.438 -1.725 1 97.88 363 TYR B O 1
ATOM 6763 N N . ALA B 1 364 ? 10.43 -16.609 -1.076 1 97.69 364 ALA B N 1
ATOM 6764 C CA . ALA B 1 364 ? 9.867 -16.672 0.272 1 97.69 364 ALA B CA 1
ATOM 6765 C C . ALA B 1 364 ? 8.352 -16.531 0.243 1 97.69 364 ALA B C 1
ATOM 6767 O O . ALA B 1 364 ? 7.641 -17.219 0.969 1 97.69 364 ALA B O 1
ATOM 6768 N N . HIS B 1 365 ? 7.848 -15.633 -0.549 1 96.56 365 HIS B N 1
ATOM 6769 C CA . HIS B 1 365 ? 6.406 -15.445 -0.652 1 96.56 365 HIS B CA 1
ATOM 6770 C C . HIS B 1 365 ? 5.727 -16.688 -1.218 1 96.56 365 HIS B C 1
ATOM 6772 O O . HIS B 1 365 ? 4.629 -17.047 -0.787 1 96.56 365 HIS B O 1
ATOM 6778 N N . PHE B 1 366 ? 6.371 -17.281 -2.191 1 98.12 366 PHE B N 1
ATOM 6779 C CA . PHE B 1 366 ? 5.816 -18.516 -2.734 1 98.12 366 PHE B CA 1
ATOM 6780 C C . PHE B 1 366 ? 5.793 -19.609 -1.672 1 98.12 366 PHE B C 1
ATOM 6782 O O . PHE B 1 366 ? 4.832 -20.375 -1.589 1 98.12 366 PHE B O 1
ATOM 6789 N N . ALA B 1 367 ? 6.816 -19.688 -0.865 1 98.25 367 ALA B N 1
ATOM 6790 C CA . ALA B 1 367 ? 6.855 -20.641 0.237 1 98.25 367 ALA B CA 1
ATOM 6791 C C . ALA B 1 367 ? 5.742 -20.359 1.243 1 98.25 367 ALA B C 1
ATOM 6793 O O . ALA B 1 367 ? 5.039 -21.281 1.669 1 98.25 367 ALA B O 1
ATOM 6794 N N . MET B 1 368 ? 5.59 -19.109 1.565 1 97.5 368 MET B N 1
ATOM 6795 C CA . MET B 1 368 ? 4.559 -18.734 2.527 1 97.5 368 MET B CA 1
ATOM 6796 C C . MET B 1 368 ? 3.168 -19.047 1.981 1 97.5 368 MET B C 1
ATOM 6798 O O . MET B 1 368 ? 2.273 -19.438 2.734 1 97.5 368 MET B O 1
ATOM 6802 N N . TYR B 1 369 ? 2.986 -18.828 0.731 1 97.75 369 TYR B N 1
ATOM 6803 C CA . TYR B 1 369 ? 1.719 -19.188 0.107 1 97.75 369 TYR B CA 1
ATOM 6804 C C . TYR B 1 369 ? 1.386 -20.656 0.36 1 97.75 369 TYR B C 1
ATOM 6806 O O . TYR B 1 369 ? 0.264 -20.984 0.754 1 97.75 369 TYR B O 1
ATOM 6814 N N . ASN B 1 370 ? 2.363 -21.531 0.113 1 98 370 ASN B N 1
ATOM 6815 C CA . ASN B 1 370 ? 2.158 -22.953 0.31 1 98 370 ASN B CA 1
ATOM 6816 C C . ASN B 1 370 ? 1.866 -23.281 1.771 1 98 370 ASN B C 1
ATOM 6818 O O . ASN B 1 370 ? 1.015 -24.125 2.066 1 98 370 ASN B O 1
ATOM 6822 N N . ALA B 1 371 ? 2.535 -22.609 2.68 1 97 371 ALA B N 1
ATOM 6823 C CA . ALA B 1 371 ? 2.311 -22.859 4.105 1 97 371 ALA B CA 1
ATOM 6824 C C . ALA B 1 371 ? 0.886 -22.484 4.504 1 97 371 ALA B C 1
ATOM 6826 O O . ALA B 1 371 ? 0.207 -23.25 5.191 1 97 371 ALA B O 1
ATOM 6827 N N . VAL B 1 372 ? 0.473 -21.344 4.09 1 95.81 372 VAL B N 1
ATOM 6828 C CA . VAL B 1 372 ? -0.87 -20.859 4.406 1 95.81 372 VAL B CA 1
ATOM 6829 C C . VAL B 1 372 ? -1.908 -21.781 3.775 1 95.81 372 VAL B C 1
ATOM 6831 O O . VAL B 1 372 ? -2.881 -22.172 4.426 1 95.81 372 VAL B O 1
ATOM 6834 N N . SER B 1 373 ? -1.691 -22.188 2.523 1 95.44 373 SER B N 1
ATOM 6835 C CA . SER B 1 373 ? -2.617 -23.062 1.82 1 95.44 373 SER B CA 1
ATOM 6836 C C . SER B 1 373 ? -2.744 -24.406 2.527 1 95.44 373 SER B C 1
ATOM 6838 O O . SER B 1 373 ? -3.85 -24.922 2.695 1 95.44 373 SER B O 1
ATOM 6840 N N . LEU B 1 374 ? -1.649 -24.953 2.928 1 94.94 374 LEU B N 1
ATOM 6841 C CA . LEU B 1 374 ? -1.665 -26.219 3.652 1 94.94 374 LEU B CA 1
ATOM 6842 C C . LEU B 1 374 ? -2.471 -26.094 4.941 1 94.94 374 LEU B C 1
ATOM 6844 O O . LEU B 1 374 ? -3.186 -27.031 5.324 1 94.94 374 LEU B O 1
ATOM 6848 N N . SER B 1 375 ? -2.316 -24.969 5.578 1 93.38 375 SER B N 1
ATOM 6849 C CA . SER B 1 375 ? -3.053 -24.75 6.816 1 93.38 375 SER B CA 1
ATOM 6850 C C . SER B 1 375 ? -4.551 -24.625 6.555 1 93.38 375 SER B C 1
ATOM 6852 O O . SER B 1 375 ? -5.363 -25.078 7.363 1 93.38 375 SER B O 1
ATOM 6854 N N . ILE B 1 376 ? -4.871 -24 5.496 1 91.25 376 ILE B N 1
ATOM 6855 C CA . ILE B 1 376 ? -6.277 -23.875 5.113 1 91.25 376 ILE B CA 1
ATOM 6856 C C . ILE B 1 376 ? -6.855 -25.266 4.836 1 91.25 376 ILE B C 1
ATOM 6858 O O . ILE B 1 376 ? -7.977 -25.562 5.254 1 91.25 376 ILE B O 1
ATOM 6862 N N . ILE B 1 377 ? -6.098 -26.094 4.156 1 88.19 377 ILE B N 1
ATOM 6863 C CA . ILE B 1 377 ? -6.512 -27.453 3.854 1 88.19 377 ILE B CA 1
ATOM 6864 C C . ILE B 1 377 ? -6.746 -28.234 5.152 1 88.19 377 ILE B C 1
ATOM 6866 O O . ILE B 1 377 ? -7.723 -28.969 5.273 1 88.19 377 ILE B O 1
ATOM 6870 N N . ALA B 1 378 ? -5.957 -27.953 6.059 1 85.38 378 ALA B N 1
ATOM 6871 C CA . ALA B 1 378 ? -6.055 -28.641 7.344 1 85.38 378 ALA B CA 1
ATOM 6872 C C . ALA B 1 378 ? -7.262 -28.156 8.133 1 85.38 378 ALA B C 1
ATOM 6874 O O . ALA B 1 378 ? -7.781 -28.875 8.992 1 85.38 378 ALA B O 1
ATOM 6875 N N . SER B 1 379 ? -7.617 -26.891 7.98 1 80.88 379 SER B N 1
ATOM 6876 C CA . SER B 1 379 ? -8.719 -26.281 8.719 1 80.88 379 SER B CA 1
ATOM 6877 C C . SER B 1 379 ? -10.07 -26.688 8.141 1 80.88 379 SER B C 1
ATOM 6879 O O . SER B 1 379 ? -11.094 -26.625 8.828 1 80.88 379 SER B O 1
ATOM 6881 N N . SER B 1 380 ? -10.188 -26.812 6.805 1 67.5 380 SER B N 1
ATOM 6882 C CA . SER B 1 380 ? -11.422 -26.766 6.023 1 67.5 380 SER B CA 1
ATOM 6883 C C . SER B 1 380 ? -12.281 -28 6.297 1 67.5 380 SER B C 1
ATOM 6885 O O . SER B 1 380 ? -11.789 -29.125 6.25 1 67.5 380 SER B O 1
ATOM 6887 N N . LYS B 1 381 ? -13.227 -27.734 7.266 1 62.56 381 LYS B N 1
ATOM 6888 C CA . LYS B 1 381 ? -14.469 -28.5 7.156 1 62.56 381 LYS B CA 1
ATOM 6889 C C . LYS B 1 381 ? -15.445 -27.828 6.199 1 62.56 381 LYS B C 1
ATOM 6891 O O . LYS B 1 381 ? -15.586 -26.594 6.199 1 62.56 381 LYS B O 1
ATOM 6896 N N . PRO B 1 382 ? -15.766 -28.562 5.07 1 58.38 382 PRO B N 1
ATOM 6897 C CA . PRO B 1 382 ? -16.734 -27.953 4.152 1 58.38 382 PRO B CA 1
ATOM 6898 C C . PRO B 1 382 ? -17.875 -27.25 4.883 1 58.38 382 PRO B C 1
ATOM 6900 O O . PRO B 1 382 ? -18.453 -27.828 5.82 1 58.38 382 PRO B O 1
ATOM 6903 N N . TYR B 1 383 ? -17.797 -25.844 4.969 1 57.12 383 TYR B N 1
ATOM 6904 C CA . TYR B 1 383 ? -18.938 -25.188 5.598 1 57.12 383 TYR B CA 1
ATOM 6905 C C . TYR B 1 383 ? -19.969 -24.781 4.555 1 57.12 383 TYR B C 1
ATOM 6907 O O . TYR B 1 383 ? -19.641 -24.125 3.57 1 57.12 383 TYR B O 1
ATOM 6915 N N . THR B 1 384 ? -20.953 -25.625 4.348 1 56.19 384 THR B N 1
ATOM 6916 C CA . THR B 1 384 ? -22.078 -25.281 3.484 1 56.19 384 THR B CA 1
ATOM 6917 C C . THR B 1 384 ? -23.219 -24.656 4.293 1 56.19 384 THR B C 1
ATOM 6919 O O . THR B 1 384 ? -23.672 -25.234 5.281 1 56.19 384 THR B O 1
ATOM 6922 N N . GLN B 1 385 ? -23.156 -23.406 4.559 1 52.47 385 GLN B N 1
ATOM 6923 C CA . GLN B 1 385 ? -24.344 -22.812 5.168 1 52.47 385 GLN B CA 1
ATOM 6924 C C . GLN B 1 385 ? -25.203 -22.109 4.125 1 52.47 385 GLN B C 1
ATOM 6926 O O . GLN B 1 385 ? -24.781 -21.125 3.518 1 52.47 385 GLN B O 1
ATOM 6931 N N . GLY B 1 386 ? -26.422 -22.484 3.953 1 53.78 386 GLY B N 1
ATOM 6932 C CA . GLY B 1 386 ? -27.391 -21.922 3.033 1 53.78 386 GLY B CA 1
ATOM 6933 C C . GLY B 1 386 ? -27.031 -22.125 1.575 1 53.78 386 GLY B C 1
ATOM 6934 O O . GLY B 1 386 ? -26.562 -23.203 1.199 1 53.78 386 GLY B O 1
ATOM 6935 N N . LYS B 1 387 ? -27.344 -21.141 0.807 1 56.38 387 LYS B N 1
ATOM 6936 C CA . LYS B 1 387 ? -27.25 -21.156 -0.649 1 56.38 387 LYS B CA 1
ATOM 6937 C C . LYS B 1 387 ? -25.797 -21.078 -1.108 1 56.38 387 LYS B C 1
ATOM 6939 O O . LYS B 1 387 ? -25.484 -21.453 -2.236 1 56.38 387 LYS B O 1
ATOM 6944 N N . TYR B 1 388 ? -24.922 -20.656 -0.137 1 61.28 388 TYR B N 1
ATOM 6945 C CA . TYR B 1 388 ? -23.578 -20.375 -0.63 1 61.28 388 TYR B CA 1
ATOM 6946 C C . TYR B 1 388 ? -22.578 -21.359 -0.042 1 61.28 388 TYR 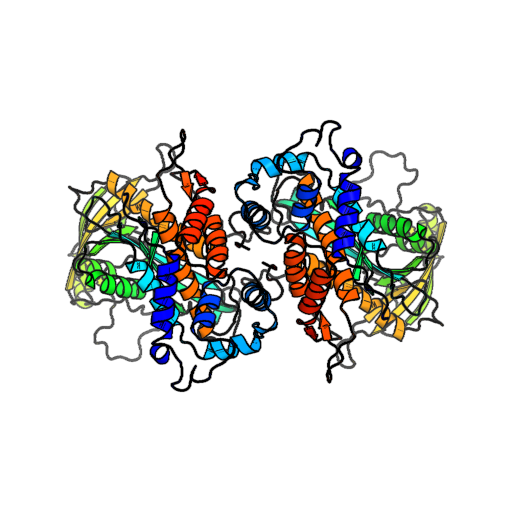B C 1
ATOM 6948 O O . TYR B 1 388 ? -22.766 -21.875 1.063 1 61.28 388 TYR B O 1
ATOM 6956 N N . GLN B 1 389 ? -21.75 -21.812 -0.83 1 74.75 389 GLN B N 1
ATOM 6957 C CA . GLN B 1 389 ? -20.531 -22.484 -0.377 1 74.75 389 GLN B CA 1
ATOM 6958 C C . GLN B 1 389 ? -19.469 -21.484 0.047 1 74.75 389 GLN B C 1
ATOM 6960 O O . GLN B 1 389 ? -19.328 -20.422 -0.572 1 74.75 389 GLN B O 1
ATOM 6965 N N . TYR B 1 390 ? -18.953 -21.703 1.259 1 79.31 390 TYR B N 1
ATOM 6966 C CA . TYR B 1 390 ? -18 -20.75 1.809 1 79.31 390 TYR B CA 1
ATOM 6967 C C . TYR B 1 390 ? -16.578 -21.312 1.763 1 79.31 390 TYR B C 1
ATOM 6969 O O . TYR B 1 390 ? -16.391 -22.531 1.753 1 79.31 390 TYR B O 1
ATOM 6977 N N . GLN B 1 391 ? -15.758 -20.438 1.528 1 85.25 391 GLN B N 1
ATOM 6978 C CA . GLN B 1 391 ? -14.344 -20.781 1.624 1 85.25 391 GLN B CA 1
ATOM 6979 C C . GLN B 1 391 ? -13.625 -19.859 2.605 1 85.25 391 GLN B C 1
ATOM 6981 O O . GLN B 1 391 ? -14.117 -18.781 2.934 1 85.25 391 GLN B O 1
ATOM 6986 N N . ILE B 1 392 ? -12.523 -20.328 3.115 1 89.81 392 ILE B N 1
ATOM 6987 C CA . ILE B 1 392 ? -11.727 -19.547 4.059 1 89.81 392 ILE B CA 1
ATOM 6988 C C . ILE B 1 392 ? -11.148 -18.312 3.359 1 89.81 392 ILE B C 1
ATOM 6990 O O . ILE B 1 392 ? -10.711 -18.406 2.209 1 89.81 392 ILE B O 1
ATOM 6994 N N . ASP B 1 393 ? -11.219 -17.203 4.027 1 89.25 393 ASP B N 1
ATOM 6995 C CA . ASP B 1 393 ? -10.641 -15.961 3.527 1 89.25 393 ASP B CA 1
ATOM 6996 C C . ASP B 1 393 ? -9.109 -16.031 3.521 1 89.25 393 ASP B C 1
ATOM 6998 O O . ASP B 1 393 ? -8.477 -15.992 4.578 1 89.25 393 ASP B O 1
ATOM 7002 N N . PHE B 1 394 ? -8.555 -16.125 2.363 1 90.94 394 PHE B N 1
ATOM 7003 C CA . PHE B 1 394 ? -7.117 -16.328 2.236 1 90.94 394 PHE B CA 1
ATOM 7004 C C . PHE B 1 394 ? -6.352 -15.148 2.824 1 90.94 394 PHE B C 1
ATOM 7006 O O . PHE B 1 394 ? -5.289 -15.328 3.426 1 90.94 394 PHE B O 1
ATOM 7013 N N . LYS B 1 395 ? -6.828 -13.945 2.668 1 90.19 395 LYS B N 1
ATOM 7014 C CA . LYS B 1 395 ? -6.156 -12.766 3.199 1 90.19 395 LYS B CA 1
ATOM 7015 C C . LYS B 1 395 ? -6.035 -12.836 4.719 1 90.19 395 LYS B C 1
ATOM 7017 O O . LYS B 1 395 ? -4.965 -12.594 5.273 1 90.19 395 LYS B O 1
ATOM 7022 N N . MET B 1 396 ? -7.102 -13.125 5.32 1 90.88 396 MET B N 1
ATOM 7023 C CA . MET B 1 396 ? -7.07 -13.234 6.777 1 90.88 396 MET B CA 1
ATOM 7024 C C . MET B 1 396 ? -6.207 -14.414 7.215 1 90.88 396 MET B C 1
ATOM 7026 O O . MET B 1 396 ? -5.535 -14.352 8.242 1 90.88 396 MET B O 1
ATOM 7030 N N . ALA B 1 397 ? -6.297 -15.461 6.422 1 93.31 397 ALA B N 1
ATOM 7031 C CA . ALA B 1 397 ? -5.434 -16.594 6.738 1 93.31 397 ALA B CA 1
ATOM 7032 C C . ALA B 1 397 ? -3.963 -16.188 6.742 1 93.31 397 ALA B C 1
ATOM 7034 O O . ALA B 1 397 ? -3.195 -16.609 7.609 1 93.31 397 ALA B O 1
ATOM 7035 N N . CYS B 1 398 ? -3.578 -15.375 5.801 1 93.19 398 CYS B N 1
ATOM 7036 C CA . CYS B 1 398 ? -2.209 -14.875 5.734 1 93.19 398 CYS B CA 1
ATOM 7037 C C . CYS B 1 398 ? -1.873 -14.039 6.965 1 93.19 398 CYS B C 1
ATOM 7039 O O . CYS B 1 398 ? -0.812 -14.211 7.566 1 93.19 398 CYS B O 1
ATOM 7041 N N . CYS B 1 399 ? -2.752 -13.172 7.32 1 90.62 399 CYS B N 1
ATOM 7042 C CA . CYS B 1 399 ? -2.564 -12.305 8.477 1 90.62 399 CYS B CA 1
ATOM 7043 C C . CYS B 1 399 ? -2.398 -13.125 9.75 1 90.62 399 CYS B C 1
ATOM 7045 O O . CYS B 1 399 ? -1.484 -12.883 10.539 1 90.62 399 CYS B O 1
ATOM 7047 N N . ILE B 1 400 ? -3.25 -14.094 9.938 1 92.31 400 ILE B N 1
ATOM 7048 C CA . ILE B 1 400 ? -3.254 -14.945 11.125 1 92.31 400 ILE B CA 1
ATOM 7049 C C . ILE B 1 400 ? -1.983 -15.789 11.156 1 92.31 400 ILE B C 1
ATOM 7051 O O . ILE B 1 400 ? -1.332 -15.898 12.203 1 92.31 400 ILE B O 1
ATOM 7055 N N . TRP B 1 401 ? -1.692 -16.359 10.008 1 93.75 401 TRP B N 1
ATOM 7056 C CA . TRP B 1 401 ? -0.499 -17.188 9.914 1 93.75 401 TRP B CA 1
ATOM 7057 C C . TRP B 1 401 ? 0.75 -16.406 10.281 1 93.75 401 TRP B C 1
ATOM 7059 O O . TRP B 1 401 ? 1.618 -16.891 11.008 1 93.75 401 TRP B O 1
ATOM 7069 N N . ARG B 1 402 ? 0.865 -15.188 9.836 1 91.25 402 ARG B N 1
ATOM 7070 C CA . ARG B 1 402 ? 2.021 -14.352 10.133 1 91.25 402 ARG B CA 1
ATOM 7071 C C . ARG B 1 402 ? 2.143 -14.094 11.633 1 91.25 402 ARG B C 1
ATOM 7073 O O . ARG B 1 402 ? 3.244 -14.125 12.188 1 91.25 402 ARG B O 1
ATOM 7080 N N . ARG B 1 403 ? 1.087 -13.852 12.227 1 89.94 403 ARG B N 1
ATOM 7081 C CA . ARG B 1 403 ? 1.091 -13.602 13.664 1 89.94 403 ARG B CA 1
ATOM 7082 C C . ARG B 1 403 ? 1.588 -14.828 14.43 1 89.94 403 ARG B C 1
ATOM 7084 O O . ARG B 1 403 ? 2.465 -14.711 15.289 1 89.94 403 ARG B O 1
ATOM 7091 N N . TYR B 1 404 ? 1.057 -15.992 14.102 1 91.56 404 TYR B N 1
ATOM 7092 C CA . TYR B 1 404 ? 1.398 -17.203 14.836 1 91.56 404 TYR B CA 1
ATOM 7093 C C . TYR B 1 404 ? 2.816 -17.656 14.508 1 91.56 404 TYR B C 1
ATOM 7095 O O . TYR B 1 404 ? 3.52 -18.188 15.367 1 91.56 404 TYR B O 1
ATOM 7103 N N . PHE B 1 405 ? 3.178 -17.484 13.273 1 92.31 405 PHE B N 1
ATOM 7104 C CA . PHE B 1 405 ? 4.523 -17.859 12.852 1 92.31 405 PHE B CA 1
ATOM 7105 C C . PHE B 1 405 ? 5.57 -17.016 13.562 1 92.31 405 PHE B C 1
ATOM 7107 O O . PHE B 1 405 ? 6.676 -17.5 13.836 1 92.31 405 PHE B O 1
ATOM 7114 N N . SER B 1 406 ? 5.191 -15.797 13.953 1 86.88 406 SER B N 1
ATOM 7115 C CA . SER B 1 406 ? 6.102 -14.875 14.625 1 86.88 406 SER B CA 1
ATOM 7116 C C . SER B 1 406 ? 6.305 -15.258 16.078 1 86.88 406 SER B C 1
ATOM 7118 O O . SER B 1 406 ? 7.344 -14.953 16.672 1 86.88 406 SER B O 1
ATOM 7120 N N . ILE B 1 407 ? 5.375 -15.773 16.875 1 77.94 407 ILE B N 1
ATOM 7121 C CA . ILE B 1 407 ? 5.383 -16.078 18.297 1 77.94 407 ILE B CA 1
ATOM 7122 C C . ILE B 1 407 ? 6.277 -17.281 18.562 1 77.94 407 ILE B C 1
ATOM 7124 O O . ILE B 1 407 ? 6.816 -17.438 19.672 1 77.94 407 ILE B O 1
ATOM 7128 N N . SER B 1 408 ? 6.902 -17.906 17.719 1 72.62 408 SER B N 1
ATOM 7129 C CA . SER B 1 408 ? 7.828 -19.031 17.812 1 72.62 408 SER B CA 1
ATOM 7130 C C . SER B 1 408 ? 7.281 -20.125 18.719 1 72.62 408 SER B C 1
ATOM 7132 O O . SER B 1 408 ? 8.039 -20.766 19.453 1 72.62 408 SER B O 1
ATOM 7134 N N . ASP B 1 409 ? 6.004 -20.172 19.062 1 83.75 409 ASP B N 1
ATOM 7135 C CA . ASP B 1 409 ? 5.336 -21.297 19.703 1 83.75 409 ASP B CA 1
ATOM 7136 C C . ASP B 1 409 ? 4.668 -22.203 18.672 1 83.75 409 ASP B C 1
ATOM 7138 O O . ASP B 1 409 ? 3.574 -21.891 18.188 1 83.75 409 ASP B O 1
ATOM 7142 N N . ASN B 1 410 ? 5.324 -23.297 18.469 1 86.5 410 ASN B N 1
ATOM 7143 C CA . ASN B 1 410 ? 4.805 -24.203 17.453 1 86.5 410 ASN B CA 1
ATOM 7144 C C . ASN B 1 410 ? 4.074 -25.391 18.078 1 86.5 410 ASN B C 1
ATOM 7146 O O . ASN B 1 410 ? 4.016 -26.469 17.484 1 86.5 410 ASN B O 1
ATOM 7150 N N . SER B 1 411 ? 3.549 -25.109 19.219 1 90.31 411 SER B N 1
ATOM 7151 C CA . SER B 1 411 ? 2.816 -26.172 19.906 1 90.31 411 SER B CA 1
ATOM 7152 C C . SER B 1 411 ? 1.524 -26.516 19.172 1 90.31 411 SER B C 1
ATOM 7154 O O . SER B 1 411 ? 1.031 -25.719 18.375 1 90.31 411 SER B O 1
ATOM 7156 N N . ASP B 1 412 ? 1.074 -27.719 19.422 1 92.38 412 ASP B N 1
ATOM 7157 C CA . ASP B 1 412 ? -0.178 -28.156 18.812 1 92.38 412 ASP B CA 1
ATOM 7158 C C . ASP B 1 412 ? -1.347 -27.281 19.281 1 92.38 412 ASP B C 1
ATOM 7160 O O . ASP B 1 412 ? -2.289 -27.047 18.531 1 92.38 412 ASP B O 1
ATOM 7164 N N . LYS B 1 413 ? -1.223 -26.844 20.469 1 90.5 413 LYS B N 1
ATOM 7165 C CA . LYS B 1 413 ? -2.256 -25.969 21 1 90.5 413 LYS B CA 1
ATOM 7166 C C . LYS B 1 413 ? -2.318 -24.656 20.219 1 90.5 413 LYS B C 1
ATOM 7168 O O . LYS B 1 413 ? -3.4 -24.219 19.828 1 90.5 413 LYS B O 1
ATOM 7173 N N . ASN B 1 414 ? -1.19 -24.141 20.031 1 90.88 414 ASN B N 1
ATOM 7174 C CA . ASN B 1 414 ? -1.114 -22.891 19.281 1 90.88 414 ASN B CA 1
ATOM 7175 C C . ASN B 1 414 ? -1.566 -23.078 17.844 1 90.88 414 ASN B C 1
ATOM 7177 O O . ASN B 1 414 ? -2.219 -22.203 17.266 1 90.88 414 ASN B O 1
ATOM 7181 N N . PHE B 1 415 ? -1.225 -24.203 17.281 1 92.81 415 PHE B N 1
ATOM 7182 C CA . PHE B 1 415 ? -1.631 -24.469 15.914 1 92.81 415 PHE B CA 1
ATOM 7183 C C . PHE B 1 415 ? -3.141 -24.656 15.82 1 92.81 415 PHE B C 1
ATOM 7185 O O . PHE B 1 415 ? -3.768 -24.203 14.859 1 92.81 415 PHE B O 1
ATOM 7192 N N . THR B 1 416 ? -3.67 -25.297 16.797 1 91.56 416 THR B N 1
ATOM 7193 C CA . THR B 1 416 ? -5.117 -25.453 16.828 1 91.56 416 THR B CA 1
ATOM 7194 C C . THR B 1 416 ? -5.812 -24.094 16.906 1 91.56 416 THR B C 1
ATOM 7196 O O . THR B 1 416 ? -6.836 -23.875 16.266 1 91.56 416 THR B O 1
ATOM 7199 N N . GLN B 1 417 ? -5.227 -23.281 17.719 1 90.62 417 GLN B N 1
ATOM 7200 C CA . GLN B 1 417 ? -5.781 -21.922 17.812 1 90.62 417 GLN B CA 1
ATOM 7201 C C . GLN B 1 417 ? -5.668 -21.188 16.484 1 90.62 417 GLN B C 1
ATOM 7203 O O . GLN B 1 417 ? -6.57 -20.438 16.109 1 90.62 417 GLN B O 1
ATOM 7208 N N . LEU B 1 418 ? -4.566 -21.328 15.836 1 92.75 418 LEU B N 1
ATOM 7209 C CA . LEU B 1 418 ? -4.387 -20.75 14.508 1 92.75 418 LEU B CA 1
ATOM 7210 C C . LEU B 1 418 ? -5.484 -21.219 13.562 1 92.75 418 LEU B C 1
ATOM 7212 O O . LEU B 1 418 ? -6.082 -20.406 12.852 1 92.75 418 LEU B O 1
ATOM 7216 N N . LEU B 1 419 ? -5.793 -22.531 13.586 1 92.31 419 LEU B N 1
ATOM 7217 C CA . LEU B 1 419 ? -6.809 -23.094 12.695 1 92.31 419 LEU B CA 1
ATOM 7218 C C . LEU B 1 419 ? -8.188 -22.531 13.023 1 92.31 419 LEU B C 1
ATOM 7220 O O . LEU B 1 419 ? -8.977 -22.25 12.125 1 92.31 419 LEU B O 1
ATOM 7224 N N . LEU B 1 420 ? -8.398 -22.312 14.258 1 89.56 420 LEU B N 1
ATOM 7225 C CA . LEU B 1 420 ? -9.68 -21.766 14.688 1 89.56 420 LEU B CA 1
ATOM 7226 C C . LEU B 1 420 ? -9.82 -20.312 14.227 1 89.56 420 LEU B C 1
ATOM 7228 O O . LEU B 1 420 ? -10.891 -19.906 13.75 1 89.56 420 LEU B O 1
ATOM 7232 N N . ASP B 1 421 ? -8.773 -19.578 14.359 1 91.31 421 ASP B N 1
ATOM 7233 C CA . ASP B 1 421 ? -8.789 -18.188 13.922 1 91.31 421 ASP B CA 1
ATOM 7234 C C . ASP B 1 421 ? -9.016 -18.094 12.414 1 91.31 421 ASP B C 1
ATOM 7236 O O . ASP B 1 421 ? -9.75 -17.219 11.945 1 91.31 421 ASP B O 1
ATOM 7240 N N . VAL B 1 422 ? -8.375 -18.953 11.711 1 91.31 422 VAL B N 1
ATOM 7241 C CA . VAL B 1 422 ? -8.492 -18.953 10.258 1 91.31 422 VAL B CA 1
ATOM 7242 C C . VAL B 1 422 ? -9.914 -19.328 9.859 1 91.31 422 VAL B C 1
ATOM 7244 O O . VAL B 1 422 ? -10.5 -18.719 8.961 1 91.31 422 VAL B O 1
ATOM 7247 N N . ALA B 1 423 ? -10.5 -20.25 10.477 1 89.25 423 ALA B N 1
ATOM 7248 C CA . ALA B 1 423 ? -11.828 -20.766 10.164 1 89.25 423 ALA B CA 1
ATOM 7249 C C . ALA B 1 423 ? -12.906 -19.734 10.484 1 89.25 423 ALA B C 1
ATOM 7251 O O . ALA B 1 423 ? -14.031 -19.828 9.984 1 89.25 423 ALA B O 1
ATOM 7252 N N . PHE B 1 424 ? -12.562 -18.797 11.258 1 87.31 424 PHE B N 1
ATOM 7253 C CA . PHE B 1 424 ? -13.5 -17.75 11.672 1 87.31 424 PHE B CA 1
ATOM 7254 C C . PHE B 1 424 ? -13.844 -16.844 10.508 1 87.31 424 PHE B C 1
ATOM 7256 O O . PHE B 1 424 ? -14.914 -16.234 10.484 1 87.31 424 PHE B O 1
ATOM 7263 N N . TYR B 1 425 ? -12.961 -16.766 9.57 1 89.25 425 TYR B N 1
ATOM 7264 C CA . TYR B 1 425 ? -13.148 -15.852 8.453 1 89.25 425 TYR B CA 1
ATOM 7265 C C . TYR B 1 425 ? -13.492 -16.609 7.176 1 89.25 425 TYR B C 1
ATOM 7267 O O . TYR B 1 425 ? -12.617 -17.25 6.574 1 89.25 425 TYR B O 1
ATOM 7275 N N . LEU B 1 426 ? -14.727 -16.453 6.75 1 86.69 426 LEU B N 1
ATOM 7276 C CA . LEU B 1 426 ? -15.234 -17.141 5.574 1 86.69 426 LEU B CA 1
ATOM 7277 C C . LEU B 1 426 ? -15.711 -16.156 4.52 1 86.69 426 LEU B C 1
ATOM 7279 O O . LEU B 1 426 ? -16.141 -15.047 4.852 1 86.69 426 LEU B O 1
ATOM 7283 N N . THR B 1 427 ? -15.516 -16.5 3.338 1 81.81 427 THR B N 1
ATOM 7284 C CA . THR B 1 427 ? -16.031 -15.727 2.207 1 81.81 427 THR B CA 1
ATOM 7285 C C . THR B 1 427 ? -16.844 -16.609 1.275 1 81.81 427 THR B C 1
ATOM 7287 O O . THR B 1 427 ? -16.516 -17.781 1.078 1 81.81 427 THR B O 1
ATOM 7290 N N . PRO B 1 428 ? -17.922 -16.078 0.773 1 77.75 428 PRO B N 1
ATOM 7291 C CA . PRO B 1 428 ? -18.75 -16.891 -0.135 1 77.75 428 PRO B CA 1
ATOM 7292 C C . PRO B 1 428 ? -18.047 -17.172 -1.46 1 77.75 428 PRO B C 1
ATOM 7294 O O . PRO B 1 428 ? -17.312 -16.328 -1.975 1 77.75 428 PRO B O 1
ATOM 7297 N N . ILE B 1 429 ? -18.203 -18.375 -1.936 1 74.12 429 ILE B N 1
ATOM 7298 C CA . ILE B 1 429 ? -17.703 -18.75 -3.256 1 74.12 429 ILE B CA 1
ATOM 7299 C C . ILE B 1 429 ? -18.688 -18.281 -4.328 1 74.12 429 ILE B C 1
ATOM 7301 O O . ILE B 1 429 ? -19.891 -18.547 -4.234 1 74.12 429 ILE B O 1
ATOM 7305 N N . ARG B 1 430 ? -18.234 -17.406 -5.172 1 64.19 430 ARG B N 1
ATOM 7306 C CA . ARG B 1 430 ? -19.094 -16.938 -6.262 1 64.19 430 ARG B CA 1
ATOM 7307 C C . ARG B 1 430 ? -18.656 -17.547 -7.594 1 64.19 430 ARG B C 1
ATOM 7309 O O . ARG B 1 430 ? -17.672 -17.109 -8.188 1 64.19 430 ARG B O 1
ATOM 7316 N N . PRO B 1 431 ? -19.391 -18.562 -7.977 1 62.62 431 PRO B N 1
ATOM 7317 C CA . PRO B 1 431 ? -19.016 -19.172 -9.25 1 62.62 431 PRO B CA 1
ATOM 7318 C C . PRO B 1 431 ? -19.297 -18.266 -10.445 1 62.62 431 PRO B C 1
ATOM 7320 O O . PRO B 1 431 ? -20.094 -17.344 -10.352 1 62.62 431 PRO B O 1
ATOM 7323 N N . GLY B 1 432 ? -18.594 -18.359 -11.602 1 57.66 432 GLY B N 1
ATOM 7324 C CA . GLY B 1 432 ? -18.891 -17.703 -12.859 1 57.66 432 GLY B CA 1
ATOM 7325 C C . GLY B 1 432 ? -18.5 -16.234 -12.875 1 57.66 432 GLY B C 1
ATOM 7326 O O . GLY B 1 432 ? -19.188 -15.414 -13.477 1 57.66 432 GLY B O 1
ATOM 7327 N N . ARG B 1 433 ? -17.656 -15.844 -12.016 1 55.06 433 ARG B N 1
ATOM 7328 C CA . ARG B 1 433 ? -17.25 -14.438 -11.992 1 55.06 433 ARG B CA 1
ATOM 7329 C C . ARG B 1 433 ? -16.594 -14.031 -13.305 1 55.06 433 ARG B C 1
ATOM 7331 O O . ARG B 1 433 ? -15.82 -14.797 -13.883 1 55.06 433 ARG B O 1
ATOM 7338 N N . LYS B 1 434 ? -17.156 -12.984 -13.938 1 53.16 434 LYS B N 1
ATOM 7339 C CA . LYS B 1 434 ? -16.578 -12.367 -15.133 1 53.16 434 LYS B CA 1
ATOM 7340 C C . LYS B 1 434 ? -15.977 -11 -14.812 1 53.16 434 LYS B C 1
ATOM 7342 O O . LYS B 1 434 ? -16.562 -10.219 -14.07 1 53.16 434 LYS B O 1
ATOM 7347 N N . ASP B 1 435 ? -14.641 -10.883 -14.836 1 52.34 435 ASP B N 1
ATOM 7348 C CA . ASP B 1 435 ? -14.07 -9.555 -14.609 1 52.34 435 ASP B CA 1
ATOM 7349 C C . ASP B 1 435 ? -13.297 -9.078 -15.836 1 52.34 435 ASP B C 1
ATOM 7351 O O . ASP B 1 435 ? -12.383 -9.758 -16.312 1 52.34 435 ASP B O 1
ATOM 7355 N N . LYS B 1 436 ? -13.883 -8.117 -16.516 1 47.44 436 LYS B N 1
ATOM 7356 C CA . LYS B 1 436 ? -13.117 -7.52 -17.609 1 47.44 436 LYS B CA 1
ATOM 7357 C C . LYS B 1 436 ? -11.867 -6.816 -17.078 1 47.44 436 LYS B C 1
ATOM 7359 O O . LYS B 1 436 ? -11.93 -6.109 -16.078 1 47.44 436 LYS B O 1
ATOM 7364 N N . ARG B 1 437 ? -10.734 -7.285 -17.5 1 44.88 437 ARG B N 1
ATOM 7365 C CA . ARG B 1 437 ? -9.469 -6.691 -17.094 1 44.88 437 ARG B CA 1
ATOM 7366 C C . ARG B 1 437 ? -9.414 -5.211 -17.453 1 44.88 437 ARG B C 1
ATOM 7368 O O . ARG B 1 437 ? -9.531 -4.848 -18.625 1 44.88 437 ARG B O 1
ATOM 7375 N N . ASN B 1 438 ? -9.812 -4.301 -16.516 1 42.19 438 ASN B N 1
ATOM 7376 C CA . ASN B 1 438 ? -9.625 -2.877 -16.766 1 42.19 438 ASN B CA 1
ATOM 7377 C C . ASN B 1 438 ? -8.227 -2.416 -16.359 1 42.19 438 ASN B C 1
ATOM 7379 O O . ASN B 1 438 ? -7.887 -2.391 -15.18 1 42.19 438 ASN B O 1
ATOM 7383 N N . LEU B 1 439 ? -7.262 -2.361 -17.281 1 42.5 439 LEU B N 1
ATOM 7384 C CA . LEU B 1 439 ? -5.859 -2.012 -17.094 1 42.5 439 LEU B CA 1
ATOM 7385 C C . LEU B 1 439 ? -5.719 -0.564 -16.641 1 42.5 439 LEU B C 1
ATOM 7387 O O . LEU B 1 439 ? -4.602 -0.083 -16.422 1 42.5 439 LEU B O 1
ATOM 7391 N N . LYS B 1 440 ? -6.715 0.219 -16.344 1 44.38 440 LYS B N 1
ATOM 7392 C CA . LYS B 1 440 ? -6.504 1.65 -16.141 1 44.38 440 LYS B CA 1
ATOM 7393 C C . LYS B 1 440 ? -6.113 1.956 -14.703 1 44.38 440 LYS B C 1
ATOM 7395 O O . LYS B 1 440 ? -6.523 1.248 -13.781 1 44.38 440 LYS B O 1
ATOM 7400 N N . VAL B 1 441 ? -5.148 2.844 -14.586 1 45.5 441 VAL B N 1
ATOM 7401 C CA . VAL B 1 441 ? -4.57 3.406 -13.367 1 45.5 441 VAL B CA 1
ATOM 7402 C C . VAL B 1 441 ? -5.688 3.826 -12.414 1 45.5 441 VAL B C 1
ATOM 7404 O O . VAL B 1 441 ? -6.617 4.527 -12.812 1 45.5 441 VAL B O 1
ATOM 7407 N N . LYS B 1 442 ? -5.879 3.176 -11.312 1 47.31 442 LYS B N 1
ATOM 7408 C CA . LYS B 1 442 ? -6.906 3.529 -10.336 1 47.31 442 LYS B CA 1
ATOM 7409 C C . LYS B 1 442 ? -6.355 4.488 -9.281 1 47.31 442 LYS B C 1
ATOM 7411 O O . LYS B 1 442 ? -5.234 4.312 -8.797 1 47.31 442 LYS B O 1
ATOM 7416 N N . LEU B 1 443 ? -6.969 5.59 -9.062 1 46.69 443 LEU B N 1
ATOM 7417 C CA . LEU B 1 443 ? -6.617 6.59 -8.062 1 46.69 443 LEU B CA 1
ATOM 7418 C C . LEU B 1 443 ? -6.617 5.988 -6.664 1 46.69 443 LEU B C 1
ATOM 7420 O O . LEU B 1 443 ? -5.773 6.328 -5.832 1 46.69 443 LEU B O 1
ATOM 7424 N N . VAL B 1 444 ? -7.586 5.027 -6.355 1 49.19 444 VAL B N 1
ATOM 7425 C CA . VAL B 1 444 ? -7.715 4.473 -5.012 1 49.19 444 VAL B CA 1
ATOM 7426 C C . VAL B 1 444 ? -7.477 2.965 -5.051 1 49.19 444 VAL B C 1
ATOM 7428 O O . VAL B 1 444 ? -7.926 2.283 -5.973 1 49.19 444 VAL B O 1
ATOM 7431 N N . VAL B 1 445 ? -6.52 2.568 -4.141 1 49.62 445 VAL B N 1
ATOM 7432 C CA . VAL B 1 445 ? -6.324 1.128 -4.023 1 49.62 445 VAL B CA 1
ATOM 7433 C C . VAL B 1 445 ? -7.629 0.461 -3.596 1 49.62 445 VAL B C 1
ATOM 7435 O O . VAL B 1 445 ? -8.195 0.797 -2.551 1 49.62 445 VAL B O 1
ATOM 7438 N N . GLY B 1 446 ? -8.211 -0.297 -4.527 1 49.41 446 GLY B N 1
ATOM 7439 C CA . GLY B 1 446 ? -9.406 -1.047 -4.176 1 49.41 446 GLY B CA 1
ATOM 7440 C C . GLY B 1 446 ? -9.234 -1.912 -2.943 1 49.41 446 GLY B C 1
ATOM 7441 O O . GLY B 1 446 ? -8.117 -2.324 -2.625 1 49.41 446 GLY B O 1
ATOM 7442 N N . PHE B 1 447 ? -10.273 -2.146 -2.16 1 51.62 447 PHE B N 1
ATOM 7443 C CA . PHE B 1 447 ? -10.258 -2.893 -0.908 1 51.62 447 PHE B CA 1
ATOM 7444 C C . PHE B 1 447 ? -9.586 -4.246 -1.097 1 51.62 447 PHE B C 1
ATOM 7446 O O . PHE B 1 447 ? -8.758 -4.66 -0.277 1 51.62 447 PHE B O 1
ATOM 7453 N N . PRO B 1 448 ? -9.844 -4.898 -2.207 1 41.97 448 PRO B N 1
ATOM 7454 C CA . PRO B 1 448 ? -9.234 -6.215 -2.367 1 41.97 448 PRO B CA 1
ATOM 7455 C C . PRO B 1 448 ? -7.723 -6.141 -2.596 1 41.97 448 PRO B C 1
ATOM 7457 O O . PRO B 1 448 ? -7.016 -7.129 -2.4 1 41.97 448 PRO B O 1
ATOM 7460 N N . TYR B 1 449 ? -7.219 -4.887 -2.9 1 45.19 449 TYR B N 1
ATOM 7461 C CA . TYR B 1 449 ? -5.812 -4.719 -3.254 1 45.19 449 TYR B CA 1
ATOM 7462 C C . TYR B 1 449 ? -5.035 -4.078 -2.111 1 45.19 449 TYR B C 1
ATOM 7464 O O . TYR B 1 449 ? -3.891 -3.656 -2.289 1 45.19 449 TYR B O 1
ATOM 7472 N N . ARG B 1 450 ? -5.742 -4.172 -1.003 1 53.97 450 ARG B N 1
ATOM 7473 C CA . ARG B 1 450 ? -5.082 -3.691 0.208 1 53.97 450 ARG B CA 1
ATOM 7474 C C . ARG B 1 450 ? -4.059 -4.703 0.715 1 53.97 450 ARG B C 1
ATOM 7476 O O . ARG B 1 450 ? -4.297 -5.91 0.662 1 53.97 450 ARG B O 1
ATOM 7483 N N . LEU B 1 451 ? -2.859 -4.129 0.964 1 57.59 451 LEU B N 1
ATOM 7484 C CA . LEU B 1 451 ? -1.815 -5.016 1.467 1 57.59 451 LEU B CA 1
ATOM 7485 C C . LEU B 1 451 ? -2.158 -5.52 2.863 1 57.59 451 LEU B C 1
ATOM 7487 O O . LEU B 1 451 ? -2.822 -4.824 3.635 1 57.59 451 LEU B O 1
ATOM 7491 N N . ALA B 1 452 ? -1.971 -6.824 2.996 1 44.91 452 ALA B N 1
ATOM 7492 C CA . ALA B 1 452 ? -2.178 -7.398 4.324 1 44.91 452 ALA B CA 1
ATOM 7493 C C . ALA B 1 452 ? -1.153 -6.859 5.32 1 44.91 452 ALA B C 1
ATOM 7495 O O . ALA B 1 452 ? 0.051 -6.879 5.051 1 44.91 452 ALA B O 1
ATOM 7496 N N . ALA B 1 453 ? -1.562 -5.719 6.09 1 61.56 453 ALA B N 1
ATOM 7497 C CA . ALA B 1 453 ? -0.673 -5.207 7.129 1 61.56 453 ALA B CA 1
ATOM 7498 C C . ALA B 1 453 ? -0.946 -5.891 8.469 1 61.56 453 ALA B C 1
ATOM 7500 O O . ALA B 1 453 ? -2.072 -6.312 8.734 1 61.56 453 ALA B O 1
#

Sequence (906 aa):
MKSLHSNILKLMDSIINKIADNIHDFSVSDQAFTRCRKLNSTDLIKLILNMGAGSLNSEIFHAFPDINSRMTASAFEQQKAKLKPECFKEIMLELSRANNVLQLLDNQYLVVAIDGSDFDQPFNPESENIFRGKDGRIYCQLHVNALYDVLNKLYLDMVIQPRQKMDEREAALTMLKKLAQQEKDFLVLMDRGYISFNLIENCNRLKHCHYVMRSKSGDGAFKEIVAMSNHEYDIDLSCRVTSSHYYYVTHKDTEKFLHLILHKKHHYKAVRSKNTRDQRWDFEDMCDVRFRVCKFRINPPGSDDEWEVLITNLYRNEYPLARMKEIYHLRWGIETSFRELKYDLSGIQFHSKKDQFVYMEIYAHFAMYNAVSLSIIASSKPYTQGKYQYQIDFKMACCIWRRYFSISDNSDKNFTQLLLDVAFYLTPIRPGRKDKRNLKVKLVVGFPYRLAAMKSLHSNILKLMDSIINKIADNIHDFSVSDQAFTRCRKLNSTDLIKLILNMGAGSLNSEIFHAFPDINSRMTASAFEQQKAKLKPECFKEIMLELSRANNVLQLLDNQYLVVAIDGSDFDQPFNPESENIFRGKDGRIYCQLHVNALYDVLNKLYLDMVIQPRQKMDEREAALTMLKKLAQQEKDFLVLMDRGYISFNLIENCNRLKHCHYVMRSKSGDGAFKEIVAMSNHEYDIDLSCRVTSSHYYYVTHKDTEKFLHLILHKKHHYKAVRSKNTRDQRWDFEDMCDVRFRVCKFRINPPGSDDEWEVLITNLYRNEYPLARMKEIYHLRWGIETSFRELKYDLSGIQFHSKKDQFVYMEIYAHFAMYNAVSLSIIASSKPYTQGKYQYQIDFKMACCIWRRYFSISDNSDKNFTQLLLDVAFYLTPIRPGRKDKRNLKVKLVVGFPYRLAA

pLDDT: mean 84.36, std 15.59, range [26.88, 98.75]

Foldseek 3Di:
DPDQQPLLLVVLLVLLVVCLVVQCVFFPDNCAQPDDDLQHSSLLLLLLLLDFQDAPQVSQCLLPVDPVSGDDPVVSVVNVNGGFLVSLLVLQQSLLVPDPDDDADVVAAQEKEKDKDKFWFQDDPVDPQWDADPVRDIGGMKMKIWIARLVLGATNDIDIDRPVPDDRQVRVLVVVLVVLVVVGAYEYAYEQVNDDLQSLVSQVPRPSHKYKYWHDAPPRGQPVVNPDDLDKDKDKDKAKEACDPVVCVVCVVPDPRYYHQPAPDPDPDPDDDPPDDHDDHDDDRIDIRIWIKTKDFDDDPPDDTDIIIMTIRDDCVVQPNVNSVVSNVSNVSVVVSVLCLCALRVLNRANDNYPRRNSNSNSSSSSLSSSLSSLQVSLDDFDDDPPFTKGFDSSQSSLLCSVLSSVSDSDPVSSVVSSVSRVVHIDTDDPPDDDDPPVDDDPDQPPSRHTSD/DPDQQPLLLVVLLVLLVVCLVVQCVFFPDNCAQPDDDLQHSSLLLLLLLLDFQDAPVVSQCLLPVDPVSGDDPVVSVVNVNGGFLVSLLVLQQSLLVPQPDDDADVVAAQEKEKDKDKFWFQDDPVDPQWDADPVRDIGGMKMKIWIARLVLGATNDIDIDRPVPDDRQVRVLVVVLVVLVVVGAYEYAYEQVNDDLQSLVSQVPRPSHKYKYWHDAPPRGQPVVNPDDLDKDKDKDKAKEACDPVVCVVCVVPDPRYYHQVAPDPDPDPDDDPPDDHDDHDDDRIDIRIWIKTKDFDDPPPDDTDIIIMTIRDDCVVQPNVNSVVSNVSNVSVVVSVLCLCALRVLNRANDNYPRRNSNSNSSSSSLSSSLSSLQVSLDDFDDDPPFTKGFDSSQSSLLCSVLSSVSDSDPVSSVVSSVSRVVHIDTDDPPDDDDPPVDDDPDQPPSRHTSD

Nearest PDB structures (foldseek):
  4dm0-assembly1_A-2  TM=5.687E-01  e=8.526E-11  Escherichia coli
  3ecp-assembly1_A-2  TM=5.088E-01  e=3.008E-10  Escherichia coli
  1mus-assembly1_A-2  TM=5.573E-01  e=2.910E-09  Escherichia coli
  1mm8-assembly1_A-2  TM=5.131E-01  e=1.116E-09  Escherichia coli
  6x68-assembly1_C  TM=5.195E-01  e=5.802E-07  Trichoplusia ni